Protein 1Y7O (pdb70)

Solvent-accessible surface area: 48230 Å² total

Organism: Streptococcus pneumoniae (strain ATCC BAA-255 / R6) (NCBI:txid171101)

Secondary structure (DSSP, 8-state):
--EE---EEHHHHHHHTTB--BS-B----HHHHHHHHHHHHH-TTS-EEEE-B---B-HHHHHHHHH---SSS-EEEE------HHHHTTSPTT-B--TT--------HHHHHHHHHHHHHHHHHHHT---HHHHHHHS----HHHHHHHTS-S-----/---EEEE---EEEEHHHHHHHTTB--BSSB----HHHHHHHHHHHHH-SSS-EEEE-B---B-HHHHHHHHH---SSS-EEEE------HHHHHTSPTT-B--TT---------HHHHHHHHHHHHHHHHHHHT---HHHHHHHS----HHHHHHHTS-S------/--S-B-----B-HHHHHHTTTB--BSSB----HHHHHHHHHHHHH-TTS-EEEE-B---B-HHHHHHHHH---SSS-EEEE------HHHHTTS-TT-B--TT--------HHHHHHHHHHHHHHHHHHHT---HHHHHHTS----HHHHHHHTS-S-------/---EEEE----EEEEHHHHHHTTTB--BSSB----HHHHHHHHHHHHH-TTS-EEEE-B---B-HHHHHHHHH---SSS-EEEE------HHHHHTS-TT-B--TT--------HHHHHHHHHHHHHHHHHHHT---HHHHHHTT----HHHHHHHTS-S------/---EEE--EEEHHHHHHHTTB--BS-B----HHHHHHHHHHHHH-SSS-EEEE-B---B-HHHHHHHHH---SSS-EEEE------HHHHHTSPTT-B--TT--------HHHHHHHHHHHHHHHHHHHT---HHHHHHTS----HHHHHHHTS-S------/--S-B--B-HHHHHHHTTB--BSSB----HHHHHHHHHHHHH-TTS-EEEE-B---B-HHHHHHHHH---SSS-EEEE------HHHHHTSPTT-B--TT--------HHHHHHHHHHHHHHHHHHHT---HHHHHHSS----HHHHHHHTS-S----TT-/--EEEE---EEEEHHHHHHHTTB--BSSB----HHHHHHHHHHHHH-SSS-EEEE-B---B-HHHHHHHHH---SSS-EEEE------HHHHHTSPTT-B--TT---------HHHHHHHHHHHHHHHHHHHT---HHHHHTTS----HHHHHHHTS-S------

Radius of gyration: 34.76 Å; Cα contacts (8 Å, |Δi|>4): 2353; chains: 7; bounding box: 82×93×80 Å

Nearest PDB structures (foldseek):
  1y7o-assembly1_G  TM=9.835E-01  e=5.733E-24  Streptococcus pneumoniae
  4ryf-assembly1_J  TM=9.545E-01  e=3.172E-19  Listeria monocytogenes
  6wr2-assembly1_n  TM=9.614E-01  e=9.550E-18  Escherichia coli K-12
  7dfu-assembly1_F  TM=9.616E-01  e=1.235E-17  Xanthomonas oryzae
  7dft-assembly1_F  TM=9.543E-01  e=3.237E-17  Xanthomonas oryzae

CATH classification: 3.90.226.10

Sequence (1143 aa):
IPVVIESYDIYSRLLKDRIILTGPVEDNANSVIAQLLFLDAQDSTKDIYLYVNTPGGSVSAGLAIVDTNFIKADVQTIVGAASGTVIASSGAKGKRFLPNAEYIHQPAPEHLLKTRNTLEKILAENSGQSEKVHADAERDNWSAQETLEYGFIDEIANNMIPVVIEQTERSYDIYSRLLKDRIILTGPVEDNANSVIAQLLFLDAQDSTKDIYLYVNTPGGSVSAGLAIVDTNFIKADVQTIVGAASGTVIASSGAKGKRFLPNAEYIHQPIAPEHLLKTRNTLEKILAENSGQSEKVHADAERDNWSAQETLEYGFIDEIANNSMIPVVIEQRSYDIYSRLLKDRIILTGPVEDNANSVIAQLLFLDAQDSTKDIYLYVNTPGGSVSAGLAIVDTNFIKADVQTIVGAASGTVIASSGAKGKRFLPNAEYIHQPAPEHLLKTRNTLEKILAENSGQSEKVHADAERDNWSAQETLEYGFIDEIANNSLMIPVVIEQTSERSYDIYSRLLKDRIILTGPVEDNANSVIAQLLFLDAQDSTKDIYLYVNTPGGSVSAGLAIVDTNFIKADVQTIVGAASGTVIASSGAKGKRFLPNAEYIHQPAPEHLLKTRNTLEKILAENSGQSEKVHADAERDNWSAQETLEYGFIDEIANNSMIPVVIERSYDIYSRLLKDRIILTGPVEDNANSVIAQLLFLDAQDSTKDIYLYVNTPGGSVSAGLAIVDTNFIKADVQTIVGAASGTVIASSGAKGKRFLPNAEYIHQPAPEHLLKTRNTLEKILAENSGQSEKVHADAERDNWSAQETLEYGFIDEIANNSMIPVVISYDIYSRLLKDRIILTGPVEDNANSVIAQLLFLDAQDSTKDIYLYVNTPGGSVSAGLAIVDTNFIKADVQTIVGAASGTVIASSGAKGKRFLPNAEYIHQPAPEHLLKTRNTLEKILAENSGQSEKVHADAERDNWSAQETLEYGFIDEIANNSLIPVVIEQTERSYDIYSRLLKDRIILTGPVEDNANSVIAQLLFLDAQDSTKDIYLYVNTPGGSVSAGLAIVDTNFIKADVQTIVGAASGTVIASSGAKGKRFLPNAEYIHQPIAPEHLLKTRNTLEKILAENSGQSEKVHADAERDNWSAQETLEYGFIDEIANNS

Structure (mmCIF, N/CA/C/O backbone):
data_1Y7O
#
_entry.id   1Y7O
#
_cell.length_a   105.650
_cell.length_b   105.650
_cell.length_c   236.192
_cell.angle_alpha   90.00
_cell.angle_beta   90.00
_cell.angle_gamma   120.00
#
_symmetry.space_group_name_H-M   'P 32 2 1'
#
loop_
_entity.id
_entity.type
_entity.pdbx_description
1 polymer 'ATP-dependent Clp protease proteolytic subunit'
2 non-polymer 'CALCIUM ION'
3 water water
#
loop_
_atom_site.group_PDB
_atom_site.id
_atom_site.type_symbol
_atom_site.label_atom_id
_atom_site.label_alt_id
_atom_site.label_comp_id
_atom_site.label_asym_id
_atom_site.label_entity_id
_atom_site.label_seq_id
_atom_site.pdbx_PDB_ins_code
_atom_site.Cartn_x
_atom_site.Cartn_y
_atom_site.Cartn_z
_atom_site.occupancy
_atom_site.B_iso_or_equiv
_atom_site.auth_seq_id
_atom_site.auth_comp_id
_atom_site.auth_asym_id
_atom_site.auth_atom_id
_atom_site.pdbx_PDB_model_num
ATOM 1 N N . ILE A 1 22 ? 5.113 64.398 9.560 1.00 38.63 2 ILE A N 1
ATOM 2 C CA . ILE A 1 22 ? 3.894 63.727 10.133 1.00 38.94 2 ILE A CA 1
ATOM 3 C C . ILE A 1 22 ? 3.019 64.732 10.895 1.00 38.36 2 ILE A C 1
ATOM 4 O O . ILE A 1 22 ? 3.416 65.211 11.951 1.00 38.28 2 ILE A O 1
ATOM 9 N N . PRO A 1 23 ? 1.813 64.992 10.411 1.00 37.90 3 PRO A N 1
ATOM 10 C CA . PRO A 1 23 ? 0.995 66.090 10.930 1.00 37.91 3 PRO A CA 1
ATOM 11 C C . PRO A 1 23 ? 0.453 65.851 12.330 1.00 38.33 3 PRO A C 1
ATOM 12 O O . PRO A 1 23 ? 0.339 64.728 12.776 1.00 37.83 3 PRO A O 1
ATOM 16 N N . VAL A 1 24 ? 0.069 66.927 12.994 1.00 39.38 4 VAL A N 1
ATOM 17 C CA . VAL A 1 24 ? -0.410 66.869 14.367 1.00 40.37 4 VAL A CA 1
ATOM 18 C C . VAL A 1 24 ? -1.794 67.517 14.463 1.00 41.24 4 VAL A C 1
ATOM 19 O O . VAL A 1 24 ? -2.100 68.459 13.728 1.00 41.33 4 VAL A O 1
ATOM 23 N N . VAL A 1 25 ? -2.631 66.977 15.349 1.00 42.49 5 VAL A N 1
ATOM 24 C CA . VAL A 1 25 ? -3.952 67.536 15.645 1.00 43.69 5 VAL A CA 1
ATOM 25 C C . VAL A 1 25 ? -4.038 67.845 17.133 1.00 45.07 5 VAL A C 1
ATOM 26 O O . VAL A 1 25 ? -3.323 67.241 17.917 1.00 45.30 5 VAL A O 1
ATOM 30 N N . ILE A 1 26 ? -4.905 68.782 17.520 1.00 46.86 6 ILE A N 1
ATOM 31 C CA . ILE A 1 26 ? -5.056 69.184 18.932 1.00 48.17 6 ILE A CA 1
ATOM 32 C C . ILE A 1 26 ? -6.495 68.985 19.439 1.00 48.86 6 ILE A C 1
ATOM 33 O O . ILE A 1 26 ? -7.448 69.338 18.733 1.00 49.01 6 ILE A O 1
ATOM 38 N N . GLU A 1 27 ? -6.635 68.423 20.652 1.00 49.54 7 GLU A N 1
ATOM 39 C CA . GLU A 1 27 ? -7.939 68.291 21.345 1.00 49.84 7 GLU A CA 1
ATOM 40 C C . GLU A 1 27 ? -7.855 68.755 22.817 1.00 49.82 7 GLU A C 1
ATOM 41 O O . GLU A 1 27 ? -7.321 69.823 23.134 1.00 49.65 7 GLU A O 1
ATOM 47 N N . SER A 1 35 ? -3.549 66.645 22.363 1.00 39.63 15 SER A N 1
ATOM 48 C CA . SER A 1 35 ? -2.812 66.765 21.092 1.00 39.67 15 SER A CA 1
ATOM 49 C C . SER A 1 35 ? -2.057 65.482 20.653 1.00 39.20 15 SER A C 1
ATOM 50 O O . SER A 1 35 ? -1.206 64.970 21.393 1.00 39.34 15 SER A O 1
ATOM 53 N N . TYR A 1 36 ? -2.373 64.966 19.457 1.00 38.38 16 TYR A N 1
ATOM 54 C CA . TYR A 1 36 ? -1.714 63.754 18.931 1.00 37.67 16 TYR A CA 1
ATOM 55 C C . TYR A 1 36 ? -1.245 63.884 17.485 1.00 35.80 16 TYR A C 1
ATOM 56 O O . TYR A 1 36 ? -1.839 64.613 16.688 1.00 35.75 16 TYR A O 1
ATOM 65 N N . ASP A 1 37 ? -0.212 63.114 17.153 1.00 33.62 17 ASP A N 1
ATOM 66 C CA . ASP A 1 37 ? 0.139 62.828 15.768 1.00 32.03 17 ASP A CA 1
ATOM 67 C C . ASP A 1 37 ? -0.996 62.024 15.103 1.00 30.88 17 ASP A C 1
ATOM 68 O O . ASP A 1 37 ? -1.720 61.302 15.765 1.00 30.55 17 ASP A O 1
ATOM 73 N N . ILE A 1 38 ? -1.147 62.177 13.794 1.00 29.65 18 ILE A N 1
ATOM 74 C CA . ILE A 1 38 ? -2.349 61.744 13.088 1.00 28.78 18 ILE A CA 1
ATOM 75 C C . ILE A 1 38 ? -2.583 60.244 13.253 1.00 28.28 18 ILE A C 1
ATOM 76 O O . ILE A 1 38 ? -3.714 59.798 13.304 1.00 28.02 18 ILE A O 1
ATOM 81 N N . TYR A 1 39 ? -1.509 59.472 13.364 1.00 27.59 19 TYR A N 1
ATOM 82 C CA . TYR A 1 39 ? -1.630 58.020 13.542 1.00 27.11 19 TYR A CA 1
ATOM 83 C C . TYR A 1 39 ? -2.096 57.664 14.941 1.00 26.09 19 TYR A C 1
ATOM 84 O O . TYR A 1 39 ? -2.826 56.703 15.119 1.00 25.52 19 TYR A O 1
ATOM 93 N N . SER A 1 40 ? -1.637 58.418 15.933 1.00 25.40 20 SER A N 1
ATOM 94 C CA . SER A 1 40 ? -2.087 58.219 17.303 1.00 24.82 20 SER A CA 1
ATOM 95 C C . SER A 1 40 ? -3.548 58.629 17.446 1.00 24.67 20 SER A C 1
ATOM 96 O O . SER A 1 40 ? -4.282 58.054 18.236 1.00 24.58 20 SER A O 1
ATOM 99 N N . ARG A 1 41 ? -3.976 59.599 16.651 1.00 24.83 21 ARG A N 1
ATOM 100 C CA . ARG A 1 41 ? -5.357 60.024 16.683 1.00 24.90 21 ARG A CA 1
ATOM 101 C C . ARG A 1 41 ? -6.241 58.909 16.154 1.00 24.57 21 ARG A C 1
ATOM 102 O O . ARG A 1 41 ? -7.233 58.535 16.781 1.00 24.19 21 ARG A O 1
ATOM 110 N N . LEU A 1 42 ? -5.845 58.368 15.006 1.00 24.11 22 LEU A N 1
ATOM 111 C CA . LEU A 1 42 ? -6.504 57.223 14.428 1.00 24.03 22 LEU A CA 1
ATOM 112 C C . LEU A 1 42 ? -6.537 56.047 15.401 1.00 23.95 22 LEU A C 1
ATOM 113 O O . LEU A 1 42 ? -7.519 55.310 15.407 1.00 24.42 22 LEU A O 1
ATOM 118 N N . LEU A 1 43 ? -5.503 55.882 16.228 1.00 23.62 23 LEU A N 1
ATOM 119 C CA . LEU A 1 43 ? -5.463 54.789 17.201 1.00 23.65 23 LEU A CA 1
ATOM 120 C C . LEU A 1 43 ? -6.579 54.918 18.250 1.00 24.05 23 LEU A C 1
ATOM 121 O O . LEU A 1 43 ? -7.133 53.920 18.692 1.00 23.13 23 LEU A O 1
ATOM 126 N N . LYS A 1 44 ? -6.898 56.152 18.632 1.00 24.56 24 LYS A N 1
ATOM 127 C CA . LYS A 1 44 ? -8.064 56.422 19.467 1.00 25.23 24 LYS A CA 1
ATOM 128 C C . LYS A 1 44 ? -9.415 55.899 18.925 1.00 25.40 24 LYS A C 1
ATOM 129 O O . LYS A 1 44 ? -10.308 55.601 19.706 1.00 25.38 24 LYS A O 1
ATOM 135 N N . ASP A 1 45 ? -9.572 55.806 17.602 1.00 25.90 25 ASP A N 1
ATOM 136 C CA . ASP A 1 45 ? -10.777 55.215 16.993 1.00 25.79 25 ASP A CA 1
ATOM 137 C C . ASP A 1 45 ? -10.517 53.762 16.556 1.00 25.44 25 ASP A C 1
ATOM 138 O O . ASP A 1 45 ? -11.164 53.241 15.641 1.00 25.99 25 ASP A O 1
ATOM 143 N N . ARG A 1 46 ? -9.553 53.125 17.215 1.00 24.38 26 ARG A N 1
ATOM 144 C CA . ARG A 1 46 ? -9.224 51.719 17.019 1.00 23.47 26 ARG A CA 1
ATOM 145 C C . ARG A 1 46 ? -8.743 51.357 15.608 1.00 23.02 26 ARG A C 1
ATOM 146 O O . ARG A 1 46 ? -8.886 50.226 15.151 1.00 22.83 26 ARG A O 1
ATOM 154 N N . ILE A 1 47 ? -8.118 52.326 14.955 1.00 22.84 27 ILE A N 1
ATOM 155 C CA . ILE A 1 47 ? -7.529 52.147 13.643 1.00 23.03 27 ILE A CA 1
ATOM 156 C C . ILE A 1 47 ? -6.017 51.998 13.777 1.00 23.42 27 ILE A C 1
ATOM 157 O O . ILE A 1 47 ? -5.360 52.873 14.347 1.00 23.83 27 ILE A O 1
ATOM 162 N N . ILE A 1 48 ? -5.497 50.896 13.236 1.00 23.31 28 ILE A N 1
ATOM 163 C CA . ILE A 1 48 ? -4.085 50.621 13.114 1.00 23.78 28 ILE A CA 1
ATOM 164 C C . ILE A 1 48 ? -3.681 50.577 11.637 1.00 24.52 28 ILE A C 1
ATOM 165 O O . ILE A 1 48 ? -4.383 50.013 10.811 1.00 24.30 28 ILE A O 1
ATOM 178 N N . LEU A 1 50 ? -0.973 49.185 8.963 1.00 26.80 30 LEU A N 1
ATOM 179 C CA . LEU A 1 50 ? 0.090 48.232 8.624 1.00 26.45 30 LEU A CA 1
ATOM 180 C C . LEU A 1 50 ? 0.516 48.568 7.188 1.00 26.40 30 LEU A C 1
ATOM 181 O O . LEU A 1 50 ? -0.187 48.228 6.240 1.00 26.04 30 LEU A O 1
ATOM 186 N N . THR A 1 51 ? 1.632 49.287 7.032 1.00 26.63 31 THR A N 1
ATOM 187 C CA . THR A 1 51 ? 2.188 49.571 5.696 1.00 26.84 31 THR A CA 1
ATOM 188 C C . THR A 1 51 ? 3.686 49.411 5.592 1.00 26.04 31 THR A C 1
ATOM 189 O O . THR A 1 51 ? 4.387 49.514 6.573 1.00 26.30 31 THR A O 1
ATOM 193 N N . GLY A 1 52 ? 4.161 49.175 4.372 1.00 25.83 32 GLY A N 1
ATOM 194 C CA . GLY A 1 52 ? 5.551 48.850 4.126 1.00 25.28 32 GLY A CA 1
ATOM 195 C C . GLY A 1 52 ? 5.849 47.370 4.321 1.00 25.10 32 GLY A C 1
ATOM 196 O O . GLY A 1 52 ? 4.969 46.568 4.606 1.00 24.50 32 GLY A O 1
ATOM 197 N N . PRO A 1 53 ? 7.116 47.006 4.170 1.00 25.25 33 PRO A N 1
ATOM 198 C CA . PRO A 1 53 ? 7.540 45.624 4.378 1.00 25.18 33 PRO A CA 1
ATOM 199 C C . PRO A 1 53 ? 7.251 45.138 5.801 1.00 25.06 33 PRO A C 1
ATOM 200 O O . PRO A 1 53 ? 7.453 45.880 6.784 1.00 25.20 33 PRO A O 1
ATOM 204 N N . VAL A 1 54 ? 6.771 43.900 5.878 1.00 24.47 34 VAL A N 1
ATOM 205 C CA . VAL A 1 54 ? 6.585 43.183 7.119 1.00 24.15 34 VAL A CA 1
ATOM 206 C C . VAL A 1 54 ? 7.968 42.827 7.670 1.00 24.27 34 VAL A C 1
ATOM 207 O O . VAL A 1 54 ? 8.760 42.167 7.019 1.00 24.34 34 VAL A O 1
ATOM 211 N N . GLU A 1 55 ? 8.268 43.299 8.863 1.00 24.55 35 GLU A N 1
ATOM 212 C CA . GLU A 1 55 ? 9.507 42.937 9.539 1.00 24.98 35 GLU A CA 1
ATOM 213 C C . GLU A 1 55 ? 9.317 43.097 11.046 1.00 25.40 35 GLU A C 1
ATOM 214 O O . GLU A 1 55 ? 8.309 43.655 11.482 1.00 24.93 35 GLU A O 1
ATOM 220 N N . ASP A 1 56 ? 10.269 42.608 11.840 1.00 25.84 36 ASP A N 1
ATOM 221 C CA . ASP A 1 56 ? 10.096 42.574 13.293 1.00 26.33 36 ASP A CA 1
ATOM 222 C C . ASP A 1 56 ? 9.700 43.907 13.962 1.00 26.18 36 ASP A C 1
ATOM 223 O O . ASP A 1 56 ? 8.823 43.905 14.816 1.00 26.32 36 ASP A O 1
ATOM 228 N N . ASN A 1 57 ? 10.333 45.027 13.620 1.00 25.79 37 ASN A N 1
ATOM 229 C CA . ASN A 1 57 ? 10.043 46.279 14.336 1.00 26.10 37 ASN A CA 1
ATOM 230 C C . ASN A 1 57 ? 8.652 46.836 14.067 1.00 25.67 37 ASN A C 1
ATOM 231 O O . ASN A 1 57 ? 7.946 47.194 15.007 1.00 25.57 37 ASN A O 1
ATOM 244 N N . ALA A 1 59 ? 6.119 45.102 12.923 1.00 24.18 39 ALA A N 1
ATOM 245 C CA . ALA A 1 59 ? 5.200 44.060 13.402 1.00 23.90 39 ALA A CA 1
ATOM 246 C C . ALA A 1 59 ? 4.989 44.118 14.901 1.00 23.87 39 ALA A C 1
ATOM 247 O O . ALA A 1 59 ? 3.912 43.835 15.400 1.00 23.90 39 ALA A O 1
ATOM 249 N N . ASN A 1 60 ? 6.040 44.482 15.611 1.00 24.07 40 ASN A N 1
ATOM 250 C CA . ASN A 1 60 ? 6.023 44.603 17.060 1.00 24.02 40 ASN A CA 1
ATOM 251 C C . ASN A 1 60 ? 5.156 45.791 17.491 1.00 23.10 40 ASN A C 1
ATOM 252 O O . ASN A 1 60 ? 4.470 45.729 18.511 1.00 23.30 40 ASN A O 1
ATOM 257 N N . SER A 1 61 ? 5.190 46.869 16.711 1.00 21.61 41 SER A N 1
ATOM 258 C CA . SER A 1 61 ? 4.348 48.035 16.964 1.00 20.61 41 SER A CA 1
ATOM 259 C C . SER A 1 61 ? 2.850 47.742 16.652 1.00 20.00 41 SER A C 1
ATOM 260 O O . SER A 1 61 ? 1.952 48.168 17.386 1.00 18.78 41 SER A O 1
ATOM 263 N N . VAL A 1 62 ? 2.596 47.018 15.561 1.00 19.17 42 VAL A N 1
ATOM 264 C CA . VAL A 1 62 ? 1.234 46.623 15.194 1.00 18.50 42 VAL A CA 1
ATOM 265 C C . VAL A 1 62 ? 0.649 45.667 16.236 1.00 17.53 42 VAL A C 1
ATOM 266 O O . VAL A 1 62 ? -0.526 45.766 16.565 1.00 17.19 42 VAL A O 1
ATOM 270 N N . ILE A 1 63 ? 1.483 44.762 16.744 1.00 16.55 43 ILE A N 1
ATOM 271 C CA . ILE A 1 63 ? 1.087 43.817 17.783 1.00 16.25 43 ILE A CA 1
ATOM 272 C C . ILE A 1 63 ? 0.922 44.528 19.143 1.00 16.40 43 ILE A C 1
ATOM 273 O O . ILE A 1 63 ? 0.017 44.207 19.913 1.00 16.34 43 ILE A O 1
ATOM 278 N N . ALA A 1 64 ? 1.785 45.499 19.441 1.00 16.15 44 ALA A N 1
ATOM 279 C CA . ALA A 1 64 ? 1.622 46.289 20.654 1.00 15.84 44 ALA A CA 1
ATOM 280 C C . ALA A 1 64 ? 0.239 46.928 20.628 1.00 15.86 44 ALA A C 1
ATOM 281 O O . ALA A 1 64 ? -0.460 46.972 21.639 1.00 16.38 44 ALA A O 1
ATOM 283 N N . GLN A 1 65 ? -0.149 47.378 19.445 1.00 15.68 45 GLN A N 1
ATOM 284 C CA . GLN A 1 65 ? -1.346 48.168 19.241 1.00 15.73 45 GLN A CA 1
ATOM 285 C C . GLN A 1 65 ? -2.616 47.344 19.352 1.00 16.01 45 GLN A C 1
ATOM 286 O O . GLN A 1 65 ? -3.582 47.782 19.948 1.00 15.87 45 GLN A O 1
ATOM 292 N N . LEU A 1 66 ? -2.594 46.150 18.777 1.00 16.75 46 LEU A N 1
ATOM 293 C CA . LEU A 1 66 ? -3.673 45.178 18.910 1.00 16.79 46 LEU A CA 1
ATOM 294 C C . LEU A 1 66 ? -3.859 44.767 20.377 1.00 17.38 46 LEU A C 1
ATOM 295 O O . LEU A 1 66 ? -4.968 44.835 20.912 1.00 17.77 46 LEU A O 1
ATOM 300 N N . LEU A 1 67 ? -2.779 44.331 21.026 1.00 17.78 47 LEU A N 1
ATOM 301 C CA . LEU A 1 67 ? -2.833 43.909 22.435 1.00 17.84 47 LEU A CA 1
ATOM 302 C C . LEU A 1 67 ? -3.482 44.988 23.304 1.00 17.51 47 LEU A C 1
ATOM 303 O O . LEU A 1 67 ? -4.242 44.702 24.223 1.00 17.46 47 LEU A O 1
ATOM 308 N N . PHE A 1 68 ? -3.169 46.231 22.986 1.00 17.11 48 PHE A N 1
ATOM 309 C CA . PHE A 1 68 ? -3.599 47.370 23.777 1.00 16.96 48 PHE A CA 1
ATOM 310 C C . PHE A 1 68 ? -5.089 47.635 23.555 1.00 16.77 48 PHE A C 1
ATOM 311 O O . PHE A 1 68 ? -5.875 47.676 24.498 1.00 16.86 48 PHE A O 1
ATOM 319 N N . LEU A 1 69 ? -5.473 47.790 22.298 1.00 16.77 49 LEU A N 1
ATOM 320 C CA . LEU A 1 69 ? -6.872 48.021 21.949 1.00 16.78 49 LEU A CA 1
ATOM 321 C C . LEU A 1 69 ? -7.784 46.938 22.509 1.00 17.63 49 LEU A C 1
ATOM 322 O O . LEU A 1 69 ? -8.872 47.226 22.992 1.00 17.95 49 LEU A O 1
ATOM 327 N N . ASP A 1 70 ? -7.346 45.692 22.462 1.00 18.62 50 ASP A N 1
ATOM 328 C CA . ASP A 1 70 ? -8.197 44.603 22.917 1.00 19.66 50 ASP A CA 1
ATOM 329 C C . ASP A 1 70 ? -8.312 44.601 24.437 1.00 19.88 50 ASP A C 1
ATOM 330 O O . ASP A 1 70 ? -9.380 44.356 24.974 1.00 20.78 50 ASP A O 1
ATOM 335 N N . ALA A 1 71 ? -7.223 44.889 25.139 1.00 20.08 51 ALA A N 1
ATOM 336 C CA . ALA A 1 71 ? -7.297 45.086 26.585 1.00 20.08 51 ALA A CA 1
ATOM 337 C C . ALA A 1 71 ? -8.308 46.177 26.945 1.00 20.44 51 ALA A C 1
ATOM 338 O O . ALA A 1 71 ? -9.009 46.083 27.948 1.00 21.23 51 ALA A O 1
ATOM 340 N N . GLN A 1 72 ? -8.381 47.210 26.120 1.00 21.04 52 GLN A N 1
ATOM 341 C CA . GLN A 1 72 ? -9.238 48.352 26.378 1.00 21.70 52 GLN A CA 1
ATOM 342 C C . GLN A 1 72 ? -10.718 48.012 26.279 1.00 21.85 52 GLN A C 1
ATOM 343 O O . GLN A 1 72 ? -11.530 48.592 26.992 1.00 21.29 52 GLN A O 1
ATOM 349 N N . ASP A 1 73 ? -11.048 47.095 25.365 1.00 22.13 53 ASP A N 1
ATOM 350 C CA . ASP A 1 73 ? -12.417 46.746 25.037 1.00 22.74 53 ASP A CA 1
ATOM 351 C C . ASP A 1 73 ? -12.414 45.649 23.998 1.00 23.19 53 ASP A C 1
ATOM 352 O O . ASP A 1 73 ? -12.183 45.928 22.827 1.00 24.24 53 ASP A O 1
ATOM 357 N N . SER A 1 74 ? -12.666 44.413 24.413 1.00 23.38 54 SER A N 1
ATOM 358 C CA . SER A 1 74 ? -12.818 43.297 23.486 1.00 23.54 54 SER A CA 1
ATOM 359 C C . SER A 1 74 ? -14.081 43.448 22.649 1.00 24.17 54 SER A C 1
ATOM 360 O O . SER A 1 74 ? -14.170 42.863 21.583 1.00 24.26 54 SER A O 1
ATOM 363 N N . THR A 1 75 ? -15.071 44.204 23.131 1.00 24.60 55 THR A N 1
ATOM 364 C CA . THR A 1 75 ? -16.381 44.216 22.468 1.00 25.01 55 THR A CA 1
ATOM 365 C C . THR A 1 75 ? -16.444 45.143 21.237 1.00 25.23 55 THR A C 1
ATOM 366 O O . THR A 1 75 ? -17.366 45.015 20.428 1.00 25.86 55 THR A O 1
ATOM 370 N N . LYS A 1 76 ? -15.497 46.076 21.114 1.00 24.97 56 LYS A N 1
ATOM 371 C CA . LYS A 1 76 ? -15.376 46.918 19.926 1.00 25.07 56 LYS A CA 1
ATOM 372 C C . LYS A 1 76 ? -14.358 46.321 18.931 1.00 24.55 56 LYS A C 1
ATOM 373 O O . LYS A 1 76 ? -13.305 45.780 19.330 1.00 24.91 56 LYS A O 1
ATOM 379 N N . ASP A 1 77 ? -14.650 46.451 17.640 1.00 23.06 57 ASP A N 1
ATOM 380 C CA . ASP A 1 77 ? -13.751 45.953 16.610 1.00 21.99 57 ASP A CA 1
ATOM 381 C C . ASP A 1 77 ? -12.519 46.831 16.432 1.00 21.29 57 ASP A C 1
ATOM 382 O O . ASP A 1 77 ? -12.461 47.969 16.905 1.00 20.51 57 ASP A O 1
ATOM 387 N N . ILE A 1 78 ? -11.532 46.285 15.731 1.00 21.01 58 ILE A N 1
ATOM 388 C CA . ILE A 1 78 ? -10.290 46.998 15.411 1.00 20.59 58 ILE A CA 1
ATOM 389 C C . ILE A 1 78 ? -10.206 47.087 13.901 1.00 20.77 58 ILE A C 1
ATOM 390 O O . ILE A 1 78 ? -10.564 46.139 13.209 1.00 20.76 58 ILE A O 1
ATOM 395 N N . TYR A 1 79 ? -9.731 48.218 13.390 1.00 20.69 59 TYR A N 1
ATOM 396 C CA . TYR A 1 79 ? -9.607 48.405 11.947 1.00 20.89 59 TYR A CA 1
ATOM 397 C C . TYR A 1 79 ? -8.144 48.420 11.579 1.00 20.42 59 TYR A C 1
ATOM 398 O O . TYR A 1 79 ? -7.432 49.358 11.866 1.00 20.49 59 TYR A O 1
ATOM 407 N N . LEU A 1 80 ? -7.702 47.348 10.963 1.00 20.23 60 LEU A N 1
ATOM 408 C CA . LEU A 1 80 ? -6.338 47.230 10.506 1.00 20.35 60 LEU A CA 1
ATOM 409 C C . LEU A 1 80 ? -6.298 47.574 9.026 1.00 20.45 60 LEU A C 1
ATOM 410 O O . LEU A 1 80 ? -6.757 46.779 8.215 1.00 20.85 60 LEU A O 1
ATOM 415 N N . TYR A 1 81 ? -5.762 48.742 8.667 1.00 20.25 61 TYR A N 1
ATOM 416 C CA . TYR A 1 81 ? -5.519 49.054 7.259 1.00 20.17 61 TYR A CA 1
ATOM 417 C C . TYR A 1 81 ? -4.236 48.398 6.808 1.00 19.86 61 TYR A C 1
ATOM 418 O O . TYR A 1 81 ? -3.233 48.519 7.478 1.00 19.70 61 TYR A O 1
ATOM 427 N N . VAL A 1 82 ? -4.280 47.732 5.654 1.00 19.81 62 VAL A N 1
ATOM 428 C CA . VAL A 1 82 ? -3.179 46.925 5.137 1.00 19.49 62 VAL A CA 1
ATOM 429 C C . VAL A 1 82 ? -2.759 47.384 3.755 1.00 19.66 62 VAL A C 1
ATOM 430 O O . VAL A 1 82 ? -3.540 47.290 2.818 1.00 20.05 62 VAL A O 1
ATOM 434 N N . ASN A 1 83 ? -1.527 47.867 3.636 1.00 19.72 63 ASN A N 1
ATOM 435 C CA . ASN A 1 83 ? -0.886 48.146 2.364 1.00 19.58 63 ASN A CA 1
ATOM 436 C C . ASN A 1 83 ? 0.535 47.666 2.459 1.00 19.95 63 ASN A C 1
ATOM 437 O O . ASN A 1 83 ? 1.360 48.366 3.035 1.00 20.01 63 ASN A O 1
ATOM 442 N N . THR A 1 84 ? 0.851 46.487 1.925 1.00 20.15 64 THR A N 1
ATOM 443 C CA . THR A 1 84 ? 2.191 45.938 2.136 1.00 20.46 64 THR A CA 1
ATOM 444 C C . THR A 1 84 ? 2.622 44.991 1.044 1.00 20.98 64 THR A C 1
ATOM 445 O O . THR A 1 84 ? 1.797 44.242 0.529 1.00 21.13 64 THR A O 1
ATOM 449 N N . PRO A 1 85 ? 3.915 44.987 0.701 1.00 21.22 65 PRO A N 1
ATOM 450 C CA . PRO A 1 85 ? 4.445 44.017 -0.269 1.00 21.14 65 PRO A CA 1
ATOM 451 C C . PRO A 1 85 ? 4.753 42.646 0.314 1.00 21.20 65 PRO A C 1
ATOM 452 O O . PRO A 1 85 ? 5.120 41.752 -0.422 1.00 21.12 65 PRO A O 1
ATOM 456 N N . GLY A 1 86 ? 4.582 42.483 1.619 1.00 21.30 66 GLY A N 1
ATOM 457 C CA . GLY A 1 86 ? 4.875 41.227 2.285 1.00 21.20 66 GLY A CA 1
ATOM 458 C C . GLY A 1 86 ? 6.183 41.365 3.013 1.00 20.46 66 GLY A C 1
ATOM 459 O O . GLY A 1 86 ? 6.617 42.476 3.241 1.00 20.22 66 GLY A O 1
ATOM 460 N N . GLY A 1 87 ? 6.809 40.254 3.373 1.00 20.25 67 GLY A N 1
ATOM 461 C CA . GLY A 1 87 ? 8.075 40.309 4.075 1.00 20.29 67 GLY A CA 1
ATOM 462 C C . GLY A 1 87 ? 8.351 39.113 4.959 1.00 20.50 67 GLY A C 1
ATOM 463 O O . GLY A 1 87 ? 8.136 37.971 4.572 1.00 20.72 67 GLY A O 1
ATOM 464 N N . SER A 1 88 ? 8.856 39.365 6.150 1.00 20.90 68 SER A N 1
ATOM 465 C CA . SER A 1 88 ? 9.221 38.280 7.041 1.00 21.67 68 SER A CA 1
ATOM 466 C C . SER A 1 88 ? 8.006 37.383 7.340 1.00 22.36 68 SER A C 1
ATOM 467 O O . SER A 1 88 ? 6.904 37.871 7.652 1.00 22.24 68 SER A O 1
ATOM 470 N N . VAL A 1 89 ? 8.236 36.075 7.225 1.00 22.86 69 VAL A N 1
ATOM 471 C CA . VAL A 1 89 ? 7.234 35.056 7.509 1.00 23.26 69 VAL A CA 1
ATOM 472 C C . VAL A 1 89 ? 6.936 34.985 9.017 1.00 23.51 69 VAL A C 1
ATOM 473 O O . VAL A 1 89 ? 5.769 34.967 9.431 1.00 23.89 69 VAL A O 1
ATOM 477 N N . SER A 1 90 ? 7.984 34.942 9.830 1.00 23.49 70 SER A N 1
ATOM 478 C CA . SER A 1 90 ? 7.815 34.922 11.282 1.00 23.57 70 SER A CA 1
ATOM 479 C C . SER A 1 90 ? 7.135 36.210 11.818 1.00 23.47 70 SER A C 1
ATOM 480 O O . SER A 1 90 ? 6.222 36.141 12.665 1.00 23.37 70 SER A O 1
ATOM 483 N N . ALA A 1 91 ? 7.539 37.373 11.311 1.00 22.98 71 ALA A N 1
ATOM 484 C CA . ALA A 1 91 ? 6.922 38.631 11.754 1.00 23.01 71 ALA A CA 1
ATOM 485 C C . ALA A 1 91 ? 5.426 38.706 11.429 1.00 23.11 71 ALA A C 1
ATOM 486 O O . ALA A 1 91 ? 4.627 39.153 12.242 1.00 22.84 71 ALA A O 1
ATOM 488 N N . GLY A 1 92 ? 5.057 38.273 10.230 1.00 23.30 72 GLY A N 1
ATOM 489 C CA . GLY A 1 92 ? 3.672 38.297 9.796 1.00 23.50 72 GLY A CA 1
ATOM 490 C C . GLY A 1 92 ? 2.811 37.288 10.529 1.00 23.66 72 GLY A C 1
ATOM 491 O O . GLY A 1 92 ? 1.674 37.586 10.854 1.00 24.06 72 GLY A O 1
ATOM 492 N N . LEU A 1 93 ? 3.352 36.107 10.804 1.00 23.43 73 LEU A N 1
ATOM 493 C CA . LEU A 1 93 ? 2.638 35.094 11.582 1.00 23.36 73 LEU A CA 1
ATOM 494 C C . LEU A 1 93 ? 2.475 35.480 13.054 1.00 23.39 73 LEU A C 1
ATOM 495 O O . LEU A 1 93 ? 1.610 34.931 13.739 1.00 23.25 73 LEU A O 1
ATOM 500 N N . ALA A 1 94 ? 3.327 36.379 13.557 1.00 23.24 74 ALA A N 1
ATOM 501 C CA . ALA A 1 94 ? 3.150 36.898 14.918 1.00 22.96 74 ALA A CA 1
ATOM 502 C C . ALA A 1 94 ? 1.981 37.897 14.908 1.00 22.74 74 ALA A C 1
ATOM 503 O O . ALA A 1 94 ? 1.300 38.090 15.919 1.00 22.15 74 ALA A O 1
ATOM 505 N N . ILE A 1 95 ? 1.744 38.514 13.751 1.00 22.34 75 ILE A N 1
ATOM 506 C CA . ILE A 1 95 ? 0.601 39.401 13.596 1.00 22.14 75 ILE A CA 1
ATOM 507 C C . ILE A 1 95 ? -0.698 38.591 13.447 1.00 22.37 75 ILE A C 1
ATOM 508 O O . ILE A 1 95 ? -1.691 38.886 14.102 1.00 21.81 75 ILE A O 1
ATOM 513 N N . VAL A 1 96 ? -0.682 37.576 12.583 1.00 22.44 76 VAL A N 1
ATOM 514 C CA . VAL A 1 96 ? -1.819 36.678 12.423 1.00 22.48 76 VAL A CA 1
ATOM 515 C C . VAL A 1 96 ? -2.185 36.020 13.771 1.00 23.11 76 VAL A C 1
ATOM 516 O O . VAL A 1 96 ? -3.333 36.099 14.228 1.00 23.71 76 VAL A O 1
ATOM 520 N N . ASP A 1 97 ? -1.214 35.407 14.440 1.00 23.04 77 ASP A N 1
ATOM 521 C CA . ASP A 1 97 ? -1.518 34.746 15.707 1.00 22.98 77 ASP A CA 1
ATOM 522 C C . ASP A 1 97 ? -2.108 35.679 16.761 1.00 22.13 77 ASP A C 1
ATOM 523 O O . ASP A 1 97 ? -2.976 35.267 17.542 1.00 22.56 77 ASP A O 1
ATOM 528 N N . THR A 1 98 ? -1.670 36.931 16.764 1.00 20.92 78 THR A N 1
ATOM 529 C CA . THR A 1 98 ? -2.164 37.920 17.721 1.00 20.24 78 THR A CA 1
ATOM 530 C C . THR A 1 98 ? -3.605 38.330 17.388 1.00 20.35 78 THR A C 1
ATOM 531 O O . THR A 1 98 ? -4.461 38.369 18.271 1.00 20.18 78 THR A O 1
ATOM 543 N N . ASN A 1 100 ? -5.885 36.676 15.886 1.00 19.97 80 ASN A N 1
ATOM 544 C CA . ASN A 1 100 ? -6.747 35.567 16.260 1.00 20.31 80 ASN A CA 1
ATOM 545 C C . ASN A 1 100 ? -6.868 35.421 17.767 1.00 20.62 80 ASN A C 1
ATOM 546 O O . ASN A 1 100 ? -7.957 35.192 18.285 1.00 21.29 80 ASN A O 1
ATOM 551 N N . PHE A 1 101 ? -5.757 35.571 18.477 1.00 20.91 81 PHE A N 1
ATOM 552 C CA . PHE A 1 101 ? -5.744 35.279 19.905 1.00 20.75 81 PHE A CA 1
ATOM 553 C C . PHE A 1 101 ? -6.638 36.224 20.686 1.00 20.60 81 PHE A C 1
ATOM 554 O O . PHE A 1 101 ? -7.374 35.793 21.561 1.00 20.76 81 PHE A O 1
ATOM 562 N N . ILE A 1 102 ? -6.539 37.512 20.385 1.00 20.79 82 ILE A N 1
ATOM 563 C CA . ILE A 1 102 ? -7.387 38.525 21.007 1.00 21.16 82 ILE A CA 1
ATOM 564 C C . ILE A 1 102 ? -8.877 38.281 20.695 1.00 21.73 82 ILE A C 1
ATOM 565 O O . ILE A 1 102 ? -9.230 37.887 19.584 1.00 21.32 82 ILE A O 1
ATOM 570 N N . LYS A 1 103 ? -9.739 38.494 21.690 1.00 22.67 83 LYS A N 1
ATOM 571 C CA . LYS A 1 103 ? -11.170 38.227 21.536 1.00 23.77 83 LYS A CA 1
ATOM 572 C C . LYS A 1 103 ? -11.753 39.148 20.473 1.00 23.37 83 LYS A C 1
ATOM 573 O O . LYS A 1 103 ? -12.546 38.689 19.642 1.00 23.68 83 LYS A O 1
ATOM 579 N N . ALA A 1 104 ? -11.330 40.424 20.492 1.00 22.78 84 ALA A N 1
ATOM 580 C CA . ALA A 1 104 ? -11.836 41.472 19.585 1.00 22.48 84 ALA A CA 1
ATOM 581 C C . ALA A 1 104 ? -11.706 41.080 18.109 1.00 22.01 84 ALA A C 1
ATOM 582 O O . ALA A 1 104 ? -10.712 40.488 17.712 1.00 21.87 84 ALA A O 1
ATOM 584 N N . ASP A 1 105 ? -12.717 41.394 17.312 1.00 21.83 85 ASP A N 1
ATOM 585 C CA . ASP A 1 105 ? -12.666 41.157 15.880 1.00 21.98 85 ASP A CA 1
ATOM 586 C C . ASP A 1 105 ? -11.749 42.202 15.254 1.00 21.86 85 ASP A C 1
ATOM 587 O O . ASP A 1 105 ? -11.864 43.406 15.537 1.00 21.49 85 ASP A O 1
ATOM 592 N N . VAL A 1 106 ? -10.818 41.725 14.432 1.00 21.75 86 VAL A N 1
ATOM 593 C CA . VAL A 1 106 ? -9.962 42.595 13.643 1.00 22.09 86 VAL A CA 1
ATOM 594 C C . VAL A 1 106 ? -10.444 42.595 12.201 1.00 22.01 86 VAL A C 1
ATOM 595 O O . VAL A 1 106 ? -10.390 41.576 11.523 1.00 22.13 86 VAL A O 1
ATOM 599 N N . GLN A 1 107 ? -10.926 43.743 11.744 1.00 22.33 87 GLN A N 1
ATOM 600 C CA . GLN A 1 107 ? -11.279 43.937 10.348 1.00 22.50 87 GLN A CA 1
ATOM 601 C C . GLN A 1 107 ? -10.017 44.348 9.593 1.00 22.34 87 GLN A C 1
ATOM 602 O O . GLN A 1 107 ? -9.209 45.116 10.105 1.00 22.26 87 GLN A O 1
ATOM 608 N N . THR A 1 108 ? -9.852 43.824 8.383 1.00 21.96 88 THR A N 1
ATOM 609 C CA . THR A 1 108 ? -8.732 44.186 7.528 1.00 21.62 88 THR A CA 1
ATOM 610 C C . THR A 1 108 ? -9.256 44.961 6.313 1.00 22.30 88 THR A C 1
ATOM 611 O O . THR A 1 108 ? -10.263 44.580 5.704 1.00 21.50 88 THR A O 1
ATOM 615 N N . ILE A 1 109 ? -8.588 46.070 5.996 1.00 22.66 89 ILE A N 1
ATOM 616 C CA . ILE A 1 109 ? -8.891 46.849 4.803 1.00 23.04 89 ILE A CA 1
ATOM 617 C C . ILE A 1 109 ? -7.633 46.926 3.965 1.00 23.57 89 ILE A C 1
ATOM 618 O O . ILE A 1 109 ? -6.738 47.708 4.290 1.00 22.89 89 ILE A O 1
ATOM 623 N N . VAL A 1 110 ? -7.561 46.114 2.903 1.00 24.10 90 VAL A N 1
ATOM 624 C CA . VAL A 1 110 ? -6.489 46.246 1.909 1.00 24.94 90 VAL A CA 1
ATOM 625 C C . VAL A 1 110 ? -6.616 47.567 1.110 1.00 26.02 90 VAL A C 1
ATOM 626 O O . VAL A 1 110 ? -7.701 47.945 0.672 1.00 25.66 90 VAL A O 1
ATOM 638 N N . GLY A 1 112 ? -4.125 49.937 -1.802 1.00 28.35 92 GLY A N 1
ATOM 639 C CA . GLY A 1 112 ? -2.915 49.902 -2.604 1.00 28.03 92 GLY A CA 1
ATOM 640 C C . GLY A 1 112 ? -2.619 48.482 -3.022 1.00 27.94 92 GLY A C 1
ATOM 641 O O . GLY A 1 112 ? -2.983 48.057 -4.109 1.00 27.34 92 GLY A O 1
ATOM 650 N N . ALA A 1 114 ? -1.690 44.172 -1.335 1.00 26.84 94 ALA A N 1
ATOM 651 C CA . ALA A 1 114 ? -1.304 43.177 -0.361 1.00 26.58 94 ALA A CA 1
ATOM 652 C C . ALA A 1 114 ? -0.658 42.014 -1.120 1.00 26.45 94 ALA A C 1
ATOM 653 O O . ALA A 1 114 ? -1.242 41.453 -2.026 1.00 26.33 94 ALA A O 1
ATOM 655 N N . ALA A 1 115 ? 0.563 41.666 -0.757 1.00 26.65 95 ALA A N 1
ATOM 656 C CA . ALA A 1 115 ? 1.254 40.557 -1.408 1.00 26.86 95 ALA A CA 1
ATOM 657 C C . ALA A 1 115 ? 1.954 39.705 -0.373 1.00 26.92 95 ALA A C 1
ATOM 658 O O . ALA A 1 115 ? 2.324 40.203 0.685 1.00 26.41 95 ALA A O 1
ATOM 660 N N . SER A 1 116 ? 2.167 38.434 -0.710 1.00 26.93 96 SER A N 1
ATOM 661 C CA . SER A 1 116 ? 3.028 37.580 0.084 1.00 27.13 96 SER A CA 1
ATOM 662 C C . SER A 1 116 ? 2.349 37.508 1.458 1.00 26.32 96 SER A C 1
ATOM 663 O O . SER A 1 116 ? 1.173 37.145 1.514 1.00 26.56 96 SER A O 1
ATOM 674 N N . GLY A 1 118 ? 1.234 39.822 3.401 1.00 23.56 98 GLY A N 1
ATOM 675 C CA . GLY A 1 118 ? 0.091 40.714 3.400 1.00 22.85 98 GLY A CA 1
ATOM 676 C C . GLY A 1 118 ? -1.257 40.056 3.158 1.00 22.30 98 GLY A C 1
ATOM 677 O O . GLY A 1 118 ? -2.262 40.540 3.670 1.00 21.99 98 GLY A O 1
ATOM 678 N N . THR A 1 119 ? -1.284 38.983 2.375 1.00 21.80 99 THR A N 1
ATOM 679 C CA . THR A 1 119 ? -2.524 38.237 2.103 1.00 21.99 99 THR A CA 1
ATOM 680 C C . THR A 1 119 ? -2.904 37.251 3.213 1.00 22.03 99 THR A C 1
ATOM 681 O O . THR A 1 119 ? -4.078 37.070 3.517 1.00 21.61 99 THR A O 1
ATOM 685 N N . VAL A 1 120 ? -1.911 36.589 3.794 1.00 22.29 100 VAL A N 1
ATOM 686 C CA . VAL A 1 120 ? -2.168 35.725 4.939 1.00 22.12 100 VAL A CA 1
ATOM 687 C C . VAL A 1 120 ? -2.736 36.589 6.052 1.00 22.25 100 VAL A C 1
ATOM 688 O O . VAL A 1 120 ? -3.732 36.215 6.673 1.00 22.83 100 VAL A O 1
ATOM 692 N N . ILE A 1 121 ? -2.111 37.747 6.282 1.00 21.31 101 ILE A N 1
ATOM 693 C CA . ILE A 1 121 ? -2.548 38.679 7.297 1.00 20.83 101 ILE A CA 1
ATOM 694 C C . ILE A 1 121 ? -3.942 39.243 7.021 1.00 20.35 101 ILE A C 1
ATOM 695 O O . ILE A 1 121 ? -4.842 39.099 7.843 1.00 20.44 101 ILE A O 1
ATOM 700 N N . ALA A 1 122 ? -4.122 39.904 5.886 1.00 20.00 102 ALA A N 1
ATOM 701 C CA . ALA A 1 122 ? -5.405 40.539 5.562 1.00 19.94 102 ALA A CA 1
ATOM 702 C C . ALA A 1 122 ? -6.593 39.557 5.560 1.00 19.87 102 ALA A C 1
ATOM 703 O O . ALA A 1 122 ? -7.673 39.858 6.075 1.00 19.96 102 ALA A O 1
ATOM 705 N N . SER A 1 123 ? -6.368 38.382 4.984 1.00 19.69 103 SER A N 1
ATOM 706 C CA . SER A 1 123 ? -7.398 37.383 4.824 1.00 19.65 103 SER A CA 1
ATOM 707 C C . SER A 1 123 ? -7.633 36.620 6.099 1.00 19.78 103 SER A C 1
ATOM 708 O O . SER A 1 123 ? -8.550 35.805 6.175 1.00 20.12 103 SER A O 1
ATOM 711 N N . SER A 1 124 ? -6.786 36.857 7.096 1.00 20.25 104 SER A N 1
ATOM 712 C CA . SER A 1 124 ? -6.965 36.294 8.446 1.00 20.24 104 SER A CA 1
ATOM 713 C C . SER A 1 124 ? -7.838 37.190 9.334 1.00 20.39 104 SER A C 1
ATOM 714 O O . SER A 1 124 ? -7.925 36.968 10.530 1.00 20.34 104 SER A O 1
ATOM 717 N N . GLY A 1 125 ? -8.484 38.201 8.739 1.00 21.43 105 GLY A N 1
ATOM 718 C CA . GLY A 1 125 ? -9.415 39.078 9.438 1.00 21.35 105 GLY A CA 1
ATOM 719 C C . GLY A 1 125 ? -10.689 38.364 9.828 1.00 21.51 105 GLY A C 1
ATOM 720 O O . GLY A 1 125 ? -10.989 37.281 9.333 1.00 21.02 105 GLY A O 1
ATOM 721 N N . ALA A 1 126 ? -11.437 38.978 10.733 1.00 22.44 106 ALA A N 1
ATOM 722 C CA . ALA A 1 126 ? -12.741 38.459 11.142 1.00 23.12 106 ALA A CA 1
ATOM 723 C C . ALA A 1 126 ? -13.586 38.217 9.897 1.00 23.89 106 ALA A C 1
ATOM 724 O O . ALA A 1 126 ? -13.812 39.143 9.120 1.00 24.26 106 ALA A O 1
ATOM 726 N N . LYS A 1 127 ? -14.024 36.976 9.691 1.00 24.87 107 LYS A N 1
ATOM 727 C CA . LYS A 1 127 ? -14.837 36.642 8.510 1.00 25.95 107 LYS A CA 1
ATOM 728 C C . LYS A 1 127 ? -16.105 37.470 8.497 1.00 25.29 107 LYS A C 1
ATOM 729 O O . LYS A 1 127 ? -16.779 37.567 9.493 1.00 25.67 107 LYS A O 1
ATOM 735 N N . GLY A 1 128 ? -16.406 38.074 7.357 1.00 24.91 108 GLY A N 1
ATOM 736 C CA . GLY A 1 128 ? -17.504 39.012 7.224 1.00 24.46 108 GLY A CA 1
ATOM 737 C C . GLY A 1 128 ? -17.000 40.436 7.233 1.00 24.40 108 GLY A C 1
ATOM 738 O O . GLY A 1 128 ? -17.712 41.368 6.852 1.00 23.97 108 GLY A O 1
ATOM 739 N N . LYS A 1 129 ? -15.746 40.609 7.647 1.00 24.49 109 LYS A N 1
ATOM 740 C CA . LYS A 1 129 ? -15.215 41.935 7.934 1.00 24.16 109 LYS A CA 1
ATOM 741 C C . LYS A 1 129 ? -13.851 42.169 7.267 1.00 23.98 109 LYS A C 1
ATOM 742 O O . LYS A 1 129 ? -12.968 42.784 7.841 1.00 24.81 109 LYS A O 1
ATOM 748 N N . ARG A 1 130 ? -13.695 41.698 6.046 1.00 23.74 110 ARG A N 1
ATOM 749 C CA . ARG A 1 130 ? -12.446 41.823 5.322 1.00 23.91 110 ARG A CA 1
ATOM 750 C C . ARG A 1 130 ? -12.712 42.578 4.036 1.00 24.25 110 ARG A C 1
ATOM 751 O O . ARG A 1 130 ? -13.369 42.069 3.133 1.00 24.75 110 ARG A O 1
ATOM 759 N N . PHE A 1 131 ? -12.209 43.797 3.947 1.00 24.35 111 PHE A N 1
ATOM 760 C CA . PHE A 1 131 ? -12.537 44.674 2.840 1.00 24.51 111 PHE A CA 1
ATOM 761 C C . PHE A 1 131 ? -11.347 44.897 1.920 1.00 24.29 111 PHE A C 1
ATOM 762 O O . PHE A 1 131 ? -10.215 44.507 2.230 1.00 24.20 111 PHE A O 1
ATOM 778 N N . LEU A 1 133 ? -10.182 48.052 -1.112 1.00 23.63 113 LEU A N 1
ATOM 779 C CA . LEU A 1 133 ? -10.457 49.180 -2.006 1.00 23.82 113 LEU A CA 1
ATOM 780 C C . LEU A 1 133 ? -10.470 48.723 -3.511 1.00 23.66 113 LEU A C 1
ATOM 781 O O . LEU A 1 133 ? -9.812 47.746 -3.890 1.00 22.99 113 LEU A O 1
ATOM 786 N N . PRO A 1 134 ? -11.256 49.406 -4.339 1.00 23.80 114 PRO A N 1
ATOM 787 C CA . PRO A 1 134 ? -11.582 48.928 -5.694 1.00 24.15 114 PRO A CA 1
ATOM 788 C C . PRO A 1 134 ? -10.422 48.759 -6.677 1.00 24.69 114 PRO A C 1
ATOM 789 O O . PRO A 1 134 ? -10.494 47.867 -7.527 1.00 24.83 114 PRO A O 1
ATOM 793 N N . ASN A 1 135 ? -9.404 49.615 -6.569 1.00 25.10 115 ASN A N 1
ATOM 794 C CA . ASN A 1 135 ? -8.223 49.576 -7.421 1.00 25.28 115 ASN A CA 1
ATOM 795 C C . ASN A 1 135 ? -6.980 48.955 -6.777 1.00 25.61 115 ASN A C 1
ATOM 796 O O . ASN A 1 135 ? -5.888 48.995 -7.354 1.00 25.72 115 ASN A O 1
ATOM 801 N N . ALA A 1 136 ? -7.138 48.385 -5.589 1.00 25.81 116 ALA A N 1
ATOM 802 C CA . ALA A 1 136 ? -6.059 47.649 -4.938 1.00 26.10 116 ALA A CA 1
ATOM 803 C C . ALA A 1 136 ? -5.728 46.370 -5.720 1.00 26.23 116 ALA A C 1
ATOM 804 O O . ALA A 1 136 ? -6.488 45.959 -6.577 1.00 26.28 116 ALA A O 1
ATOM 806 N N . GLU A 1 137 ? -4.602 45.742 -5.421 1.00 26.69 117 GLU A N 1
ATOM 807 C CA . GLU A 1 137 ? -4.239 44.461 -6.041 1.00 27.45 117 GLU A CA 1
ATOM 808 C C . GLU A 1 137 ? -3.807 43.484 -4.983 1.00 27.83 117 GLU A C 1
ATOM 809 O O . GLU A 1 137 ? -3.423 43.892 -3.899 1.00 27.73 117 GLU A O 1
ATOM 815 N N . TYR A 1 138 ? -3.866 42.198 -5.313 1.00 29.00 118 TYR A N 1
ATOM 816 C CA . TYR A 1 138 ? -3.693 41.108 -4.344 1.00 30.14 118 TYR A CA 1
ATOM 817 C C . TYR A 1 138 ? -2.855 40.032 -4.977 1.00 32.11 118 TYR A C 1
ATOM 818 O O . TYR A 1 138 ? -3.126 39.597 -6.094 1.00 32.53 118 TYR A O 1
ATOM 835 N N . ILE A 1 140 ? -1.121 36.241 -3.870 1.00 37.96 120 ILE A N 1
ATOM 836 C CA . ILE A 1 140 ? -0.949 35.215 -2.849 1.00 38.80 120 ILE A CA 1
ATOM 837 C C . ILE A 1 140 ? 0.300 34.358 -3.001 1.00 40.07 120 ILE A C 1
ATOM 838 O O . ILE A 1 140 ? 0.513 33.473 -2.201 1.00 40.48 120 ILE A O 1
ATOM 843 N N . HIS A 1 141 ? 1.132 34.607 -4.002 1.00 41.99 121 HIS A N 1
ATOM 844 C CA . HIS A 1 141 ? 2.405 33.885 -4.103 1.00 43.56 121 HIS A CA 1
ATOM 845 C C . HIS A 1 141 ? 3.262 34.153 -2.862 1.00 44.82 121 HIS A C 1
ATOM 846 O O . HIS A 1 141 ? 3.248 35.271 -2.342 1.00 45.41 121 HIS A O 1
ATOM 853 N N . GLN A 1 142 ? 3.998 33.136 -2.402 1.00 46.38 122 GLN A N 1
ATOM 854 C CA . GLN A 1 142 ? 4.851 33.236 -1.201 1.00 47.74 122 GLN A CA 1
ATOM 855 C C . GLN A 1 142 ? 6.371 32.977 -1.463 1.00 49.25 122 GLN A C 1
ATOM 856 O O . GLN A 1 142 ? 6.835 31.833 -1.472 1.00 49.17 122 GLN A O 1
ATOM 862 N N . PRO A 1 143 ? 7.137 34.045 -1.682 1.00 51.16 123 PRO A N 1
ATOM 863 C CA . PRO A 1 143 ? 8.604 33.969 -1.812 1.00 52.41 123 PRO A CA 1
ATOM 864 C C . PRO A 1 143 ? 9.385 33.322 -0.648 1.00 53.95 123 PRO A C 1
ATOM 865 O O . PRO A 1 143 ? 9.132 33.605 0.533 1.00 53.92 123 PRO A O 1
ATOM 877 N N . ALA A 1 159 ? 17.447 26.670 5.202 1.00 48.69 139 ALA A N 1
ATOM 878 C CA . ALA A 1 159 ? 17.139 25.246 5.354 1.00 48.94 139 ALA A CA 1
ATOM 879 C C . ALA A 1 159 ? 15.933 24.841 4.477 1.00 49.00 139 ALA A C 1
ATOM 880 O O . ALA A 1 159 ? 14.802 25.240 4.769 1.00 48.86 139 ALA A O 1
ATOM 882 N N . PRO A 1 160 ? 16.163 24.036 3.434 1.00 48.87 140 PRO A N 1
ATOM 883 C CA . PRO A 1 160 ? 15.161 23.836 2.371 1.00 48.79 140 PRO A CA 1
ATOM 884 C C . PRO A 1 160 ? 13.946 23.013 2.792 1.00 48.64 140 PRO A C 1
ATOM 885 O O . PRO A 1 160 ? 12.838 23.255 2.312 1.00 48.40 140 PRO A O 1
ATOM 889 N N . GLU A 1 161 ? 14.153 22.048 3.680 1.00 48.63 141 GLU A N 1
ATOM 890 C CA . GLU A 1 161 ? 13.064 21.162 4.089 1.00 48.54 141 GLU A CA 1
ATOM 891 C C . GLU A 1 161 ? 12.121 21.987 4.954 1.00 47.88 141 GLU A C 1
ATOM 892 O O . GLU A 1 161 ? 10.902 21.794 4.936 1.00 47.56 141 GLU A O 1
ATOM 898 N N . HIS A 1 162 ? 12.699 22.929 5.694 1.00 47.27 142 HIS A N 1
ATOM 899 C CA . HIS A 1 162 ? 11.908 23.862 6.487 1.00 46.85 142 HIS A CA 1
ATOM 900 C C . HIS A 1 162 ? 11.117 24.822 5.623 1.00 45.88 142 HIS A C 1
ATOM 901 O O . HIS A 1 162 ? 9.969 25.101 5.927 1.00 46.10 142 HIS A O 1
ATOM 908 N N . LEU A 1 163 ? 11.721 25.336 4.555 1.00 44.80 143 LEU A N 1
ATOM 909 C CA . LEU A 1 163 ? 11.029 26.285 3.683 1.00 43.87 143 LEU A CA 1
ATOM 910 C C . LEU A 1 163 ? 9.731 25.686 3.173 1.00 42.96 143 LEU A C 1
ATOM 911 O O . LEU A 1 163 ? 8.727 26.374 3.080 1.00 42.34 143 LEU A O 1
ATOM 916 N N . LEU A 1 164 ? 9.766 24.393 2.859 1.00 42.31 144 LEU A N 1
ATOM 917 C CA . LEU A 1 164 ? 8.596 23.686 2.354 1.00 41.67 144 LEU A CA 1
ATOM 918 C C . LEU A 1 164 ? 7.516 23.551 3.412 1.00 41.18 144 LEU A C 1
ATOM 919 O O . LEU A 1 164 ? 6.330 23.657 3.109 1.00 40.78 144 LEU A O 1
ATOM 924 N N . LYS A 1 165 ? 7.935 23.291 4.646 1.00 40.87 145 LYS A N 1
ATOM 925 C CA . LYS A 1 165 ? 7.006 23.178 5.767 1.00 40.60 145 LYS A CA 1
ATOM 926 C C . LYS A 1 165 ? 6.207 24.477 5.894 1.00 39.62 145 LYS A C 1
ATOM 927 O O . LYS A 1 165 ? 4.983 24.458 5.972 1.00 39.26 145 LYS A O 1
ATOM 933 N N . THR A 1 166 ? 6.902 25.603 5.873 1.00 38.99 146 THR A N 1
ATOM 934 C CA . THR A 1 166 ? 6.240 26.891 6.042 1.00 38.75 146 THR A CA 1
ATOM 935 C C . THR A 1 166 ? 5.385 27.293 4.838 1.00 38.77 146 THR A C 1
ATOM 936 O O . THR A 1 166 ? 4.386 27.970 5.026 1.00 38.49 146 THR A O 1
ATOM 940 N N . ARG A 1 167 ? 5.731 26.879 3.615 1.00 38.87 147 ARG A N 1
ATOM 941 C CA . ARG A 1 167 ? 4.840 27.180 2.493 1.00 38.93 147 ARG A CA 1
ATOM 942 C C . ARG A 1 167 ? 3.547 26.400 2.620 1.00 38.59 147 ARG A C 1
ATOM 943 O O . ARG A 1 167 ? 2.490 26.911 2.291 1.00 38.96 147 ARG A O 1
ATOM 951 N N . ASN A 1 168 ? 3.632 25.164 3.089 1.00 38.24 148 ASN A N 1
ATOM 952 C CA . ASN A 1 168 ? 2.446 24.351 3.265 1.00 38.08 148 ASN A CA 1
ATOM 953 C C . ASN A 1 168 ? 1.552 25.040 4.257 1.00 37.16 148 ASN A C 1
ATOM 954 O O . ASN A 1 168 ? 0.363 25.101 4.055 1.00 37.30 148 ASN A O 1
ATOM 959 N N . THR A 1 169 ? 2.148 25.569 5.321 1.00 36.22 149 THR A N 1
ATOM 960 C CA . THR A 1 169 ? 1.402 26.179 6.408 1.00 35.30 149 THR A CA 1
ATOM 961 C C . THR A 1 169 ? 0.661 27.378 5.885 1.00 34.74 149 THR A C 1
ATOM 962 O O . THR A 1 169 ? -0.539 27.505 6.083 1.00 34.77 149 THR A O 1
ATOM 966 N N . LEU A 1 170 ? 1.397 28.258 5.215 1.00 33.99 150 LEU A N 1
ATOM 967 C CA . LEU A 1 170 ? 0.851 29.504 4.715 1.00 33.17 150 LEU A CA 1
ATOM 968 C C . LEU A 1 170 ? -0.259 29.230 3.716 1.00 32.82 150 LEU A C 1
ATOM 969 O O . LEU A 1 170 ? -1.227 29.974 3.657 1.00 32.73 150 LEU A O 1
ATOM 974 N N . GLU A 1 171 ? -0.130 28.162 2.940 1.00 32.28 151 GLU A N 1
ATOM 975 C CA . GLU A 1 171 ? -1.146 27.824 1.958 1.00 32.40 151 GLU A CA 1
ATOM 976 C C . GLU A 1 171 ? -2.379 27.213 2.635 1.00 32.26 151 GLU A C 1
ATOM 977 O O . GLU A 1 171 ? -3.504 27.454 2.203 1.00 32.29 151 GLU A O 1
ATOM 983 N N . LYS A 1 172 ? -2.167 26.447 3.704 1.00 31.93 152 LYS A N 1
ATOM 984 C CA . LYS A 1 172 ? -3.253 25.921 4.531 1.00 31.97 152 LYS A CA 1
ATOM 985 C C . LYS A 1 172 ? -4.048 27.055 5.214 1.00 31.43 152 LYS A C 1
ATOM 986 O O . LYS A 1 172 ? -5.221 26.887 5.500 1.00 31.17 152 LYS A O 1
ATOM 992 N N . ILE A 1 173 ? -3.412 28.195 5.479 1.00 31.12 153 ILE A N 1
ATOM 993 C CA . ILE A 1 173 ? -4.092 29.337 6.100 1.00 31.00 153 ILE A CA 1
ATOM 994 C C . ILE A 1 173 ? -4.894 30.099 5.051 1.00 30.96 153 ILE A C 1
ATOM 995 O O . ILE A 1 173 ? -6.032 30.519 5.301 1.00 30.81 153 ILE A O 1
ATOM 1000 N N . LEU A 1 174 ? -4.300 30.275 3.876 1.00 30.94 154 LEU A N 1
ATOM 1001 C CA . LEU A 1 174 ? -5.016 30.869 2.756 1.00 31.13 154 LEU A CA 1
ATOM 1002 C C . LEU A 1 174 ? -6.226 30.014 2.402 1.00 30.99 154 LEU A C 1
ATOM 1003 O O . LEU A 1 174 ? -7.277 30.540 2.098 1.00 30.23 154 LEU A O 1
ATOM 1008 N N . ALA A 1 175 ? -6.051 28.695 2.485 1.00 31.52 155 ALA A N 1
ATOM 1009 C CA . ALA A 1 175 ? -7.074 27.715 2.134 1.00 32.01 155 ALA A CA 1
ATOM 1010 C C . ALA A 1 175 ? -8.271 27.821 3.067 1.00 32.37 155 ALA A C 1
ATOM 1011 O O . ALA A 1 175 ? -9.423 27.964 2.609 1.00 32.08 155 ALA A O 1
ATOM 1013 N N . GLU A 1 176 ? -7.966 27.748 4.367 1.00 32.53 156 GLU A N 1
ATOM 1014 C CA . GLU A 1 176 ? -8.931 27.940 5.451 1.00 32.83 156 GLU A CA 1
ATOM 1015 C C . GLU A 1 176 ? -9.658 29.265 5.283 1.00 32.42 156 GLU A C 1
ATOM 1016 O O . GLU A 1 176 ? -10.873 29.308 5.354 1.00 31.76 156 GLU A O 1
ATOM 1022 N N . ASN A 1 177 ? -8.901 30.341 5.063 1.00 32.65 157 ASN A N 1
ATOM 1023 C CA . ASN A 1 177 ? -9.460 31.693 5.079 1.00 32.83 157 ASN A CA 1
ATOM 1024 C C . ASN A 1 177 ? -10.384 31.953 3.885 1.00 33.24 157 ASN A C 1
ATOM 1025 O O . ASN A 1 177 ? -11.326 32.712 3.999 1.00 33.24 157 ASN A O 1
ATOM 1030 N N . SER A 1 178 ? -10.117 31.306 2.754 1.00 34.14 158 SER A N 1
ATOM 1031 C CA . SER A 1 178 ? -10.856 31.533 1.507 1.00 34.77 158 SER A CA 1
ATOM 1032 C C . SER A 1 178 ? -11.995 30.524 1.255 1.00 36.13 158 SER A C 1
ATOM 1033 O O . SER A 1 178 ? -12.841 30.751 0.397 1.00 36.33 158 SER A O 1
ATOM 1036 N N . GLY A 1 179 ? -12.010 29.413 1.985 1.00 37.67 159 GLY A N 1
ATOM 1037 C CA . GLY A 1 179 ? -12.918 28.311 1.703 1.00 38.77 159 GLY A CA 1
ATOM 1038 C C . GLY A 1 179 ? -12.493 27.373 0.572 1.00 39.78 159 GLY A C 1
ATOM 1039 O O . GLY A 1 179 ? -13.263 26.497 0.189 1.00 39.85 159 GLY A O 1
ATOM 1040 N N . GLN A 1 180 ? -11.281 27.539 0.048 1.00 40.93 160 GLN A N 1
ATOM 1041 C CA . GLN A 1 180 ? -10.800 26.739 -1.077 1.00 41.85 160 GLN A CA 1
ATOM 1042 C C . GLN A 1 180 ? -9.899 25.613 -0.589 1.00 43.00 160 GLN A C 1
ATOM 1043 O O . GLN A 1 180 ? -9.382 25.648 0.529 1.00 43.52 160 GLN A O 1
ATOM 1049 N N . SER A 1 181 ? -9.711 24.614 -1.443 1.00 44.32 161 SER A N 1
ATOM 1050 C CA . SER A 1 181 ? -8.831 23.497 -1.133 1.00 45.23 161 SER A CA 1
ATOM 1051 C C . SER A 1 181 ? -7.393 23.975 -1.215 1.00 46.28 161 SER A C 1
ATOM 1052 O O . SER A 1 181 ? -7.091 24.919 -1.942 1.00 45.89 161 SER A O 1
ATOM 1063 N N . GLU A 1 183 ? -5.082 22.296 -2.594 1.00 49.22 163 GLU A N 1
ATOM 1064 C CA . GLU A 1 183 ? -4.734 21.967 -3.988 1.00 49.50 163 GLU A CA 1
ATOM 1065 C C . GLU A 1 183 ? -4.994 23.126 -4.950 1.00 49.04 163 GLU A C 1
ATOM 1066 O O . GLU A 1 183 ? -4.177 23.399 -5.827 1.00 48.89 163 GLU A O 1
ATOM 1072 N N . LYS A 1 184 ? -6.128 23.799 -4.769 1.00 48.76 164 LYS A N 1
ATOM 1073 C CA . LYS A 1 184 ? -6.497 24.970 -5.567 1.00 48.58 164 LYS A CA 1
ATOM 1074 C C . LYS A 1 184 ? -5.614 26.180 -5.226 1.00 48.16 164 LYS A C 1
ATOM 1075 O O . LYS A 1 184 ? -5.294 26.970 -6.095 1.00 47.89 164 LYS A O 1
ATOM 1081 N N . VAL A 1 185 ? -5.222 26.319 -3.963 1.00 48.01 165 VAL A N 1
ATOM 1082 C CA . VAL A 1 185 ? -4.390 27.447 -3.537 1.00 47.81 165 VAL A CA 1
ATOM 1083 C C . VAL A 1 185 ? -2.916 27.249 -3.891 1.00 47.89 165 VAL A C 1
ATOM 1084 O O . VAL A 1 185 ? -2.205 28.218 -4.156 1.00 47.44 165 VAL A O 1
ATOM 1088 N N . HIS A 1 186 ? -2.460 26.000 -3.887 1.00 48.17 166 HIS A N 1
ATOM 1089 C CA . HIS A 1 186 ? -1.064 25.691 -4.176 1.00 48.46 166 HIS A CA 1
ATOM 1090 C C . HIS A 1 186 ? -0.787 25.993 -5.645 1.00 48.59 166 HIS A C 1
ATOM 1091 O O . HIS A 1 186 ? 0.241 26.575 -5.979 1.00 48.63 166 HIS A O 1
ATOM 1098 N N . ALA A 1 187 ? -1.723 25.609 -6.511 1.00 48.76 167 ALA A N 1
ATOM 1099 C CA . ALA A 1 187 ? -1.592 25.828 -7.946 1.00 48.81 167 ALA A CA 1
ATOM 1100 C C . ALA A 1 187 ? -1.729 27.309 -8.315 1.00 48.85 167 ALA A C 1
ATOM 1101 O O . ALA A 1 187 ? -0.983 27.810 -9.150 1.00 48.65 167 ALA A O 1
ATOM 1103 N N . ASP A 1 188 ? -2.680 28.000 -7.696 1.00 49.24 168 ASP A N 1
ATOM 1104 C CA . ASP A 1 188 ? -2.884 29.438 -7.930 1.00 49.67 168 ASP A CA 1
ATOM 1105 C C . ASP A 1 188 ? -1.712 30.310 -7.417 1.00 50.29 168 ASP A C 1
ATOM 1106 O O . ASP A 1 188 ? -1.425 31.367 -7.979 1.00 50.10 168 ASP A O 1
ATOM 1111 N N . ALA A 1 189 ? -1.044 29.869 -6.352 1.00 51.28 169 ALA A N 1
ATOM 1112 C CA . ALA A 1 189 ? 0.042 30.640 -5.742 1.00 52.31 169 ALA A CA 1
ATOM 1113 C C . ALA A 1 189 ? 1.390 30.345 -6.407 1.00 53.36 169 ALA A C 1
ATOM 1114 O O . ALA A 1 189 ? 2.330 31.128 -6.274 1.00 53.40 169 ALA A O 1
ATOM 1116 N N . GLU A 1 190 ? 1.477 29.206 -7.102 1.00 54.77 170 GLU A N 1
ATOM 1117 C CA . GLU A 1 190 ? 2.647 28.831 -7.915 1.00 55.67 170 GLU A CA 1
ATOM 1118 C C . GLU A 1 190 ? 2.780 29.812 -9.066 1.00 55.90 170 GLU A C 1
ATOM 1119 O O . GLU A 1 190 ? 3.890 30.155 -9.474 1.00 55.90 170 GLU A O 1
ATOM 1125 N N . ARG A 1 191 ? 1.634 30.258 -9.577 1.00 56.22 171 ARG A N 1
ATOM 1126 C CA . ARG A 1 191 ? 1.588 31.243 -10.649 1.00 56.74 171 ARG A CA 1
ATOM 1127 C C . ARG A 1 191 ? 1.799 32.655 -10.086 1.00 56.40 171 ARG A C 1
ATOM 1128 O O . ARG A 1 191 ? 1.669 32.877 -8.869 1.00 56.71 171 ARG A O 1
ATOM 1136 N N . ASP A 1 192 ? 2.136 33.600 -10.966 1.00 55.76 172 ASP A N 1
ATOM 1137 C CA . ASP A 1 192 ? 2.384 34.987 -10.552 1.00 55.10 172 ASP A CA 1
ATOM 1138 C C . ASP A 1 192 ? 1.220 35.883 -10.955 1.00 53.94 172 ASP A C 1
ATOM 1139 O O . ASP A 1 192 ? 1.310 36.708 -11.859 1.00 54.18 172 ASP A O 1
ATOM 1144 N N . ASN A 1 193 ? 0.143 35.712 -10.203 1.00 52.38 173 ASN A N 1
ATOM 1145 C CA . ASN A 1 193 ? -1.195 36.122 -10.577 1.00 51.27 173 ASN A CA 1
ATOM 1146 C C . ASN A 1 193 ? -1.644 37.260 -9.644 1.00 49.72 173 ASN A C 1
ATOM 1147 O O . ASN A 1 193 ? -2.081 37.016 -8.508 1.00 49.79 173 ASN A O 1
ATOM 1152 N N . TRP A 1 194 ? -1.491 38.500 -10.108 1.00 47.53 174 TRP A N 1
ATOM 1153 C CA . TRP A 1 194 ? -2.067 39.650 -9.418 1.00 45.92 174 TRP A CA 1
ATOM 1154 C C . TRP A 1 194 ? -3.575 39.600 -9.601 1.00 44.46 174 TRP A C 1
ATOM 1155 O O . TRP A 1 194 ? -4.048 39.274 -10.682 1.00 44.79 174 TRP A O 1
ATOM 1174 N N . SER A 1 196 ? -7.450 41.459 -9.132 1.00 38.42 176 SER A N 1
ATOM 1175 C CA . SER A 1 196 ? -8.221 42.669 -8.868 1.00 37.16 176 SER A CA 1
ATOM 1176 C C . SER A 1 196 ? -9.023 42.449 -7.597 1.00 35.87 176 SER A C 1
ATOM 1177 O O . SER A 1 196 ? -8.994 41.376 -7.030 1.00 35.45 176 SER A O 1
ATOM 1180 N N . ALA A 1 197 ? -9.730 43.472 -7.152 1.00 34.83 177 ALA A N 1
ATOM 1181 C CA . ALA A 1 197 ? -10.595 43.350 -5.989 1.00 34.36 177 ALA A CA 1
ATOM 1182 C C . ALA A 1 197 ? -11.717 42.339 -6.246 1.00 33.70 177 ALA A C 1
ATOM 1183 O O . ALA A 1 197 ? -12.034 41.524 -5.379 1.00 33.36 177 ALA A O 1
ATOM 1185 N N . GLN A 1 198 ? -12.303 42.399 -7.440 1.00 32.87 178 GLN A N 1
ATOM 1186 C CA . GLN A 1 198 ? -13.363 41.484 -7.845 1.00 32.38 178 GLN A CA 1
ATOM 1187 C C . GLN A 1 198 ? -12.882 40.026 -7.857 1.00 32.17 178 GLN A C 1
ATOM 1188 O O . GLN A 1 198 ? -13.567 39.142 -7.351 1.00 32.24 178 GLN A O 1
ATOM 1194 N N . GLU A 1 199 ? -11.705 39.774 -8.411 1.00 31.84 179 G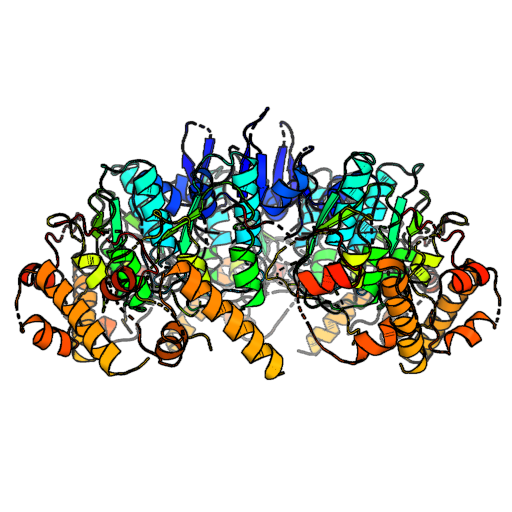LU A N 1
ATOM 1195 C CA . GLU A 1 199 ? -11.131 38.433 -8.385 1.00 32.09 179 GLU A CA 1
ATOM 1196 C C . GLU A 1 199 ? -10.876 37.917 -6.961 1.00 31.61 179 GLU A C 1
ATOM 1197 O O . GLU A 1 199 ? -11.061 36.741 -6.690 1.00 31.04 179 GLU A O 1
ATOM 1203 N N . THR A 1 200 ? -10.459 38.812 -6.063 1.00 31.45 180 THR A N 1
ATOM 1204 C CA . THR A 1 200 ? -10.183 38.475 -4.664 1.00 31.07 180 THR A CA 1
ATOM 1205 C C . THR A 1 200 ? -11.477 38.186 -3.932 1.00 30.76 180 THR A C 1
ATOM 1206 O O . THR A 1 200 ? -11.519 37.324 -3.058 1.00 30.52 180 THR A O 1
ATOM 1210 N N . LEU A 1 201 ? -12.524 38.926 -4.290 1.00 30.46 181 LEU A N 1
ATOM 1211 C CA . LEU A 1 201 ? -13.863 38.708 -3.754 1.00 30.36 181 LEU A CA 1
ATOM 1212 C C . LEU A 1 201 ? -14.341 37.323 -4.183 1.00 30.48 181 LEU A C 1
ATOM 1213 O O . LEU A 1 201 ? -14.767 36.530 -3.346 1.00 30.26 181 LEU A O 1
ATOM 1218 N N . GLU A 1 202 ? -14.206 37.023 -5.472 1.00 30.64 182 GLU A N 1
ATOM 1219 C CA . GLU A 1 202 ? -14.613 35.732 -6.019 1.00 31.20 182 GLU A CA 1
ATOM 1220 C C . GLU A 1 202 ? -13.823 34.572 -5.417 1.00 30.92 182 GLU A C 1
ATOM 1221 O O . GLU A 1 202 ? -14.390 33.522 -5.115 1.00 31.72 182 GLU A O 1
ATOM 1227 N N . TYR A 1 203 ? -12.529 34.765 -5.218 1.00 30.31 183 TYR A N 1
ATOM 1228 C CA . TYR A 1 203 ? -11.675 33.700 -4.697 1.00 29.80 183 TYR A CA 1
ATOM 1229 C C . TYR A 1 203 ? -12.019 33.314 -3.254 1.00 29.49 183 TYR A C 1
ATOM 1230 O O . TYR A 1 203 ? -11.814 32.172 -2.856 1.00 29.92 183 TYR A O 1
ATOM 1239 N N . GLY A 1 204 ? -12.506 34.273 -2.466 1.00 28.95 184 GLY A N 1
ATOM 1240 C CA . GLY A 1 204 ? -12.859 34.045 -1.071 1.00 28.22 184 GLY A CA 1
ATOM 1241 C C . GLY A 1 204 ? -12.037 34.791 -0.025 1.00 27.69 184 GLY A C 1
ATOM 1242 O O . GLY A 1 204 ? -12.320 34.693 1.162 1.00 27.69 184 GLY A O 1
ATOM 1243 N N . PHE A 1 205 ? -11.034 35.551 -0.441 1.00 27.21 185 PHE A N 1
ATOM 1244 C CA . PHE A 1 205 ? -10.138 36.213 0.510 1.00 26.73 185 PHE A CA 1
ATOM 1245 C C . PHE A 1 205 ? -10.683 37.484 1.123 1.00 26.72 185 PHE A C 1
ATOM 1246 O O . PHE A 1 205 ? -10.220 37.870 2.197 1.00 27.12 185 PHE A O 1
ATOM 1254 N N . ILE A 1 206 ? -11.627 38.150 0.462 1.00 26.92 186 ILE A N 1
ATOM 1255 C CA . ILE A 1 206 ? -12.348 39.273 1.088 1.00 27.67 186 ILE A CA 1
ATOM 1256 C C . ILE A 1 206 ? -13.835 39.055 1.044 1.00 28.10 186 ILE A C 1
ATOM 1257 O O . ILE A 1 206 ? -14.306 38.191 0.339 1.00 27.95 186 ILE A O 1
ATOM 1262 N N . ASP A 1 207 ? -14.562 39.868 1.801 1.00 29.61 187 ASP A N 1
ATOM 1263 C CA . ASP A 1 207 ? -16.033 39.811 1.895 1.00 30.67 187 ASP A CA 1
ATOM 1264 C C . ASP A 1 207 ? -16.766 40.971 1.211 1.00 31.80 187 ASP A C 1
ATOM 1265 O O . ASP A 1 207 ? -17.948 40.857 0.893 1.00 31.92 187 ASP A O 1
ATOM 1270 N N . GLU A 1 208 ? -16.072 42.083 0.998 1.00 33.35 188 GLU A N 1
ATOM 1271 C CA . GLU A 1 208 ? -16.687 43.250 0.393 1.00 34.69 188 GLU A CA 1
ATOM 1272 C C . GLU A 1 208 ? -15.664 44.176 -0.242 1.00 35.46 188 GLU A C 1
ATOM 1273 O O . GLU A 1 208 ? -14.593 44.385 0.299 1.00 35.08 188 GLU A O 1
ATOM 1279 N N . ILE A 1 209 ? -16.016 44.719 -1.401 1.00 36.84 189 ILE A N 1
ATOM 1280 C CA . ILE A 1 209 ? -15.240 45.768 -2.028 1.00 38.01 189 ILE A CA 1
ATOM 1281 C C . ILE A 1 209 ? -15.827 47.079 -1.557 1.00 39.92 189 ILE A C 1
ATOM 1282 O O . ILE A 1 209 ? -17.034 47.247 -1.594 1.00 40.47 189 ILE A O 1
ATOM 1295 N N . ALA A 1 211 ? -17.058 50.939 -1.283 1.00 47.11 191 ALA A N 1
ATOM 1296 C CA . ALA A 1 211 ? -17.871 51.720 -2.216 1.00 48.61 191 ALA A CA 1
ATOM 1297 C C . ALA A 1 211 ? -17.101 52.857 -2.898 1.00 49.67 191 ALA A C 1
ATOM 1298 O O . ALA A 1 211 ? -16.145 53.424 -2.326 1.00 49.26 191 ALA A O 1
ATOM 1300 N N . ASN A 1 212 ? -17.530 53.162 -4.127 1.00 50.94 192 ASN A N 1
ATOM 1301 C CA . ASN A 1 212 ? -17.173 54.415 -4.806 1.00 52.00 192 ASN A CA 1
ATOM 1302 C C . ASN A 1 212 ? -18.296 55.459 -4.612 1.00 52.68 192 ASN A C 1
ATOM 1303 O O . ASN A 1 212 ? -19.375 55.365 -5.225 1.00 52.75 192 ASN A O 1
ATOM 1308 N N . ASN A 1 213 ? -18.023 56.436 -3.742 1.00 53.36 193 ASN A N 1
ATOM 1309 C CA . ASN A 1 213 ? -18.991 57.475 -3.355 1.00 53.83 193 ASN A CA 1
ATOM 1310 C C . ASN A 1 213 ? -18.835 58.789 -4.141 1.00 53.70 193 ASN A C 1
ATOM 1311 O O . ASN A 1 213 ? -17.851 59.038 -4.834 1.00 53.78 193 ASN A O 1
ATOM 1316 N N . MET B 1 21 ? 8.790 54.753 14.112 1.00 44.52 1 MET B N 1
ATOM 1317 C CA . MET B 1 21 ? 7.691 55.766 13.929 1.00 44.91 1 MET B CA 1
ATOM 1318 C C . MET B 1 21 ? 6.770 55.834 15.172 1.00 43.71 1 MET B C 1
ATOM 1319 O O . MET B 1 21 ? 6.645 56.889 15.795 1.00 43.81 1 MET B O 1
ATOM 1324 N N . ILE B 1 22 ? 6.114 54.705 15.468 1.00 41.99 2 ILE B N 1
ATOM 1325 C CA . ILE B 1 22 ? 5.539 54.319 16.783 1.00 40.50 2 ILE B CA 1
ATOM 1326 C C . ILE B 1 22 ? 4.666 55.297 17.595 1.00 38.74 2 ILE B C 1
ATOM 1327 O O . ILE B 1 22 ? 5.162 56.268 18.141 1.00 38.15 2 ILE B O 1
ATOM 1332 N N . PRO B 1 23 ? 3.368 54.994 17.697 1.00 36.92 3 PRO B N 1
ATOM 1333 C CA . PRO B 1 23 ? 2.375 55.907 18.278 1.00 35.94 3 PRO B CA 1
ATOM 1334 C C . PRO B 1 23 ? 2.262 56.003 19.803 1.00 35.34 3 PRO B C 1
ATOM 1335 O O . PRO B 1 23 ? 2.850 55.234 20.556 1.00 34.36 3 PRO B O 1
ATOM 1339 N N . VAL B 1 24 ? 1.389 56.934 20.201 1.00 35.01 4 VAL B N 1
ATOM 1340 C CA . VAL B 1 24 ? 1.280 57.520 21.530 1.00 34.71 4 VAL B CA 1
ATOM 1341 C C . VAL B 1 24 ? -0.151 57.324 22.056 1.00 34.93 4 VAL B C 1
ATOM 1342 O O . VAL B 1 24 ? -1.076 57.158 21.283 1.00 34.66 4 VAL B O 1
ATOM 1346 N N . VAL B 1 25 ? -0.316 57.383 23.372 1.00 35.84 5 VAL B N 1
ATOM 1347 C CA . VAL B 1 25 ? -1.584 57.126 24.061 1.00 36.90 5 VAL B CA 1
ATOM 1348 C C . VAL B 1 25 ? -1.653 57.967 25.333 1.00 38.42 5 VAL B C 1
ATOM 1349 O O . VAL B 1 25 ? -0.623 58.229 25.957 1.00 38.73 5 VAL B O 1
ATOM 1353 N N . ILE B 1 26 ? -2.861 58.360 25.744 1.00 40.40 6 ILE B N 1
ATOM 1354 C CA . ILE B 1 26 ? -3.049 59.072 27.017 1.00 42.07 6 ILE B CA 1
ATOM 1355 C C . ILE B 1 26 ? -3.666 58.194 28.138 1.00 44.00 6 ILE B C 1
ATOM 1356 O O . ILE B 1 26 ? -4.425 57.252 27.871 1.00 44.14 6 ILE B O 1
ATOM 1361 N N . GLU B 1 27 ? -3.285 58.477 29.387 1.00 46.16 7 GLU B N 1
ATOM 1362 C CA . GLU B 1 27 ? -3.888 57.847 30.575 1.00 47.84 7 GLU B CA 1
ATOM 1363 C C . GLU B 1 27 ? -4.225 58.988 31.574 1.00 49.42 7 GLU B C 1
ATOM 1364 O O . GLU B 1 27 ? -3.748 60.111 31.400 1.00 49.67 7 GLU B O 1
ATOM 1370 N N . GLN B 1 28 ? -5.082 58.717 32.567 1.00 51.34 8 GLN B N 1
ATOM 1371 C CA . GLN B 1 28 ? -5.598 59.754 33.484 1.00 52.89 8 GLN B CA 1
ATOM 1372 C C . GLN B 1 28 ? -4.881 59.791 34.862 1.00 53.73 8 GLN B C 1
ATOM 1373 O O . GLN B 1 28 ? -4.552 58.738 35.432 1.00 53.69 8 GLN B O 1
ATOM 1379 N N . THR B 1 29 ? -4.623 61.018 35.351 1.00 54.88 9 THR B N 1
ATOM 1380 C CA . THR B 1 29 ? -4.332 61.327 36.780 1.00 55.54 9 THR B CA 1
ATOM 1381 C C . THR B 1 29 ? -4.530 62.831 37.039 1.00 55.89 9 THR B C 1
ATOM 1382 O O . THR B 1 29 ? -3.787 63.675 36.505 1.00 56.32 9 THR B O 1
ATOM 1386 N N . GLU B 1 33 ? -3.508 63.005 32.786 1.00 41.10 13 GLU B N 1
ATOM 1387 C CA . GLU B 1 33 ? -3.260 63.899 31.657 1.00 41.27 13 GLU B CA 1
ATOM 1388 C C . GLU B 1 33 ? -1.806 63.753 31.157 1.00 40.35 13 GLU B C 1
ATOM 1389 O O . GLU B 1 33 ? -0.991 64.679 31.264 1.00 40.44 13 GLU B O 1
ATOM 1395 N N . ARG B 1 34 ? -1.485 62.588 30.591 1.00 38.99 14 ARG B N 1
ATOM 1396 C CA . ARG B 1 34 ? -0.098 62.260 30.254 1.00 37.46 14 ARG B CA 1
ATOM 1397 C C . ARG B 1 34 ? 0.094 61.366 29.014 1.00 35.50 14 ARG B C 1
ATOM 1398 O O . ARG B 1 34 ? -0.569 60.337 28.844 1.00 35.39 14 ARG B O 1
ATOM 1406 N N . SER B 1 35 ? 1.052 61.756 28.180 1.00 33.23 15 SER B N 1
ATOM 1407 C CA . SER B 1 35 ? 1.430 61.005 26.978 1.00 31.65 15 SER B CA 1
ATOM 1408 C C . SER B 1 35 ? 2.352 59.813 27.324 1.00 29.47 15 SER B C 1
ATOM 1409 O O . SER B 1 35 ? 3.282 59.978 28.107 1.00 29.01 15 SER B O 1
ATOM 1412 N N . TYR B 1 36 ? 2.073 58.638 26.747 1.00 26.75 16 TYR B N 1
ATOM 1413 C CA . TYR B 1 36 ? 2.918 57.444 26.856 1.00 25.01 16 TYR B CA 1
ATOM 1414 C C . TYR B 1 36 ? 3.074 56.826 25.473 1.00 23.21 16 TYR B C 1
ATOM 1415 O O . TYR B 1 36 ? 2.096 56.635 24.772 1.00 22.77 16 TYR B O 1
ATOM 1424 N N . ASP B 1 37 ? 4.283 56.483 25.056 1.00 21.06 17 ASP B N 1
ATOM 1425 C CA . ASP B 1 37 ? 4.413 55.799 23.774 1.00 19.55 17 ASP B CA 1
ATOM 1426 C C . ASP B 1 37 ? 3.779 54.405 23.984 1.00 17.82 17 ASP B C 1
ATOM 1427 O O . ASP B 1 37 ? 3.637 53.981 25.129 1.00 17.96 17 ASP B O 1
ATOM 1432 N N . ILE B 1 38 ? 3.380 53.711 22.925 1.00 16.05 18 ILE B N 1
ATOM 1433 C CA . ILE B 1 38 ? 2.534 52.525 23.101 1.00 15.34 18 ILE B CA 1
ATOM 1434 C C . ILE B 1 38 ? 3.185 51.480 24.005 1.00 14.60 18 ILE B C 1
ATOM 1435 O O . ILE B 1 38 ? 2.506 50.850 24.810 1.00 13.84 18 ILE B O 1
ATOM 1440 N N . TYR B 1 39 ? 4.500 51.344 23.880 1.00 14.17 19 TYR B N 1
ATOM 1441 C CA . TYR B 1 39 ? 5.300 50.438 24.709 1.00 14.51 19 TYR B CA 1
ATOM 1442 C C . TYR B 1 39 ? 5.289 50.784 26.219 1.00 14.47 19 TYR B C 1
ATOM 1443 O O . TYR B 1 39 ? 5.117 49.899 27.050 1.00 13.62 19 TYR B O 1
ATOM 1452 N N . SER B 1 40 ? 5.482 52.057 26.559 1.00 14.78 20 SER B N 1
ATOM 1453 C CA . SER B 1 40 ? 5.368 52.504 27.951 1.00 15.37 20 SER B CA 1
ATOM 1454 C C . SER B 1 40 ? 3.946 52.382 28.462 1.00 16.25 20 SER B C 1
ATOM 1455 O O . SER B 1 40 ? 3.746 52.238 29.664 1.00 16.76 20 SER B O 1
ATOM 1458 N N . ARG B 1 41 ? 2.950 52.504 27.590 1.00 16.65 21 ARG B N 1
ATOM 1459 C CA . ARG B 1 41 ? 1.591 52.277 28.052 1.00 17.28 21 ARG B CA 1
ATOM 1460 C C . ARG B 1 41 ? 1.478 50.805 28.427 1.00 16.72 21 ARG B C 1
ATOM 1461 O O . ARG B 1 41 ? 0.957 50.487 29.472 1.00 17.02 21 ARG B O 1
ATOM 1469 N N . LEU B 1 42 ? 2.001 49.914 27.596 1.00 16.83 22 LEU B N 1
ATOM 1470 C CA . LEU B 1 42 ? 2.013 48.467 27.907 1.00 16.75 22 LEU B CA 1
ATOM 1471 C C . LEU B 1 42 ? 2.855 48.122 29.136 1.00 16.75 22 LEU B C 1
ATOM 1472 O O . LEU B 1 42 ? 2.528 47.192 29.840 1.00 17.14 22 LEU B O 1
ATOM 1477 N N . LEU B 1 43 ? 3.916 48.886 29.391 1.00 16.92 23 LEU B N 1
ATOM 1478 C CA . LEU B 1 43 ? 4.735 48.782 30.609 1.00 17.33 23 LEU B CA 1
ATOM 1479 C C . LEU B 1 43 ? 3.932 48.987 31.898 1.00 17.28 23 LEU B C 1
ATOM 1480 O O . LEU B 1 43 ? 4.189 48.331 32.905 1.00 17.74 23 LEU B O 1
ATOM 1485 N N . LYS B 1 44 ? 2.960 49.887 31.865 1.00 16.82 24 LYS B N 1
ATOM 1486 C CA . LYS B 1 44 ? 2.046 50.070 32.994 1.00 16.79 24 LYS B CA 1
ATOM 1487 C C . LYS B 1 44 ? 1.278 48.792 33.360 1.00 16.75 24 LYS B C 1
ATOM 1488 O O . LYS B 1 44 ? 0.904 48.610 34.526 1.00 16.84 24 LYS B O 1
ATOM 1494 N N . ASP B 1 45 ? 1.008 47.949 32.355 1.00 16.83 25 ASP B N 1
ATOM 1495 C CA . ASP B 1 45 ? 0.475 46.585 32.546 1.00 17.11 25 ASP B CA 1
ATOM 1496 C C . ASP B 1 45 ? 1.591 45.515 32.715 1.00 16.94 25 ASP B C 1
ATOM 1497 O O . ASP B 1 45 ? 1.340 44.304 32.591 1.00 15.77 25 ASP B O 1
ATOM 1502 N N . ARG B 1 46 ? 2.808 45.976 33.005 1.00 16.88 26 ARG B N 1
ATOM 1503 C CA . ARG B 1 46 ? 3.981 45.105 33.160 1.00 17.14 26 ARG B CA 1
ATOM 1504 C C . ARG B 1 46 ? 4.344 44.226 31.952 1.00 16.91 26 ARG B C 1
ATOM 1505 O O . ARG B 1 46 ? 4.895 43.139 32.107 1.00 16.20 26 ARG B O 1
ATOM 1513 N N . ILE B 1 47 ? 4.051 44.716 30.753 1.00 17.45 27 ILE B N 1
ATOM 1514 C CA . ILE B 1 47 ? 4.416 44.019 29.519 1.00 17.75 27 ILE B CA 1
ATOM 1515 C C . ILE B 1 47 ? 5.680 44.641 28.949 1.00 18.25 27 ILE B C 1
ATOM 1516 O O . ILE B 1 47 ? 5.732 45.835 28.749 1.00 18.87 27 ILE B O 1
ATOM 1521 N N . ILE B 1 48 ? 6.690 43.818 28.717 1.00 19.18 28 ILE B N 1
ATOM 1522 C CA . ILE B 1 48 ? 7.868 44.190 27.971 1.00 20.13 28 ILE B CA 1
ATOM 1523 C C . ILE B 1 48 ? 7.857 43.428 26.649 1.00 21.36 28 ILE B C 1
ATOM 1524 O O . ILE B 1 48 ? 7.408 42.296 26.562 1.00 21.46 28 ILE B O 1
ATOM 1537 N N . LEU B 1 50 ? 10.275 42.210 23.625 1.00 23.62 30 LEU B N 1
ATOM 1538 C CA . LEU B 1 50 ? 11.660 41.908 23.269 1.00 23.43 30 LEU B CA 1
ATOM 1539 C C . LEU B 1 50 ? 11.639 41.394 21.830 1.00 23.60 30 LEU B C 1
ATOM 1540 O O . LEU B 1 50 ? 11.065 40.338 21.546 1.00 23.29 30 LEU B O 1
ATOM 1545 N N . THR B 1 51 ? 12.250 42.155 20.924 1.00 23.72 31 THR B N 1
ATOM 1546 C CA . THR B 1 51 ? 12.128 41.869 19.505 1.00 23.96 31 THR B CA 1
ATOM 1547 C C . THR B 1 51 ? 13.416 42.143 18.727 1.00 23.43 31 THR B C 1
ATOM 1548 O O . THR B 1 51 ? 14.162 43.033 19.046 1.00 23.56 31 THR B O 1
ATOM 1552 N N . GLY B 1 52 ? 13.683 41.333 17.718 1.00 23.67 32 GLY B N 1
ATOM 1553 C CA . GLY B 1 52 ? 14.873 41.476 16.905 1.00 23.79 32 GLY B CA 1
ATOM 1554 C C . GLY B 1 52 ? 16.061 40.736 17.467 1.00 23.87 32 GLY B C 1
ATOM 1555 O O . GLY B 1 52 ? 15.941 40.051 18.462 1.00 23.82 32 GLY B O 1
ATOM 1556 N N . PRO B 1 53 ? 17.223 40.899 16.839 1.00 24.45 33 PRO B N 1
ATOM 1557 C CA . PRO B 1 53 ? 18.467 40.254 17.319 1.00 24.40 33 PRO B CA 1
ATOM 1558 C C . PRO B 1 53 ? 18.838 40.642 18.741 1.00 24.10 33 PRO B C 1
ATOM 1559 O O . PRO B 1 53 ? 18.813 41.828 19.058 1.00 23.20 33 PRO B O 1
ATOM 1563 N N . VAL B 1 54 ? 19.179 39.667 19.575 1.00 24.52 34 VAL B N 1
ATOM 1564 C CA . VAL B 1 54 ? 19.719 39.977 20.897 1.00 25.24 34 VAL B CA 1
ATOM 1565 C C . VAL B 1 54 ? 21.094 40.655 20.746 1.00 26.32 34 VAL B C 1
ATOM 1566 O O . VAL B 1 54 ? 22.069 40.035 20.317 1.00 26.09 34 VAL B O 1
ATOM 1570 N N . GLU B 1 55 ? 21.139 41.953 21.030 1.00 27.30 35 GLU B N 1
ATOM 1571 C CA . GLU B 1 55 ? 22.400 42.682 21.173 1.00 28.45 35 GLU B CA 1
ATOM 1572 C C . GLU B 1 55 ? 22.279 43.630 22.347 1.00 28.56 35 GLU B C 1
ATOM 1573 O O . GLU B 1 55 ? 21.200 43.780 22.911 1.00 29.14 35 GLU B O 1
ATOM 1579 N N . ASP B 1 56 ? 23.388 44.260 22.706 1.00 28.68 36 ASP B N 1
ATOM 1580 C CA . ASP B 1 56 ? 23.501 45.007 23.954 1.00 28.80 36 ASP B CA 1
ATOM 1581 C C . ASP B 1 56 ? 22.501 46.166 24.132 1.00 28.46 36 ASP B C 1
ATOM 1582 O O . ASP B 1 56 ? 22.080 46.445 25.246 1.00 28.36 36 ASP B O 1
ATOM 1587 N N . ASN B 1 57 ? 22.136 46.848 23.056 1.00 28.18 37 ASN B N 1
ATOM 1588 C CA . ASN B 1 57 ? 21.249 48.013 23.170 1.00 28.27 37 ASN B CA 1
ATOM 1589 C C . ASN B 1 57 ? 19.835 47.650 23.589 1.00 27.86 37 ASN B C 1
ATOM 1590 O O . ASN B 1 57 ? 19.275 48.240 24.520 1.00 27.77 37 ASN B O 1
ATOM 1603 N N . ALA B 1 59 ? 19.009 44.739 24.690 1.00 25.19 39 ALA B N 1
ATOM 1604 C CA . ALA B 1 59 ? 19.083 43.899 25.891 1.00 24.63 39 ALA B CA 1
ATOM 1605 C C . ALA B 1 59 ? 19.252 44.733 27.150 1.00 23.91 39 ALA B C 1
ATOM 1606 O O . ALA B 1 59 ? 18.734 44.375 28.190 1.00 23.94 39 ALA B O 1
ATOM 1608 N N . ASN B 1 60 ? 19.970 45.846 27.050 1.00 23.09 40 ASN B N 1
ATOM 1609 C CA . ASN B 1 60 ? 20.105 46.768 28.163 1.00 22.72 40 ASN B CA 1
ATOM 1610 C C . ASN B 1 60 ? 18.806 47.541 28.368 1.00 22.57 40 ASN B C 1
ATOM 1611 O O . ASN B 1 60 ? 18.496 47.959 29.489 1.00 23.47 40 ASN B O 1
ATOM 1616 N N . SER B 1 61 ? 18.034 47.713 27.298 1.00 21.63 41 SER B N 1
ATOM 1617 C CA . SER B 1 61 ? 16.721 48.346 27.385 1.00 21.15 41 SER B CA 1
ATOM 1618 C C . SER B 1 61 ? 15.676 47.426 28.045 1.00 20.62 41 SER B C 1
ATOM 1619 O O . SER B 1 61 ? 14.926 47.872 28.897 1.00 21.07 41 SER B O 1
ATOM 1622 N N . VAL B 1 62 ? 15.629 46.153 27.644 1.00 19.33 42 VAL B N 1
ATOM 1623 C CA . VAL B 1 62 ? 14.823 45.140 28.323 1.00 18.16 42 VAL B CA 1
ATOM 1624 C C . VAL B 1 62 ? 15.187 44.995 29.814 1.00 17.77 42 VAL B C 1
ATOM 1625 O O . VAL B 1 62 ? 14.308 44.937 30.676 1.00 16.87 42 VAL B O 1
ATOM 1629 N N . ILE B 1 63 ? 16.479 44.938 30.116 1.00 17.47 43 ILE B N 1
ATOM 1630 C CA . ILE B 1 63 ? 16.923 44.920 31.514 1.00 17.25 43 ILE B CA 1
ATOM 1631 C C . ILE B 1 63 ? 16.502 46.192 32.237 1.00 16.87 43 ILE B C 1
ATOM 1632 O O . ILE B 1 63 ? 16.008 46.122 33.343 1.00 16.93 43 ILE B O 1
ATOM 1637 N N . ALA B 1 64 ? 16.694 47.355 31.630 1.00 16.88 44 ALA B N 1
ATOM 1638 C CA . ALA B 1 64 ? 16.282 48.601 32.287 1.00 17.19 44 ALA B CA 1
ATOM 1639 C C . ALA B 1 64 ? 14.832 48.507 32.720 1.00 16.94 44 ALA B C 1
ATOM 1640 O O . ALA B 1 64 ? 14.471 48.904 33.823 1.00 17.20 44 ALA B O 1
ATOM 1642 N N . GLN B 1 65 ? 14.014 47.990 31.807 1.00 16.78 45 GLN B N 1
ATOM 1643 C CA . GLN B 1 65 ? 12.587 47.865 31.998 1.00 16.65 45 GLN B CA 1
ATOM 1644 C C . GLN B 1 65 ? 12.287 46.896 33.126 1.00 16.51 45 GLN B C 1
ATOM 1645 O O . GLN B 1 65 ? 11.393 47.149 33.929 1.00 16.85 45 GLN B O 1
ATOM 1651 N N . LEU B 1 66 ? 13.023 45.787 33.161 1.00 16.19 46 LEU B N 1
ATOM 1652 C CA . LEU B 1 66 ? 12.808 44.739 34.145 1.00 15.63 46 LEU B CA 1
ATOM 1653 C C . LEU B 1 66 ? 13.174 45.248 35.535 1.00 16.04 46 LEU B C 1
ATOM 1654 O O . LEU B 1 66 ? 12.509 44.901 36.510 1.00 16.94 46 LEU B O 1
ATOM 1659 N N . LEU B 1 67 ? 14.224 46.063 35.632 1.00 15.91 47 LEU B N 1
ATOM 1660 C CA . LEU B 1 67 ? 14.605 46.679 36.909 1.00 15.85 47 LEU B CA 1
ATOM 1661 C C . LEU B 1 67 ? 13.525 47.652 37.351 1.00 16.20 47 LEU B C 1
ATOM 1662 O O . LEU B 1 67 ? 13.186 47.724 38.526 1.00 16.49 47 LEU B O 1
ATOM 1667 N N . PHE B 1 68 ? 12.984 48.393 36.398 1.00 16.56 48 PHE B N 1
ATOM 1668 C CA . PHE B 1 68 ? 11.962 49.374 36.684 1.00 17.05 48 PHE B CA 1
ATOM 1669 C C . PHE B 1 68 ? 10.753 48.678 37.295 1.00 17.26 48 PHE B C 1
ATOM 1670 O O . PHE B 1 68 ? 10.303 49.041 38.372 1.00 17.13 48 PHE B O 1
ATOM 1678 N N . LEU B 1 69 ? 10.258 47.654 36.611 1.00 17.81 49 LEU B N 1
ATOM 1679 C CA . LEU B 1 69 ? 9.113 46.892 37.073 1.00 17.99 49 LEU B CA 1
ATOM 1680 C C . LEU B 1 69 ? 9.417 46.312 38.431 1.00 19.19 49 LEU B C 1
ATOM 1681 O O . LEU B 1 69 ? 8.608 46.448 39.340 1.00 19.57 49 LEU B O 1
ATOM 1686 N N . ASP B 1 70 ? 10.599 45.722 38.617 1.00 20.26 50 ASP B N 1
ATOM 1687 C CA . ASP B 1 70 ? 10.971 45.239 39.952 1.00 20.70 50 ASP B CA 1
ATOM 1688 C C . ASP B 1 70 ? 10.967 46.315 41.049 1.00 21.15 50 ASP B C 1
ATOM 1689 O O . ASP B 1 70 ? 10.583 46.041 42.174 1.00 21.02 50 ASP B O 1
ATOM 1694 N N . ALA B 1 71 ? 11.356 47.539 40.719 1.00 22.24 51 ALA B N 1
ATOM 1695 C CA . ALA B 1 71 ? 11.377 48.631 41.708 1.00 23.34 51 ALA B CA 1
ATOM 1696 C C . ALA B 1 71 ? 9.955 49.115 42.027 1.00 24.02 51 ALA B C 1
ATOM 1697 O O . ALA B 1 71 ? 9.624 49.456 43.151 1.00 23.95 51 ALA B O 1
ATOM 1699 N N . GLN B 1 72 ? 9.121 49.116 41.007 1.00 25.36 52 GLN B N 1
ATOM 1700 C CA . GLN B 1 72 ? 7.728 49.520 41.110 1.00 26.26 52 GLN B CA 1
ATOM 1701 C C . GLN B 1 72 ? 6.964 48.575 42.034 1.00 26.33 52 GLN B C 1
ATOM 1702 O O . GLN B 1 72 ? 6.336 49.021 42.994 1.00 25.95 52 GLN B O 1
ATOM 1708 N N . ASP B 1 73 ? 7.041 47.273 41.732 1.00 26.71 53 ASP B N 1
ATOM 1709 C CA . ASP B 1 73 ? 6.459 46.216 42.558 1.00 27.09 53 ASP B CA 1
ATOM 1710 C C . ASP B 1 73 ? 7.150 44.867 42.355 1.00 26.84 53 ASP B C 1
ATOM 1711 O O . ASP B 1 73 ? 6.970 44.213 41.334 1.00 27.18 53 ASP B O 1
ATOM 1716 N N . SER B 1 74 ? 7.908 44.433 43.352 1.00 26.41 54 SER B N 1
ATOM 1717 C CA . SER B 1 74 ? 8.677 43.192 43.268 1.00 26.03 54 SER B CA 1
ATOM 1718 C C . SER B 1 74 ? 7.881 41.874 43.332 1.00 25.59 54 SER B C 1
ATOM 1719 O O . SER B 1 74 ? 8.492 40.803 43.238 1.00 26.55 54 SER B O 1
ATOM 1722 N N . THR B 1 75 ? 6.558 41.920 43.517 1.00 24.58 55 THR B N 1
ATOM 1723 C CA . THR B 1 75 ? 5.758 40.685 43.594 1.00 23.54 55 THR B CA 1
ATOM 1724 C C . THR B 1 75 ? 4.840 40.423 42.415 1.00 22.76 55 THR B C 1
ATOM 1725 O O . THR B 1 75 ? 4.548 39.272 42.129 1.00 22.26 55 THR B O 1
ATOM 1729 N N . LYS B 1 76 ? 4.351 41.474 41.760 1.00 22.00 56 LYS B N 1
ATOM 1730 C CA . LYS B 1 76 ? 3.500 41.314 40.581 1.00 21.64 56 LYS B CA 1
ATOM 1731 C C . LYS B 1 76 ? 4.254 40.624 39.449 1.00 21.01 56 LYS B C 1
ATOM 1732 O O . LYS B 1 76 ? 5.425 40.899 39.237 1.00 21.96 56 LYS B O 1
ATOM 1738 N N . ASP B 1 77 ? 3.586 39.718 38.745 1.00 19.69 57 ASP B N 1
ATOM 1739 C CA . ASP B 1 77 ? 4.129 39.092 37.554 1.00 18.87 57 ASP B CA 1
ATOM 1740 C C . ASP B 1 77 ? 4.477 40.079 36.434 1.00 18.38 57 ASP B C 1
ATOM 1741 O O . ASP B 1 77 ? 3.816 41.118 36.267 1.00 18.12 57 ASP B O 1
ATOM 1746 N N . ILE B 1 78 ? 5.505 39.719 35.660 1.00 17.64 58 ILE B N 1
ATOM 1747 C CA . ILE B 1 78 ? 5.911 40.434 34.461 1.00 16.95 58 ILE B CA 1
ATOM 1748 C C . ILE B 1 78 ? 5.624 39.567 33.249 1.00 16.40 58 ILE B C 1
ATOM 1749 O O . ILE B 1 78 ? 5.761 38.369 33.304 1.00 16.71 58 ILE B O 1
ATOM 1754 N N . TYR B 1 79 ? 5.234 40.183 32.146 1.00 16.23 59 TYR B N 1
ATOM 1755 C CA . TYR B 1 79 ? 4.942 39.478 30.907 1.00 16.03 59 TYR B CA 1
ATOM 1756 C C . TYR B 1 79 ? 5.920 39.934 29.851 1.00 16.28 59 TYR B C 1
ATOM 1757 O O . TYR B 1 79 ? 5.895 41.088 29.433 1.00 15.68 59 TYR B O 1
ATOM 1766 N N . LEU B 1 80 ? 6.794 39.018 29.434 1.00 16.75 60 LEU B N 1
ATOM 1767 C CA . LEU B 1 80 ? 7.844 39.301 28.466 1.00 16.53 60 LEU B CA 1
ATOM 1768 C C . LEU B 1 80 ? 7.576 38.609 27.141 1.00 16.95 60 LEU B C 1
ATOM 1769 O O . LEU B 1 80 ? 7.734 37.406 27.043 1.00 16.51 60 LEU B O 1
ATOM 1774 N N . TYR B 1 81 ? 7.177 39.388 26.134 1.00 17.67 61 TYR B N 1
ATOM 1775 C CA . TYR B 1 81 ? 7.009 38.892 24.770 1.00 18.57 61 TYR B CA 1
ATOM 1776 C C . TYR B 1 81 ? 8.360 38.725 24.049 1.00 19.00 61 TYR B C 1
ATOM 1777 O O . TYR B 1 81 ? 9.240 39.574 24.157 1.00 18.52 61 TYR B O 1
ATOM 1786 N N . VAL B 1 82 ? 8.514 37.617 23.326 1.00 19.33 62 VAL B N 1
ATOM 1787 C CA . VAL B 1 82 ? 9.793 37.249 22.749 1.00 20.00 62 VAL B CA 1
ATOM 1788 C C . VAL B 1 82 ? 9.629 36.896 21.274 1.00 20.65 62 VAL B C 1
ATOM 1789 O O . VAL B 1 82 ? 8.910 35.961 20.930 1.00 20.92 62 VAL B O 1
ATOM 1793 N N . ASN B 1 83 ? 10.317 37.643 20.416 1.00 21.14 63 ASN B N 1
ATOM 1794 C CA . ASN B 1 83 ? 10.344 37.396 18.970 1.00 21.67 63 ASN B CA 1
ATOM 1795 C C . ASN B 1 83 ? 11.736 37.756 18.424 1.00 21.74 63 ASN B C 1
ATOM 1796 O O . ASN B 1 83 ? 11.962 38.883 18.002 1.00 21.46 63 ASN B O 1
ATOM 1801 N N . THR B 1 84 ? 12.654 36.788 18.464 1.00 22.13 64 THR B N 1
ATOM 1802 C CA . THR B 1 84 ? 14.069 37.019 18.147 1.00 22.73 64 THR B CA 1
ATOM 1803 C C . THR B 1 84 ? 14.715 35.810 17.466 1.00 22.95 64 THR B C 1
ATOM 1804 O O . THR B 1 84 ? 14.405 34.677 17.798 1.00 23.26 64 THR B O 1
ATOM 1808 N N . PRO B 1 85 ? 15.634 36.041 16.534 1.00 23.15 65 PRO B N 1
ATOM 1809 C CA . PRO B 1 85 ? 16.422 34.955 15.968 1.00 23.21 65 PRO B CA 1
ATOM 1810 C C . PRO B 1 85 ? 17.692 34.683 16.780 1.00 23.57 65 PRO B C 1
ATOM 1811 O O . PRO B 1 85 ? 18.553 33.950 16.311 1.00 24.42 65 PRO B O 1
ATOM 1815 N N . GLY B 1 86 ? 17.789 35.240 17.982 1.00 23.54 66 GLY B N 1
ATOM 1816 C CA . GLY B 1 86 ? 18.946 35.076 18.832 1.00 23.51 66 GLY B CA 1
ATOM 1817 C C . GLY B 1 86 ? 19.986 36.166 18.686 1.00 23.34 66 GLY B C 1
ATOM 1818 O O . GLY B 1 86 ? 19.732 37.210 18.104 1.00 23.95 66 GLY B O 1
ATOM 1819 N N . GLY B 1 87 ? 21.166 35.914 19.235 1.00 22.81 67 GLY B N 1
ATOM 1820 C CA . GLY B 1 87 ? 22.297 36.790 19.053 1.00 22.48 67 GLY B CA 1
ATOM 1821 C C . GLY B 1 87 ? 23.308 36.655 20.176 1.00 22.55 67 GLY B C 1
ATOM 1822 O O . GLY B 1 87 ? 23.786 35.564 20.522 1.00 22.59 67 GLY B O 1
ATOM 1823 N N . SER B 1 88 ? 23.635 37.794 20.754 1.00 22.36 68 SER B N 1
ATOM 1824 C CA . SER B 1 88 ? 24.733 37.884 21.686 1.00 22.15 68 SER B CA 1
ATOM 1825 C C . SER B 1 88 ? 24.442 37.043 22.926 1.00 21.91 68 SER B C 1
ATOM 1826 O O . SER B 1 88 ? 23.357 37.163 23.533 1.00 21.82 68 SER B O 1
ATOM 1829 N N . VAL B 1 89 ? 25.424 36.202 23.277 1.00 21.03 69 VAL B N 1
ATOM 1830 C CA . VAL B 1 89 ? 25.343 35.318 24.426 1.00 20.31 69 VAL B CA 1
ATOM 1831 C C . VAL B 1 89 ? 25.473 36.104 25.726 1.00 19.83 69 VAL B C 1
ATOM 1832 O O . VAL B 1 89 ? 24.714 35.901 26.662 1.00 20.37 69 VAL B O 1
ATOM 1836 N N . SER B 1 90 ? 26.405 37.027 25.790 1.00 19.49 70 SER B N 1
ATOM 1837 C CA . SER B 1 90 ? 26.583 37.790 27.030 1.00 19.47 70 SER B CA 1
ATOM 1838 C C . SER B 1 90 ? 25.312 38.547 27.388 1.00 18.61 70 SER B C 1
ATOM 1839 O O . SER B 1 90 ? 24.904 38.539 28.540 1.00 19.35 70 SER B O 1
ATOM 1842 N N . ALA B 1 91 ? 24.709 39.202 26.401 1.00 17.49 71 ALA B N 1
ATOM 1843 C CA . ALA B 1 91 ? 23.552 40.063 26.623 1.00 17.14 71 ALA B CA 1
ATOM 1844 C C . ALA B 1 91 ? 22.267 39.254 26.865 1.00 16.65 71 ALA B C 1
ATOM 1845 O O . ALA B 1 91 ? 21.412 39.644 27.638 1.00 15.52 71 ALA B O 1
ATOM 1847 N N . GLY B 1 92 ? 22.137 38.128 26.178 1.00 16.80 72 GLY B N 1
ATOM 1848 C CA . GLY B 1 92 ? 21.062 37.202 26.456 1.00 17.11 72 GLY B CA 1
ATOM 1849 C C . GLY B 1 92 ? 21.099 36.681 27.892 1.00 17.18 72 GLY B C 1
ATOM 1850 O O . GLY B 1 92 ? 20.063 36.598 28.542 1.00 17.01 72 GLY B O 1
ATOM 1851 N N . LEU B 1 93 ? 22.296 36.349 28.392 1.00 17.09 73 LEU B N 1
ATOM 1852 C CA . LEU B 1 93 ? 22.433 35.777 29.732 1.00 16.54 73 LEU B CA 1
ATOM 1853 C C . LEU B 1 93 ? 22.230 36.840 30.785 1.00 16.67 73 LEU B C 1
ATOM 1854 O O . LEU B 1 93 ? 21.854 36.541 31.910 1.00 16.73 73 LEU B O 1
ATOM 1859 N N . ALA B 1 94 ? 22.485 38.085 30.409 1.00 16.91 74 ALA B N 1
ATOM 1860 C CA . ALA B 1 94 ? 22.230 39.229 31.268 1.00 17.02 74 ALA B CA 1
ATOM 1861 C C . ALA B 1 94 ? 20.741 39.367 31.526 1.00 17.34 74 ALA B C 1
ATOM 1862 O O . ALA B 1 94 ? 20.338 39.677 32.657 1.00 17.78 74 ALA B O 1
ATOM 1864 N N . ILE B 1 95 ? 19.939 39.138 30.478 1.00 16.92 75 ILE B N 1
ATOM 1865 C CA . ILE B 1 95 ? 18.487 39.217 30.572 1.00 16.92 75 ILE B CA 1
ATOM 1866 C C . ILE B 1 95 ? 17.969 38.072 31.426 1.00 16.60 75 ILE B C 1
ATOM 1867 O O . ILE B 1 95 ? 17.188 38.288 32.351 1.00 16.69 75 ILE B O 1
ATOM 1872 N N . VAL B 1 96 ? 18.404 36.860 31.114 1.00 16.15 76 VAL B N 1
ATOM 1873 C CA . VAL B 1 96 ? 18.018 35.680 31.866 1.00 15.86 76 VAL B CA 1
ATOM 1874 C C . VAL B 1 96 ? 18.326 35.883 33.347 1.00 16.51 76 VAL B C 1
ATOM 1875 O O . VAL B 1 96 ? 17.480 35.661 34.205 1.00 16.75 76 VAL B O 1
ATOM 1879 N N . ASP B 1 97 ? 19.538 36.334 33.652 1.00 17.12 77 ASP B N 1
ATOM 1880 C CA . ASP B 1 97 ? 19.945 36.522 35.036 1.00 17.52 77 ASP B CA 1
ATOM 1881 C C . ASP B 1 97 ? 19.155 37.601 35.732 1.00 17.07 77 ASP B C 1
ATOM 1882 O O . ASP B 1 97 ? 18.899 37.491 36.935 1.00 17.59 77 ASP B O 1
ATOM 1887 N N . THR B 1 98 ? 18.802 38.658 35.003 1.00 16.14 78 THR B N 1
ATOM 1888 C CA . THR B 1 98 ? 17.999 39.724 35.582 1.00 15.41 78 THR B CA 1
ATOM 1889 C C . THR B 1 98 ? 16.601 39.150 35.843 1.00 16.13 78 THR B C 1
ATOM 1890 O O . THR B 1 98 ? 16.026 39.375 36.912 1.00 16.02 78 THR B O 1
ATOM 1902 N N . ASN B 1 100 ? 15.857 36.066 36.482 1.00 16.69 80 ASN B N 1
ATOM 1903 C CA . ASN B 1 100 ? 15.909 35.095 37.565 1.00 17.04 80 ASN B CA 1
ATOM 1904 C C . ASN B 1 100 ? 16.178 35.764 38.915 1.00 17.49 80 ASN B C 1
ATOM 1905 O O . ASN B 1 100 ? 15.748 35.271 39.947 1.00 18.33 80 ASN B O 1
ATOM 1910 N N . PHE B 1 101 ? 16.872 36.898 38.915 1.00 17.77 81 PHE B N 1
ATOM 1911 C CA . PHE B 1 101 ? 17.220 37.581 40.162 1.00 17.77 81 PHE B CA 1
ATOM 1912 C C . PHE B 1 101 ? 16.020 38.205 40.851 1.00 17.73 81 PHE B C 1
ATOM 1913 O O . PHE B 1 101 ? 15.855 38.069 42.062 1.00 17.31 81 PHE B O 1
ATOM 1921 N N . ILE B 1 102 ? 15.220 38.932 40.069 1.00 18.02 82 ILE B N 1
ATOM 1922 C CA . ILE B 1 102 ? 14.043 39.626 40.581 1.00 18.38 82 ILE B CA 1
ATOM 1923 C C . ILE B 1 102 ? 13.005 38.576 40.957 1.00 18.87 82 ILE B C 1
ATOM 1924 O O . ILE B 1 102 ? 12.813 37.600 40.233 1.00 19.00 82 ILE B O 1
ATOM 1929 N N . LYS B 1 103 ? 12.375 38.763 42.112 1.00 19.09 83 LYS B N 1
ATOM 1930 C CA . LYS B 1 103 ? 11.487 37.750 42.689 1.00 19.33 83 LYS B CA 1
ATOM 1931 C C . LYS B 1 103 ? 10.179 37.623 41.915 1.00 18.51 83 LYS B C 1
ATOM 1932 O O . LYS B 1 103 ? 9.560 36.556 41.906 1.00 18.83 83 LYS B O 1
ATOM 1938 N N . ALA B 1 104 ? 9.775 38.692 41.252 1.00 17.62 84 ALA B N 1
ATOM 1939 C CA . ALA B 1 104 ? 8.611 38.636 40.384 1.00 17.57 84 ALA B CA 1
ATOM 1940 C C . ALA B 1 104 ? 8.791 37.562 39.314 1.00 17.23 84 ALA B C 1
ATOM 1941 O O . ALA B 1 104 ? 9.829 37.538 38.644 1.00 17.24 84 ALA B O 1
ATOM 1943 N N . ASP B 1 105 ? 7.784 36.697 39.174 1.00 16.36 85 ASP B N 1
ATOM 1944 C CA . ASP B 1 105 ? 7.683 35.718 38.094 1.00 16.99 85 ASP B CA 1
ATOM 1945 C C . ASP B 1 105 ? 7.607 36.361 36.711 1.00 16.59 85 ASP B C 1
ATOM 1946 O O . ASP B 1 105 ? 6.653 37.074 36.397 1.00 16.12 85 ASP B O 1
ATOM 1951 N N . VAL B 1 106 ? 8.592 36.067 35.871 1.00 16.56 86 VAL B N 1
ATOM 1952 C CA . VAL B 1 106 ? 8.623 36.581 34.512 1.00 16.35 86 VAL B CA 1
ATOM 1953 C C . VAL B 1 106 ? 8.038 35.540 33.560 1.00 16.80 86 VAL B C 1
ATOM 1954 O O . VAL B 1 106 ? 8.686 34.540 33.251 1.00 16.60 86 VAL B O 1
ATOM 1958 N N . GLN B 1 107 ? 6.796 35.773 33.141 1.00 17.23 87 GLN B N 1
ATOM 1959 C CA . GLN B 1 107 ? 6.129 34.933 32.133 1.00 17.93 87 GLN B CA 1
ATOM 1960 C C . GLN B 1 107 ? 6.701 35.234 30.752 1.00 18.08 87 GLN B C 1
ATOM 1961 O O . GLN B 1 107 ? 7.129 36.365 30.493 1.00 18.26 87 GLN B O 1
ATOM 1967 N N . THR B 1 108 ? 6.703 34.241 29.872 1.00 17.87 88 THR B N 1
ATOM 1968 C CA . THR B 1 108 ? 7.194 34.445 28.522 1.00 18.32 88 THR B CA 1
ATOM 1969 C C . THR B 1 108 ? 6.133 34.074 27.486 1.00 19.14 88 THR B C 1
ATOM 1970 O O . THR B 1 108 ? 5.365 33.143 27.694 1.00 19.41 88 THR B O 1
ATOM 1974 N N . ILE B 1 109 ? 6.063 34.843 26.404 1.00 19.58 89 ILE B N 1
ATOM 1975 C CA . ILE B 1 109 ? 5.197 34.540 25.268 1.00 20.41 89 ILE B CA 1
ATOM 1976 C C . ILE B 1 109 ? 6.023 34.681 24.003 1.00 20.90 89 ILE B C 1
ATOM 1977 O O . ILE B 1 109 ? 6.325 35.786 23.572 1.00 21.42 89 ILE B O 1
ATOM 1982 N N . VAL B 1 110 ? 6.399 33.546 23.442 1.00 21.54 90 VAL B N 1
ATOM 1983 C CA . VAL B 1 110 ? 7.078 33.457 22.161 1.00 21.94 90 VAL B CA 1
ATOM 1984 C C . VAL B 1 110 ? 6.074 33.724 21.058 1.00 22.00 90 VAL B C 1
ATOM 1985 O O . VAL B 1 110 ? 5.021 33.129 21.023 1.00 21.67 90 VAL B O 1
ATOM 1997 N N . GLY B 1 112 ? 6.016 34.516 16.639 1.00 23.50 92 GLY B N 1
ATOM 1998 C CA . GLY B 1 112 ? 6.822 34.530 15.432 1.00 23.73 92 GLY B CA 1
ATOM 1999 C C . GLY B 1 112 ? 7.904 33.469 15.502 1.00 24.04 92 GLY B C 1
ATOM 2000 O O . GLY B 1 112 ? 7.753 32.365 14.979 1.00 23.47 92 GLY B O 1
ATOM 2009 N N . ALA B 1 114 ? 11.450 32.058 18.161 1.00 25.27 94 ALA B N 1
ATOM 2010 C CA . ALA B 1 114 ? 12.530 32.164 19.137 1.00 25.73 94 ALA B CA 1
ATOM 2011 C C . ALA B 1 114 ? 13.637 31.175 18.765 1.00 26.22 94 ALA B C 1
ATOM 2012 O O . ALA B 1 114 ? 13.403 29.953 18.759 1.00 26.53 94 ALA B O 1
ATOM 2014 N N . ALA B 1 115 ? 14.829 31.700 18.459 1.00 26.04 95 ALA B N 1
ATOM 2015 C CA . ALA B 1 115 ? 15.975 30.887 18.038 1.00 26.29 95 ALA B CA 1
ATOM 2016 C C . ALA B 1 115 ? 17.252 31.244 18.808 1.00 26.41 95 ALA B C 1
ATOM 2017 O O . ALA B 1 115 ? 17.571 32.428 19.000 1.00 26.72 95 ALA B O 1
ATOM 2019 N N . SER B 1 116 ? 17.985 30.212 19.228 1.00 26.35 96 SER B N 1
ATOM 2020 C CA . SER B 1 116 ? 19.269 30.378 19.921 1.00 26.39 96 SER B CA 1
ATOM 2021 C C . SER B 1 116 ? 19.057 31.016 21.289 1.00 25.31 96 SER B C 1
ATOM 2022 O O . SER B 1 116 ? 18.342 30.449 22.087 1.00 24.86 96 SER B O 1
ATOM 2033 N N . GLY B 1 118 ? 17.065 33.275 22.105 1.00 21.64 98 GLY B N 1
ATOM 2034 C CA . GLY B 1 118 ? 15.630 33.394 22.280 1.00 21.05 98 GLY B CA 1
ATOM 2035 C C . GLY B 1 118 ? 15.029 32.234 23.065 1.00 20.77 98 GLY B C 1
ATOM 2036 O O . GLY B 1 118 ? 14.185 32.422 23.945 1.00 20.48 98 GLY B O 1
ATOM 2037 N N . THR B 1 119 ? 15.474 31.022 22.774 1.00 20.45 99 THR B N 1
ATOM 2038 C CA . THR B 1 119 ? 14.950 29.861 23.483 1.00 20.51 99 THR B CA 1
ATOM 2039 C C . THR B 1 119 ? 15.474 29.780 24.893 1.00 20.43 99 THR B C 1
ATOM 2040 O O . THR B 1 119 ? 14.741 29.334 25.787 1.00 21.08 99 THR B O 1
ATOM 2044 N N . VAL B 1 120 ? 16.724 30.190 25.106 1.00 19.69 100 VAL B N 1
ATOM 2045 C CA . VAL B 1 120 ? 17.255 30.270 26.465 1.00 19.41 100 VAL B CA 1
ATOM 2046 C C . VAL B 1 120 ? 16.521 31.351 27.283 1.00 19.44 100 VAL B C 1
ATOM 2047 O O . VAL B 1 120 ? 16.286 31.195 28.481 1.00 19.58 100 VAL B O 1
ATOM 2051 N N . ILE B 1 121 ? 16.129 32.431 26.620 1.00 19.43 101 ILE B N 1
ATOM 2052 C CA . ILE B 1 121 ? 15.423 33.518 27.274 1.00 19.32 101 ILE B CA 1
ATOM 2053 C C . ILE B 1 121 ? 13.990 33.091 27.588 1.00 19.90 101 ILE B C 1
ATOM 2054 O O . ILE B 1 121 ? 13.589 33.097 28.747 1.00 20.40 101 ILE B O 1
ATOM 2059 N N . ALA B 1 122 ? 13.248 32.679 26.559 1.00 20.26 102 ALA B N 1
ATOM 2060 C CA . ALA B 1 122 ? 11.851 32.217 26.695 1.00 20.14 102 ALA B CA 1
ATOM 2061 C C . ALA B 1 122 ? 11.667 31.017 27.633 1.00 20.10 102 ALA B C 1
ATOM 2062 O O . ALA B 1 122 ? 10.775 31.035 28.495 1.00 20.15 102 ALA B O 1
ATOM 2064 N N . SER B 1 123 ? 12.494 29.980 27.459 1.00 19.69 103 SER B N 1
ATOM 2065 C CA . SER B 1 123 ? 12.426 28.793 28.323 1.00 19.57 103 SER B CA 1
ATOM 2066 C C . SER B 1 123 ? 12.804 29.027 29.790 1.00 19.25 103 SER B C 1
ATOM 2067 O O . SER B 1 123 ? 12.452 28.206 30.618 1.00 18.96 103 SER B O 1
ATOM 2070 N N . SER B 1 124 ? 13.499 30.133 30.108 1.00 19.15 104 SER B N 1
ATOM 2071 C CA . SER B 1 124 ? 13.836 30.500 31.501 1.00 18.82 104 SER B CA 1
ATOM 2072 C C . SER B 1 124 ? 12.712 31.285 32.198 1.00 19.24 104 SER B C 1
ATOM 2073 O O . SER B 1 124 ? 12.883 31.782 33.325 1.00 19.32 104 SER B O 1
ATOM 2076 N N . GLY B 1 125 ? 11.565 31.420 31.532 1.00 19.02 105 GLY B N 1
ATOM 2077 C CA . GLY B 1 125 ? 10.391 31.985 32.160 1.00 18.76 105 GLY B CA 1
ATOM 2078 C C . GLY B 1 125 ? 9.940 31.140 33.329 1.00 18.82 105 GLY B C 1
ATOM 2079 O O . GLY B 1 125 ? 10.331 29.991 33.465 1.00 18.43 105 GLY B O 1
ATOM 2080 N N . ALA B 1 126 ? 9.135 31.738 34.197 1.00 19.58 106 ALA B N 1
ATOM 2081 C CA . ALA B 1 126 ? 8.576 31.064 35.367 1.00 19.86 106 ALA B CA 1
ATOM 2082 C C . ALA B 1 126 ? 7.849 29.799 34.952 1.00 20.45 106 ALA B C 1
ATOM 2083 O O . ALA B 1 126 ? 6.976 29.848 34.090 1.00 19.76 106 ALA B O 1
ATOM 2085 N N . LYS B 1 127 ? 8.217 28.671 35.559 1.00 21.43 107 LYS B N 1
ATOM 2086 C CA . LYS B 1 127 ? 7.570 27.405 35.257 1.00 22.32 107 LYS B CA 1
ATOM 2087 C C . LYS B 1 127 ? 6.056 27.554 35.392 1.00 21.79 107 LYS B C 1
ATOM 2088 O O . LYS B 1 127 ? 5.575 28.056 36.395 1.00 21.64 107 LYS B O 1
ATOM 2094 N N . GLY B 1 128 ? 5.331 27.127 34.363 1.00 21.52 108 GLY B N 1
ATOM 2095 C CA . GLY B 1 128 ? 3.877 27.210 34.303 1.00 21.47 108 GLY B CA 1
ATOM 2096 C C . GLY B 1 128 ? 3.362 28.416 33.546 1.00 21.46 108 GLY B C 1
ATOM 2097 O O . GLY B 1 128 ? 2.180 28.537 33.240 1.00 21.98 108 GLY B O 1
ATOM 2098 N N . LYS B 1 129 ? 4.268 29.321 33.230 1.00 21.63 109 LYS B N 1
ATOM 2099 C CA . LYS B 1 129 ? 3.900 30.618 32.707 1.00 21.25 109 LYS B CA 1
ATOM 2100 C C . LYS B 1 129 ? 4.733 30.925 31.490 1.00 20.81 109 LYS B C 1
ATOM 2101 O O . LYS B 1 129 ? 5.101 32.050 31.285 1.00 21.17 109 LYS B O 1
ATOM 2107 N N . ARG B 1 130 ? 5.012 29.916 30.679 1.00 20.75 110 ARG B N 1
ATOM 2108 C CA . ARG B 1 130 ? 5.705 30.108 29.411 1.00 21.07 110 ARG B CA 1
ATOM 2109 C C . ARG B 1 130 ? 4.765 29.674 28.298 1.00 21.28 110 ARG B C 1
ATOM 2110 O O . ARG B 1 130 ? 4.300 28.523 28.270 1.00 21.14 110 ARG B O 1
ATOM 2118 N N . PHE B 1 131 ? 4.498 30.599 27.387 1.00 21.08 111 PHE B N 1
ATOM 2119 C CA . PHE B 1 131 ? 3.459 30.432 26.393 1.00 21.26 111 PHE B CA 1
ATOM 2120 C C . PHE B 1 131 ? 4.048 30.594 25.007 1.00 21.15 111 PHE B C 1
ATOM 2121 O O . PHE B 1 131 ? 5.186 31.030 24.838 1.00 20.84 111 PHE B O 1
ATOM 2137 N N . LEU B 1 133 ? 2.574 31.129 20.674 1.00 22.27 113 LEU B N 1
ATOM 2138 C CA . LEU B 1 133 ? 1.488 31.258 19.714 1.00 22.86 113 LEU B CA 1
ATOM 2139 C C . LEU B 1 133 ? 1.556 30.085 18.746 1.00 22.94 113 LEU B C 1
ATOM 2140 O O . LEU B 1 133 ? 2.638 29.566 18.486 1.00 22.81 113 LEU B O 1
ATOM 2145 N N . PRO B 1 134 ? 0.400 29.656 18.234 1.00 23.29 114 PRO B N 1
ATOM 2146 C CA . PRO B 1 134 ? 0.296 28.365 17.536 1.00 22.98 114 PRO B CA 1
ATOM 2147 C C . PRO B 1 134 ? 1.189 28.225 16.295 1.00 23.24 114 PRO B C 1
ATOM 2148 O O . PRO B 1 134 ? 1.663 27.132 16.016 1.00 23.31 114 PRO B O 1
ATOM 2152 N N . ASN B 1 135 ? 1.442 29.314 15.584 1.00 23.27 115 ASN B N 1
ATOM 2153 C CA . ASN B 1 135 ? 2.273 29.264 14.393 1.00 23.58 115 ASN B CA 1
ATOM 2154 C C . ASN B 1 135 ? 3.710 29.716 14.631 1.00 24.32 115 ASN B C 1
ATOM 2155 O O . ASN B 1 135 ? 4.514 29.772 13.692 1.00 24.34 115 ASN B O 1
ATOM 2160 N N . ALA B 1 136 ? 4.036 30.046 15.873 1.00 25.04 116 ALA B N 1
ATOM 2161 C CA . ALA B 1 136 ? 5.412 30.395 16.211 1.00 25.59 116 ALA B CA 1
ATOM 2162 C C . ALA B 1 136 ? 6.317 29.178 16.030 1.00 26.27 116 ALA B C 1
ATOM 2163 O O . ALA B 1 136 ? 5.851 28.024 16.022 1.00 25.55 116 ALA B O 1
ATOM 2165 N N . GLU B 1 137 ? 7.611 29.449 15.872 1.00 27.06 117 GLU B N 1
ATOM 2166 C CA . GLU B 1 137 ? 8.594 28.397 15.693 1.00 27.92 117 GLU B CA 1
ATOM 2167 C C . GLU B 1 137 ? 9.756 28.552 16.662 1.00 28.15 117 GLU B C 1
ATOM 2168 O O . GLU B 1 137 ? 10.180 29.656 16.957 1.00 27.89 117 GLU B O 1
ATOM 2174 N N . TYR B 1 138 ? 10.259 27.415 17.131 1.00 29.06 118 TYR B N 1
ATOM 2175 C CA . TYR B 1 138 ? 11.336 27.320 18.115 1.00 29.78 118 TYR B CA 1
ATOM 2176 C C . TYR B 1 138 ? 12.518 26.621 17.456 1.00 31.49 118 TYR B C 1
ATOM 2177 O O . TYR B 1 138 ? 12.344 25.786 16.575 1.00 30.90 118 TYR B O 1
ATOM 2194 N N . ILE B 1 140 ? 16.478 25.403 19.004 1.00 37.70 120 ILE B N 1
ATOM 2195 C CA . ILE B 1 140 ? 17.384 25.490 20.166 1.00 38.69 120 ILE B CA 1
ATOM 2196 C C . ILE B 1 140 ? 18.884 25.381 19.877 1.00 40.07 120 ILE B C 1
ATOM 2197 O O . ILE B 1 140 ? 19.696 25.289 20.814 1.00 39.77 120 ILE B O 1
ATOM 2202 N N . HIS B 1 141 ? 19.258 25.383 18.597 1.00 41.91 121 HIS B N 1
ATOM 2203 C CA . HIS B 1 141 ? 20.676 25.368 18.215 1.00 43.15 121 HIS B CA 1
ATOM 2204 C C . HIS B 1 141 ? 21.298 26.682 18.664 1.00 44.23 121 HIS B C 1
ATOM 2205 O O . HIS B 1 141 ? 20.662 27.738 18.525 1.00 44.63 121 HIS B O 1
ATOM 2212 N N . GLN B 1 142 ? 22.523 26.612 19.192 1.00 45.23 122 GLN B N 1
ATOM 2213 C CA . GLN B 1 142 ? 23.257 27.796 19.643 1.00 46.23 122 GLN B CA 1
ATOM 2214 C C . GLN B 1 142 ? 24.562 27.961 18.845 1.00 47.52 122 GLN B C 1
ATOM 2215 O O . GLN B 1 142 ? 25.532 27.244 19.089 1.00 47.72 122 GLN B O 1
ATOM 2221 N N . PRO B 1 143 ? 24.594 28.877 17.880 1.00 48.98 123 PRO B N 1
ATOM 2222 C CA . PRO B 1 143 ? 25.854 29.229 17.215 1.00 50.09 123 PRO B CA 1
ATOM 2223 C C . PRO B 1 143 ? 26.696 30.158 18.093 1.00 51.24 123 PRO B C 1
ATOM 2224 O O . PRO B 1 143 ? 26.157 30.681 19.073 1.00 51.61 123 PRO B O 1
ATOM 2236 N N . ILE B 1 158 ? 35.833 34.672 22.401 1.00 52.12 138 ILE B N 1
ATOM 2237 C CA . ILE B 1 158 ? 36.708 34.817 21.235 1.00 52.10 138 ILE B CA 1
ATOM 2238 C C . ILE B 1 158 ? 37.828 33.726 21.210 1.00 51.90 138 ILE B C 1
ATOM 2239 O O . ILE B 1 158 ? 38.391 33.451 20.147 1.00 51.88 138 ILE B O 1
ATOM 2244 N N . ALA B 1 159 ? 38.120 33.101 22.361 1.00 51.48 139 ALA B N 1
ATOM 2245 C CA . ALA B 1 159 ? 38.998 31.918 22.434 1.00 51.09 139 ALA B CA 1
ATOM 2246 C C . ALA B 1 159 ? 38.132 30.646 22.528 1.00 50.83 139 ALA B C 1
ATOM 2247 O O . ALA B 1 159 ? 36.996 30.713 22.989 1.00 50.66 139 ALA B O 1
ATOM 2249 N N . PRO B 1 160 ? 38.667 29.492 22.121 1.00 50.42 140 PRO B N 1
ATOM 2250 C CA . PRO B 1 160 ? 37.838 28.315 21.796 1.00 49.90 140 PRO B CA 1
ATOM 2251 C C . PRO B 1 160 ? 37.442 27.396 22.957 1.00 49.16 140 PRO B C 1
ATOM 2252 O O . PRO B 1 160 ? 36.371 26.785 22.902 1.00 49.13 140 PRO B O 1
ATOM 2256 N N . GLU B 1 161 ? 38.290 27.267 23.968 1.00 48.34 141 GLU B N 1
ATOM 2257 C CA . GLU B 1 161 ? 37.932 26.482 25.155 1.00 47.61 141 GLU B CA 1
ATOM 2258 C C . GLU B 1 161 ? 36.769 27.171 25.873 1.00 46.68 141 GLU B C 1
ATOM 2259 O O . GLU B 1 161 ? 35.899 26.508 26.435 1.00 46.03 141 GLU B O 1
ATOM 2265 N N . HIS B 1 162 ? 36.781 28.508 25.838 1.00 45.80 142 HIS B N 1
ATOM 2266 C CA . HIS B 1 162 ? 35.746 29.336 26.459 1.00 45.17 142 HIS B CA 1
ATOM 2267 C C . HIS B 1 162 ? 34.411 29.216 25.750 1.00 44.33 142 HIS B C 1
ATOM 2268 O O . HIS B 1 162 ? 33.367 29.214 26.403 1.00 44.26 142 HIS B O 1
ATOM 2275 N N . LEU B 1 163 ? 34.457 29.150 24.418 1.00 43.33 143 LEU B N 1
ATOM 2276 C CA . LEU B 1 163 ? 33.264 28.955 23.592 1.00 42.38 143 LEU B CA 1
ATOM 2277 C C . LEU B 1 163 ? 32.573 27.634 23.902 1.00 41.29 143 LEU B C 1
ATOM 2278 O O . LEU B 1 163 ? 31.365 27.569 23.866 1.00 41.21 143 LEU B O 1
ATOM 2283 N N . LEU B 1 164 ? 33.356 26.605 24.213 1.00 40.30 144 LEU B N 1
ATOM 2284 C CA . LEU B 1 164 ? 32.854 25.264 24.523 1.00 39.51 144 LEU B CA 1
ATOM 2285 C C . LEU B 1 164 ? 32.196 25.228 25.889 1.00 38.57 144 LEU B C 1
ATOM 2286 O O . LEU B 1 164 ? 31.203 24.529 26.094 1.00 37.92 144 LEU B O 1
ATOM 2291 N N . LYS B 1 165 ? 32.778 25.966 26.831 1.00 37.85 145 LYS B N 1
ATOM 2292 C CA . LYS B 1 165 ? 32.231 26.059 28.182 1.00 37.42 145 LYS B CA 1
ATOM 2293 C C . LYS B 1 165 ? 30.919 26.850 28.143 1.00 36.17 145 LYS B C 1
ATOM 2294 O O . LYS B 1 165 ? 29.951 26.508 28.808 1.00 35.39 145 LYS B O 1
ATOM 2300 N N . THR B 1 166 ? 30.896 27.890 27.330 1.00 34.91 146 THR B N 1
ATOM 2301 C CA . THR B 1 166 ? 29.719 28.705 27.200 1.00 34.53 146 THR B CA 1
ATOM 2302 C C . THR B 1 166 ? 28.533 27.887 26.657 1.00 34.43 146 THR B C 1
ATOM 2303 O O . THR B 1 166 ? 27.415 27.984 27.174 1.00 34.14 146 THR B O 1
ATOM 2307 N N . ARG B 1 167 ? 28.786 27.061 25.650 1.00 34.27 147 ARG B N 1
ATOM 2308 C CA . ARG B 1 167 ? 27.750 26.200 25.066 1.00 34.68 147 ARG B CA 1
ATOM 2309 C C . ARG B 1 167 ? 27.200 25.156 26.028 1.00 34.23 147 ARG B C 1
ATOM 2310 O O . ARG B 1 167 ? 26.031 24.806 25.965 1.00 34.54 147 ARG B O 1
ATOM 2318 N N . ASN B 1 168 ? 28.063 24.625 26.876 1.00 33.83 148 ASN B N 1
ATOM 2319 C CA . ASN B 1 168 ? 27.640 23.722 27.928 1.00 33.56 148 ASN B CA 1
ATOM 2320 C C . ASN B 1 168 ? 26.640 24.396 28.840 1.00 32.68 148 ASN B C 1
ATOM 2321 O O . ASN B 1 168 ? 25.585 23.844 29.141 1.00 32.08 148 ASN B O 1
ATOM 2326 N N . THR B 1 169 ? 27.000 25.601 29.281 1.00 31.76 149 THR B N 1
ATOM 2327 C CA . THR B 1 169 ? 26.149 26.404 30.136 1.00 30.90 149 THR B CA 1
ATOM 2328 C C . THR B 1 169 ? 24.771 26.578 29.495 1.00 30.16 149 THR B C 1
ATOM 2329 O O . THR B 1 169 ? 23.746 26.426 30.165 1.00 29.45 149 THR B O 1
ATOM 2333 N N . LEU B 1 170 ? 24.749 26.893 28.201 1.00 29.30 150 LEU B N 1
ATOM 2334 C CA . LEU B 1 170 ? 23.495 27.218 27.545 1.00 29.28 150 LEU B CA 1
ATOM 2335 C C . LEU B 1 170 ? 22.600 25.962 27.490 1.00 29.20 150 LEU B C 1
ATOM 2336 O O . LEU B 1 170 ? 21.386 26.041 27.728 1.00 28.37 150 LEU B O 1
ATOM 2341 N N . GLU B 1 171 ? 23.216 24.812 27.211 1.00 28.99 151 GLU B N 1
ATOM 2342 C CA . GLU B 1 171 ? 22.503 23.541 27.166 1.00 29.27 151 GLU B CA 1
ATOM 2343 C C . GLU B 1 171 ? 22.160 23.068 28.563 1.00 28.94 151 GLU B C 1
ATOM 2344 O O . GLU B 1 171 ? 21.140 22.453 28.760 1.00 28.50 151 GLU B O 1
ATOM 2350 N N . LYS B 1 172 ? 23.034 23.343 29.527 1.00 29.40 152 LYS B N 1
ATOM 2351 C CA . LYS B 1 172 ? 22.752 23.044 30.923 1.00 29.97 152 LYS B CA 1
ATOM 2352 C C . LYS B 1 172 ? 21.454 23.763 31.309 1.00 29.65 152 LYS B C 1
ATOM 2353 O O . LYS B 1 172 ? 20.585 23.150 31.924 1.00 30.21 152 LYS B O 1
ATOM 2359 N N . ILE B 1 173 ? 21.323 25.038 30.917 1.00 28.79 153 ILE B N 1
ATOM 2360 C CA . ILE B 1 173 ? 20.155 25.856 31.223 1.00 28.26 153 ILE B CA 1
ATOM 2361 C C . ILE B 1 173 ? 18.925 25.342 30.468 1.00 28.54 153 ILE B C 1
ATOM 2362 O O . ILE B 1 173 ? 17.810 25.372 30.986 1.00 28.83 153 ILE B O 1
ATOM 2367 N N . LEU B 1 174 ? 19.127 24.881 29.241 1.00 28.53 154 LEU B N 1
ATOM 2368 C CA . LEU B 1 174 ? 18.036 24.383 28.435 1.00 28.47 154 LEU B CA 1
ATOM 2369 C C . LEU B 1 174 ? 17.549 23.066 29.011 1.00 28.80 154 LEU B C 1
ATOM 2370 O O . LEU B 1 174 ? 16.344 22.795 28.991 1.00 28.84 154 LEU B O 1
ATOM 2375 N N . ALA B 1 175 ? 18.467 22.276 29.570 1.00 28.89 155 ALA B N 1
ATOM 2376 C CA . ALA B 1 175 ? 18.121 20.972 30.145 1.00 29.08 155 ALA B CA 1
ATOM 2377 C C . ALA B 1 175 ? 17.240 21.169 31.368 1.00 29.30 155 ALA B C 1
ATOM 2378 O O . ALA B 1 175 ? 16.131 20.637 31.435 1.00 29.10 155 ALA B O 1
ATOM 2380 N N . GLU B 1 176 ? 17.742 21.954 32.318 1.00 29.51 156 GLU B N 1
ATOM 2381 C CA . GLU B 1 176 ? 16.982 22.344 33.500 1.00 30.05 156 GLU B CA 1
ATOM 2382 C C . GLU B 1 176 ? 15.596 22.878 33.110 1.00 29.70 156 GLU B C 1
ATOM 2383 O O . GLU B 1 176 ? 14.602 22.458 33.674 1.00 29.74 156 GLU B O 1
ATOM 2389 N N . ASN B 1 177 ? 15.521 23.786 32.141 1.00 29.33 157 ASN B N 1
ATOM 2390 C CA . ASN B 1 177 ? 14.247 24.429 31.834 1.00 29.10 157 ASN B CA 1
ATOM 2391 C C . ASN B 1 177 ? 13.216 23.463 31.243 1.00 29.89 157 ASN B C 1
ATOM 2392 O O . ASN B 1 177 ? 12.022 23.703 31.359 1.00 29.66 157 ASN B O 1
ATOM 2397 N N . SER B 1 178 ? 13.681 22.370 30.637 1.00 30.84 158 SER B N 1
ATOM 2398 C CA . SER B 1 178 ? 12.807 21.389 29.993 1.00 31.48 158 SER B CA 1
ATOM 2399 C C . SER B 1 178 ? 12.665 20.058 30.743 1.00 32.17 158 SER B C 1
ATOM 2400 O O . SER B 1 178 ? 11.781 19.250 30.422 1.00 31.92 158 SER B O 1
ATOM 2403 N N . GLY B 1 179 ? 13.506 19.838 31.751 1.00 33.15 159 GLY B N 1
ATOM 2404 C CA . GLY B 1 179 ? 13.511 18.585 32.492 1.00 33.97 159 GLY B CA 1
ATOM 2405 C C . GLY B 1 179 ? 14.071 17.398 31.722 1.00 34.70 159 GLY B C 1
ATOM 2406 O O . GLY B 1 179 ? 13.668 16.270 31.964 1.00 35.08 159 GLY B O 1
ATOM 2407 N N . GLN B 1 180 ? 15.001 17.645 30.807 1.00 35.64 160 GLN B N 1
ATOM 2408 C CA . GLN B 1 180 ? 15.588 16.594 29.986 1.00 36.56 160 GLN B CA 1
ATOM 2409 C C . GLN B 1 180 ? 17.083 16.471 30.250 1.00 37.41 160 GLN B C 1
ATOM 2410 O O . GLN B 1 180 ? 17.715 17.381 30.773 1.00 37.26 160 GLN B O 1
ATOM 2416 N N . SER B 1 181 ? 17.645 15.330 29.880 1.00 38.83 161 SER B N 1
ATOM 2417 C CA . SER B 1 181 ? 19.058 15.091 30.071 1.00 39.98 161 SER B CA 1
ATOM 2418 C C . SER B 1 181 ? 19.843 16.075 29.220 1.00 41.19 161 SER B C 1
ATOM 2419 O O . SER B 1 181 ? 19.449 16.365 28.091 1.00 41.22 161 SER B O 1
ATOM 2430 N N . GLU B 1 183 ? 22.557 15.409 27.901 1.00 43.78 163 GLU B N 1
ATOM 2431 C CA . GLU B 1 183 ? 22.911 14.503 26.818 1.00 43.94 163 GLU B CA 1
ATOM 2432 C C . GLU B 1 183 ? 21.974 14.652 25.605 1.00 43.60 163 GLU B C 1
ATOM 2433 O O . GLU B 1 183 ? 22.408 14.837 24.462 1.00 43.18 163 GLU B O 1
ATOM 2439 N N . LYS B 1 184 ? 20.680 14.577 25.879 1.00 43.42 164 LYS B N 1
ATOM 2440 C CA . LYS B 1 184 ? 19.659 14.660 24.843 1.00 43.29 164 LYS B CA 1
ATOM 2441 C C . LYS B 1 184 ? 19.593 16.066 24.231 1.00 43.39 164 LYS B C 1
ATOM 2442 O O . LYS B 1 184 ? 19.443 16.204 23.020 1.00 43.40 164 LYS B O 1
ATOM 2448 N N . VAL B 1 185 ? 19.704 17.103 25.060 1.00 43.57 165 VAL B N 1
ATOM 2449 C CA . VAL B 1 185 ? 19.669 18.474 24.553 1.00 43.80 165 VAL B CA 1
ATOM 2450 C C . VAL B 1 185 ? 20.876 18.711 23.668 1.00 44.18 165 VAL B C 1
ATOM 2451 O O . VAL B 1 185 ? 20.786 19.454 22.720 1.00 44.12 165 VAL B O 1
ATOM 2455 N N . HIS B 1 186 ? 21.999 18.067 23.967 1.00 45.10 166 HIS B N 1
ATOM 2456 C CA . HIS B 1 186 ? 23.206 18.269 23.185 1.00 45.75 166 HIS B CA 1
ATOM 2457 C C . HIS B 1 186 ? 22.964 17.729 21.792 1.00 46.14 166 HIS B C 1
ATOM 2458 O O . HIS B 1 186 ? 23.145 18.438 20.804 1.00 46.40 166 HIS B O 1
ATOM 2465 N N . ALA B 1 187 ? 22.533 16.477 21.720 1.00 46.51 167 ALA B N 1
ATOM 2466 C CA . ALA B 1 187 ? 22.237 15.841 20.444 1.00 46.86 167 ALA B CA 1
ATOM 2467 C C . ALA B 1 187 ? 21.198 16.619 19.640 1.00 47.08 167 ALA B C 1
ATOM 2468 O O . ALA B 1 187 ? 21.411 16.912 18.468 1.00 47.02 167 ALA B O 1
ATOM 24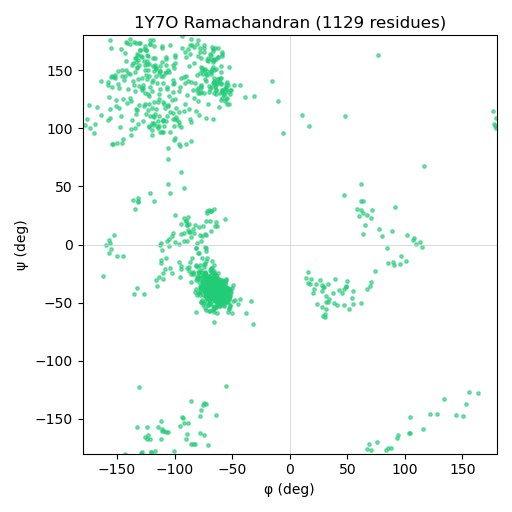70 N N . ASP B 1 188 ? 20.078 16.947 20.280 1.00 47.63 168 ASP B N 1
ATOM 2471 C CA . ASP B 1 188 ? 18.957 17.630 19.616 1.00 48.05 168 ASP B CA 1
ATOM 2472 C C . ASP B 1 188 ? 19.285 19.079 19.178 1.00 48.78 168 ASP B C 1
ATOM 2473 O O . ASP B 1 188 ? 18.729 19.572 18.199 1.00 48.51 168 ASP B O 1
ATOM 2478 N N . ALA B 1 189 ? 20.192 19.738 19.902 1.00 49.78 169 ALA B N 1
ATOM 2479 C CA . ALA B 1 189 ? 20.598 21.123 19.621 1.00 50.67 169 ALA B CA 1
ATOM 2480 C C . ALA B 1 189 ? 21.641 21.234 18.508 1.00 51.49 169 ALA B C 1
ATOM 2481 O O . ALA B 1 189 ? 21.840 22.301 17.937 1.00 51.85 169 ALA B O 1
ATOM 2483 N N . GLU B 1 190 ? 22.320 20.137 18.214 1.00 52.62 170 GLU B N 1
ATOM 2484 C CA . GLU B 1 190 ? 23.250 20.083 17.090 1.00 53.52 170 GLU B CA 1
ATOM 2485 C C . GLU B 1 190 ? 22.519 20.153 15.754 1.00 53.94 170 GLU B C 1
ATOM 2486 O O . GLU B 1 190 ? 23.044 20.697 14.778 1.00 54.06 170 GLU B O 1
ATOM 2492 N N . ARG B 1 191 ? 21.303 19.608 15.733 1.00 54.37 171 ARG B N 1
ATOM 2493 C CA . ARG B 1 191 ? 20.602 19.289 14.489 1.00 54.94 171 ARG B CA 1
ATOM 2494 C C . ARG B 1 191 ? 20.310 20.488 13.577 1.00 54.30 171 ARG B C 1
ATOM 2495 O O . ARG B 1 191 ? 20.373 20.349 12.353 1.00 54.48 171 ARG B O 1
ATOM 2503 N N . ASP B 1 192 ? 20.011 21.649 14.160 1.00 53.39 172 ASP B N 1
ATOM 2504 C CA . ASP B 1 192 ? 19.514 22.796 13.387 1.00 52.82 172 ASP B CA 1
ATOM 2505 C C . ASP B 1 192 ? 18.157 22.458 12.705 1.00 51.45 172 ASP B C 1
ATOM 2506 O O . ASP B 1 192 ? 17.987 22.611 11.488 1.00 51.16 172 ASP B O 1
ATOM 2511 N N . ASN B 1 193 ? 17.207 21.974 13.508 1.00 49.80 173 ASN B N 1
ATOM 2512 C CA . ASN B 1 193 ? 15.844 21.751 13.042 1.00 48.57 173 ASN B CA 1
ATOM 2513 C C . ASN B 1 193 ? 14.832 22.605 13.814 1.00 47.25 173 ASN B C 1
ATOM 2514 O O . ASN B 1 193 ? 15.075 22.988 14.965 1.00 46.90 173 ASN B O 1
ATOM 2519 N N . TRP B 1 194 ? 13.709 22.904 13.152 1.00 45.52 174 TRP B N 1
ATOM 2520 C CA . TRP B 1 194 ? 12.681 23.803 13.675 1.00 43.92 174 TRP B CA 1
ATOM 2521 C C . TRP B 1 194 ? 11.509 23.022 14.259 1.00 42.31 174 TRP B C 1
ATOM 2522 O O . TRP B 1 194 ? 10.889 22.207 13.581 1.00 42.12 174 TRP B O 1
ATOM 2541 N N . SER B 1 196 ? 7.686 22.987 16.086 1.00 36.69 176 SER B N 1
ATOM 2542 C CA . SER B 1 196 ? 6.404 23.680 16.137 1.00 35.83 176 SER B CA 1
ATOM 2543 C C . SER B 1 196 ? 6.018 23.960 17.588 1.00 34.86 176 SER B C 1
ATOM 2544 O O . SER B 1 196 ? 6.681 23.524 18.527 1.00 34.26 176 SER B O 1
ATOM 2547 N N . ALA B 1 197 ? 4.939 24.702 17.759 1.00 34.22 177 ALA B N 1
ATOM 2548 C CA . ALA B 1 197 ? 4.416 25.000 19.085 1.00 33.92 177 ALA B CA 1
ATOM 2549 C C . ALA B 1 197 ? 4.178 23.716 19.854 1.00 33.43 177 ALA B C 1
ATOM 2550 O O . ALA B 1 197 ? 4.508 23.634 21.026 1.00 33.81 177 ALA B O 1
ATOM 2552 N N . GLN B 1 198 ? 3.608 22.726 19.169 1.00 33.04 178 GLN B N 1
ATOM 2553 C CA . GLN B 1 198 ? 3.269 21.430 19.754 1.00 32.66 178 GLN B CA 1
ATOM 2554 C C . GLN B 1 198 ? 4.519 20.619 20.089 1.00 32.40 178 GLN B C 1
ATOM 2555 O O . GLN B 1 198 ? 4.601 19.997 21.140 1.00 32.35 178 GLN B O 1
ATOM 2561 N N . GLU B 1 199 ? 5.491 20.615 19.192 1.00 32.18 179 GLU B N 1
ATOM 2562 C CA . GLU B 1 199 ? 6.752 19.948 19.477 1.00 32.06 179 GLU B CA 1
ATOM 2563 C C . GLU B 1 199 ? 7.489 20.646 20.619 1.00 31.53 179 GLU B C 1
ATOM 2564 O O . GLU B 1 199 ? 8.220 19.988 21.355 1.00 31.54 179 GLU B O 1
ATOM 2570 N N . THR B 1 200 ? 7.272 21.956 20.795 1.00 31.00 180 THR B N 1
ATOM 2571 C CA . THR B 1 200 ? 7.934 22.709 21.877 1.00 30.40 180 THR B CA 1
ATOM 2572 C C . THR B 1 200 ? 7.284 22.377 23.215 1.00 29.90 180 THR B C 1
ATOM 2573 O O . THR B 1 200 ? 7.946 22.369 24.252 1.00 29.60 180 THR B O 1
ATOM 2577 N N . LEU B 1 201 ? 5.989 22.094 23.178 1.00 29.52 181 LEU B N 1
ATOM 2578 C CA . LEU B 1 201 ? 5.268 21.615 24.359 1.00 29.65 181 LEU B CA 1
ATOM 2579 C C . LEU B 1 201 ? 5.749 20.222 24.774 1.00 29.45 181 LEU B C 1
ATOM 2580 O O . LEU B 1 201 ? 5.980 19.960 25.947 1.00 28.90 181 LEU B O 1
ATOM 2585 N N . GLU B 1 202 ? 5.910 19.347 23.784 1.00 29.88 182 GLU B N 1
ATOM 2586 C CA . GLU B 1 202 ? 6.279 17.947 24.010 1.00 30.44 182 GLU B CA 1
ATOM 2587 C C . GLU B 1 202 ? 7.686 17.871 24.611 1.00 29.85 182 GLU B C 1
ATOM 2588 O O . GLU B 1 202 ? 7.986 16.986 25.379 1.00 29.91 182 GLU B O 1
ATOM 2594 N N . TYR B 1 203 ? 8.530 18.834 24.282 1.00 29.56 183 TYR B N 1
ATOM 2595 C CA . TYR B 1 203 ? 9.904 18.842 24.744 1.00 29.22 183 TYR B CA 1
ATOM 2596 C C . TYR B 1 203 ? 9.993 19.376 26.171 1.00 28.77 183 TYR B C 1
ATOM 2597 O O . TYR B 1 203 ? 10.890 18.993 26.915 1.00 29.53 183 TYR B O 1
ATOM 2606 N N . GLY B 1 204 ? 9.077 20.253 26.558 1.00 28.24 184 GLY B N 1
ATOM 2607 C CA . GLY B 1 204 ? 9.076 20.838 27.901 1.00 27.68 184 GLY B CA 1
ATOM 2608 C C . GLY B 1 204 ? 9.619 22.267 27.991 1.00 27.16 184 GLY B C 1
ATOM 2609 O O . GLY B 1 204 ? 9.793 22.820 29.082 1.00 27.00 184 GLY B O 1
ATOM 2610 N N . PHE B 1 205 ? 9.881 22.886 26.846 1.00 26.45 185 PHE B N 1
ATOM 2611 C CA . PHE B 1 205 ? 10.349 24.262 26.825 1.00 25.85 185 PHE B CA 1
ATOM 2612 C C . PHE B 1 205 ? 9.256 25.321 27.074 1.00 25.40 185 PHE B C 1
ATOM 2613 O O . PHE B 1 205 ? 9.573 26.443 27.457 1.00 24.85 185 PHE B O 1
ATOM 2621 N N . ILE B 1 206 ? 7.997 24.976 26.804 1.00 24.98 186 ILE B N 1
ATOM 2622 C CA . ILE B 1 206 ? 6.845 25.835 27.114 1.00 24.84 186 ILE B CA 1
ATOM 2623 C C . ILE B 1 206 ? 5.804 25.016 27.849 1.00 24.80 186 ILE B C 1
ATOM 2624 O O . ILE B 1 206 ? 5.885 23.798 27.841 1.00 25.15 186 ILE B O 1
ATOM 2629 N N . ASP B 1 207 ? 4.810 25.686 28.436 1.00 25.17 187 ASP B N 1
ATOM 2630 C CA . ASP B 1 207 ? 3.724 25.045 29.200 1.00 25.40 187 ASP B CA 1
ATOM 2631 C C . ASP B 1 207 ? 2.339 25.082 28.551 1.00 26.30 187 ASP B C 1
ATOM 2632 O O . ASP B 1 207 ? 1.477 24.256 28.860 1.00 26.52 187 ASP B O 1
ATOM 2637 N N . GLU B 1 208 ? 2.101 26.047 27.679 1.00 27.06 188 GLU B N 1
ATOM 2638 C CA . GLU B 1 208 ? 0.793 26.175 27.079 1.00 27.69 188 GLU B CA 1
ATOM 2639 C C . GLU B 1 208 ? 0.855 26.865 25.729 1.00 27.56 188 GLU B C 1
ATOM 2640 O O . GLU B 1 208 ? 1.553 27.856 25.566 1.00 28.11 188 GLU B O 1
ATOM 2646 N N . ILE B 1 209 ? 0.132 26.315 24.763 1.00 27.28 189 ILE B N 1
ATOM 2647 C CA . ILE B 1 209 ? -0.060 26.956 23.471 1.00 27.29 189 ILE B CA 1
ATOM 2648 C C . ILE B 1 209 ? -1.305 27.868 23.550 1.00 28.19 189 ILE B C 1
ATOM 2649 O O . ILE B 1 209 ? -2.353 27.456 24.042 1.00 28.00 189 ILE B O 1
ATOM 2662 N N . ALA B 1 211 ? -4.510 30.218 22.277 1.00 31.98 191 ALA B N 1
ATOM 2663 C CA . ALA B 1 211 ? -5.633 29.847 21.428 1.00 32.48 191 ALA B CA 1
ATOM 2664 C C . ALA B 1 211 ? -5.772 30.722 20.180 1.00 32.80 191 ALA B C 1
ATOM 2665 O O . ALA B 1 211 ? -5.390 31.888 20.201 1.00 32.91 191 ALA B O 1
ATOM 2667 N N . ASN B 1 212 ? -6.302 30.129 19.101 1.00 33.42 192 ASN B N 1
ATOM 2668 C CA . ASN B 1 212 ? -6.961 30.868 18.015 1.00 33.74 192 ASN B CA 1
ATOM 2669 C C . ASN B 1 212 ? -8.432 31.071 18.418 1.00 34.49 192 ASN B C 1
ATOM 2670 O O . ASN B 1 212 ? -9.215 30.131 18.361 1.00 34.50 192 ASN B O 1
ATOM 2675 N N . ASN B 1 213 ? -8.796 32.296 18.813 1.00 35.37 193 ASN B N 1
ATOM 2676 C CA . ASN B 1 213 ? -10.180 32.651 19.182 1.00 36.26 193 ASN B CA 1
ATOM 2677 C C . ASN B 1 213 ? -11.057 33.207 18.052 1.00 37.00 193 ASN B C 1
ATOM 2678 O O . ASN B 1 213 ? -11.752 34.208 18.214 1.00 36.97 193 ASN B O 1
ATOM 2683 N N . SER B 1 214 ? -11.044 32.505 16.926 1.00 38.24 194 SER B N 1
ATOM 2684 C CA . SER B 1 214 ? -11.868 32.826 15.762 1.00 39.00 194 SER B CA 1
ATOM 2685 C C . SER B 1 214 ? -12.601 31.579 15.307 1.00 39.20 194 SER B C 1
ATOM 2686 O O . SER B 1 214 ? -12.135 30.455 15.541 1.00 39.18 194 SER B O 1
ATOM 2689 N N . MET C 1 21 ? 14.691 58.141 21.496 1.00 39.23 1 MET C N 1
ATOM 2690 C CA . MET C 1 21 ? 14.575 57.752 22.950 1.00 39.68 1 MET C CA 1
ATOM 2691 C C . MET C 1 21 ? 13.461 56.701 23.238 1.00 39.20 1 MET C C 1
ATOM 2692 O O . MET C 1 21 ? 12.413 56.697 22.580 1.00 39.18 1 MET C O 1
ATOM 2697 N N . ILE C 1 22 ? 13.687 55.857 24.254 1.00 38.66 2 ILE C N 1
ATOM 2698 C CA . ILE C 1 22 ? 12.991 54.564 24.429 1.00 38.24 2 ILE C CA 1
ATOM 2699 C C . ILE C 1 22 ? 12.721 54.138 25.895 1.00 37.70 2 ILE C C 1
ATOM 2700 O O . ILE C 1 22 ? 13.432 54.550 26.791 1.00 37.03 2 ILE C O 1
ATOM 2705 N N . PRO C 1 23 ? 11.660 53.380 26.178 1.00 37.71 3 PRO C N 1
ATOM 2706 C CA . PRO C 1 23 ? 10.277 53.769 25.920 1.00 37.80 3 PRO C CA 1
ATOM 2707 C C . PRO C 1 23 ? 9.953 55.027 26.743 1.00 37.97 3 PRO C C 1
ATOM 2708 O O . PRO C 1 23 ? 10.369 55.179 27.888 1.00 37.64 3 PRO C O 1
ATOM 2712 N N . VAL C 1 24 ? 9.182 55.924 26.161 1.00 38.87 4 VAL C N 1
ATOM 2713 C CA . VAL C 1 24 ? 9.082 57.275 26.682 1.00 39.75 4 VAL C CA 1
ATOM 2714 C C . VAL C 1 24 ? 7.696 57.760 27.143 1.00 40.68 4 VAL C C 1
ATOM 2715 O O . VAL C 1 24 ? 6.638 57.255 26.770 1.00 40.91 4 VAL C O 1
ATOM 2719 N N . VAL C 1 25 ? 7.758 58.796 27.952 1.00 41.76 5 VAL C N 1
ATOM 2720 C CA . VAL C 1 25 ? 6.622 59.375 28.616 1.00 42.47 5 VAL C CA 1
ATOM 2721 C C . VAL C 1 25 ? 6.852 60.901 28.518 1.00 43.76 5 VAL C C 1
ATOM 2722 O O . VAL C 1 25 ? 7.910 61.393 28.905 1.00 44.14 5 VAL C O 1
ATOM 2726 N N . ILE C 1 26 ? 5.911 61.674 27.997 1.00 45.08 6 ILE C N 1
ATOM 2727 C CA . ILE C 1 26 ? 6.130 63.123 27.971 1.00 46.14 6 ILE C CA 1
ATOM 2728 C C . ILE C 1 26 ? 5.482 63.739 29.231 1.00 47.25 6 ILE C C 1
ATOM 2729 O O . ILE C 1 26 ? 4.927 62.998 30.043 1.00 47.58 6 ILE C O 1
ATOM 2734 N N . GLU C 1 27 ? 5.577 65.062 29.424 1.00 48.54 7 GLU C N 1
ATOM 2735 C CA . GLU C 1 27 ? 5.250 65.703 30.727 1.00 49.30 7 GLU C CA 1
ATOM 2736 C C . GLU C 1 27 ? 3.868 66.379 30.815 1.00 49.56 7 GLU C C 1
ATOM 2737 O O . GLU C 1 27 ? 3.338 66.863 29.813 1.00 49.84 7 GLU C O 1
ATOM 2743 N N . GLN C 1 28 ? 3.325 66.419 32.035 1.00 49.66 8 GLN C N 1
ATOM 2744 C CA . GLN C 1 28 ? 2.134 67.197 32.381 1.00 49.66 8 GLN C CA 1
ATOM 2745 C C . GLN C 1 28 ? 2.454 68.691 32.492 1.00 49.66 8 GLN C C 1
ATOM 2746 O O . GLN C 1 28 ? 2.549 69.400 31.482 1.00 49.72 8 GLN C O 1
ATOM 2752 N N . ARG C 1 34 ? 14.887 65.876 25.498 1.00 39.82 14 ARG C N 1
ATOM 2753 C CA . ARG C 1 34 ? 13.493 65.627 25.158 1.00 40.21 14 ARG C CA 1
ATOM 2754 C C . ARG C 1 34 ? 12.800 64.816 26.280 1.00 39.53 14 ARG C C 1
ATOM 2755 O O . ARG C 1 34 ? 12.807 65.234 27.443 1.00 39.41 14 ARG C O 1
ATOM 2763 N N . SER C 1 35 ? 12.252 63.644 25.943 1.00 38.45 15 SER C N 1
ATOM 2764 C CA . SER C 1 35 ? 11.248 62.970 26.776 1.00 37.40 15 SER C CA 1
ATOM 2765 C C . SER C 1 35 ? 11.815 62.084 27.912 1.00 35.64 15 SER C C 1
ATOM 2766 O O . SER C 1 35 ? 13.018 61.841 27.986 1.00 35.80 15 SER C O 1
ATOM 2769 N N . TYR C 1 36 ? 10.911 61.619 28.777 1.00 33.55 16 TYR C N 1
ATOM 2770 C CA . TYR C 1 36 ? 11.216 60.893 30.023 1.00 31.78 16 TYR C CA 1
ATOM 2771 C C . TYR C 1 36 ? 11.287 59.389 29.778 1.00 30.41 16 TYR C C 1
ATOM 2772 O O . TYR C 1 36 ? 10.296 58.666 29.947 1.00 30.11 16 TYR C O 1
ATOM 2781 N N . ASP C 1 37 ? 12.479 58.945 29.385 1.00 28.74 17 ASP C N 1
ATOM 2782 C CA . ASP C 1 37 ? 12.737 57.564 28.983 1.00 27.58 17 ASP C CA 1
ATOM 2783 C C . ASP C 1 37 ? 13.060 56.679 30.181 1.00 26.61 17 ASP C C 1
ATOM 2784 O O . ASP C 1 37 ? 13.135 57.164 31.312 1.00 26.49 17 ASP C O 1
ATOM 2789 N N . ILE C 1 38 ? 13.246 55.383 29.919 1.00 25.33 18 ILE C N 1
ATOM 2790 C CA . ILE C 1 38 ? 13.343 54.382 30.968 1.00 24.21 18 ILE C CA 1
ATOM 2791 C C . ILE C 1 38 ? 14.550 54.575 31.845 1.00 23.56 18 ILE C C 1
ATOM 2792 O O . ILE C 1 38 ? 14.496 54.234 33.015 1.00 22.84 18 ILE C O 1
ATOM 2797 N N . TYR C 1 39 ? 15.618 55.151 31.299 1.00 23.11 19 TYR C N 1
ATOM 2798 C CA . TYR C 1 39 ? 16.827 55.401 32.088 1.00 22.92 19 TYR C CA 1
ATOM 2799 C C . TYR C 1 39 ? 16.657 56.580 33.022 1.00 22.62 19 TYR C C 1
ATOM 2800 O O . TYR C 1 39 ? 17.268 56.608 34.086 1.00 23.26 19 TYR C O 1
ATOM 2809 N N . SER C 1 40 ? 15.846 57.554 32.623 1.00 22.00 20 SER C N 1
ATOM 2810 C CA . SER C 1 40 ? 15.551 58.709 33.461 1.00 21.51 20 SER C CA 1
ATOM 2811 C C . SER C 1 40 ? 14.646 58.337 34.621 1.00 21.84 20 SER C C 1
ATOM 2812 O O . SER C 1 40 ? 14.653 58.986 35.680 1.00 21.67 20 SER C O 1
ATOM 2815 N N . ARG C 1 41 ? 13.844 57.301 34.404 1.00 21.91 21 ARG C N 1
ATOM 2816 C CA . ARG C 1 41 ? 12.881 56.862 35.396 1.00 22.27 21 ARG C CA 1
ATOM 2817 C C . ARG C 1 41 ? 13.596 56.108 36.492 1.00 21.38 21 ARG C C 1
ATOM 2818 O O . ARG C 1 41 ? 13.263 56.232 37.664 1.00 21.59 21 ARG C O 1
ATOM 2826 N N . LEU C 1 42 ? 14.588 55.338 36.089 1.00 20.52 22 LEU C N 1
ATOM 2827 C CA . LEU C 1 42 ? 15.416 54.592 37.006 1.00 20.24 22 LEU C CA 1
ATOM 2828 C C . LEU C 1 42 ? 16.312 55.518 37.800 1.00 20.28 22 LEU C C 1
ATOM 2829 O O . LEU C 1 42 ? 16.511 55.334 39.001 1.00 19.78 22 LEU C O 1
ATOM 2834 N N . LEU C 1 43 ? 16.845 56.520 37.114 1.00 20.98 23 LEU C N 1
ATOM 2835 C CA . LEU C 1 43 ? 17.670 57.550 37.725 1.00 21.69 23 LEU C CA 1
ATOM 2836 C C . LEU C 1 43 ? 16.976 58.254 38.891 1.00 22.80 23 LEU C C 1
ATOM 2837 O O . LEU C 1 43 ? 17.641 58.702 39.821 1.00 23.39 23 LEU C O 1
ATOM 2842 N N . LYS C 1 44 ? 15.649 58.359 38.834 1.00 24.28 24 LYS C N 1
ATOM 2843 C CA . LYS C 1 44 ? 14.845 58.845 39.962 1.00 25.28 24 LYS C CA 1
ATOM 2844 C C . LYS C 1 44 ? 15.027 57.991 41.218 1.00 25.06 24 LYS C C 1
ATOM 2845 O O . LYS C 1 44 ? 14.981 58.522 42.308 1.00 25.38 24 LYS C O 1
ATOM 2851 N N . ASP C 1 45 ? 15.210 56.682 41.051 1.00 25.02 25 ASP C N 1
ATOM 2852 C CA . ASP C 1 45 ? 15.588 55.758 42.135 1.00 25.28 25 ASP C CA 1
ATOM 2853 C C . ASP C 1 45 ? 17.118 55.598 42.355 1.00 24.94 25 ASP C C 1
ATOM 2854 O O . ASP C 1 45 ? 17.589 54.584 42.910 1.00 24.66 25 ASP C O 1
ATOM 2859 N N . ARG C 1 46 ? 17.886 56.599 41.939 1.00 24.35 26 ARG C N 1
ATOM 2860 C CA . ARG C 1 46 ? 19.351 56.558 42.032 1.00 23.58 26 ARG C CA 1
ATOM 2861 C C . ARG C 1 46 ? 20.071 55.400 41.255 1.00 23.04 26 ARG C C 1
ATOM 2862 O O . ARG C 1 46 ? 21.207 55.055 41.583 1.00 22.58 26 ARG C O 1
ATOM 2870 N N . ILE C 1 47 ? 19.439 54.864 40.203 1.00 22.22 27 ILE C N 1
ATOM 2871 C CA . ILE C 1 47 ? 20.049 53.827 39.360 1.00 21.88 27 ILE C CA 1
ATOM 2872 C C . ILE C 1 47 ? 20.673 54.377 38.058 1.00 21.84 27 ILE C C 1
ATOM 2873 O O . ILE C 1 47 ? 19.976 54.915 37.207 1.00 21.94 27 ILE C O 1
ATOM 2878 N N . ILE C 1 48 ? 21.987 54.214 37.910 1.00 22.00 28 ILE C N 1
ATOM 2879 C CA . ILE C 1 48 ? 22.748 54.658 36.726 1.00 21.70 28 ILE C CA 1
ATOM 2880 C C . ILE C 1 48 ? 23.110 53.432 35.906 1.00 21.69 28 ILE C C 1
ATOM 2881 O O . ILE C 1 48 ? 23.527 52.440 36.463 1.00 21.36 28 ILE C O 1
ATOM 2894 N N . LEU C 1 50 ? 25.565 52.004 33.022 1.00 20.96 30 LEU C N 1
ATOM 2895 C CA . LEU C 1 50 ? 26.807 52.269 32.293 1.00 20.57 30 LEU C CA 1
ATOM 2896 C C . LEU C 1 50 ? 26.971 51.112 31.351 1.00 20.37 30 LEU C C 1
ATOM 2897 O O . LEU C 1 50 ? 27.208 50.005 31.770 1.00 20.68 30 LEU C O 1
ATOM 2902 N N . THR C 1 51 ? 26.780 51.358 30.067 1.00 21.02 31 THR C N 1
ATOM 2903 C CA . THR C 1 51 ? 26.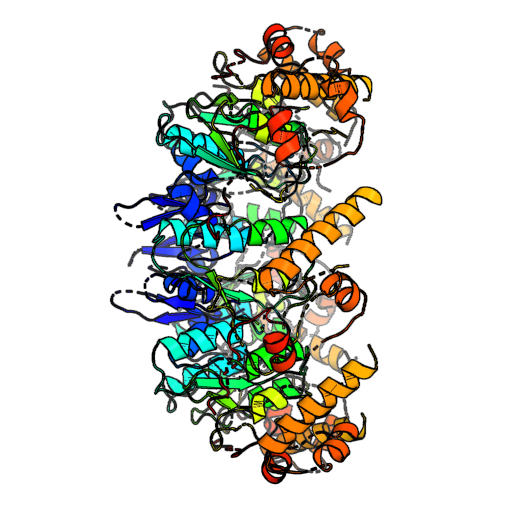760 50.283 29.076 1.00 21.29 31 THR C CA 1
ATOM 2904 C C . THR C 1 51 ? 27.405 50.693 27.781 1.00 20.89 31 THR C C 1
ATOM 2905 O O . THR C 1 51 ? 27.601 51.877 27.510 1.00 20.80 31 THR C O 1
ATOM 2909 N N . GLY C 1 52 ? 27.706 49.694 26.966 1.00 20.95 32 GLY C N 1
ATOM 2910 C CA . GLY C 1 52 ? 28.505 49.910 25.777 1.00 20.92 32 GLY C CA 1
ATOM 2911 C C . GLY C 1 52 ? 29.944 50.288 26.122 1.00 20.88 32 GLY C C 1
ATOM 2912 O O . GLY C 1 52 ? 30.340 50.338 27.280 1.00 19.39 32 GLY C O 1
ATOM 2913 N N . PRO C 1 53 ? 30.729 50.581 25.096 1.00 21.72 33 PRO C N 1
ATOM 2914 C CA . PRO C 1 53 ? 32.151 50.844 25.297 1.00 22.12 33 PRO C CA 1
ATOM 2915 C C . PRO C 1 53 ? 32.323 52.121 26.101 1.00 22.59 33 PRO C C 1
ATOM 2916 O O . PRO C 1 53 ? 31.470 53.009 26.014 1.00 22.68 33 PRO C O 1
ATOM 2920 N N . VAL C 1 54 ? 33.403 52.203 26.868 1.00 22.72 34 VAL C N 1
ATOM 2921 C CA . VAL C 1 54 ? 33.695 53.395 27.631 1.00 23.30 34 VAL C CA 1
ATOM 2922 C C . VAL C 1 54 ? 34.362 54.411 26.728 1.00 23.70 34 VAL C C 1
ATOM 2923 O O . VAL C 1 54 ? 35.443 54.158 26.219 1.00 24.65 34 VAL C O 1
ATOM 2927 N N . GLU C 1 55 ? 33.681 55.531 26.503 1.00 23.84 35 GLU C N 1
ATOM 2928 C CA . GLU C 1 55 ? 34.216 56.663 25.739 1.00 24.03 35 GLU C CA 1
ATOM 2929 C C . GLU C 1 55 ? 33.768 57.967 26.406 1.00 24.18 35 GLU C C 1
ATOM 2930 O O . GLU C 1 55 ? 32.991 57.961 27.346 1.00 23.36 35 GLU C O 1
ATOM 2936 N N . ASP C 1 56 ? 34.281 59.088 25.924 1.00 25.29 36 ASP C N 1
ATOM 2937 C CA . ASP C 1 56 ? 34.136 60.351 26.652 1.00 26.03 36 ASP C CA 1
ATOM 2938 C C . ASP C 1 56 ? 32.675 60.823 26.828 1.00 25.57 36 ASP C C 1
ATOM 2939 O O . ASP C 1 56 ? 32.312 61.286 27.906 1.00 25.55 36 ASP C O 1
ATOM 2944 N N . ASN C 1 57 ? 31.844 60.696 25.798 1.00 25.43 37 ASN C N 1
ATOM 2945 C CA . ASN C 1 57 ? 30.444 61.150 25.884 1.00 25.22 37 ASN C CA 1
ATOM 2946 C C . ASN C 1 57 ? 29.608 60.400 26.903 1.00 24.99 37 ASN C C 1
ATOM 2947 O O . ASN C 1 57 ? 29.004 61.039 27.765 1.00 25.85 37 ASN C O 1
ATOM 2960 N N . ALA C 1 59 ? 30.750 58.690 29.335 1.00 23.04 39 ALA C N 1
ATOM 2961 C CA . ALA C 1 59 ? 31.383 58.847 30.644 1.00 23.41 39 ALA C CA 1
ATOM 2962 C C . ALA C 1 59 ? 31.010 60.178 31.272 1.00 23.82 39 ALA C C 1
ATOM 2963 O O . ALA C 1 59 ? 30.921 60.300 32.493 1.00 24.14 39 ALA C O 1
ATOM 2965 N N . ASN C 1 60 ? 30.780 61.178 30.434 1.00 24.16 40 ASN C N 1
ATOM 2966 C CA . ASN C 1 60 ? 30.421 62.498 30.920 1.00 24.44 40 ASN C CA 1
ATOM 2967 C C . ASN C 1 60 ? 28.961 62.518 31.367 1.00 23.71 40 ASN C C 1
ATOM 2968 O O . ASN C 1 60 ? 28.626 63.132 32.363 1.00 23.36 40 ASN C O 1
ATOM 2973 N N . SER C 1 61 ? 28.116 61.786 30.656 1.00 23.20 41 SER C N 1
ATOM 2974 C CA . SER C 1 61 ? 26.749 61.544 31.086 1.00 22.63 41 SER C CA 1
ATOM 2975 C C . SER C 1 61 ? 26.748 60.858 32.452 1.00 22.55 41 SER C C 1
ATOM 2976 O O . SER C 1 61 ? 26.020 61.268 33.360 1.00 22.91 41 SER C O 1
ATOM 2979 N N . VAL C 1 62 ? 27.589 59.833 32.610 1.00 22.17 42 VAL C N 1
ATOM 2980 C CA . VAL C 1 62 ? 27.637 59.049 33.849 1.00 21.26 42 VAL C CA 1
ATOM 2981 C C . VAL C 1 62 ? 28.149 59.943 35.000 1.00 20.92 42 VAL C C 1
ATOM 2982 O O . VAL C 1 62 ? 27.561 59.944 36.086 1.00 21.03 42 VAL C O 1
ATOM 2986 N N . ILE C 1 63 ? 29.223 60.710 34.759 1.00 19.78 43 ILE C N 1
ATOM 2987 C CA . ILE C 1 63 ? 29.781 61.599 35.788 1.00 18.97 43 ILE C CA 1
ATOM 2988 C C . ILE C 1 63 ? 28.769 62.685 36.188 1.00 18.63 43 ILE C C 1
ATOM 2989 O O . ILE C 1 63 ? 28.604 62.975 37.360 1.00 18.05 43 ILE C O 1
ATOM 2994 N N . ALA C 1 64 ? 28.073 63.265 35.217 1.00 18.58 44 ALA C N 1
ATOM 2995 C CA . ALA C 1 64 ? 27.045 64.248 35.531 1.00 18.68 44 ALA C CA 1
ATOM 2996 C C . ALA C 1 64 ? 25.913 63.622 36.358 1.00 19.10 44 ALA C C 1
ATOM 2997 O O . ALA C 1 64 ? 25.314 64.294 37.180 1.00 19.24 44 ALA C O 1
ATOM 2999 N N . GLN C 1 65 ? 25.623 62.342 36.143 1.00 19.28 45 GLN C N 1
ATOM 3000 C CA . GLN C 1 65 ? 24.549 61.684 36.874 1.00 19.41 45 GLN C CA 1
ATOM 3001 C C . GLN C 1 65 ? 24.998 61.485 38.308 1.00 20.15 45 GLN C C 1
ATOM 3002 O O . GLN C 1 65 ? 24.228 61.703 39.249 1.00 19.85 45 GLN C O 1
ATOM 3008 N N . LEU C 1 66 ? 26.268 61.094 38.462 1.00 20.83 46 LEU C N 1
ATOM 3009 C CA . LEU C 1 66 ? 26.868 60.805 39.778 1.00 20.67 46 LEU C CA 1
ATOM 3010 C C . LEU C 1 66 ? 26.961 62.045 40.661 1.00 20.66 46 LEU C C 1
ATOM 3011 O O . LEU C 1 66 ? 26.595 61.996 41.824 1.00 20.72 46 LEU C O 1
ATOM 3016 N N . LEU C 1 67 ? 27.438 63.147 40.092 1.00 20.68 47 LEU C N 1
ATOM 3017 C CA . LEU C 1 67 ? 27.472 64.439 40.779 1.00 21.12 47 LEU C CA 1
ATOM 3018 C C . LEU C 1 67 ? 26.063 64.968 41.115 1.00 21.48 47 LEU C C 1
ATOM 3019 O O . LEU C 1 67 ? 25.874 65.644 42.129 1.00 21.79 47 LEU C O 1
ATOM 3024 N N . PHE C 1 68 ? 25.080 64.667 40.268 1.00 21.46 48 PHE C N 1
ATOM 3025 C CA . PHE C 1 68 ? 23.710 65.120 40.500 1.00 21.40 48 PHE C CA 1
ATOM 3026 C C . PHE C 1 68 ? 23.133 64.456 41.737 1.00 21.51 48 PHE C C 1
ATOM 3027 O O . PHE C 1 68 ? 22.685 65.135 42.669 1.00 21.48 48 PHE C O 1
ATOM 3035 N N . LEU C 1 69 ? 23.159 63.126 41.718 1.00 21.33 49 LEU C N 1
ATOM 3036 C CA . LEU C 1 69 ? 22.606 62.302 42.765 1.00 21.69 49 LEU C CA 1
ATOM 3037 C C . LEU C 1 69 ? 23.269 62.592 44.086 1.00 22.58 49 LEU C C 1
ATOM 3038 O O . LEU C 1 69 ? 22.582 62.616 45.107 1.00 22.72 49 LEU C O 1
ATOM 3043 N N . ASP C 1 70 ? 24.583 62.820 44.074 1.00 23.25 50 ASP C N 1
ATOM 3044 C CA . ASP C 1 70 ? 25.319 63.090 45.313 1.00 24.28 50 ASP C CA 1
ATOM 3045 C C . ASP C 1 70 ? 24.884 64.423 45.910 1.00 24.99 50 ASP C C 1
ATOM 3046 O O . ASP C 1 70 ? 24.704 64.530 47.120 1.00 25.36 50 ASP C O 1
ATOM 3051 N N . ALA C 1 71 ? 24.696 65.415 45.047 1.00 25.96 51 ALA C N 1
ATOM 3052 C CA . ALA C 1 71 ? 24.259 66.754 45.444 1.00 26.72 51 ALA C CA 1
ATOM 3053 C C . ALA C 1 71 ? 22.873 66.746 46.096 1.00 27.39 51 ALA C C 1
ATOM 3054 O O . ALA C 1 71 ? 22.582 67.556 46.968 1.00 27.39 51 ALA C O 1
ATOM 3056 N N . GLN C 1 72 ? 22.035 65.810 45.669 1.00 28.36 52 GLN C N 1
ATOM 3057 C CA . GLN C 1 72 ? 20.667 65.713 46.144 1.00 29.10 52 GLN C CA 1
ATOM 3058 C C . GLN C 1 72 ? 20.620 65.055 47.499 1.00 29.31 52 GLN C C 1
ATOM 3059 O O . GLN C 1 72 ? 19.869 65.456 48.370 1.00 30.14 52 GLN C O 1
ATOM 3065 N N . ASP C 1 73 ? 21.418 64.017 47.664 1.00 29.49 53 ASP C N 1
ATOM 3066 C CA . ASP C 1 73 ? 21.567 63.352 48.943 1.00 29.46 53 ASP C CA 1
ATOM 3067 C C . ASP C 1 73 ? 22.837 62.493 48.881 1.00 29.74 53 ASP C C 1
ATOM 3068 O O . ASP C 1 73 ? 22.902 61.513 48.142 1.00 29.90 53 ASP C O 1
ATOM 3073 N N . SER C 1 74 ? 23.854 62.878 49.640 1.00 30.19 54 SER C N 1
ATOM 3074 C CA . SER C 1 74 ? 25.099 62.120 49.687 1.00 30.41 54 SER C CA 1
ATOM 3075 C C . SER C 1 74 ? 25.129 61.068 50.793 1.00 29.97 54 SER C C 1
ATOM 3076 O O . SER C 1 74 ? 26.163 60.493 51.038 1.00 30.53 54 SER C O 1
ATOM 3079 N N . THR C 1 75 ? 24.006 60.801 51.449 1.00 29.63 55 THR C N 1
ATOM 3080 C CA . THR C 1 75 ? 23.947 59.746 52.457 1.00 29.60 55 THR C CA 1
ATOM 3081 C C . THR C 1 75 ? 23.187 58.540 51.942 1.00 29.47 55 THR C C 1
ATOM 3082 O O . THR C 1 75 ? 22.929 57.590 52.690 1.00 29.67 55 THR C O 1
ATOM 3086 N N . LYS C 1 76 ? 22.775 58.606 50.685 1.00 29.14 56 LYS C N 1
ATOM 3087 C CA . LYS C 1 76 ? 21.953 57.571 50.077 1.00 28.91 56 LYS C CA 1
ATOM 3088 C C . LYS C 1 76 ? 22.766 56.875 48.982 1.00 27.94 56 LYS C C 1
ATOM 3089 O O . LYS C 1 76 ? 23.358 57.530 48.127 1.00 28.13 56 LYS C O 1
ATOM 3095 N N . ASP C 1 77 ? 22.801 55.550 49.010 1.00 26.81 57 ASP C N 1
ATOM 3096 C CA . ASP C 1 77 ? 23.604 54.806 48.042 1.00 26.10 57 ASP C CA 1
ATOM 3097 C C . ASP C 1 77 ? 23.181 55.114 46.612 1.00 25.26 57 ASP C C 1
ATOM 3098 O O . ASP C 1 77 ? 22.091 55.643 46.368 1.00 25.24 57 ASP C O 1
ATOM 3103 N N . ILE C 1 78 ? 24.080 54.781 45.688 1.00 24.32 58 ILE C N 1
ATOM 3104 C CA . ILE C 1 78 ? 23.852 54.857 44.251 1.00 23.15 58 ILE C CA 1
ATOM 3105 C C . ILE C 1 78 ? 24.079 53.461 43.701 1.00 22.34 58 ILE C C 1
ATOM 3106 O O . ILE C 1 78 ? 24.937 52.715 44.193 1.00 22.09 58 ILE C O 1
ATOM 3111 N N . TYR C 1 79 ? 23.303 53.102 42.693 1.00 21.20 59 TYR C N 1
ATOM 3112 C CA . TYR C 1 79 ? 23.391 51.791 42.103 1.00 20.69 59 TYR C CA 1
ATOM 3113 C C . TYR C 1 79 ? 23.811 51.918 40.640 1.00 20.31 59 TYR C C 1
ATOM 3114 O O . TYR C 1 79 ? 23.009 52.277 39.784 1.00 19.69 59 TYR C O 1
ATOM 3123 N N . LEU C 1 80 ? 25.086 51.596 40.382 1.00 19.80 60 LEU C N 1
ATOM 3124 C CA . LEU C 1 80 ? 25.707 51.657 39.061 1.00 19.06 60 LEU C CA 1
ATOM 3125 C C . LEU C 1 80 ? 25.772 50.281 38.421 1.00 18.93 60 LEU C C 1
ATOM 3126 O O . LEU C 1 80 ? 26.561 49.442 38.824 1.00 19.45 60 LEU C O 1
ATOM 3131 N N . TYR C 1 81 ? 24.944 50.064 37.406 1.00 18.62 61 TYR C N 1
ATOM 3132 C CA . TYR C 1 81 ? 24.945 48.830 36.623 1.00 18.14 61 TYR C CA 1
ATOM 3133 C C . TYR C 1 81 ? 25.999 48.876 35.502 1.00 17.56 61 TYR C C 1
ATOM 3134 O O . TYR C 1 81 ? 26.124 49.855 34.801 1.00 17.50 61 TYR C O 1
ATOM 3143 N N . VAL C 1 82 ? 26.774 47.814 35.364 1.00 17.34 62 VAL C N 1
ATOM 3144 C CA . VAL C 1 82 ? 27.952 47.818 34.506 1.00 17.37 62 VAL C CA 1
ATOM 3145 C C . VAL C 1 82 ? 27.879 46.648 33.533 1.00 17.53 62 VAL C C 1
ATOM 3146 O O . VAL C 1 82 ? 27.823 45.486 33.950 1.00 17.61 62 VAL C O 1
ATOM 3150 N N . ASN C 1 83 ? 27.856 46.969 32.248 1.00 17.49 63 ASN C N 1
ATOM 3151 C CA . ASN C 1 83 ? 27.914 45.973 31.197 1.00 18.65 63 ASN C CA 1
ATOM 3152 C C . ASN C 1 83 ? 28.653 46.590 30.002 1.00 19.32 63 ASN C C 1
ATOM 3153 O O . ASN C 1 83 ? 28.076 47.367 29.239 1.00 19.64 63 ASN C O 1
ATOM 3158 N N . THR C 1 84 ? 29.925 46.241 29.857 1.00 19.82 64 THR C N 1
ATOM 3159 C CA . THR C 1 84 ? 30.810 46.952 28.954 1.00 20.66 64 THR C CA 1
ATOM 3160 C C . THR C 1 84 ? 32.040 46.135 28.508 1.00 21.13 64 THR C C 1
ATOM 3161 O O . THR C 1 84 ? 32.678 45.467 29.319 1.00 21.58 64 THR C O 1
ATOM 3165 N N . PRO C 1 85 ? 32.387 46.199 27.227 1.00 21.35 65 PRO C N 1
ATOM 3166 C CA . PRO C 1 85 ? 33.642 45.603 26.766 1.00 21.57 65 PRO C CA 1
ATOM 3167 C C . PRO C 1 85 ? 34.869 46.335 27.301 1.00 21.66 65 PRO C C 1
ATOM 3168 O O . PRO C 1 85 ? 35.932 45.763 27.280 1.00 22.41 65 PRO C O 1
ATOM 3172 N N . GLY C 1 86 ? 34.731 47.574 27.739 1.00 21.54 66 GLY C N 1
ATOM 3173 C CA . GLY C 1 86 ? 35.880 48.377 28.101 1.00 21.67 66 GLY C CA 1
ATOM 3174 C C . GLY C 1 86 ? 35.975 49.568 27.167 1.00 21.72 66 GLY C C 1
ATOM 3175 O O . GLY C 1 86 ? 34.974 49.933 26.549 1.00 21.85 66 GLY C O 1
ATOM 3176 N N . GLY C 1 87 ? 37.170 50.149 27.057 1.00 21.33 67 GLY C N 1
ATOM 3177 C CA . GLY C 1 87 ? 37.401 51.352 26.275 1.00 21.27 67 GLY C CA 1
ATOM 3178 C C . GLY C 1 87 ? 38.441 52.310 26.859 1.00 21.22 67 GLY C C 1
ATOM 3179 O O . GLY C 1 87 ? 39.416 51.890 27.491 1.00 21.05 67 GLY C O 1
ATOM 3180 N N . SER C 1 88 ? 38.214 53.604 26.634 1.00 21.07 68 SER C N 1
ATOM 3181 C CA . SER C 1 88 ? 39.124 54.704 27.002 1.00 21.17 68 SER C CA 1
ATOM 3182 C C . SER C 1 88 ? 39.524 54.711 28.486 1.00 21.13 68 SER C C 1
ATOM 3183 O O . SER C 1 88 ? 38.671 54.818 29.383 1.00 21.11 68 SER C O 1
ATOM 3186 N N . VAL C 1 89 ? 40.825 54.623 28.733 1.00 20.94 69 VAL C N 1
ATOM 3187 C CA . VAL C 1 89 ? 41.355 54.619 30.084 1.00 21.09 69 VAL C CA 1
ATOM 3188 C C . VAL C 1 89 ? 41.055 55.946 30.760 1.00 21.12 69 VAL C C 1
ATOM 3189 O O . VAL C 1 89 ? 40.540 55.989 31.873 1.00 21.92 69 VAL C O 1
ATOM 3193 N N . SER C 1 90 ? 41.348 57.017 30.056 1.00 20.96 70 SER C N 1
ATOM 3194 C CA . SER C 1 90 ? 41.122 58.372 30.534 1.00 20.92 70 SER C CA 1
ATOM 3195 C C . SER C 1 90 ? 39.708 58.617 31.028 1.00 20.57 70 SER C C 1
ATOM 3196 O O . SER C 1 90 ? 39.506 59.139 32.132 1.00 20.66 70 SER C O 1
ATOM 3199 N N . ALA C 1 91 ? 38.728 58.280 30.185 1.00 20.52 71 ALA C N 1
ATOM 3200 C CA . ALA C 1 91 ? 37.296 58.403 30.545 1.00 20.05 71 ALA C CA 1
ATOM 3201 C C . ALA C 1 91 ? 36.892 57.440 31.679 1.00 19.55 71 ALA C C 1
ATOM 3202 O O . ALA C 1 91 ? 36.167 57.820 32.568 1.00 18.98 71 ALA C O 1
ATOM 3204 N N . GLY C 1 92 ? 37.375 56.205 31.638 1.00 19.56 72 GLY C N 1
ATOM 3205 C CA . GLY C 1 92 ? 37.068 55.232 32.663 1.00 20.01 72 GLY C CA 1
ATOM 3206 C C . GLY C 1 92 ? 37.575 55.674 34.023 1.00 20.42 72 GLY C C 1
ATOM 3207 O O . GLY C 1 92 ? 36.880 55.517 35.016 1.00 20.54 72 GLY C O 1
ATOM 3208 N N . LEU C 1 93 ? 38.770 56.266 34.052 1.00 20.96 73 LEU C N 1
ATOM 3209 C CA . LEU C 1 93 ? 39.368 56.793 35.285 1.00 20.95 73 LEU C CA 1
ATOM 3210 C C . LEU C 1 93 ? 38.658 58.046 35.797 1.00 21.14 73 LEU C C 1
ATOM 3211 O O . LEU C 1 93 ? 38.651 58.314 36.990 1.00 21.57 73 LEU C O 1
ATOM 3216 N N . ALA C 1 94 ? 38.066 58.826 34.907 1.00 21.63 74 ALA C N 1
ATOM 3217 C CA . ALA C 1 94 ? 37.240 59.969 35.337 1.00 21.70 74 ALA C CA 1
ATOM 3218 C C . ALA C 1 94 ? 35.977 59.485 36.049 1.00 21.49 74 ALA C C 1
ATOM 3219 O O . ALA C 1 94 ? 35.584 60.064 37.071 1.00 21.68 74 ALA C O 1
ATOM 3221 N N . ILE C 1 95 ? 35.359 58.421 35.522 1.00 20.82 75 ILE C N 1
ATOM 3222 C CA . ILE C 1 95 ? 34.217 57.788 36.194 1.00 19.90 75 ILE C CA 1
ATOM 3223 C C . ILE C 1 95 ? 34.643 57.267 37.550 1.00 19.71 75 ILE C C 1
ATOM 3224 O O . ILE C 1 95 ? 33.974 57.528 38.532 1.00 19.70 75 ILE C O 1
ATOM 3229 N N . VAL C 1 96 ? 35.770 56.572 37.614 1.00 19.90 76 VAL C N 1
ATOM 3230 C CA . VAL C 1 96 ? 36.264 56.027 38.888 1.00 20.35 76 VAL C CA 1
ATOM 3231 C C . VAL C 1 96 ? 36.579 57.112 39.941 1.00 20.63 76 VAL C C 1
ATOM 3232 O O . VAL C 1 96 ? 36.155 56.992 41.098 1.00 20.34 76 VAL C O 1
ATOM 3236 N N . ASP C 1 97 ? 37.314 58.157 39.556 1.00 20.66 77 ASP C N 1
ATOM 3237 C CA . ASP C 1 97 ? 37.663 59.202 40.515 1.00 20.84 77 ASP C CA 1
ATOM 3238 C C . ASP C 1 97 ? 36.416 59.909 41.004 1.00 20.90 77 ASP C C 1
ATOM 3239 O O . ASP C 1 97 ? 36.361 60.298 42.156 1.00 21.24 77 ASP C O 1
ATOM 3244 N N . THR C 1 98 ? 35.431 60.103 40.128 1.00 20.97 78 THR C N 1
ATOM 3245 C CA . THR C 1 98 ? 34.173 60.761 40.512 1.00 20.64 78 THR C CA 1
ATOM 3246 C C . THR C 1 98 ? 33.401 59.896 41.523 1.00 20.66 78 THR C C 1
ATOM 3247 O O . THR C 1 98 ? 32.894 60.418 42.511 1.00 20.55 78 THR C O 1
ATOM 3259 N N . ASN C 1 100 ? 34.720 57.941 43.645 1.00 22.10 80 ASN C N 1
ATOM 3260 C CA . ASN C 1 100 ? 35.511 58.064 44.872 1.00 22.57 80 ASN C CA 1
ATOM 3261 C C . ASN C 1 100 ? 35.443 59.447 45.553 1.00 23.45 80 ASN C C 1
ATOM 3262 O O . ASN C 1 100 ? 35.552 59.540 46.771 1.00 23.94 80 ASN C O 1
ATOM 3267 N N . PHE C 1 101 ? 35.249 60.503 44.769 1.00 24.00 81 PHE C N 1
ATOM 3268 C CA . PHE C 1 101 ? 35.157 61.865 45.288 1.00 24.52 81 PHE C CA 1
ATOM 3269 C C . PHE C 1 101 ? 33.871 62.016 46.084 1.00 24.89 81 PHE C C 1
ATOM 3270 O O . PHE C 1 101 ? 33.902 62.474 47.219 1.00 25.17 81 PHE C O 1
ATOM 3278 N N . ILE C 1 102 ? 32.747 61.624 45.484 1.00 25.19 82 ILE C N 1
ATOM 3279 C CA . ILE C 1 102 ? 31.447 61.781 46.116 1.00 25.28 82 ILE C CA 1
ATOM 3280 C C . ILE C 1 102 ? 31.336 60.903 47.357 1.00 25.52 82 ILE C C 1
ATOM 3281 O O . ILE C 1 102 ? 31.828 59.775 47.400 1.00 26.05 82 ILE C O 1
ATOM 3286 N N . LYS C 1 103 ? 30.702 61.452 48.384 1.00 25.81 83 LYS C N 1
ATOM 3287 C CA . LYS C 1 103 ? 30.563 60.792 49.682 1.00 25.40 83 LYS C CA 1
ATOM 3288 C C . LYS C 1 103 ? 29.551 59.656 49.614 1.00 24.29 83 LYS C C 1
ATOM 3289 O O . LYS C 1 103 ? 29.628 58.701 50.382 1.00 24.16 83 LYS C O 1
ATOM 3295 N N . ALA C 1 104 ? 28.593 59.768 48.707 1.00 23.23 84 ALA C N 1
ATOM 3296 C CA . ALA C 1 104 ? 27.598 58.726 48.548 1.00 22.79 84 ALA C CA 1
ATOM 3297 C C . ALA C 1 104 ? 28.307 57.470 48.074 1.00 22.38 84 ALA C C 1
ATOM 3298 O O . ALA C 1 104 ? 29.181 57.551 47.224 1.00 22.23 84 ALA C O 1
ATOM 3300 N N . ASP C 1 105 ? 27.960 56.322 48.654 1.00 21.61 85 ASP C N 1
ATOM 3301 C CA . ASP C 1 105 ? 28.528 55.053 48.239 1.00 21.04 85 ASP C CA 1
ATOM 3302 C C . ASP C 1 105 ? 27.940 54.683 46.895 1.00 20.23 85 ASP C C 1
ATOM 3303 O O . ASP C 1 105 ? 26.755 54.881 46.672 1.00 19.57 85 ASP C O 1
ATOM 3308 N N . VAL C 1 106 ? 28.776 54.135 46.015 1.00 19.43 86 VAL C N 1
ATOM 3309 C CA . VAL C 1 106 ? 28.337 53.684 44.712 1.00 18.41 86 VAL C CA 1
ATOM 3310 C C . VAL C 1 106 ? 28.465 52.186 44.671 1.00 18.03 86 VAL C C 1
ATOM 3311 O O . VAL C 1 106 ? 29.567 51.667 44.550 1.00 18.09 86 VAL C O 1
ATOM 3315 N N . GLN C 1 107 ? 27.333 51.499 44.825 1.00 17.84 87 GLN C N 1
ATOM 3316 C CA . GLN C 1 107 ? 27.244 50.050 44.591 1.00 17.56 87 GLN C CA 1
ATOM 3317 C C . GLN C 1 107 ? 27.410 49.811 43.089 1.00 17.40 87 GLN C C 1
ATOM 3318 O O . GLN C 1 107 ? 27.058 50.669 42.298 1.00 17.11 87 GLN C O 1
ATOM 3324 N N . THR C 1 108 ? 27.971 48.667 42.711 1.00 17.13 88 THR C N 1
ATOM 3325 C CA . THR C 1 108 ? 28.154 48.314 41.309 1.00 17.05 88 THR C CA 1
ATOM 3326 C C . THR C 1 108 ? 27.649 46.912 41.102 1.00 17.35 88 THR C C 1
ATOM 3327 O O . THR C 1 108 ? 27.829 46.050 41.952 1.00 18.37 88 THR C O 1
ATOM 3331 N N . ILE C 1 109 ? 27.023 46.678 39.963 1.00 17.35 89 ILE C N 1
ATOM 3332 C CA . ILE C 1 109 ? 26.456 45.383 39.659 1.00 17.28 89 ILE C CA 1
ATOM 3333 C C . ILE C 1 109 ? 26.873 45.020 38.241 1.00 17.07 89 ILE C C 1
ATOM 3334 O O . ILE C 1 109 ? 26.484 45.698 37.275 1.00 17.58 89 ILE C O 1
ATOM 3339 N N . VAL C 1 110 ? 27.637 43.948 38.106 1.00 16.75 90 VAL C N 1
ATOM 3340 C CA . VAL C 1 110 ? 28.085 43.492 36.795 1.00 16.56 90 VAL C CA 1
ATOM 3341 C C . VAL C 1 110 ? 27.031 42.584 36.206 1.00 16.71 90 VAL C C 1
ATOM 3342 O O . VAL C 1 110 ? 26.542 41.707 36.858 1.00 15.65 90 VAL C O 1
ATOM 3354 N N . GLY C 1 112 ? 26.160 40.581 32.379 1.00 19.40 92 GLY C N 1
ATOM 3355 C CA . GLY C 1 112 ? 26.612 40.277 31.036 1.00 19.79 92 GLY C CA 1
ATOM 3356 C C . GLY C 1 112 ? 28.121 40.164 30.975 1.00 20.25 92 GLY C C 1
ATOM 3357 O O . GLY C 1 112 ? 28.661 39.072 31.005 1.00 20.83 92 GLY C O 1
ATOM 3366 N N . ALA C 1 114 ? 31.974 42.374 32.204 1.00 20.63 94 ALA C N 1
ATOM 3367 C CA . ALA C 1 114 ? 32.807 43.525 32.466 1.00 20.19 94 ALA C CA 1
ATOM 3368 C C . ALA C 1 114 ? 34.230 43.168 32.048 1.00 20.10 94 ALA C C 1
ATOM 3369 O O . ALA C 1 114 ? 34.777 42.150 32.459 1.00 19.49 94 ALA C O 1
ATOM 3371 N N . ALA C 1 115 ? 34.799 43.994 31.181 1.00 20.49 95 ALA C N 1
ATOM 3372 C CA . ALA C 1 115 ? 36.136 43.759 30.623 1.00 20.75 95 ALA C CA 1
ATOM 3373 C C . ALA C 1 115 ? 36.934 45.057 30.628 1.00 20.65 95 ALA C C 1
ATOM 3374 O O . ALA C 1 115 ? 36.392 46.121 30.384 1.00 20.63 95 ALA C O 1
ATOM 3376 N N . SER C 1 116 ? 38.219 44.943 30.944 1.00 20.70 96 SER C N 1
ATOM 3377 C CA . SER C 1 116 ? 39.143 46.069 30.975 1.00 20.57 96 SER C CA 1
ATOM 3378 C C . SER C 1 116 ? 38.690 47.224 31.864 1.00 20.08 96 SER C C 1
ATOM 3379 O O . SER C 1 116 ? 38.504 47.018 33.053 1.00 20.26 96 SER C O 1
ATOM 3390 N N . GLY C 1 118 ? 35.886 48.426 32.289 1.00 18.12 98 GLY C N 1
ATOM 3391 C CA . GLY C 1 118 ? 34.797 47.774 32.995 1.00 18.23 98 GLY C CA 1
ATOM 3392 C C . GLY C 1 118 ? 35.137 47.248 34.386 1.00 17.81 98 GLY C C 1
ATOM 3393 O O . GLY C 1 118 ? 34.458 47.611 35.339 1.00 16.98 98 GLY C O 1
ATOM 3394 N N . THR C 1 119 ? 36.172 46.399 34.492 1.00 17.69 99 THR C N 1
ATOM 3395 C CA . THR C 1 119 ? 36.566 45.786 35.776 1.00 17.62 99 THR C CA 1
ATOM 3396 C C . THR C 1 119 ? 37.170 46.795 36.736 1.00 16.82 99 THR C C 1
ATOM 3397 O O . THR C 1 119 ? 36.938 46.734 37.951 1.00 16.23 99 THR C O 1
ATOM 3401 N N . VAL C 1 120 ? 37.937 47.721 36.187 1.00 15.99 100 VAL C N 1
ATOM 3402 C CA . VAL C 1 120 ? 38.526 48.785 36.985 1.00 15.89 100 VAL C CA 1
ATOM 3403 C C . VAL C 1 120 ? 37.447 49.648 37.613 1.00 15.41 100 VAL C C 1
ATOM 3404 O O . VAL C 1 120 ? 37.561 50.027 38.777 1.00 15.85 100 VAL C O 1
ATOM 3408 N N . ILE C 1 121 ? 36.398 49.921 36.846 1.00 15.18 101 ILE C N 1
ATOM 3409 C CA . ILE C 1 121 ? 35.244 50.715 37.297 1.00 15.00 101 ILE C CA 1
ATOM 3410 C C . ILE C 1 121 ? 34.386 49.956 38.314 1.00 14.83 101 ILE C C 1
ATOM 3411 O O . ILE C 1 121 ? 34.103 50.500 39.383 1.00 15.36 101 ILE C O 1
ATOM 3416 N N . ALA C 1 122 ? 33.973 48.718 37.974 1.00 14.36 102 ALA C N 1
ATOM 3417 C CA . ALA C 1 122 ? 33.101 47.888 38.832 1.00 13.80 102 ALA C CA 1
ATOM 3418 C C . ALA C 1 122 ? 33.727 47.533 40.177 1.00 13.67 102 ALA C C 1
ATOM 3419 O O . ALA C 1 122 ? 33.085 47.622 41.211 1.00 13.70 102 ALA C O 1
ATOM 3421 N N . SER C 1 123 ? 34.995 47.145 40.153 1.00 13.91 103 SER C N 1
ATOM 3422 C CA . SER C 1 123 ? 35.700 46.712 41.350 1.00 13.51 103 SER C CA 1
ATOM 3423 C C . SER C 1 123 ? 35.991 47.876 42.276 1.00 13.39 103 SER C C 1
ATOM 3424 O O . SER C 1 123 ? 36.394 47.661 43.407 1.00 12.53 103 SER C O 1
ATOM 3427 N N . SER C 1 124 ? 35.804 49.107 41.790 1.00 13.76 104 SER C N 1
ATOM 3428 C CA . SER C 1 124 ? 35.925 50.300 42.632 1.00 14.26 104 SER C CA 1
ATOM 3429 C C . SER C 1 124 ? 34.632 50.702 43.380 1.00 14.22 104 SER C C 1
ATOM 3430 O O . SER C 1 124 ? 34.557 51.758 44.001 1.00 14.21 104 SER C O 1
ATOM 3433 N N . GLY C 1 125 ? 33.633 49.833 43.371 1.00 15.16 105 GLY C N 1
ATOM 3434 C CA . GLY C 1 125 ? 32.385 50.075 44.073 1.00 15.62 105 GLY C CA 1
ATOM 3435 C C . GLY C 1 125 ? 32.618 50.066 45.562 1.00 16.18 105 GLY C C 1
ATOM 3436 O O . GLY C 1 125 ? 33.551 49.433 46.037 1.00 16.67 105 GLY C O 1
ATOM 3437 N N . ALA C 1 126 ? 31.814 50.812 46.298 1.00 16.45 106 ALA C N 1
ATOM 3438 C CA . ALA C 1 126 ? 31.847 50.729 47.737 1.00 17.10 106 ALA C CA 1
ATOM 3439 C C . ALA C 1 126 ? 32.032 49.275 48.191 1.00 18.23 106 ALA C C 1
ATOM 3440 O O . ALA C 1 126 ? 31.288 48.377 47.791 1.00 18.26 106 ALA C O 1
ATOM 3442 N N . LYS C 1 127 ? 33.031 49.048 49.028 1.00 19.42 107 LYS C N 1
ATOM 3443 C CA . LYS C 1 127 ? 33.331 47.707 49.490 1.00 20.73 107 LYS C CA 1
ATOM 3444 C C . LYS C 1 127 ? 32.153 47.176 50.337 1.00 20.46 107 LYS C C 1
ATOM 3445 O O . LYS C 1 127 ? 31.600 47.896 51.177 1.00 20.09 107 LYS C O 1
ATOM 3451 N N . GLY C 1 128 ? 31.784 45.918 50.089 1.00 19.93 108 GLY C N 1
ATOM 3452 C CA . GLY C 1 128 ? 30.570 45.332 50.629 1.00 19.71 108 GLY C CA 1
ATOM 3453 C C . GLY C 1 128 ? 29.380 45.375 49.688 1.00 19.43 108 GLY C C 1
ATOM 3454 O O . GLY C 1 128 ? 28.416 44.639 49.878 1.00 20.15 108 GLY C O 1
ATOM 3455 N N . LYS C 1 129 ? 29.460 46.212 48.661 1.00 18.85 109 LYS C N 1
ATOM 3456 C CA . LYS C 1 129 ? 28.323 46.532 47.806 1.00 18.35 109 LYS C CA 1
ATOM 3457 C C . LYS C 1 129 ? 28.678 46.420 46.331 1.00 17.86 109 LYS C C 1
ATOM 3458 O O . LYS C 1 129 ? 28.194 47.195 45.501 1.00 16.41 109 LYS C O 1
ATOM 3464 N N . ARG C 1 130 ? 29.514 45.425 46.016 1.00 17.42 110 ARG C N 1
ATOM 3465 C CA . ARG C 1 130 ? 29.844 45.096 44.629 1.00 17.12 110 ARG C CA 1
ATOM 3466 C C . ARG C 1 130 ? 29.305 43.688 44.292 1.00 16.81 110 ARG C C 1
ATOM 3467 O O . ARG C 1 130 ? 29.632 42.686 44.925 1.00 16.29 110 ARG C O 1
ATOM 3475 N N . PHE C 1 131 ? 28.470 43.638 43.273 1.00 16.61 111 PHE C N 1
ATOM 3476 C CA . PHE C 1 131 ? 27.738 42.448 42.934 1.00 16.00 111 PHE C CA 1
ATOM 3477 C C . PHE C 1 131 ? 27.978 42.077 41.502 1.00 16.06 111 PHE C C 1
ATOM 3478 O O . PHE C 1 131 ? 28.412 42.902 40.703 1.00 15.80 111 PHE C O 1
ATOM 3494 N N . LEU C 1 133 ? 26.047 39.252 38.430 1.00 16.48 113 LEU C N 1
ATOM 3495 C CA . LEU C 1 133 ? 25.037 38.273 38.070 1.00 17.17 113 LEU C CA 1
ATOM 3496 C C . LEU C 1 133 ? 25.761 36.956 37.830 1.00 17.57 113 LEU C C 1
ATOM 3497 O O . LEU C 1 133 ? 26.897 36.972 37.391 1.00 18.91 113 LEU C O 1
ATOM 3502 N N . PRO C 1 134 ? 25.131 35.822 38.093 1.00 17.84 114 PRO C N 1
ATOM 3503 C CA . PRO C 1 134 ? 25.849 34.527 38.104 1.00 17.99 114 PRO C CA 1
ATOM 3504 C C . PRO C 1 134 ? 26.429 34.022 36.740 1.00 18.28 114 PRO C C 1
ATOM 3505 O O . PRO C 1 134 ? 27.381 33.269 36.753 1.00 17.93 114 PRO C O 1
ATOM 3509 N N . ASN C 1 135 ? 25.870 34.411 35.604 1.00 18.86 115 ASN C N 1
ATOM 3510 C CA . ASN C 1 135 ? 26.415 34.006 34.307 1.00 19.38 115 ASN C CA 1
ATOM 3511 C C . ASN C 1 135 ? 27.161 35.120 33.617 1.00 19.65 115 ASN C C 1
ATOM 3512 O O . ASN C 1 135 ? 27.599 34.958 32.492 1.00 19.91 115 ASN C O 1
ATOM 3517 N N . ALA C 1 136 ? 27.315 36.252 34.294 1.00 20.05 116 ALA C N 1
ATOM 3518 C CA . ALA C 1 136 ? 28.170 37.331 33.804 1.00 20.06 116 ALA C CA 1
ATOM 3519 C C . ALA C 1 136 ? 29.616 36.868 33.740 1.00 20.11 116 ALA C C 1
ATOM 3520 O O . ALA C 1 136 ? 29.987 35.894 34.379 1.00 19.52 116 ALA C O 1
ATOM 3522 N N . GLU C 1 137 ? 30.425 37.558 32.958 1.00 20.94 117 GLU C N 1
ATOM 3523 C CA . GLU C 1 137 ? 31.853 37.260 32.911 1.00 22.16 117 GLU C CA 1
ATOM 3524 C C . GLU C 1 137 ? 32.758 38.481 33.068 1.00 21.69 117 GLU C C 1
ATOM 3525 O O . GLU C 1 137 ? 32.364 39.604 32.786 1.00 21.70 117 GLU C O 1
ATOM 3531 N N . TYR C 1 138 ? 33.966 38.227 33.552 1.00 21.84 118 TYR C N 1
ATOM 3532 C CA . TYR C 1 138 ? 34.900 39.262 33.996 1.00 22.27 118 TYR C CA 1
ATOM 3533 C C . TYR C 1 138 ? 36.237 39.016 33.329 1.00 23.33 118 TYR C C 1
ATOM 3534 O O . TYR C 1 138 ? 36.682 37.882 33.258 1.00 22.96 118 TYR C O 1
ATOM 3551 N N . ILE C 1 140 ? 40.146 40.874 33.367 1.00 27.01 120 ILE C N 1
ATOM 3552 C CA . ILE C 1 140 ? 40.945 41.982 33.891 1.00 27.68 120 ILE C CA 1
ATOM 3553 C C . ILE C 1 140 ? 42.092 42.453 32.958 1.00 28.54 120 ILE C C 1
ATOM 3554 O O . ILE C 1 140 ? 42.692 43.517 33.194 1.00 28.39 120 ILE C O 1
ATOM 3559 N N . HIS C 1 141 ? 42.366 41.694 31.896 1.00 29.34 121 HIS C N 1
ATOM 3560 C CA . HIS C 1 141 ? 43.300 42.126 30.869 1.00 30.58 121 HIS C CA 1
ATOM 3561 C C . HIS C 1 141 ? 42.948 43.528 30.396 1.00 31.10 121 HIS C C 1
ATOM 3562 O O . HIS C 1 141 ? 41.789 43.837 30.155 1.00 30.98 121 HIS C O 1
ATOM 3569 N N . GLN C 1 142 ? 43.964 44.379 30.318 1.00 32.36 122 GLN C N 1
ATOM 3570 C CA . GLN C 1 142 ? 43.838 45.739 29.803 1.00 33.46 122 GLN C CA 1
ATOM 3571 C C . GLN C 1 142 ? 44.676 45.851 28.510 1.00 34.61 122 GLN C C 1
ATOM 3572 O O . GLN C 1 142 ? 45.910 45.953 28.595 1.00 34.69 122 GLN C O 1
ATOM 3578 N N . PRO C 1 143 ? 44.045 45.804 27.325 1.00 36.07 123 PRO C N 1
ATOM 3579 C CA . PRO C 1 143 ? 44.776 46.055 26.074 1.00 37.02 123 PRO C CA 1
ATOM 3580 C C . PRO C 1 143 ? 45.056 47.554 25.983 1.00 38.18 123 PRO C C 1
ATOM 3581 O O . PRO C 1 143 ? 44.283 48.369 26.524 1.00 37.87 123 PRO C O 1
ATOM 3593 N N . ALA C 1 159 ? 52.798 56.787 22.796 1.00 34.40 139 ALA C N 1
ATOM 3594 C CA . ALA C 1 159 ? 54.141 56.630 23.368 1.00 34.82 139 ALA C CA 1
ATOM 3595 C C . ALA C 1 159 ? 54.186 55.496 24.420 1.00 35.17 139 ALA C C 1
ATOM 3596 O O . ALA C 1 159 ? 53.469 55.560 25.409 1.00 35.01 139 ALA C O 1
ATOM 3598 N N . PRO C 1 160 ? 55.054 54.495 24.244 1.00 35.55 140 PRO C N 1
ATOM 3599 C CA . PRO C 1 160 ? 55.033 53.287 25.087 1.00 35.47 140 PRO C CA 1
ATOM 3600 C C . PRO C 1 160 ? 55.364 53.464 26.573 1.00 35.19 140 PRO C C 1
ATOM 3601 O O . PRO C 1 160 ? 54.923 52.654 27.383 1.00 35.05 140 PRO C O 1
ATOM 3605 N N . GLU C 1 161 ? 56.120 54.490 26.934 1.00 34.88 141 GLU C N 1
ATOM 3606 C CA . GLU C 1 161 ? 56.470 54.690 28.341 1.00 34.86 141 GLU C CA 1
ATOM 3607 C C . GLU C 1 161 ? 55.177 55.084 29.064 1.00 33.96 141 GLU C C 1
ATOM 3608 O O . GLU C 1 161 ? 54.943 54.699 30.202 1.00 34.14 141 GLU C O 1
ATOM 3614 N N . HIS C 1 162 ? 54.336 55.851 28.384 1.00 32.65 142 HIS C N 1
ATOM 3615 C CA . HIS C 1 162 ? 53.082 56.280 28.958 1.00 31.78 142 HIS C CA 1
ATOM 3616 C C . HIS C 1 162 ? 52.022 55.172 28.967 1.00 30.35 142 HIS C C 1
ATOM 3617 O O . HIS C 1 162 ? 51.201 55.136 29.861 1.00 30.63 142 HIS C O 1
ATOM 3624 N N . LEU C 1 163 ? 52.031 54.274 27.995 1.00 28.80 143 LEU C N 1
ATOM 3625 C CA . LEU C 1 163 ? 51.070 53.167 27.980 1.00 27.88 143 LEU C CA 1
ATOM 3626 C C . LEU C 1 163 ? 51.337 52.218 29.125 1.00 26.74 143 LEU C C 1
ATOM 3627 O O . LEU C 1 163 ? 50.413 51.749 29.782 1.00 27.04 143 LEU C O 1
ATOM 3632 N N . LEU C 1 164 ? 52.610 51.937 29.347 1.00 25.79 144 LEU C N 1
ATOM 3633 C CA . LEU C 1 164 ? 53.066 51.181 30.504 1.00 24.99 144 LEU C CA 1
ATOM 3634 C C . LEU C 1 164 ? 52.691 51.873 31.813 1.00 24.39 144 LEU C C 1
ATOM 3635 O O . LEU C 1 164 ? 52.266 51.211 32.746 1.00 23.48 144 LEU C O 1
ATOM 3640 N N . LYS C 1 165 ? 52.839 53.196 31.873 1.00 24.05 145 LYS C N 1
ATOM 3641 C CA . LYS C 1 165 ? 52.511 53.931 33.092 1.00 24.74 145 LYS C CA 1
ATOM 3642 C C . LYS C 1 165 ? 51.032 53.839 33.452 1.00 24.58 145 LYS C C 1
ATOM 3643 O O . LYS C 1 165 ? 50.710 53.618 34.613 1.00 23.99 145 LYS C O 1
ATOM 3649 N N . THR C 1 166 ? 50.134 54.002 32.479 1.00 24.50 146 THR C N 1
ATOM 3650 C CA . THR C 1 166 ? 48.729 53.956 32.808 1.00 24.87 146 THR C CA 1
ATOM 3651 C C . THR C 1 166 ? 48.382 52.526 33.133 1.00 24.13 146 THR C C 1
ATOM 3652 O O . THR C 1 166 ? 47.519 52.278 33.956 1.00 23.65 146 THR C O 1
ATOM 3656 N N . ARG C 1 167 ? 49.071 51.574 32.522 1.00 23.63 147 ARG C N 1
ATOM 3657 C CA . ARG C 1 167 ? 48.741 50.185 32.787 1.00 23.88 147 ARG C CA 1
ATOM 3658 C C . ARG C 1 167 ? 49.104 49.824 34.211 1.00 23.53 147 ARG C C 1
ATOM 3659 O O . ARG C 1 167 ? 48.400 49.053 34.853 1.00 23.74 147 ARG C O 1
ATOM 3667 N N . ASN C 1 168 ? 50.195 50.398 34.704 1.00 22.86 148 ASN C N 1
ATOM 3668 C CA . ASN C 1 168 ? 50.605 50.198 36.080 1.00 22.54 148 ASN C CA 1
ATOM 3669 C C . ASN C 1 168 ? 49.552 50.745 37.071 1.00 22.12 148 ASN C C 1
ATOM 3670 O O . ASN C 1 168 ? 49.280 50.119 38.104 1.00 22.57 148 ASN C O 1
ATOM 3675 N N . THR C 1 169 ? 48.945 51.881 36.719 1.00 21.09 149 THR C N 1
ATOM 3676 C CA . THR C 1 169 ? 47.899 52.528 37.504 1.00 20.35 149 THR C CA 1
ATOM 3677 C C . THR C 1 169 ? 46.677 51.646 37.623 1.00 19.59 149 THR C C 1
ATOM 3678 O O . THR C 1 169 ? 46.107 51.546 38.679 1.00 19.71 149 THR C O 1
ATOM 3682 N N . LEU C 1 170 ? 46.288 51.018 36.520 1.00 19.03 150 LEU C N 1
ATOM 3683 C CA . LEU C 1 170 ? 45.096 50.186 36.462 1.00 18.13 150 LEU C CA 1
ATOM 3684 C C . LEU C 1 170 ? 45.332 48.946 37.267 1.00 17.35 150 LEU C C 1
ATOM 3685 O O . LEU C 1 170 ? 44.480 48.537 38.027 1.00 16.53 150 LEU C O 1
ATOM 3690 N N . GLU C 1 171 ? 46.513 48.366 37.110 1.00 17.45 151 GLU C N 1
ATOM 3691 C CA . GLU C 1 171 ? 46.857 47.123 37.802 1.00 17.32 151 GLU C CA 1
ATOM 3692 C C . GLU C 1 171 ? 46.996 47.433 39.276 1.00 16.69 151 GLU C C 1
ATOM 3693 O O . GLU C 1 171 ? 46.600 46.672 40.086 1.00 16.53 151 GLU C O 1
ATOM 3699 N N . LYS C 1 172 ? 47.473 48.612 39.619 1.00 17.16 152 LYS C N 1
ATOM 3700 C CA . LYS C 1 172 ? 47.578 48.989 41.009 1.00 17.24 152 LYS C CA 1
ATOM 3701 C C . LYS C 1 172 ? 46.209 49.074 41.608 1.00 17.29 152 LYS C C 1
ATOM 3702 O O . LYS C 1 172 ? 45.981 48.543 42.679 1.00 18.04 152 LYS C O 1
ATOM 3708 N N . ILE C 1 173 ? 45.298 49.760 40.922 1.00 17.24 153 ILE C N 1
ATOM 3709 C CA . ILE C 1 173 ? 43.919 49.886 41.386 1.00 16.87 153 ILE C CA 1
ATOM 3710 C C . ILE C 1 173 ? 43.256 48.517 41.503 1.00 16.79 153 ILE C C 1
ATOM 3711 O O . ILE C 1 173 ? 42.505 48.279 42.438 1.00 16.62 153 ILE C O 1
ATOM 3716 N N . LEU C 1 174 ? 43.538 47.616 40.576 1.00 16.84 154 LEU C N 1
ATOM 3717 C CA . LEU C 1 174 ? 42.885 46.319 40.603 1.00 17.30 154 LEU C CA 1
ATOM 3718 C C . LEU C 1 174 ? 43.298 45.610 41.889 1.00 17.75 154 LEU C C 1
ATOM 3719 O O . LEU C 1 174 ? 42.463 45.027 42.590 1.00 17.74 154 LEU C O 1
ATOM 3724 N N . ALA C 1 175 ? 44.584 45.707 42.214 1.00 17.91 155 ALA C N 1
ATOM 3725 C CA . ALA C 1 175 ? 45.136 45.095 43.420 1.00 17.98 155 ALA C CA 1
ATOM 3726 C C . ALA C 1 175 ? 44.574 45.718 44.702 1.00 18.16 155 ALA C C 1
ATOM 3727 O O . ALA C 1 175 ? 44.253 44.996 45.650 1.00 18.51 155 ALA C O 1
ATOM 3729 N N . GLU C 1 176 ? 44.479 47.050 44.742 1.00 18.06 156 GLU C N 1
ATOM 3730 C CA . GLU C 1 176 ? 43.857 47.749 45.880 1.00 18.55 156 GLU C CA 1
ATOM 3731 C C . GLU C 1 176 ? 42.418 47.261 46.139 1.00 17.66 156 GLU C C 1
ATOM 3732 O O . GLU C 1 176 ? 42.024 47.064 47.270 1.00 17.69 156 GLU C O 1
ATOM 3738 N N . ASN C 1 177 ? 41.659 47.071 45.068 1.00 17.69 157 ASN C N 1
ATOM 3739 C CA . ASN C 1 177 ? 40.250 46.646 45.110 1.00 16.97 157 ASN C CA 1
ATOM 3740 C C . ASN C 1 177 ? 40.037 45.170 45.471 1.00 17.06 157 ASN C C 1
ATOM 3741 O O . ASN C 1 177 ? 38.966 44.796 45.947 1.00 16.64 157 ASN C O 1
ATOM 3746 N N . SER C 1 178 ? 41.035 44.323 45.219 1.00 17.40 158 SER C N 1
ATOM 3747 C CA . SER C 1 178 ? 40.846 42.873 45.326 1.00 17.67 158 SER C CA 1
ATOM 3748 C C . SER C 1 178 ? 41.427 42.282 46.601 1.00 17.77 158 SER C C 1
ATOM 3749 O O . SER C 1 178 ? 40.996 41.211 47.049 1.00 17.59 158 SER C O 1
ATOM 3752 N N . GLY C 1 179 ? 42.416 42.958 47.167 1.00 18.03 159 GLY C N 1
ATOM 3753 C CA . GLY C 1 179 ? 43.244 42.356 48.194 1.00 18.65 159 GLY C CA 1
ATOM 3754 C C . GLY C 1 179 ? 44.316 41.389 47.706 1.00 18.78 159 GLY C C 1
ATOM 3755 O O . GLY C 1 179 ? 44.871 40.679 48.512 1.00 19.18 159 GLY C O 1
ATOM 3756 N N . GLN C 1 180 ? 44.612 41.366 46.416 1.00 19.30 160 GLN C N 1
ATOM 3757 C CA . GLN C 1 180 ? 45.647 40.510 45.876 1.00 20.50 160 GLN C CA 1
ATOM 3758 C C . GLN C 1 180 ? 46.852 41.369 45.496 1.00 21.33 160 GLN C C 1
ATOM 3759 O O . GLN C 1 180 ? 46.731 42.584 45.301 1.00 21.11 160 GLN C O 1
ATOM 3765 N N . SER C 1 181 ? 48.015 40.733 45.379 1.00 22.09 161 SER C N 1
ATOM 3766 C CA . SER C 1 181 ? 49.255 41.462 45.140 1.00 22.83 161 SER C CA 1
ATOM 3767 C C . SER C 1 181 ? 49.352 41.952 43.699 1.00 23.33 161 SER C C 1
ATOM 3768 O O . SER C 1 181 ? 48.819 41.338 42.800 1.00 23.01 161 SER C O 1
ATOM 3779 N N . GLU C 1 183 ? 51.871 41.821 41.813 1.00 26.60 163 GLU C N 1
ATOM 3780 C CA . GLU C 1 183 ? 52.591 40.813 41.056 1.00 27.25 163 GLU C CA 1
ATOM 3781 C C . GLU C 1 183 ? 51.600 39.830 40.431 1.00 27.12 163 GLU C C 1
ATOM 3782 O O . GLU C 1 183 ? 51.645 39.576 39.222 1.00 26.94 163 GLU C O 1
ATOM 3788 N N . LYS C 1 184 ? 50.684 39.314 41.249 1.00 27.05 164 LYS C N 1
ATOM 3789 C CA . LYS C 1 184 ? 49.696 38.327 40.789 1.00 27.13 164 LYS C CA 1
ATOM 3790 C C . LYS C 1 184 ? 48.608 38.969 39.917 1.00 26.72 164 LYS C C 1
ATOM 3791 O O . LYS C 1 184 ? 48.177 38.379 38.954 1.00 26.78 164 LYS C O 1
ATOM 3797 N N . VAL C 1 185 ? 48.181 40.183 40.221 1.00 26.83 165 VAL C N 1
ATOM 3798 C CA . VAL C 1 185 ? 47.278 40.878 39.319 1.00 27.28 165 VAL C CA 1
ATOM 3799 C C . VAL C 1 185 ? 47.938 41.028 37.938 1.00 28.35 165 VAL C C 1
ATOM 3800 O O . VAL C 1 185 ? 47.313 40.783 36.911 1.00 27.90 165 VAL C O 1
ATOM 3804 N N . HIS C 1 186 ? 49.212 41.402 37.933 1.00 29.51 166 HIS C N 1
ATOM 3805 C CA . HIS C 1 186 ? 49.946 41.583 36.705 1.00 30.62 166 HIS C CA 1
ATOM 3806 C C . HIS C 1 186 ? 50.055 40.261 35.967 1.00 31.33 166 HIS C C 1
ATOM 3807 O O . HIS C 1 186 ? 49.943 40.225 34.753 1.00 31.96 166 HIS C O 1
ATOM 3814 N N . ALA C 1 187 ? 50.252 39.170 36.691 1.00 32.10 167 ALA C N 1
ATOM 3815 C CA . ALA C 1 187 ? 50.374 37.863 36.061 1.00 32.81 167 ALA C CA 1
ATOM 3816 C C . ALA C 1 187 ? 49.078 37.434 35.349 1.00 33.82 167 ALA C C 1
ATOM 3817 O O . ALA C 1 187 ? 49.121 36.946 34.210 1.00 33.88 167 ALA C O 1
ATOM 3819 N N . ASP C 1 188 ? 47.939 37.630 36.019 1.00 34.77 168 ASP C N 1
ATOM 3820 C CA . ASP C 1 188 ? 46.634 37.167 35.523 1.00 35.49 168 ASP C CA 1
ATOM 3821 C C . ASP C 1 188 ? 46.040 38.049 34.427 1.00 36.38 168 ASP C C 1
ATOM 3822 O O . ASP C 1 188 ? 45.295 37.558 33.603 1.00 36.29 168 ASP C O 1
ATOM 3827 N N . ALA C 1 189 ? 46.364 39.340 34.436 1.00 37.96 169 ALA C N 1
ATOM 3828 C CA . ALA C 1 189 ? 45.917 40.296 33.412 1.00 39.42 169 ALA C CA 1
ATOM 3829 C C . ALA C 1 189 ? 46.643 40.101 32.089 1.00 41.03 169 ALA C C 1
ATOM 3830 O O . ALA C 1 189 ? 46.143 40.471 31.037 1.00 40.88 169 ALA C O 1
ATOM 3832 N N . GLU C 1 190 ? 47.844 39.532 32.166 1.00 43.49 170 GLU C N 1
ATOM 3833 C CA . GLU C 1 190 ? 48.667 39.250 30.997 1.00 45.26 170 GLU C CA 1
ATOM 3834 C C . GLU C 1 190 ? 48.141 38.027 30.256 1.00 46.04 170 GLU C C 1
ATOM 3835 O O . GLU C 1 190 ? 48.782 37.533 29.337 1.00 46.61 170 GLU C O 1
ATOM 3841 N N . ARG C 1 191 ? 46.986 37.529 30.678 1.00 46.70 171 ARG C N 1
ATOM 3842 C CA . ARG C 1 191 ? 46.324 36.436 29.995 1.00 47.51 171 ARG C CA 1
ATOM 3843 C C . ARG C 1 191 ? 44.877 36.823 29.652 1.00 46.90 171 ARG C C 1
ATOM 3844 O O . ARG C 1 191 ? 44.287 37.728 30.260 1.00 46.54 171 ARG C O 1
ATOM 3852 N N . ASP C 1 192 ? 44.323 36.140 28.656 1.00 46.23 172 ASP C N 1
ATOM 3853 C CA . ASP C 1 192 ? 43.024 36.512 28.099 1.00 45.74 172 ASP C CA 1
ATOM 3854 C C . ASP C 1 192 ? 41.929 35.562 28.573 1.00 44.59 172 ASP C C 1
ATOM 3855 O O . ASP C 1 192 ? 41.080 35.119 27.787 1.00 44.55 172 ASP C O 1
ATOM 3860 N N . ASN C 1 193 ? 41.937 35.255 29.864 1.00 42.96 173 ASN C N 1
ATOM 3861 C CA . ASN C 1 193 ? 40.932 34.354 30.388 1.00 41.97 173 ASN C CA 1
ATOM 3862 C C . ASN C 1 193 ? 39.775 35.145 30.992 1.00 39.83 173 ASN C C 1
ATOM 3863 O O . ASN C 1 193 ? 39.964 36.123 31.711 1.00 39.37 173 ASN C O 1
ATOM 3868 N N . TRP C 1 194 ? 38.573 34.740 30.609 1.00 37.73 174 TRP C N 1
ATOM 3869 C CA . TRP C 1 194 ? 37.351 35.209 31.237 1.00 35.92 174 TRP C CA 1
ATOM 3870 C C . TRP C 1 194 ? 37.147 34.484 32.569 1.00 34.41 174 TRP C C 1
ATOM 3871 O O . TRP C 1 194 ? 37.559 33.342 32.753 1.00 34.43 174 TRP C O 1
ATOM 3890 N N . SER C 1 196 ? 34.406 33.428 35.672 1.00 27.90 176 SER C N 1
ATOM 3891 C CA . SER C 1 196 ? 33.030 33.252 36.105 1.00 26.56 176 SER C CA 1
ATOM 3892 C C . SER C 1 196 ? 32.789 34.112 37.342 1.00 25.89 176 SER C C 1
ATOM 3893 O O . SER C 1 196 ? 33.749 34.542 37.988 1.00 25.49 176 SER C O 1
ATOM 3896 N N . ALA C 1 197 ? 31.525 34.355 37.683 1.00 24.97 177 ALA C N 1
ATOM 3897 C CA . ALA C 1 197 ? 31.206 35.117 38.884 1.00 24.62 177 ALA C CA 1
ATOM 3898 C C . ALA C 1 197 ? 31.844 34.477 40.118 1.00 24.30 177 ALA C C 1
ATOM 3899 O O . ALA C 1 197 ? 32.262 35.175 41.034 1.00 23.96 177 ALA C O 1
ATOM 3901 N N . GLN C 1 198 ? 31.948 33.152 40.127 1.00 24.27 178 GLN C N 1
ATOM 3902 C CA . GLN C 1 198 ? 32.595 32.455 41.235 1.00 24.05 178 GLN C CA 1
ATOM 3903 C C . GLN C 1 198 ? 34.105 32.735 41.310 1.00 23.18 178 GLN C C 1
ATOM 3904 O O . GLN C 1 198 ? 34.636 32.999 42.403 1.00 22.60 178 GLN C O 1
ATOM 3910 N N . GLU C 1 199 ? 34.790 32.686 40.167 1.00 22.41 179 GLU C N 1
ATOM 3911 C CA . GLU C 1 199 ? 36.232 32.966 40.138 1.00 22.10 179 GLU C CA 1
ATOM 3912 C C . GLU C 1 199 ? 36.475 34.416 40.587 1.00 21.24 179 GLU C C 1
ATOM 3913 O O . GLU C 1 199 ? 37.443 34.692 41.278 1.00 20.73 179 GLU C O 1
ATOM 3919 N N . THR C 1 200 ? 35.541 35.307 40.250 1.00 20.59 180 THR C N 1
ATOM 3920 C CA . THR C 1 200 ? 35.640 36.739 40.533 1.00 19.88 180 THR C CA 1
ATOM 3921 C C . THR C 1 200 ? 35.449 37.075 42.005 1.00 19.85 180 THR C C 1
ATOM 3922 O O . THR C 1 200 ? 36.118 37.979 42.534 1.00 19.67 180 THR C O 1
ATOM 3926 N N . LEU C 1 201 ? 34.524 36.372 42.659 1.00 19.66 181 LEU C N 1
ATOM 3927 C CA . LEU C 1 201 ? 34.278 36.548 44.089 1.00 19.60 181 LEU C CA 1
ATOM 3928 C C . LEU C 1 201 ? 35.485 36.032 44.894 1.00 20.27 181 LEU C C 1
ATOM 3929 O O . LEU C 1 201 ? 35.920 36.684 45.846 1.00 20.65 181 LEU C O 1
ATOM 3934 N N . GLU C 1 202 ? 36.017 34.879 44.488 1.00 20.65 182 GLU C N 1
ATOM 3935 C CA . GLU C 1 202 ? 37.190 34.268 45.104 1.00 21.34 182 GLU C CA 1
ATOM 3936 C C . GLU C 1 202 ? 38.441 35.131 44.936 1.00 20.94 182 GLU C C 1
ATOM 3937 O O . GLU C 1 202 ? 39.276 35.223 45.837 1.00 21.10 182 GLU C O 1
ATOM 3943 N N . TYR C 1 203 ? 38.559 35.750 43.769 1.00 20.31 183 TYR C N 1
ATOM 3944 C CA . TYR C 1 203 ? 39.613 36.711 43.480 1.00 19.84 183 TYR C CA 1
ATOM 3945 C C . TYR C 1 203 ? 39.522 37.999 44.307 1.00 19.25 183 TYR C C 1
ATOM 3946 O O . TYR C 1 203 ? 40.560 38.572 44.636 1.00 19.87 183 TYR C O 1
ATOM 3955 N N . GLY C 1 204 ? 38.307 38.464 44.619 1.00 18.20 184 GLY C N 1
ATOM 3956 C CA . GLY C 1 204 ? 38.108 39.648 45.459 1.00 17.57 184 GLY C CA 1
ATOM 3957 C C . GLY C 1 204 ? 37.569 40.917 44.780 1.00 17.22 184 GLY C C 1
ATOM 3958 O O . GLY C 1 204 ? 37.374 41.961 45.434 1.00 16.65 184 GLY C O 1
ATOM 3959 N N . PHE C 1 205 ? 37.311 40.836 43.477 1.00 16.50 185 PHE C N 1
ATOM 3960 C CA . PHE C 1 205 ? 36.755 41.961 42.757 1.00 16.30 185 PHE C CA 1
ATOM 3961 C C . PHE C 1 205 ? 35.298 42.229 43.101 1.00 16.84 185 PHE C C 1
ATOM 3962 O O . PHE C 1 205 ? 34.900 43.403 43.091 1.00 17.37 185 PHE C O 1
ATOM 3970 N N . ILE C 1 206 ? 34.528 41.186 43.454 1.00 17.03 186 ILE C N 1
ATOM 3971 C CA . ILE C 1 206 ? 33.143 41.359 43.945 1.00 17.30 186 ILE C CA 1
ATOM 3972 C C . ILE C 1 206 ? 32.920 40.865 45.393 1.00 18.18 186 ILE C C 1
ATOM 3973 O O . ILE C 1 206 ? 33.778 40.235 45.976 1.00 17.85 186 ILE C O 1
ATOM 3978 N N . ASP C 1 207 ? 31.749 41.161 45.952 1.00 19.19 187 ASP C N 1
ATOM 3979 C CA . ASP C 1 207 ? 31.414 40.805 47.332 1.00 19.95 187 ASP C CA 1
ATOM 3980 C C . ASP C 1 207 ? 30.299 39.764 47.521 1.00 20.89 187 ASP C C 1
ATOM 3981 O O . ASP C 1 207 ? 30.276 39.073 48.544 1.00 20.83 187 ASP C O 1
ATOM 3986 N N . GLU C 1 208 ? 29.374 39.689 46.563 1.00 21.98 188 GLU C N 1
ATOM 3987 C CA . GLU C 1 208 ? 28.284 38.702 46.544 1.00 22.82 188 GLU C CA 1
ATOM 3988 C C . GLU C 1 208 ? 27.820 38.476 45.109 1.00 22.39 188 GLU C C 1
ATOM 3989 O O . GLU C 1 208 ? 27.809 39.386 44.314 1.00 22.23 188 GLU C O 1
ATOM 3995 N N . ILE C 1 209 ? 27.449 37.243 44.792 1.00 22.80 189 ILE C N 1
ATOM 3996 C CA . ILE C 1 209 ? 26.845 36.892 43.510 1.00 22.53 189 ILE C CA 1
ATOM 3997 C C . ILE C 1 209 ? 25.361 36.969 43.761 1.00 23.27 189 ILE C C 1
ATOM 3998 O O . ILE C 1 209 ? 24.866 36.533 44.796 1.00 23.30 189 ILE C O 1
ATOM 4011 N N . ALA C 1 211 ? 21.493 35.965 43.285 1.00 24.13 191 ALA C N 1
ATOM 4012 C CA . ALA C 1 211 ? 20.907 34.648 43.261 1.00 24.13 191 ALA C CA 1
ATOM 4013 C C . ALA C 1 211 ? 20.090 34.436 42.022 1.00 24.15 191 ALA C C 1
ATOM 4014 O O . ALA C 1 211 ? 19.605 35.369 41.416 1.00 24.32 191 ALA C O 1
ATOM 4016 N N . ASN C 1 212 ? 19.964 33.179 41.654 1.00 24.85 192 ASN C N 1
ATOM 4017 C CA . ASN C 1 212 ? 18.890 32.733 40.805 1.00 25.68 192 ASN C CA 1
ATOM 4018 C C . ASN C 1 212 ? 17.733 32.427 41.745 1.00 26.42 192 ASN C C 1
ATOM 4019 O O . ASN C 1 212 ? 17.788 31.448 42.472 1.00 25.32 192 ASN C O 1
ATOM 4024 N N . ASN C 1 213 ? 16.714 33.291 41.721 1.00 27.81 193 ASN C N 1
ATOM 4025 C CA . ASN C 1 213 ? 15.576 33.235 42.637 1.00 29.05 193 ASN C CA 1
ATOM 4026 C C . ASN C 1 213 ? 14.352 32.472 42.097 1.00 30.36 193 ASN C C 1
ATOM 4027 O O . ASN C 1 213 ? 13.293 32.490 42.709 1.00 30.68 193 ASN C O 1
ATOM 4032 N N . SER C 1 214 ? 14.494 31.799 40.960 1.00 32.42 194 SER C N 1
ATOM 4033 C CA . SER C 1 214 ? 13.487 30.835 40.480 1.00 34.11 194 SER C CA 1
ATOM 4034 C C . SER C 1 214 ? 13.775 29.420 40.987 1.00 36.01 194 SER C C 1
ATOM 4035 O O . SER C 1 214 ? 13.315 28.448 40.384 1.00 36.81 194 SER C O 1
ATOM 4038 N N . LEU C 1 215 ? 14.556 29.295 42.063 1.00 37.84 195 LEU C N 1
ATOM 4039 C CA . LEU C 1 215 ? 14.967 27.987 42.592 1.00 39.12 195 LEU C CA 1
ATOM 4040 C C . LEU C 1 215 ? 14.277 27.730 43.950 1.00 40.03 195 LEU C C 1
ATOM 4041 O O . LEU C 1 215 ? 14.628 28.276 45.019 1.00 40.54 195 LEU C O 1
ATOM 4046 N N . MET D 1 21 ? 21.056 59.396 24.380 1.00 45.62 1 MET D N 1
ATOM 4047 C CA . MET D 1 21 ? 20.947 58.793 25.741 1.00 45.79 1 MET D CA 1
ATOM 4048 C C . MET D 1 21 ? 21.315 59.808 26.830 1.00 44.85 1 MET D C 1
ATOM 4049 O O . MET D 1 21 ? 22.061 59.490 27.761 1.00 45.35 1 MET D O 1
ATOM 4054 N N . ILE D 1 22 ? 20.764 61.014 26.734 1.00 43.53 2 ILE D N 1
ATOM 4055 C CA . ILE D 1 22 ? 20.988 62.029 27.765 1.00 42.46 2 ILE D CA 1
ATOM 4056 C C . ILE D 1 22 ? 19.809 61.960 28.708 1.00 40.63 2 ILE D C 1
ATOM 4057 O O . ILE D 1 22 ? 18.701 62.271 28.308 1.00 40.56 2 ILE D O 1
ATOM 4062 N N . PRO D 1 23 ? 20.021 61.572 29.956 1.00 38.75 3 PRO D N 1
ATOM 4063 C CA . PRO D 1 23 ? 18.890 61.351 30.852 1.00 37.76 3 PRO D CA 1
ATOM 4064 C C . PRO D 1 23 ? 18.280 62.682 31.238 1.00 37.17 3 PRO D C 1
ATOM 4065 O O . PRO D 1 23 ? 19.000 63.677 31.281 1.00 35.88 3 PRO D O 1
ATOM 4069 N N . VAL D 1 24 ? 16.972 62.702 31.484 1.00 36.87 4 VAL D N 1
ATOM 4070 C CA . VAL D 1 24 ? 16.317 63.910 31.959 1.00 37.00 4 VAL D CA 1
ATOM 4071 C C . VAL D 1 24 ? 15.933 63.790 33.422 1.00 37.55 4 VAL D C 1
ATOM 4072 O O . VAL D 1 24 ? 15.866 62.690 33.972 1.00 37.02 4 VAL D O 1
ATOM 4076 N N . VAL D 1 25 ? 15.701 64.945 34.037 1.00 38.65 5 VAL D N 1
ATOM 4077 C CA . VAL D 1 25 ? 15.346 65.054 35.443 1.00 39.78 5 VAL D CA 1
ATOM 4078 C C . VAL D 1 25 ? 14.041 65.862 35.527 1.00 41.37 5 VAL D C 1
ATOM 4079 O O . VAL D 1 25 ? 13.990 67.006 35.064 1.00 41.09 5 VAL D O 1
ATOM 4083 N N . ILE D 1 26 ? 13.000 65.253 36.105 1.00 43.18 6 ILE D N 1
ATOM 4084 C CA . ILE D 1 26 ? 11.721 65.926 36.352 1.00 44.76 6 ILE D CA 1
ATOM 4085 C C . ILE D 1 26 ? 11.699 66.586 37.733 1.00 46.33 6 ILE D C 1
ATOM 4086 O O . ILE D 1 26 ? 11.831 65.893 38.749 1.00 46.65 6 ILE D O 1
ATOM 4091 N N . GLU D 1 27 ? 11.504 67.902 37.778 1.00 48.22 7 GLU D N 1
ATOM 4092 C CA . GLU D 1 27 ? 11.180 68.590 39.033 1.00 49.95 7 GLU D CA 1
ATOM 4093 C C . GLU D 1 27 ? 9.715 69.077 39.001 1.00 51.25 7 GLU D C 1
ATOM 4094 O O . GLU D 1 27 ? 9.209 69.445 37.944 1.00 51.26 7 GLU D O 1
ATOM 4100 N N . GLN D 1 28 ? 9.045 69.054 40.157 1.00 52.91 8 GLN D N 1
ATOM 4101 C CA . GLN D 1 28 ? 7.618 69.402 40.272 1.00 54.38 8 GLN D CA 1
ATOM 4102 C C . GLN D 1 28 ? 7.390 70.751 40.990 1.00 55.32 8 GLN D C 1
ATOM 4103 O O . GLN D 1 28 ? 7.766 70.899 42.154 1.00 55.45 8 GLN D O 1
ATOM 4109 N N . THR D 1 29 ? 6.742 71.708 40.308 1.00 56.52 9 THR D N 1
ATOM 4110 C CA . THR D 1 29 ? 6.732 73.125 40.737 1.00 57.31 9 THR D CA 1
ATOM 4111 C C . THR D 1 29 ? 5.337 73.802 40.785 1.00 57.79 9 THR D C 1
ATOM 4112 O O . THR D 1 29 ? 4.446 73.318 41.492 1.00 57.92 9 THR D O 1
ATOM 4116 N N . SER D 1 30 ? 5.173 74.911 40.039 1.00 58.12 10 SER D N 1
ATOM 4117 C CA . SER D 1 30 ? 3.987 75.784 40.063 1.00 58.18 10 SER D CA 1
ATOM 4118 C C . SER D 1 30 ? 3.957 76.626 41.338 1.00 58.14 10 SER D C 1
ATOM 4119 O O . SER D 1 30 ? 3.177 76.365 42.254 1.00 58.08 10 SER D O 1
ATOM 4122 N N . GLU D 1 33 ? 5.425 71.337 36.714 1.00 44.70 13 GLU D N 1
ATOM 4123 C CA . GLU D 1 33 ? 6.285 70.251 36.233 1.00 44.74 13 GLU D CA 1
ATOM 4124 C C . GLU D 1 33 ? 7.194 70.656 35.068 1.00 44.41 13 GLU D C 1
ATOM 4125 O O . GLU D 1 33 ? 6.713 70.843 33.943 1.00 44.31 13 GLU D O 1
ATOM 4131 N N . ARG D 1 34 ? 8.500 70.748 35.343 1.00 44.05 14 ARG D N 1
ATOM 4132 C CA . ARG D 1 34 ? 9.523 71.065 34.330 1.00 43.98 14 ARG D CA 1
ATOM 4133 C C . ARG D 1 34 ? 10.416 69.839 34.042 1.00 43.15 14 ARG D C 1
ATOM 4134 O O . ARG D 1 34 ? 10.378 68.839 34.760 1.00 42.89 14 ARG D O 1
ATOM 4142 N N . SER D 1 35 ? 11.218 69.933 32.986 1.00 42.35 15 SER D N 1
ATOM 4143 C CA . SER D 1 35 ? 12.007 68.800 32.499 1.00 41.72 15 SER D CA 1
ATOM 4144 C C . SER D 1 35 ? 13.350 69.240 31.912 1.00 40.60 15 SER D C 1
ATOM 4145 O O . SER D 1 35 ? 13.402 69.859 30.848 1.00 40.80 15 SER D O 1
ATOM 4148 N N . TYR D 1 36 ? 14.424 68.898 32.614 1.00 39.03 16 TYR D N 1
ATOM 4149 C CA . TYR D 1 36 ? 15.777 69.251 32.216 1.00 37.99 16 TYR D CA 1
ATOM 4150 C C . TYR D 1 36 ? 16.514 68.000 31.772 1.00 36.54 16 TYR D C 1
ATOM 4151 O O . TYR D 1 36 ? 16.403 66.967 32.411 1.00 36.57 16 TYR D O 1
ATOM 4160 N N . ASP D 1 37 ? 17.295 68.080 30.707 1.00 34.82 17 ASP D N 1
ATOM 4161 C CA . ASP D 1 37 ? 18.334 67.083 30.509 1.00 33.54 17 ASP D CA 1
ATOM 4162 C C . ASP D 1 37 ? 19.364 67.297 31.642 1.00 32.45 17 ASP D C 1
ATOM 4163 O O . ASP D 1 37 ? 19.427 68.377 32.238 1.00 31.76 17 ASP D O 1
ATOM 4168 N N . ILE D 1 38 ? 20.163 66.277 31.937 1.00 31.00 18 ILE D N 1
ATOM 4169 C CA . ILE D 1 38 ? 21.056 66.331 33.096 1.00 30.16 18 ILE D CA 1
ATOM 4170 C C . ILE D 1 38 ? 22.007 67.526 33.071 1.00 29.71 18 ILE D C 1
ATOM 4171 O O . ILE D 1 38 ? 22.217 68.153 34.096 1.00 29.75 18 ILE D O 1
ATOM 4176 N N . TYR D 1 39 ? 22.582 67.830 31.913 1.00 29.00 19 TYR D N 1
ATOM 4177 C CA . TYR D 1 39 ? 23.512 68.941 31.807 1.00 28.75 19 TYR D CA 1
ATOM 4178 C C . TYR D 1 39 ? 22.831 70.271 32.142 1.00 27.62 19 TYR D C 1
ATOM 4179 O O . TYR D 1 39 ? 23.395 71.046 32.867 1.00 27.62 19 TYR D O 1
ATOM 4188 N N . SER D 1 40 ? 21.619 70.509 31.643 1.00 26.77 20 SER D N 1
ATOM 4189 C CA . SER D 1 40 ? 20.859 71.731 31.937 1.00 26.02 20 SER D CA 1
ATOM 4190 C C . SER D 1 40 ? 20.441 71.776 33.395 1.00 25.68 20 SER D C 1
ATOM 4191 O O . SER D 1 40 ? 20.308 72.834 33.986 1.00 25.71 20 SER D O 1
ATOM 4194 N N . ARG D 1 41 ? 20.220 70.616 33.982 1.00 25.65 21 ARG D N 1
ATOM 4195 C CA . ARG D 1 41 ? 19.943 70.551 35.405 1.00 25.69 21 ARG D CA 1
ATOM 4196 C C . ARG D 1 41 ? 21.129 71.048 36.209 1.00 24.86 21 ARG D C 1
ATOM 4197 O O . ARG D 1 41 ? 20.948 71.790 37.173 1.00 24.42 21 ARG D O 1
ATOM 4205 N N . LEU D 1 42 ? 22.329 70.620 35.814 1.00 24.40 22 LEU D N 1
ATOM 4206 C CA . LEU D 1 42 ? 23.580 71.057 36.441 1.00 24.46 22 LEU D CA 1
ATOM 4207 C C . LEU D 1 42 ? 23.841 72.538 36.200 1.00 24.52 22 LEU D C 1
ATOM 4208 O O . LEU D 1 42 ? 24.399 73.196 37.039 1.00 23.86 22 LEU D O 1
ATOM 4213 N N . LEU D 1 43 ? 23.424 73.046 35.045 1.00 25.11 23 LEU D N 1
ATOM 4214 C CA . LEU D 1 43 ? 23.548 74.451 34.731 1.00 25.69 23 LEU D CA 1
ATOM 4215 C C . LEU D 1 43 ? 22.744 75.362 35.707 1.00 26.38 23 LEU D C 1
ATOM 4216 O O . LEU D 1 43 ? 23.104 76.521 35.873 1.00 25.95 23 LEU D O 1
ATOM 4221 N N . LYS D 1 44 ? 21.690 74.840 36.346 1.00 27.33 24 LYS D N 1
ATOM 4222 C CA . LYS D 1 44 ? 21.009 75.545 37.453 1.00 28.49 24 LYS D CA 1
ATOM 4223 C C . LYS D 1 44 ? 21.912 75.786 38.680 1.00 28.65 24 LYS D C 1
ATOM 4224 O O . LYS D 1 44 ? 21.726 76.760 39.409 1.00 28.57 24 LYS D O 1
ATOM 4230 N N . ASP D 1 45 ? 22.844 74.870 38.925 1.00 28.85 25 ASP D N 1
ATOM 4231 C CA . ASP D 1 45 ? 23.829 75.015 39.997 1.00 28.96 25 ASP D CA 1
ATOM 4232 C C . ASP D 1 45 ? 25.141 75.637 39.503 1.00 28.51 25 ASP D C 1
ATOM 4233 O O . ASP D 1 45 ? 26.155 75.545 40.172 1.00 28.94 25 ASP D O 1
ATOM 4238 N N . ARG D 1 46 ? 25.111 76.281 38.343 1.00 28.36 26 ARG D N 1
ATOM 4239 C CA . ARG D 1 46 ? 26.273 76.972 37.773 1.00 28.36 26 ARG D CA 1
ATOM 4240 C C . ARG D 1 46 ? 27.420 76.015 37.449 1.00 28.41 26 ARG D C 1
ATOM 4241 O O . ARG D 1 46 ? 28.592 76.351 37.607 1.00 28.57 26 ARG D O 1
ATOM 4249 N N . ILE D 1 47 ? 27.068 74.830 36.972 1.00 27.90 27 ILE D N 1
ATOM 4250 C CA . ILE D 1 47 ? 28.049 73.887 36.497 1.00 27.80 27 ILE D CA 1
ATOM 4251 C C . ILE D 1 47 ? 27.988 73.883 34.967 1.00 27.63 27 ILE D C 1
ATOM 4252 O O . ILE D 1 47 ? 26.900 73.752 34.400 1.00 27.71 27 ILE D O 1
ATOM 4257 N N . ILE D 1 48 ? 29.144 74.075 34.329 1.00 27.16 28 ILE D N 1
ATOM 4258 C CA . ILE D 1 48 ? 29.330 73.890 32.887 1.00 27.42 28 ILE D CA 1
ATOM 4259 C C . ILE D 1 48 ? 30.240 72.680 32.575 1.00 27.54 28 ILE D C 1
ATOM 4260 O O . ILE D 1 48 ? 31.229 72.436 33.263 1.00 27.17 28 ILE D O 1
ATOM 4273 N N . LEU D 1 50 ? 32.754 71.270 29.947 1.00 27.77 30 LEU D N 1
ATOM 4274 C CA . LEU D 1 50 ? 33.629 71.416 28.783 1.00 27.23 30 LEU D CA 1
ATOM 4275 C C . LEU D 1 50 ? 34.173 70.026 28.462 1.00 26.82 30 LEU D C 1
ATOM 4276 O O . LEU D 1 50 ? 34.999 69.484 29.191 1.00 26.64 30 LEU D O 1
ATOM 4281 N N . THR D 1 51 ? 33.689 69.452 27.371 1.00 26.81 31 THR D N 1
ATOM 4282 C CA . THR D 1 51 ? 33.959 68.048 27.045 1.00 27.16 31 THR D CA 1
ATOM 4283 C C . THR D 1 51 ? 34.206 67.832 25.566 1.00 26.88 31 THR D C 1
ATOM 4284 O O . THR D 1 51 ? 33.642 68.517 24.710 1.00 26.56 31 THR D O 1
ATOM 4288 N N . GLY D 1 52 ? 35.057 66.856 25.280 1.00 26.72 32 GLY D N 1
ATOM 4289 C CA . GLY D 1 52 ? 35.458 66.567 23.921 1.00 26.60 32 GLY D CA 1
ATOM 4290 C C . GLY D 1 52 ? 36.450 67.574 23.381 1.00 26.30 32 GLY D C 1
ATOM 4291 O O . GLY D 1 52 ? 36.972 68.407 24.122 1.00 25.89 32 GLY D O 1
ATOM 4292 N N . PRO D 1 53 ? 36.705 67.487 22.081 1.00 26.19 33 PRO D N 1
ATOM 4293 C CA . PRO D 1 53 ? 37.644 68.388 21.398 1.00 26.33 33 PRO D CA 1
ATOM 4294 C C . PRO D 1 53 ? 37.198 69.834 21.467 1.00 26.20 33 PRO D C 1
ATOM 4295 O O . PRO D 1 53 ? 35.995 70.067 21.343 1.00 25.88 33 PRO D O 1
ATOM 4299 N N . VAL D 1 54 ? 38.116 70.784 21.616 1.00 26.41 34 VAL D N 1
ATOM 4300 C CA . VAL D 1 54 ? 37.692 72.183 21.584 1.00 27.18 34 VAL D CA 1
ATOM 4301 C C . VAL D 1 54 ? 37.573 72.671 20.134 1.00 28.02 34 VAL D C 1
ATOM 4302 O O . VAL D 1 54 ? 38.488 72.539 19.333 1.00 28.29 34 VAL D O 1
ATOM 4306 N N . GLU D 1 55 ? 36.414 73.213 19.801 1.00 29.03 35 GLU D N 1
ATOM 4307 C CA . GLU D 1 55 ? 36.181 73.780 18.473 1.00 29.99 35 GLU D CA 1
ATOM 4308 C C . GLU D 1 55 ? 35.046 74.828 18.542 1.00 30.35 35 GLU D C 1
ATOM 4309 O O . GLU D 1 55 ? 34.438 75.030 19.604 1.00 30.25 35 GLU D O 1
ATOM 4315 N N . ASP D 1 56 ? 34.771 75.490 17.424 1.00 30.66 36 ASP D N 1
ATOM 4316 C CA . ASP D 1 56 ? 33.935 76.699 17.422 1.00 31.16 36 ASP D CA 1
ATOM 4317 C C . ASP D 1 56 ? 32.511 76.520 17.995 1.00 31.00 36 ASP D C 1
ATOM 4318 O O . ASP D 1 56 ? 31.982 77.456 18.586 1.00 30.58 36 ASP D O 1
ATOM 4323 N N . ASN D 1 57 ? 31.920 75.334 17.840 1.00 31.12 37 ASN D N 1
ATOM 4324 C CA . ASN D 1 57 ? 30.537 75.062 18.285 1.00 31.50 37 ASN D CA 1
ATOM 4325 C C . ASN D 1 57 ? 30.367 74.811 19.786 1.00 31.24 37 ASN D C 1
ATOM 4326 O O . ASN D 1 57 ? 29.586 75.510 20.443 1.00 30.96 37 ASN D O 1
ATOM 4339 N N . ALA D 1 59 ? 32.498 75.464 21.959 1.00 30.12 39 ALA D N 1
ATOM 4340 C CA . ALA D 1 59 ? 33.079 76.633 22.617 1.00 29.80 39 ALA D CA 1
ATOM 4341 C C . ALA D 1 59 ? 32.021 77.697 22.736 1.00 29.38 39 ALA D C 1
ATOM 4342 O O . ALA D 1 59 ? 31.799 78.252 23.811 1.00 28.96 39 ALA D O 1
ATOM 4344 N N . ASN D 1 60 ? 31.356 77.960 21.619 1.00 29.27 40 ASN D N 1
ATOM 4345 C CA . ASN D 1 60 ? 30.290 78.950 21.584 1.00 29.21 40 ASN D CA 1
ATOM 4346 C C . ASN D 1 60 ? 29.284 78.646 22.690 1.00 28.88 40 ASN D C 1
ATOM 4347 O O . ASN D 1 60 ? 28.873 79.548 23.425 1.00 28.61 40 ASN D O 1
ATOM 4352 N N . SER D 1 61 ? 28.928 77.362 22.818 1.00 28.40 41 SER D N 1
ATOM 4353 C CA . SER D 1 61 ? 27.981 76.894 23.834 1.00 27.92 41 SER D CA 1
ATOM 4354 C C . SER D 1 61 ? 28.473 77.158 25.252 1.00 27.31 41 SER D C 1
ATOM 4355 O O . SER D 1 61 ? 27.700 77.547 26.125 1.00 26.87 41 SER D O 1
ATOM 4358 N N . VAL D 1 62 ? 29.765 76.927 25.470 1.00 26.77 42 VAL D N 1
ATOM 4359 C CA . VAL D 1 62 ? 30.391 77.177 26.771 1.00 26.19 42 VAL D CA 1
ATOM 4360 C C . VAL D 1 62 ? 30.355 78.656 27.103 1.00 25.26 42 VAL D C 1
ATOM 4361 O O . VAL D 1 62 ? 29.953 79.026 28.201 1.00 24.73 42 VAL D O 1
ATOM 4365 N N . ILE D 1 63 ? 30.765 79.482 26.142 1.00 24.42 43 ILE D N 1
ATOM 4366 C CA . ILE D 1 63 ? 30.827 80.932 26.313 1.00 24.07 43 ILE D CA 1
ATOM 4367 C C . ILE D 1 63 ? 29.454 81.514 26.581 1.00 23.55 43 ILE D C 1
ATOM 4368 O O . ILE D 1 63 ? 29.312 82.446 27.370 1.00 23.36 43 ILE D O 1
ATOM 4373 N N . ALA D 1 64 ? 28.445 80.963 25.922 1.00 23.19 44 ALA D N 1
ATOM 4374 C CA . ALA D 1 64 ? 27.065 81.398 26.132 1.00 23.04 44 ALA D CA 1
ATOM 4375 C C . ALA D 1 64 ? 26.602 81.083 27.561 1.00 22.92 44 ALA D C 1
ATOM 4376 O O . ALA D 1 64 ? 25.916 81.882 28.195 1.00 22.66 44 ALA D O 1
ATOM 4378 N N . GLN D 1 65 ? 26.972 79.900 28.046 1.00 22.74 45 GLN D N 1
ATOM 4379 C CA . GLN D 1 65 ? 26.685 79.496 29.413 1.00 22.61 45 GLN D CA 1
ATOM 4380 C C . GLN D 1 65 ? 27.407 80.387 30.395 1.00 22.76 45 GLN D C 1
ATOM 4381 O O . GLN D 1 65 ? 26.832 80.756 31.406 1.00 23.02 45 GLN D O 1
ATOM 4387 N N . LEU D 1 66 ? 28.663 80.719 30.102 1.00 22.97 46 LEU D N 1
ATOM 4388 C CA . LEU D 1 66 ? 29.456 81.616 30.946 1.00 23.30 46 LEU D CA 1
ATOM 4389 C C . LEU D 1 66 ? 28.798 82.997 31.030 1.00 23.80 46 LEU D C 1
ATOM 4390 O O . LEU D 1 66 ? 28.686 83.575 32.097 1.00 23.38 46 LEU D O 1
ATOM 4395 N N . LEU D 1 67 ? 28.349 83.509 29.896 1.00 25.22 47 LEU D N 1
ATOM 4396 C CA . LEU D 1 67 ? 27.762 84.853 29.845 1.00 26.59 47 LEU D CA 1
ATOM 4397 C C . LEU D 1 67 ? 26.430 84.867 30.585 1.00 27.20 47 LEU D C 1
ATOM 4398 O O . LEU D 1 67 ? 26.107 85.843 31.253 1.00 27.03 47 LEU D O 1
ATOM 4403 N N . PHE D 1 68 ? 25.677 83.779 30.468 1.00 28.31 48 PHE D N 1
ATOM 4404 C CA . PHE D 1 68 ? 24.367 83.674 31.106 1.00 29.58 48 PHE D CA 1
ATOM 4405 C C . PHE D 1 68 ? 24.549 83.683 32.625 1.00 30.39 48 PHE D C 1
ATOM 4406 O O . PHE D 1 68 ? 24.128 84.628 33.294 1.00 30.75 48 PHE D O 1
ATOM 4414 N N . LEU D 1 69 ? 25.179 82.637 33.156 1.00 30.81 49 LEU D N 1
ATOM 4415 C CA . LEU D 1 69 ? 25.431 82.536 34.588 1.00 31.41 49 LEU D CA 1
ATOM 4416 C C . LEU D 1 69 ? 25.909 83.872 35.179 1.00 32.47 49 LEU D C 1
ATOM 4417 O O . LEU D 1 69 ? 25.393 84.324 36.209 1.00 32.82 49 LEU D O 1
ATOM 4422 N N . ASP D 1 70 ? 26.866 84.517 34.523 1.00 33.16 50 ASP D N 1
ATOM 4423 C CA . ASP D 1 70 ? 27.412 85.765 35.047 1.00 33.91 50 ASP D CA 1
ATOM 4424 C C . ASP D 1 70 ? 26.378 86.884 35.114 1.00 34.29 50 ASP D C 1
ATOM 4425 O O . ASP D 1 70 ? 26.337 87.631 36.086 1.00 34.48 50 ASP D O 1
ATOM 4430 N N . ALA D 1 71 ? 25.571 86.995 34.066 1.00 34.87 51 ALA D N 1
ATOM 4431 C CA . ALA D 1 71 ? 24.456 87.930 34.017 1.00 35.28 51 ALA D CA 1
ATOM 4432 C C . ALA D 1 71 ? 23.493 87.712 35.191 1.00 35.84 51 ALA D C 1
ATOM 4433 O O . ALA D 1 71 ? 23.058 88.674 35.797 1.00 36.28 51 ALA D O 1
ATOM 4435 N N . GLN D 1 72 ? 23.183 86.455 35.516 1.00 36.56 52 GLN D N 1
ATOM 4436 C CA . GLN D 1 72 ? 22.339 86.105 36.669 1.00 37.15 52 GLN D CA 1
ATOM 4437 C C . GLN D 1 72 ? 22.889 86.619 38.005 1.00 37.54 52 GLN D C 1
ATOM 4438 O O . GLN D 1 72 ? 22.147 87.148 38.826 1.00 37.64 52 GLN D O 1
ATOM 4444 N N . ASP D 1 73 ? 24.185 86.448 38.237 1.00 37.98 53 ASP D N 1
ATOM 4445 C CA . ASP D 1 73 ? 24.767 86.796 39.528 1.00 37.90 53 ASP D CA 1
ATOM 4446 C C . ASP D 1 73 ? 26.282 86.769 39.446 1.00 37.19 53 ASP D C 1
ATOM 4447 O O . ASP D 1 73 ? 26.890 85.707 39.467 1.00 37.34 53 ASP D O 1
ATOM 4452 N N . SER D 1 74 ? 26.885 87.948 39.379 1.00 36.55 54 SER D N 1
ATOM 4453 C CA . SER D 1 74 ? 28.336 88.071 39.290 1.00 36.09 54 SER D CA 1
ATOM 4454 C C . SER D 1 74 ? 29.077 87.628 40.552 1.00 35.45 54 SER D C 1
ATOM 4455 O O . SER D 1 74 ? 30.279 87.442 40.507 1.00 35.09 54 SER D O 1
ATOM 4458 N N . THR D 1 75 ? 28.373 87.463 41.670 1.00 35.03 55 THR D N 1
ATOM 4459 C CA . THR D 1 75 ? 29.030 87.160 42.943 1.00 34.99 55 THR D CA 1
ATOM 4460 C C . THR D 1 75 ? 29.100 85.665 43.255 1.00 34.59 55 THR D C 1
ATOM 4461 O O . THR D 1 75 ? 29.924 85.245 44.075 1.00 35.05 55 THR D O 1
ATOM 4465 N N . LYS D 1 76 ? 28.234 84.866 42.637 1.00 33.70 56 LYS D N 1
ATOM 4466 C CA . LYS D 1 76 ? 28.293 83.415 42.810 1.00 32.82 56 LYS D CA 1
ATOM 4467 C C . LYS D 1 76 ? 29.248 82.836 41.769 1.00 31.75 56 LYS D C 1
ATOM 4468 O O . LYS D 1 76 ? 29.273 83.282 40.623 1.00 32.39 56 LYS D O 1
ATOM 4474 N N . ASP D 1 77 ? 30.034 81.844 42.175 1.00 30.32 57 ASP D N 1
ATOM 4475 C CA . ASP D 1 77 ? 31.073 81.263 41.327 1.00 28.76 57 ASP D CA 1
ATOM 4476 C C . ASP D 1 77 ? 30.494 80.370 40.248 1.00 27.37 57 ASP D C 1
ATOM 4477 O O . ASP D 1 77 ? 29.313 80.074 40.247 1.00 27.38 57 ASP D O 1
ATOM 4482 N N . ILE D 1 78 ? 31.358 79.942 39.338 1.00 25.92 58 ILE D N 1
ATOM 4483 C CA . ILE D 1 78 ? 31.005 79.097 38.204 1.00 24.61 58 ILE D CA 1
ATOM 4484 C C . ILE D 1 78 ? 31.946 77.897 38.234 1.00 23.91 58 ILE D C 1
ATOM 4485 O O . ILE D 1 78 ? 33.134 78.069 38.433 1.00 23.69 58 ILE D O 1
ATOM 4490 N N . TYR D 1 79 ? 31.416 76.692 38.040 1.00 23.24 59 TYR D N 1
ATOM 4491 C CA . TYR D 1 79 ? 32.215 75.465 38.065 1.00 23.23 59 TYR D CA 1
ATOM 4492 C C . TYR D 1 79 ? 32.349 74.852 36.674 1.00 22.79 59 TYR D C 1
ATOM 4493 O O . TYR D 1 79 ? 31.435 74.212 36.191 1.00 23.19 59 TYR D O 1
ATOM 4502 N N . LEU D 1 80 ? 33.501 75.056 36.047 1.00 22.34 60 LEU D N 1
ATOM 4503 C CA . LEU D 1 80 ? 33.843 74.483 34.742 1.00 21.70 60 LEU D CA 1
ATOM 4504 C C . LEU D 1 80 ? 34.620 73.193 34.892 1.00 22.21 60 LEU D C 1
ATOM 4505 O O . LEU D 1 80 ? 35.819 73.203 35.142 1.00 22.17 60 LEU D O 1
ATOM 4510 N N . TYR D 1 81 ? 33.937 72.074 34.726 1.00 22.66 61 TYR D N 1
ATOM 4511 C CA . TYR D 1 81 ? 34.602 70.793 34.660 1.00 22.78 61 TYR D CA 1
ATOM 4512 C C . TYR D 1 81 ? 35.233 70.632 33.273 1.00 22.68 61 TYR D C 1
ATOM 4513 O O . TYR D 1 81 ? 34.609 70.927 32.273 1.00 22.45 61 TYR D O 1
ATOM 4522 N N . VAL D 1 82 ? 36.478 70.175 33.224 1.00 23.05 62 VAL D N 1
ATOM 4523 C CA . VAL D 1 82 ? 37.238 70.100 31.983 1.00 23.24 62 VAL D CA 1
ATOM 4524 C C . VAL D 1 82 ? 37.725 68.682 31.702 1.00 23.52 62 VAL D C 1
ATOM 4525 O O . VAL D 1 82 ? 38.324 68.049 32.559 1.00 23.11 62 VAL D O 1
ATOM 4529 N N . ASN D 1 83 ? 37.458 68.201 30.492 1.00 23.92 63 ASN D N 1
ATOM 4530 C CA . ASN D 1 83 ? 37.897 66.884 30.035 1.00 24.14 63 ASN D CA 1
ATOM 4531 C C . ASN D 1 83 ? 37.999 66.901 28.529 1.00 24.07 63 ASN D C 1
ATOM 4532 O O . ASN D 1 83 ? 37.056 66.546 27.858 1.00 24.09 63 ASN D O 1
ATOM 4537 N N . THR D 1 84 ? 39.146 67.333 28.017 1.00 24.71 64 THR D N 1
ATOM 4538 C CA . THR D 1 84 ? 39.362 67.545 26.578 1.00 25.09 64 THR D CA 1
ATOM 4539 C C . THR D 1 84 ? 40.785 67.140 26.118 1.00 25.39 64 THR D C 1
ATOM 4540 O O . THR D 1 84 ? 41.749 67.268 26.889 1.00 25.02 64 THR D O 1
ATOM 4544 N N . PRO D 1 85 ? 40.918 66.703 24.858 1.00 25.57 65 PRO D N 1
ATOM 4545 C CA . PRO D 1 85 ? 42.231 66.492 24.250 1.00 25.58 65 PRO D CA 1
ATOM 4546 C C . PRO D 1 85 ? 42.827 67.800 23.744 1.00 25.78 65 PRO D C 1
ATOM 4547 O O . PRO D 1 85 ? 43.961 67.811 23.275 1.00 26.69 65 PRO D O 1
ATOM 4551 N N . GLY D 1 86 ? 42.083 68.895 23.869 1.00 26.00 66 GLY D N 1
ATOM 4552 C CA . GLY D 1 86 ? 42.477 70.180 23.330 1.00 25.79 66 GLY D CA 1
ATOM 4553 C C . GLY D 1 86 ? 41.860 70.337 21.970 1.00 25.70 66 GLY D C 1
ATOM 4554 O O . GLY D 1 86 ? 40.923 69.609 21.639 1.00 25.80 66 GLY D O 1
ATOM 4555 N N . GLY D 1 87 ? 42.364 71.298 21.195 1.00 25.56 67 GLY D N 1
ATOM 4556 C CA . GLY D 1 87 ? 41.891 71.526 19.838 1.00 25.20 67 GLY D CA 1
ATOM 4557 C C . GLY D 1 87 ? 42.287 72.885 19.286 1.00 25.33 67 GLY D C 1
ATOM 4558 O O . GLY D 1 87 ? 43.462 73.269 19.296 1.00 25.20 67 GLY D O 1
ATOM 4559 N N . SER D 1 88 ? 41.286 73.608 18.791 1.00 25.25 68 SER D N 1
ATOM 4560 C CA . SER D 1 88 ? 41.472 74.880 18.121 1.00 25.02 68 SER D CA 1
ATOM 4561 C C . SER D 1 88 ? 42.037 75.936 19.076 1.00 25.21 68 SER D C 1
ATOM 4562 O O . SER D 1 88 ? 41.533 76.106 20.176 1.00 25.78 68 SER D O 1
ATOM 4565 N N . VAL D 1 89 ? 43.055 76.669 18.653 1.00 24.96 69 VAL D N 1
ATOM 4566 C CA . VAL D 1 89 ? 43.621 77.700 19.504 1.00 24.81 69 VAL D CA 1
ATOM 4567 C C . VAL D 1 89 ? 42.690 78.910 19.618 1.00 24.98 69 VAL D C 1
ATOM 4568 O O . VAL D 1 89 ? 42.486 79.432 20.709 1.00 25.34 69 VAL D O 1
ATOM 4572 N N . SER D 1 90 ? 42.099 79.352 18.517 1.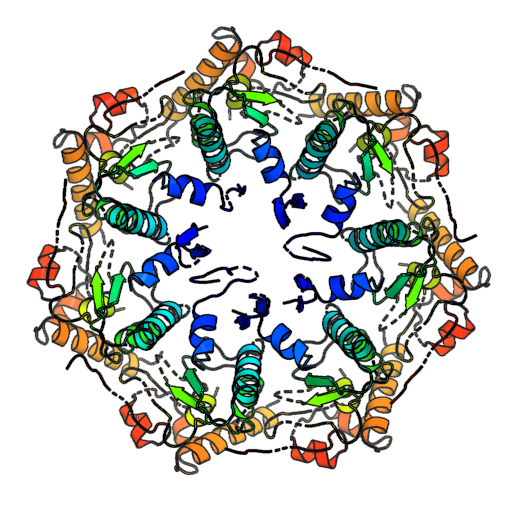00 24.86 70 SER D N 1
ATOM 4573 C CA . SER D 1 90 ? 41.234 80.542 18.577 1.00 24.83 70 SER D CA 1
ATOM 4574 C C . SER D 1 90 ? 39.930 80.311 19.381 1.00 24.42 70 SER D C 1
ATOM 4575 O O . SER D 1 90 ? 39.489 81.199 20.132 1.00 24.23 70 SER D O 1
ATOM 4578 N N . ALA D 1 91 ? 39.339 79.124 19.253 1.00 24.19 71 ALA D N 1
ATOM 4579 C CA . ALA D 1 91 ? 38.147 78.758 20.041 1.00 23.89 71 ALA D CA 1
ATOM 4580 C C . ALA D 1 91 ? 38.470 78.670 21.528 1.00 24.06 71 ALA D C 1
ATOM 4581 O O . ALA D 1 91 ? 37.669 79.079 22.356 1.00 23.64 71 ALA D O 1
ATOM 4583 N N . GLY D 1 92 ? 39.651 78.137 21.851 1.00 24.27 72 GLY D N 1
ATOM 4584 C CA . GLY D 1 92 ? 40.102 78.018 23.224 1.00 24.27 72 GLY D CA 1
ATOM 4585 C C . GLY D 1 92 ? 40.387 79.373 23.853 1.00 24.47 72 GLY D C 1
ATOM 4586 O O . GLY D 1 92 ? 39.978 79.652 24.979 1.00 23.81 72 GLY D O 1
ATOM 4587 N N . LEU D 1 93 ? 41.083 80.226 23.109 1.00 24.58 73 LEU D N 1
ATOM 4588 C CA . LEU D 1 93 ? 41.392 81.563 23.591 1.00 24.53 73 LEU D CA 1
ATOM 4589 C C . LEU D 1 93 ? 40.134 82.424 23.763 1.00 24.30 73 LEU D C 1
ATOM 4590 O O . LEU D 1 93 ? 40.162 83.361 24.540 1.00 24.27 73 LEU D O 1
ATOM 4595 N N . ALA D 1 94 ? 39.043 82.096 23.066 1.00 24.01 74 ALA D N 1
ATOM 4596 C CA . ALA D 1 94 ? 37.773 82.803 23.244 1.00 23.67 74 ALA D CA 1
ATOM 4597 C C . ALA D 1 94 ? 37.124 82.405 24.571 1.00 23.58 74 ALA D C 1
ATOM 4598 O O . ALA D 1 94 ? 36.486 83.236 25.238 1.00 23.28 74 ALA D O 1
ATOM 4600 N N . ILE D 1 95 ? 37.284 81.131 24.941 1.00 23.43 75 ILE D N 1
ATOM 4601 C CA . ILE D 1 95 ? 36.798 80.622 26.227 1.00 23.14 75 ILE D CA 1
ATOM 4602 C C . ILE D 1 95 ? 37.597 81.322 27.322 1.00 23.06 75 ILE D C 1
ATOM 4603 O O . ILE D 1 95 ? 37.023 82.008 28.168 1.00 22.51 75 ILE D O 1
ATOM 4608 N N . VAL D 1 96 ? 38.916 81.171 27.263 1.00 23.08 76 VAL D N 1
ATOM 4609 C CA . VAL D 1 96 ? 39.814 81.797 28.216 1.00 23.65 76 VAL D CA 1
ATOM 4610 C C . VAL D 1 96 ? 39.478 83.278 28.426 1.00 24.14 76 VAL D C 1
ATOM 4611 O O . VAL D 1 96 ? 39.377 83.735 29.561 1.00 24.76 76 VAL D O 1
ATOM 4615 N N . ASP D 1 97 ? 39.296 84.017 27.335 1.00 24.40 77 ASP D N 1
ATOM 4616 C CA . ASP D 1 97 ? 39.010 85.447 27.409 1.00 24.46 77 ASP D CA 1
ATOM 4617 C C . ASP D 1 97 ? 37.645 85.770 27.955 1.00 24.09 77 ASP D C 1
ATOM 4618 O O . ASP D 1 97 ? 37.465 86.828 28.518 1.00 24.24 77 ASP D O 1
ATOM 4623 N N . THR D 1 98 ? 36.672 84.890 27.764 1.00 24.32 78 THR D N 1
ATOM 4624 C CA . THR D 1 98 ? 35.371 85.067 28.418 1.00 24.49 78 THR D CA 1
ATOM 4625 C C . THR D 1 98 ? 35.483 84.828 29.926 1.00 24.70 78 THR D C 1
ATOM 4626 O O . THR D 1 98 ? 34.892 85.560 30.713 1.00 24.48 78 THR D O 1
ATOM 4638 N N . ASN D 1 100 ? 37.998 85.300 31.837 1.00 25.68 80 ASN D N 1
ATOM 4639 C CA . ASN D 1 100 ? 38.668 86.461 32.399 1.00 26.14 80 ASN D CA 1
ATOM 4640 C C . ASN D 1 100 ? 37.842 87.734 32.359 1.00 27.17 80 ASN D C 1
ATOM 4641 O O . ASN D 1 100 ? 37.964 88.566 33.262 1.00 27.46 80 ASN D O 1
ATOM 4646 N N . PHE D 1 101 ? 37.026 87.900 31.314 1.00 27.86 81 PHE D N 1
ATOM 4647 C CA . PHE D 1 101 ? 36.223 89.100 31.177 1.00 28.69 81 PHE D CA 1
ATOM 4648 C C . PHE D 1 101 ? 35.117 89.147 32.227 1.00 29.31 81 PHE D C 1
ATOM 4649 O O . PHE D 1 101 ? 34.878 90.194 32.818 1.00 30.02 81 PHE D O 1
ATOM 4657 N N . ILE D 1 102 ? 34.416 88.036 32.435 1.00 29.64 82 ILE D N 1
ATOM 4658 C CA . ILE D 1 102 ? 33.301 88.024 33.371 1.00 29.55 82 ILE D CA 1
ATOM 4659 C C . ILE D 1 102 ? 33.875 88.175 34.767 1.00 29.59 82 ILE D C 1
ATOM 4660 O O . ILE D 1 102 ? 34.868 87.544 35.124 1.00 29.30 82 ILE D O 1
ATOM 4665 N N . LYS D 1 103 ? 33.266 89.053 35.543 1.00 30.05 83 LYS D N 1
ATOM 4666 C CA . LYS D 1 103 ? 33.790 89.369 36.866 1.00 30.36 83 LYS D CA 1
ATOM 4667 C C . LYS D 1 103 ? 33.613 88.154 37.791 1.00 30.10 83 LYS D C 1
ATOM 4668 O O . LYS D 1 103 ? 34.420 87.943 38.711 1.00 30.18 83 LYS D O 1
ATOM 4674 N N . ALA D 1 104 ? 32.579 87.346 37.524 1.00 29.53 84 ALA D N 1
ATOM 4675 C CA . ALA D 1 104 ? 32.395 86.063 38.217 1.00 28.94 84 ALA D CA 1
ATOM 4676 C C . ALA D 1 104 ? 33.638 85.187 38.117 1.00 28.21 84 ALA D C 1
ATOM 4677 O O . ALA D 1 104 ? 34.280 85.105 37.062 1.00 27.80 84 ALA D O 1
ATOM 4679 N N . ASP D 1 105 ? 33.966 84.565 39.246 1.00 27.59 85 ASP D N 1
ATOM 4680 C CA . ASP D 1 105 ? 35.112 83.689 39.370 1.00 27.44 85 ASP D CA 1
ATOM 4681 C C . ASP D 1 105 ? 34.768 82.317 38.792 1.00 26.66 85 ASP D C 1
ATOM 4682 O O . ASP D 1 105 ? 33.803 81.696 39.210 1.00 26.34 85 ASP D O 1
ATOM 4687 N N . VAL D 1 106 ? 35.548 81.857 37.825 1.00 25.88 86 VAL D N 1
ATOM 4688 C CA . VAL D 1 106 ? 35.349 80.534 37.240 1.00 25.51 86 VAL D CA 1
ATOM 4689 C C . VAL D 1 106 ? 36.337 79.511 37.795 1.00 25.09 86 VAL D C 1
ATOM 4690 O O . VAL D 1 106 ? 37.535 79.605 37.557 1.00 25.23 86 VAL D O 1
ATOM 4694 N N . GLN D 1 107 ? 35.821 78.538 38.541 1.00 25.10 87 GLN D N 1
ATOM 4695 C CA . GLN D 1 107 ? 36.614 77.409 39.045 1.00 24.66 87 GLN D CA 1
ATOM 4696 C C . GLN D 1 107 ? 36.764 76.391 37.925 1.00 24.54 87 GLN D C 1
ATOM 4697 O O . GLN D 1 107 ? 35.861 76.221 37.107 1.00 24.58 87 GLN D O 1
ATOM 4703 N N . THR D 1 108 ? 37.902 75.723 37.874 1.00 24.00 88 THR D N 1
ATOM 4704 C CA . THR D 1 108 ? 38.088 74.683 36.889 1.00 23.81 88 THR D CA 1
ATOM 4705 C C . THR D 1 108 ? 38.347 73.363 37.575 1.00 24.05 88 THR D C 1
ATOM 4706 O O . THR D 1 108 ? 39.059 73.314 38.567 1.00 24.00 88 THR D O 1
ATOM 4710 N N . ILE D 1 109 ? 37.756 72.297 37.044 1.00 24.12 89 ILE D N 1
ATOM 4711 C CA . ILE D 1 109 ? 37.996 70.961 37.547 1.00 24.43 89 ILE D CA 1
ATOM 4712 C C . ILE D 1 109 ? 38.389 70.050 36.405 1.00 24.67 89 ILE D C 1
ATOM 4713 O O . ILE D 1 109 ? 37.562 69.647 35.601 1.00 24.83 89 ILE D O 1
ATOM 4718 N N . VAL D 1 110 ? 39.662 69.706 36.349 1.00 25.06 90 VAL D N 1
ATOM 4719 C CA . VAL D 1 110 ? 40.125 68.736 35.371 1.00 25.30 90 VAL D CA 1
ATOM 4720 C C . VAL D 1 110 ? 39.777 67.331 35.812 1.00 25.60 90 VAL D C 1
ATOM 4721 O O . VAL D 1 110 ? 40.144 66.940 36.892 1.00 25.91 90 VAL D O 1
ATOM 4733 N N . GLY D 1 112 ? 39.773 63.247 34.048 1.00 26.32 92 GLY D N 1
ATOM 4734 C CA . GLY D 1 112 ? 40.269 62.453 32.938 1.00 26.42 92 GLY D CA 1
ATOM 4735 C C . GLY D 1 112 ? 41.537 63.001 32.290 1.00 26.57 92 GLY D C 1
ATOM 4736 O O . GLY D 1 112 ? 42.630 62.509 32.518 1.00 26.79 92 GLY D O 1
ATOM 4745 N N . ALA D 1 114 ? 43.382 66.873 30.485 1.00 25.01 94 ALA D N 1
ATOM 4746 C CA . ALA D 1 114 ? 43.423 68.179 29.833 1.00 25.08 94 ALA D CA 1
ATOM 4747 C C . ALA D 1 114 ? 44.744 68.252 29.097 1.00 24.86 94 ALA D C 1
ATOM 4748 O O . ALA D 1 114 ? 45.812 68.155 29.706 1.00 24.21 94 ALA D O 1
ATOM 4750 N N . ALA D 1 115 ? 44.654 68.407 27.788 1.00 24.73 95 ALA D N 1
ATOM 4751 C CA . ALA D 1 115 ? 45.816 68.406 26.939 1.00 25.18 95 ALA D CA 1
ATOM 4752 C C . ALA D 1 115 ? 45.760 69.636 26.080 1.00 25.52 95 ALA D C 1
ATOM 4753 O O . ALA D 1 115 ? 44.728 69.942 25.509 1.00 25.27 95 ALA D O 1
ATOM 4755 N N . SER D 1 116 ? 46.878 70.344 26.003 1.00 26.20 96 SER D N 1
ATOM 4756 C CA . SER D 1 116 ? 47.068 71.373 25.000 1.00 26.79 96 SER D CA 1
ATOM 4757 C C . SER D 1 116 ? 46.159 72.566 25.286 1.00 26.58 96 SER D C 1
ATOM 4758 O O . SER D 1 116 ? 46.381 73.266 26.250 1.00 27.58 96 SER D O 1
ATOM 4769 N N . GLY D 1 118 ? 43.237 72.517 26.455 1.00 24.81 98 GLY D N 1
ATOM 4770 C CA . GLY D 1 118 ? 42.569 72.214 27.708 1.00 24.30 98 GLY D CA 1
ATOM 4771 C C . GLY D 1 118 ? 43.329 72.712 28.931 1.00 24.09 98 GLY D C 1
ATOM 4772 O O . GLY D 1 118 ? 42.716 73.025 29.944 1.00 24.11 98 GLY D O 1
ATOM 4773 N N . THR D 1 119 ? 44.656 72.789 28.839 1.00 23.83 99 THR D N 1
ATOM 4774 C CA . THR D 1 119 ? 45.497 73.274 29.949 1.00 23.49 99 THR D CA 1
ATOM 4775 C C . THR D 1 119 ? 45.531 74.802 30.048 1.00 23.42 99 THR D C 1
ATOM 4776 O O . THR D 1 119 ? 45.453 75.359 31.140 1.00 23.72 99 THR D O 1
ATOM 4780 N N . VAL D 1 120 ? 45.656 75.483 28.917 1.00 23.18 100 VAL D N 1
ATOM 4781 C CA . VAL D 1 120 ? 45.535 76.947 28.891 1.00 22.83 100 VAL D CA 1
ATOM 4782 C C . VAL D 1 120 ? 44.197 77.382 29.492 1.00 22.80 100 VAL D C 1
ATOM 4783 O O . VAL D 1 120 ? 44.134 78.388 30.207 1.00 22.57 100 VAL D O 1
ATOM 4787 N N . ILE D 1 121 ? 43.142 76.605 29.220 1.00 22.78 101 ILE D N 1
ATOM 4788 C CA . ILE D 1 121 ? 41.799 76.878 29.744 1.00 23.02 101 ILE D CA 1
ATOM 4789 C C . ILE D 1 121 ? 41.721 76.636 31.250 1.00 22.80 101 ILE D C 1
ATOM 4790 O O . ILE D 1 121 ? 41.375 77.527 32.029 1.00 22.76 101 ILE D O 1
ATOM 4795 N N . ALA D 1 122 ? 42.057 75.417 31.641 1.00 22.59 102 ALA D N 1
ATOM 4796 C CA . ALA D 1 122 ? 41.954 74.998 33.017 1.00 22.51 102 ALA D CA 1
ATOM 4797 C C . ALA D 1 122 ? 42.803 75.858 33.936 1.00 22.58 102 ALA D C 1
ATOM 4798 O O . ALA D 1 122 ? 42.335 76.258 34.994 1.00 22.79 102 ALA D O 1
ATOM 4800 N N . SER D 1 123 ? 44.049 76.117 33.550 1.00 22.68 103 SER D N 1
ATOM 4801 C CA . SER D 1 123 ? 44.973 76.904 34.382 1.00 22.78 103 SER D CA 1
ATOM 4802 C C . SER D 1 123 ? 44.555 78.381 34.565 1.00 22.64 103 SER D C 1
ATOM 4803 O O . SER D 1 123 ? 44.921 78.994 35.554 1.00 22.44 103 SER D O 1
ATOM 4806 N N . SER D 1 124 ? 43.768 78.922 33.628 1.00 22.82 104 SER D N 1
ATOM 4807 C CA . SER D 1 124 ? 43.173 80.268 33.751 1.00 22.65 104 SER D CA 1
ATOM 4808 C C . SER D 1 124 ? 41.951 80.368 34.688 1.00 23.06 104 SER D C 1
ATOM 4809 O O . SER D 1 124 ? 41.325 81.437 34.795 1.00 22.77 104 SER D O 1
ATOM 4812 N N . GLY D 1 125 ? 41.579 79.275 35.342 1.00 23.41 105 GLY D N 1
ATOM 4813 C CA . GLY D 1 125 ? 40.570 79.346 36.389 1.00 23.86 105 GLY D CA 1
ATOM 4814 C C . GLY D 1 125 ? 40.997 80.273 37.509 1.00 24.17 105 GLY D C 1
ATOM 4815 O O . GLY D 1 125 ? 42.193 80.476 37.722 1.00 24.10 105 GLY D O 1
ATOM 4816 N N . ALA D 1 126 ? 40.033 80.848 38.229 1.00 24.89 106 ALA D N 1
ATOM 4817 C CA . ALA D 1 126 ? 40.349 81.679 39.405 1.00 25.41 106 ALA D CA 1
ATOM 4818 C C . ALA D 1 126 ? 41.439 81.000 40.245 1.00 26.38 106 ALA D C 1
ATOM 4819 O O . ALA D 1 126 ? 41.414 79.792 40.430 1.00 26.51 106 ALA D O 1
ATOM 4821 N N . LYS D 1 127 ? 42.398 81.792 40.719 1.00 27.74 107 LYS D N 1
ATOM 4822 C CA . LYS D 1 127 ? 43.520 81.308 41.521 1.00 28.45 107 LYS D CA 1
ATOM 4823 C C . LYS D 1 127 ? 43.029 80.832 42.877 1.00 28.03 107 LYS D C 1
ATOM 4824 O O . LYS D 1 127 ? 42.208 81.499 43.515 1.00 28.21 107 LYS D O 1
ATOM 4830 N N . GLY D 1 128 ? 43.535 79.678 43.306 1.00 27.63 108 GLY D N 1
ATOM 4831 C CA . GLY D 1 128 ? 43.044 78.986 44.487 1.00 27.28 108 GLY D CA 1
ATOM 4832 C C . GLY D 1 128 ? 41.841 78.081 44.243 1.00 27.10 108 GLY D C 1
ATOM 4833 O O . GLY D 1 128 ? 41.524 77.250 45.076 1.00 27.45 108 GLY D O 1
ATOM 4834 N N . LYS D 1 129 ? 41.158 78.237 43.114 1.00 26.91 109 LYS D N 1
ATOM 4835 C CA . LYS D 1 129 ? 39.985 77.430 42.798 1.00 26.41 109 LYS D CA 1
ATOM 4836 C C . LYS D 1 129 ? 40.141 76.653 41.492 1.00 26.29 109 LYS D C 1
ATOM 4837 O O . LYS D 1 129 ? 39.210 76.576 40.708 1.00 25.79 109 LYS D O 1
ATOM 4843 N N . ARG D 1 130 ? 41.310 76.040 41.307 1.00 26.53 110 ARG D N 1
ATOM 4844 C CA . ARG D 1 130 ? 41.577 75.129 40.198 1.00 26.80 110 ARG D CA 1
ATOM 4845 C C . ARG D 1 130 ? 41.928 73.741 40.723 1.00 26.63 110 ARG D C 1
ATOM 4846 O O . ARG D 1 130 ? 42.998 73.533 41.269 1.00 26.49 110 ARG D O 1
ATOM 4854 N N . PHE D 1 131 ? 41.037 72.782 40.503 1.00 26.78 111 PHE D N 1
ATOM 4855 C CA . PHE D 1 131 ? 41.169 71.431 41.036 1.00 26.21 111 PHE D CA 1
ATOM 4856 C C . PHE D 1 131 ? 41.495 70.423 39.935 1.00 25.97 111 PHE D C 1
ATOM 4857 O O . PHE D 1 131 ? 41.453 70.756 38.746 1.00 25.63 111 PHE D O 1
ATOM 4873 N N . LEU D 1 133 ? 41.131 65.786 39.542 1.00 25.46 113 LEU D N 1
ATOM 4874 C CA . LEU D 1 133 ? 40.909 64.433 40.086 1.00 25.42 113 LEU D CA 1
ATOM 4875 C C . LEU D 1 133 ? 42.248 63.641 40.107 1.00 25.24 113 LEU D C 1
ATOM 4876 O O . LEU D 1 133 ? 43.104 63.863 39.248 1.00 24.59 113 LEU D O 1
ATOM 4881 N N . PRO D 1 134 ? 42.447 62.743 41.078 1.00 24.98 114 PRO D N 1
ATOM 4882 C CA . PRO D 1 134 ? 43.761 62.098 41.296 1.00 25.19 114 PRO D CA 1
ATOM 4883 C C . PRO D 1 134 ? 44.363 61.321 40.110 1.00 25.39 114 PRO D C 1
ATOM 4884 O O . PRO D 1 134 ? 45.567 61.422 39.857 1.00 25.61 114 PRO D O 1
ATOM 4888 N N . ASN D 1 135 ? 43.551 60.558 39.401 1.00 25.28 115 ASN D N 1
ATOM 4889 C CA . ASN D 1 135 ? 44.052 59.807 38.259 1.00 25.75 115 ASN D CA 1
ATOM 4890 C C . ASN D 1 135 ? 43.972 60.496 36.902 1.00 26.02 115 ASN D C 1
ATOM 4891 O O . ASN D 1 135 ? 44.357 59.926 35.900 1.00 25.63 115 ASN D O 1
ATOM 4896 N N . ALA D 1 136 ? 43.518 61.742 36.885 1.00 27.19 116 ALA D N 1
ATOM 4897 C CA . ALA D 1 136 ? 43.524 62.574 35.678 1.00 27.40 116 ALA D CA 1
ATOM 4898 C C . ALA D 1 136 ? 44.949 62.891 35.239 1.00 27.90 116 ALA D C 1
ATOM 4899 O O . ALA D 1 136 ? 45.901 62.661 35.977 1.00 27.69 116 ALA D O 1
ATOM 4901 N N . GLU D 1 137 ? 45.079 63.433 34.033 1.00 29.02 117 GLU D N 1
ATOM 4902 C CA . GLU D 1 137 ? 46.380 63.715 33.432 1.00 29.75 117 GLU D CA 1
ATOM 4903 C C . GLU D 1 137 ? 46.362 65.016 32.647 1.00 30.31 117 GLU D C 1
ATOM 4904 O O . GLU D 1 137 ? 45.301 65.475 32.231 1.00 29.48 117 GLU D O 1
ATOM 4910 N N . TYR D 1 138 ? 47.557 65.579 32.456 1.00 31.31 118 TYR D N 1
ATOM 4911 C CA . TYR D 1 138 ? 47.757 66.967 32.021 1.00 32.39 118 TYR D CA 1
ATOM 4912 C C . TYR D 1 138 ? 48.941 67.031 31.066 1.00 34.32 118 TYR D C 1
ATOM 4913 O O . TYR D 1 138 ? 50.004 66.535 31.377 1.00 34.82 118 TYR D O 1
ATOM 4930 N N . ILE D 1 140 ? 50.890 69.944 28.560 1.00 40.43 120 ILE D N 1
ATOM 4931 C CA . ILE D 1 140 ? 50.875 71.355 28.170 1.00 41.51 120 ILE D CA 1
ATOM 4932 C C . ILE D 1 140 ? 51.513 71.630 26.815 1.00 42.74 120 ILE D C 1
ATOM 4933 O O . ILE D 1 140 ? 51.627 72.783 26.402 1.00 43.17 120 ILE D O 1
ATOM 4938 N N . HIS D 1 141 ? 51.927 70.583 26.118 1.00 44.35 121 HIS D N 1
ATOM 4939 C CA . HIS D 1 141 ? 52.383 70.751 24.751 1.00 45.70 121 HIS D CA 1
ATOM 4940 C C . HIS D 1 141 ? 51.283 71.412 23.907 1.00 46.83 121 HIS D C 1
ATOM 4941 O O . HIS D 1 141 ? 50.109 71.025 23.983 1.00 46.58 121 HIS D O 1
ATOM 4948 N N . GLN D 1 142 ? 51.676 72.407 23.110 1.00 48.16 122 GLN D N 1
ATOM 4949 C CA . GLN D 1 142 ? 50.762 73.101 22.207 1.00 49.26 122 GLN D CA 1
ATOM 4950 C C . GLN D 1 142 ? 51.100 72.772 20.746 1.00 50.86 122 GLN D C 1
ATOM 4951 O O . GLN D 1 142 ? 51.987 73.407 20.156 1.00 51.43 122 GLN D O 1
ATOM 4957 N N . PRO D 1 143 ? 50.401 71.798 20.151 1.00 52.54 123 PRO D N 1
ATOM 4958 C CA . PRO D 1 143 ? 50.687 71.402 18.766 1.00 53.80 123 PRO D CA 1
ATOM 4959 C C . PRO D 1 143 ? 50.343 72.522 17.790 1.00 55.15 123 PRO D C 1
ATOM 4960 O O . PRO D 1 143 ? 49.360 73.239 17.987 1.00 55.31 123 PRO D O 1
ATOM 4972 N N . ALA D 1 159 ? 50.350 79.047 8.889 1.00 52.32 139 ALA D N 1
ATOM 4973 C CA . ALA D 1 159 ? 51.457 79.719 8.209 1.00 52.44 139 ALA D CA 1
ATOM 4974 C C . ALA D 1 159 ? 52.596 80.117 9.180 1.00 52.35 139 ALA D C 1
ATOM 4975 O O . ALA D 1 159 ? 52.338 80.806 10.167 1.00 52.33 139 ALA D O 1
ATOM 4977 N N . PRO D 1 160 ? 53.842 79.723 8.857 1.00 52.13 140 PRO D N 1
ATOM 4978 C CA . PRO D 1 160 ? 55.008 79.718 9.774 1.00 51.47 140 PRO D CA 1
ATOM 4979 C C . PRO D 1 160 ? 55.166 80.763 10.893 1.00 50.74 140 PRO D C 1
ATOM 4980 O O . PRO D 1 160 ? 55.095 80.389 12.055 1.00 50.32 140 PRO D O 1
ATOM 4984 N N . GLU D 1 161 ? 55.403 82.026 10.553 1.00 50.35 141 GLU D N 1
ATOM 4985 C CA . GLU D 1 161 ? 55.786 83.052 11.537 1.00 49.95 141 GLU D CA 1
ATOM 4986 C C . GLU D 1 161 ? 54.655 83.384 12.500 1.00 49.28 141 GLU D C 1
ATOM 4987 O O . GLU D 1 161 ? 54.901 83.899 13.587 1.00 49.03 141 GLU D O 1
ATOM 4993 N N . HIS D 1 162 ? 53.415 83.124 12.081 1.00 48.80 142 HIS D N 1
ATOM 4994 C CA . HIS D 1 162 ? 52.258 83.277 12.955 1.00 48.33 142 HIS D CA 1
ATOM 4995 C C . HIS D 1 162 ? 52.206 82.187 14.026 1.00 47.90 142 HIS D C 1
ATOM 4996 O O . HIS D 1 162 ? 51.963 82.477 15.194 1.00 48.07 142 HIS D O 1
ATOM 5003 N N . LEU D 1 163 ? 52.413 80.937 13.619 1.00 47.26 143 LEU D N 1
ATOM 5004 C CA . LEU D 1 163 ? 52.444 79.797 14.541 1.00 46.57 143 LEU D CA 1
ATOM 5005 C C . LEU D 1 163 ? 53.435 80.014 15.693 1.00 45.86 143 LEU D C 1
ATOM 5006 O O . LEU D 1 163 ? 53.181 79.620 16.829 1.00 45.21 143 LEU D O 1
ATOM 5011 N N . LEU D 1 164 ? 54.562 80.644 15.384 1.00 45.35 144 LEU D N 1
ATOM 5012 C CA . LEU D 1 164 ? 55.537 81.016 16.392 1.00 45.01 144 LEU D CA 1
ATOM 5013 C C . LEU D 1 164 ? 54.933 82.045 17.337 1.00 44.76 144 LEU D C 1
ATOM 5014 O O . LEU D 1 164 ? 55.080 81.936 18.552 1.00 44.90 144 LEU D O 1
ATOM 5019 N N . LYS D 1 165 ? 54.257 83.044 16.782 1.00 44.42 145 LYS D N 1
ATOM 5020 C CA . LYS D 1 165 ? 53.633 84.084 17.602 1.00 44.38 145 LYS D CA 1
ATOM 5021 C C . LYS D 1 165 ? 52.596 83.534 18.588 1.00 43.62 145 LYS D C 1
ATOM 5022 O O . LYS D 1 165 ? 52.609 83.925 19.759 1.00 43.73 145 LYS D O 1
ATOM 5028 N N . THR D 1 166 ? 51.703 82.647 18.140 1.00 42.64 146 THR D N 1
ATOM 5029 C CA . THR D 1 166 ? 50.674 82.123 19.048 1.00 42.12 146 THR D CA 1
ATOM 5030 C C . THR D 1 166 ? 51.290 81.192 20.079 1.00 41.25 146 THR D C 1
ATOM 5031 O O . THR D 1 166 ? 50.882 81.199 21.232 1.00 40.99 146 THR D O 1
ATOM 5035 N N . ARG D 1 167 ? 52.291 80.419 19.685 1.00 40.36 147 ARG D N 1
ATOM 5036 C CA . ARG D 1 167 ? 52.931 79.527 20.633 1.00 39.88 147 ARG D CA 1
ATOM 5037 C C . ARG D 1 167 ? 53.582 80.307 21.772 1.00 38.91 147 ARG D C 1
ATOM 5038 O O . ARG D 1 167 ? 53.569 79.860 22.915 1.00 38.73 147 ARG D O 1
ATOM 5046 N N . ASN D 1 168 ? 54.130 81.477 21.476 1.00 37.93 148 ASN D N 1
ATOM 5047 C CA . ASN D 1 168 ? 54.701 82.301 22.528 1.00 37.64 148 ASN D CA 1
ATOM 5048 C C . ASN D 1 168 ? 53.592 82.779 23.441 1.00 36.92 148 ASN D C 1
ATOM 5049 O O . ASN D 1 168 ? 53.732 82.736 24.655 1.00 37.03 148 ASN D O 1
ATOM 5054 N N . THR D 1 169 ? 52.487 83.216 22.845 1.00 35.92 149 THR D N 1
ATOM 5055 C CA . THR D 1 169 ? 51.302 83.644 23.579 1.00 35.24 149 THR D CA 1
ATOM 5056 C C . THR D 1 169 ? 50.783 82.579 24.533 1.00 34.81 149 THR D C 1
ATOM 5057 O O . THR D 1 169 ? 50.487 82.868 25.686 1.00 34.98 149 THR D O 1
ATOM 5061 N N . LEU D 1 170 ? 50.635 81.356 24.035 1.00 34.17 150 LEU D N 1
ATOM 5062 C CA . LEU D 1 170 ? 50.116 80.249 24.834 1.00 33.36 150 LEU D CA 1
ATOM 5063 C C . LEU D 1 170 ? 51.067 79.951 26.017 1.00 33.19 150 LEU D C 1
ATOM 5064 O O . LEU D 1 170 ? 50.618 79.759 27.143 1.00 33.02 150 LEU D O 1
ATOM 5069 N N . GLU D 1 171 ? 52.373 79.967 25.757 1.00 32.72 151 GLU D N 1
ATOM 5070 C CA . GLU D 1 171 ? 53.378 79.705 26.780 1.00 32.62 151 GLU D CA 1
ATOM 5071 C C . GLU D 1 171 ? 53.440 80.824 27.808 1.00 31.96 151 GLU D C 1
ATOM 5072 O O . GLU D 1 171 ? 53.699 80.588 28.978 1.00 31.47 151 GLU D O 1
ATOM 5078 N N . LYS D 1 172 ? 53.189 82.040 27.353 1.00 31.87 152 LYS D N 1
ATOM 5079 C CA . LYS D 1 172 ? 53.112 83.211 28.207 1.00 31.97 152 LYS D CA 1
ATOM 5080 C C . LYS D 1 172 ? 51.923 83.093 29.147 1.00 31.31 152 LYS D C 1
ATOM 5081 O O . LYS D 1 172 ? 52.042 83.357 30.333 1.00 31.60 152 LYS D O 1
ATOM 5087 N N . ILE D 1 173 ? 50.769 82.689 28.636 1.00 30.80 153 ILE D N 1
ATOM 5088 C CA . ILE D 1 173 ? 49.625 82.471 29.517 1.00 30.41 153 ILE D CA 1
ATOM 5089 C C . ILE D 1 173 ? 49.964 81.330 30.493 1.00 30.33 153 ILE D C 1
ATOM 5090 O O . ILE D 1 173 ? 49.826 81.501 31.706 1.00 30.57 153 ILE D O 1
ATOM 5095 N N . LEU D 1 174 ? 50.430 80.190 29.988 1.00 29.79 154 LEU D N 1
ATOM 5096 C CA . LEU D 1 174 ? 50.796 79.095 30.881 1.00 30.23 154 LEU D CA 1
ATOM 5097 C C . LEU D 1 174 ? 51.776 79.546 31.991 1.00 30.60 154 LEU D C 1
ATOM 5098 O O . LEU D 1 174 ? 51.625 79.152 33.149 1.00 30.35 154 LEU D O 1
ATOM 5103 N N . ALA D 1 175 ? 52.724 80.415 31.654 1.00 31.28 155 ALA D N 1
ATOM 5104 C CA . ALA D 1 175 ? 53.712 80.914 32.622 1.00 31.83 155 ALA D CA 1
ATOM 5105 C C . ALA D 1 175 ? 53.077 81.773 33.708 1.00 32.36 155 ALA D C 1
ATOM 5106 O O . ALA D 1 175 ? 53.287 81.545 34.891 1.00 31.83 155 ALA D O 1
ATOM 5108 N N . GLU D 1 176 ? 52.319 82.779 33.292 1.00 33.49 156 GLU D N 1
ATOM 5109 C CA . GLU D 1 176 ? 51.589 83.637 34.220 1.00 34.74 156 GLU D CA 1
ATOM 5110 C C . GLU D 1 176 ? 50.641 82.805 35.112 1.00 34.80 156 GLU D C 1
ATOM 5111 O O . GLU D 1 176 ? 50.479 83.102 36.303 1.00 35.08 156 GLU D O 1
ATOM 5117 N N . ASN D 1 177 ? 50.042 81.759 34.541 1.00 34.69 157 ASN D N 1
ATOM 5118 C CA . ASN D 1 177 ? 49.078 80.920 35.258 1.00 34.75 157 ASN D CA 1
ATOM 5119 C C . ASN D 1 177 ? 49.705 80.035 36.328 1.00 34.51 157 ASN D C 1
ATOM 5120 O O . ASN D 1 177 ? 49.051 79.690 37.299 1.00 34.47 157 ASN D O 1
ATOM 5125 N N . SER D 1 178 ? 50.974 79.692 36.142 1.00 34.54 158 SER D N 1
ATOM 5126 C CA . SER D 1 178 ? 51.709 78.808 37.036 1.00 34.66 158 SER D CA 1
ATOM 5127 C C . SER D 1 178 ? 52.833 79.496 37.820 1.00 35.09 158 SER D C 1
ATOM 5128 O O . SER D 1 178 ? 53.543 78.845 38.580 1.00 34.64 158 SER D O 1
ATOM 5131 N N . GLY D 1 179 ? 53.000 80.802 37.631 1.00 35.82 159 GLY D N 1
ATOM 5132 C CA . GLY D 1 179 ? 54.056 81.549 38.296 1.00 36.52 159 GLY D CA 1
ATOM 5133 C C . GLY D 1 179 ? 55.464 81.154 37.890 1.00 37.29 159 GLY D C 1
ATOM 5134 O O . GLY D 1 179 ? 56.423 81.488 38.569 1.00 37.33 159 GLY D O 1
ATOM 5135 N N . GLN D 1 180 ? 55.585 80.450 36.773 1.00 38.63 160 GLN D N 1
ATOM 5136 C CA . GLN D 1 180 ? 56.868 79.991 36.269 1.00 39.68 160 GLN D CA 1
ATOM 5137 C C . GLN D 1 180 ? 57.430 80.982 35.276 1.00 40.55 160 GLN D C 1
ATOM 5138 O O . GLN D 1 180 ? 56.746 81.904 34.848 1.00 40.72 160 GLN D O 1
ATOM 5144 N N . SER D 1 181 ? 58.692 80.783 34.920 1.00 41.85 161 SER D N 1
ATOM 5145 C CA . SER D 1 181 ? 59.312 81.511 33.825 1.00 42.79 161 SER D CA 1
ATOM 5146 C C . SER D 1 181 ? 58.864 80.906 32.491 1.00 43.73 161 SER D C 1
ATOM 5147 O O . SER D 1 181 ? 58.598 79.704 32.380 1.00 43.32 161 SER D O 1
ATOM 5158 N N . GLU D 1 183 ? 60.638 80.757 29.809 1.00 45.53 163 GLU D N 1
ATOM 5159 C CA . GLU D 1 183 ? 61.762 79.935 29.398 1.00 45.64 163 GLU D CA 1
ATOM 5160 C C . GLU D 1 183 ? 61.501 78.503 29.855 1.00 45.43 163 GLU D C 1
ATOM 5161 O O . GLU D 1 183 ? 61.531 77.570 29.066 1.00 44.89 163 GLU D O 1
ATOM 5167 N N . LYS D 1 184 ? 61.198 78.351 31.134 1.00 45.36 164 LYS D N 1
ATOM 5168 C CA . LYS D 1 184 ? 60.905 77.045 31.690 1.00 45.56 164 LYS D CA 1
ATOM 5169 C C . LYS D 1 184 ? 59.766 76.343 30.953 1.00 45.83 164 LYS D C 1
ATOM 5170 O O . LYS D 1 184 ? 59.897 75.176 30.574 1.00 46.14 164 LYS D O 1
ATOM 5176 N N . VAL D 1 185 ? 58.649 77.042 30.758 1.00 46.07 165 VAL D N 1
ATOM 5177 C CA . VAL D 1 185 ? 57.460 76.429 30.161 1.00 46.15 165 VAL D CA 1
ATOM 5178 C C . VAL D 1 185 ? 57.765 76.021 28.722 1.00 46.38 165 VAL D C 1
ATOM 5179 O O . VAL D 1 185 ? 57.304 74.987 28.270 1.00 46.32 165 VAL D O 1
ATOM 5183 N N . HIS D 1 186 ? 58.565 76.827 28.021 1.00 46.87 166 HIS D N 1
ATOM 5184 C CA . HIS D 1 186 ? 58.954 76.559 26.629 1.00 46.98 166 HIS D CA 1
ATOM 5185 C C . HIS D 1 186 ? 59.724 75.233 26.562 1.00 46.71 166 HIS D C 1
ATOM 5186 O O . HIS D 1 186 ? 59.437 74.393 25.713 1.00 46.63 166 HIS D O 1
ATOM 5193 N N . ALA D 1 187 ? 60.654 75.029 27.490 1.00 46.72 167 ALA D N 1
ATOM 5194 C CA . ALA D 1 187 ? 61.414 73.783 27.574 1.00 47.01 167 ALA D CA 1
ATOM 5195 C C . ALA D 1 187 ? 60.505 72.565 27.791 1.00 47.71 167 ALA D C 1
ATOM 5196 O O . ALA D 1 187 ? 60.586 71.580 27.049 1.00 47.61 167 ALA D O 1
ATOM 5198 N N . ASP D 1 188 ? 59.627 72.649 28.791 1.00 48.37 168 ASP D N 1
ATOM 5199 C CA . ASP D 1 188 ? 58.829 71.499 29.230 1.00 48.85 168 ASP D CA 1
ATOM 5200 C C . ASP D 1 188 ? 57.692 71.149 28.263 1.00 49.80 168 ASP D C 1
ATOM 5201 O O . ASP D 1 188 ? 57.408 69.981 28.030 1.00 49.46 168 ASP D O 1
ATOM 5206 N N . ALA D 1 189 ? 57.051 72.173 27.709 1.00 51.25 169 ALA D N 1
ATOM 5207 C CA . ALA D 1 189 ? 55.954 72.013 26.756 1.00 52.39 169 ALA D CA 1
ATOM 5208 C C . ALA D 1 189 ? 56.362 71.221 25.517 1.00 53.51 169 ALA D C 1
ATOM 5209 O O . ALA D 1 189 ? 55.612 70.368 25.041 1.00 53.78 169 ALA D O 1
ATOM 5211 N N . GLU D 1 190 ? 57.558 71.502 25.004 1.00 55.08 170 GLU D N 1
ATOM 5212 C CA . GLU D 1 190 ? 58.054 70.850 23.779 1.00 56.05 170 GLU D CA 1
ATOM 5213 C C . GLU D 1 190 ? 58.452 69.377 23.972 1.00 56.31 170 GLU D C 1
ATOM 5214 O O . GLU D 1 190 ? 58.607 68.655 22.982 1.00 56.67 170 GLU D O 1
ATOM 5220 N N . ARG D 1 191 ? 58.595 68.935 25.225 1.00 56.43 171 ARG D N 1
ATOM 5221 C CA . ARG D 1 191 ? 59.085 67.582 25.517 1.00 56.51 171 ARG D CA 1
ATOM 5222 C C . ARG D 1 191 ? 57.982 66.504 25.604 1.00 55.66 171 ARG D C 1
ATOM 5223 O O . ARG D 1 191 ? 58.291 65.344 25.909 1.00 55.88 171 ARG D O 1
ATOM 5231 N N . ASP D 1 192 ? 56.721 66.874 25.345 1.00 54.33 172 ASP D N 1
ATOM 5232 C CA . ASP D 1 192 ? 55.626 65.891 25.165 1.00 53.48 172 ASP D CA 1
ATOM 5233 C C . ASP D 1 192 ? 55.522 64.763 26.204 1.00 51.90 172 ASP D C 1
ATOM 5234 O O . ASP D 1 192 ? 55.291 63.596 25.859 1.00 51.64 172 ASP D O 1
ATOM 5239 N N . ASN D 1 193 ? 55.688 65.126 27.467 1.00 49.88 173 ASN D N 1
ATOM 5240 C CA . ASN D 1 193 ? 55.435 64.207 28.549 1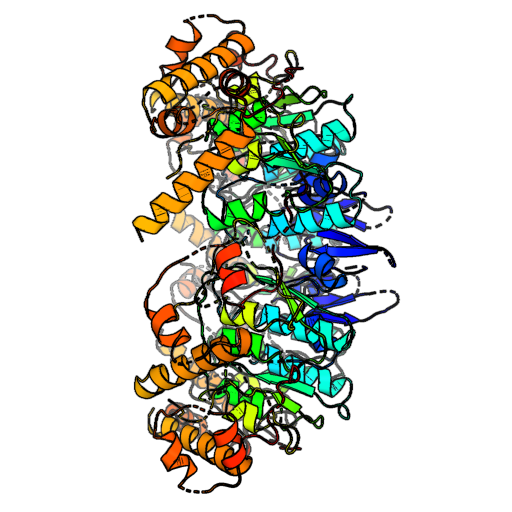.00 48.51 173 ASN D CA 1
ATOM 5241 C C . ASN D 1 193 ? 54.074 64.552 29.134 1.00 46.63 173 ASN D C 1
ATOM 5242 O O . ASN D 1 193 ? 53.596 65.671 28.980 1.00 46.72 173 ASN D O 1
ATOM 5247 N N . TRP D 1 194 ? 53.429 63.569 29.748 1.00 44.43 174 TRP D N 1
ATOM 5248 C CA . TRP D 1 194 ? 52.216 63.809 30.515 1.00 42.88 174 TRP D CA 1
ATOM 5249 C C . TRP D 1 194 ? 52.603 64.067 31.972 1.00 41.57 174 TRP D C 1
ATOM 5250 O O . TRP D 1 194 ? 53.632 63.576 32.438 1.00 42.17 174 TRP D O 1
ATOM 5269 N N . SER D 1 196 ? 51.203 63.825 36.027 1.00 35.12 176 SER D N 1
ATOM 5270 C CA . SER D 1 196 ? 50.224 63.369 36.990 1.00 33.75 176 SER D CA 1
ATOM 5271 C C . SER D 1 196 ? 49.609 64.546 37.732 1.00 32.73 176 SER D C 1
ATOM 5272 O O . SER D 1 196 ? 50.051 65.669 37.601 1.00 31.64 176 SER D O 1
ATOM 5275 N N . ALA D 1 197 ? 48.591 64.258 38.536 1.00 32.24 177 ALA D N 1
ATOM 5276 C CA . ALA D 1 197 ? 47.884 65.269 39.310 1.00 31.61 177 ALA D CA 1
ATOM 5277 C C . ALA D 1 197 ? 48.849 65.911 40.275 1.00 31.41 177 ALA D C 1
ATOM 5278 O O . ALA D 1 197 ? 48.868 67.120 40.415 1.00 31.41 177 ALA D O 1
ATOM 5280 N N . GLN D 1 198 ? 49.649 65.086 40.945 1.00 31.25 178 GLN D N 1
ATOM 5281 C CA . GLN D 1 198 ? 50.650 65.582 41.870 1.00 31.08 178 GLN D CA 1
ATOM 5282 C C . GLN D 1 198 ? 51.607 66.531 41.161 1.00 30.10 178 GLN D C 1
ATOM 5283 O O . GLN D 1 198 ? 51.810 67.626 41.652 1.00 30.74 178 GLN D O 1
ATOM 5289 N N . GLU D 1 199 ? 52.156 66.135 40.014 1.00 28.72 179 GLU D N 1
ATOM 5290 C CA . GLU D 1 199 ? 53.159 66.937 39.306 1.00 28.22 179 GLU D CA 1
ATOM 5291 C C . GLU D 1 199 ? 52.621 68.288 38.878 1.00 27.81 179 GLU D C 1
ATOM 5292 O O . GLU D 1 199 ? 53.361 69.267 38.801 1.00 27.79 179 GLU D O 1
ATOM 5298 N N . THR D 1 200 ? 51.321 68.331 38.620 1.00 27.54 180 THR D N 1
ATOM 5299 C CA . THR D 1 200 ? 50.629 69.505 38.110 1.00 26.99 180 THR D CA 1
ATOM 5300 C C . THR D 1 200 ? 50.362 70.494 39.244 1.00 27.13 180 THR D C 1
ATOM 5301 O O . THR D 1 200 ? 50.303 71.701 39.017 1.00 26.69 180 THR D O 1
ATOM 5305 N N . LEU D 1 201 ? 50.229 69.981 40.463 1.00 27.41 181 LEU D N 1
ATOM 5306 C CA . LEU D 1 201 ? 50.245 70.818 41.667 1.00 27.92 181 LEU D CA 1
ATOM 5307 C C . LEU D 1 201 ? 51.650 71.404 41.908 1.00 28.47 181 LEU D C 1
ATOM 5308 O O . LEU D 1 201 ? 51.797 72.589 42.215 1.00 27.96 181 LEU D O 1
ATOM 5313 N N . GLU D 1 202 ? 52.677 70.569 41.755 1.00 29.49 182 GLU D N 1
ATOM 5314 C CA . GLU D 1 202 ? 54.052 71.021 41.938 1.00 30.59 182 GLU D CA 1
ATOM 5315 C C . GLU D 1 202 ? 54.381 72.092 40.897 1.00 30.46 182 GLU D C 1
ATOM 5316 O O . GLU D 1 202 ? 55.087 73.041 41.217 1.00 30.90 182 GLU D O 1
ATOM 5322 N N . TYR D 1 203 ? 53.820 71.984 39.693 1.00 29.93 183 TYR D N 1
ATOM 5323 C CA . TYR D 1 203 ? 54.140 72.921 38.625 1.00 29.66 183 TYR D CA 1
ATOM 5324 C C . TYR D 1 203 ? 53.479 74.292 38.794 1.00 29.49 183 TYR D C 1
ATOM 5325 O O . TYR D 1 203 ? 54.035 75.305 38.357 1.00 30.15 183 TYR D O 1
ATOM 5334 N N . GLY D 1 204 ? 52.302 74.336 39.408 1.00 28.97 184 GLY D N 1
ATOM 5335 C CA . GLY D 1 204 ? 51.561 75.585 39.545 1.00 28.46 184 GLY D CA 1
ATOM 5336 C C . GLY D 1 204 ? 50.315 75.729 38.669 1.00 28.09 184 GLY D C 1
ATOM 5337 O O . GLY D 1 204 ? 49.696 76.789 38.650 1.00 28.39 184 GLY D O 1
ATOM 5338 N N . PHE D 1 205 ? 49.925 74.687 37.944 1.00 27.50 185 PHE D N 1
ATOM 5339 C CA . PHE D 1 205 ? 48.736 74.772 37.077 1.00 26.85 185 PHE D CA 1
ATOM 5340 C C . PHE D 1 205 ? 47.432 74.505 37.808 1.00 26.54 185 PHE D C 1
ATOM 5341 O O . PHE D 1 205 ? 46.387 74.953 37.356 1.00 26.16 185 PHE D O 1
ATOM 5349 N N . ILE D 1 206 ? 47.492 73.782 38.926 1.00 26.67 186 ILE D N 1
ATOM 5350 C CA . ILE D 1 206 ? 46.329 73.624 39.815 1.00 26.90 186 ILE D CA 1
ATOM 5351 C C . ILE D 1 206 ? 46.634 74.001 41.276 1.00 27.42 186 ILE D C 1
ATOM 5352 O O . ILE D 1 206 ? 47.789 74.198 41.658 1.00 27.55 186 ILE D O 1
ATOM 5357 N N . ASP D 1 207 ? 45.588 74.109 42.082 1.00 28.00 187 ASP D N 1
ATOM 5358 C CA . ASP D 1 207 ? 45.721 74.522 43.468 1.00 28.87 187 ASP D CA 1
ATOM 5359 C C . ASP D 1 207 ? 45.408 73.423 44.466 1.00 30.20 187 ASP D C 1
ATOM 5360 O O . ASP D 1 207 ? 45.741 73.551 45.647 1.00 30.35 187 ASP D O 1
ATOM 5365 N N . GLU D 1 208 ? 44.754 72.357 44.011 1.00 31.48 188 GLU D N 1
ATOM 5366 C CA . GLU D 1 208 ? 44.320 71.290 44.903 1.00 32.48 188 GLU D CA 1
ATOM 5367 C C . GLU D 1 208 ? 43.960 70.035 44.106 1.00 32.94 188 GLU D C 1
ATOM 5368 O O . GLU D 1 208 ? 43.368 70.103 43.027 1.00 32.90 188 GLU D O 1
ATOM 5374 N N . ILE D 1 209 ? 44.318 68.886 44.648 1.00 33.70 189 ILE D N 1
ATOM 5375 C CA . ILE D 1 209 ? 43.820 67.624 44.138 1.00 34.61 189 ILE D CA 1
ATOM 5376 C C . ILE D 1 209 ? 42.617 67.257 44.996 1.00 35.75 189 ILE D C 1
ATOM 5377 O O . ILE D 1 209 ? 42.712 67.279 46.213 1.00 35.75 189 ILE D O 1
ATOM 5390 N N . ALA D 1 211 ? 39.826 64.752 46.739 1.00 39.33 191 ALA D N 1
ATOM 5391 C CA . ALA D 1 211 ? 40.175 63.585 47.520 1.00 39.77 191 ALA D CA 1
ATOM 5392 C C . ALA D 1 211 ? 39.542 62.301 47.026 1.00 40.29 191 ALA D C 1
ATOM 5393 O O . ALA D 1 211 ? 38.625 62.325 46.191 1.00 40.20 191 ALA D O 1
ATOM 5395 N N . ASN D 1 212 ? 40.061 61.187 47.561 1.00 40.79 192 ASN D N 1
ATOM 5396 C CA . ASN D 1 212 ? 39.390 59.886 47.557 1.00 41.11 192 ASN D CA 1
ATOM 5397 C C . ASN D 1 212 ? 38.649 59.694 48.897 1.00 42.00 192 ASN D C 1
ATOM 5398 O O . ASN D 1 212 ? 39.204 59.111 49.834 1.00 42.07 192 ASN D O 1
ATOM 5403 N N . ASN D 1 213 ? 37.405 60.189 48.977 1.00 43.12 193 ASN D N 1
ATOM 5404 C CA . ASN D 1 213 ? 36.567 60.130 50.201 1.00 44.17 193 ASN D CA 1
ATOM 5405 C C . ASN D 1 213 ? 35.836 58.785 50.381 1.00 45.16 193 ASN D C 1
ATOM 5406 O O . ASN D 1 213 ? 34.895 58.668 51.178 1.00 45.36 193 ASN D O 1
ATOM 5411 N N . SER D 1 214 ? 36.287 57.766 49.653 1.00 46.18 194 SER D N 1
ATOM 5412 C CA . SER D 1 214 ? 35.585 56.490 49.583 1.00 47.00 194 SER D CA 1
ATOM 5413 C C . SER D 1 214 ? 36.550 55.358 49.182 1.00 47.48 194 SER D C 1
ATOM 5414 O O . SER D 1 214 ? 36.760 55.128 47.984 1.00 47.82 194 SER D O 1
ATOM 5417 N N . MET E 1 21 ? 22.182 68.502 22.034 1.00 52.10 1 MET E N 1
ATOM 5418 C CA . MET E 1 21 ? 23.024 68.859 23.213 1.00 52.26 1 MET E CA 1
ATOM 5419 C C . MET E 1 21 ? 23.337 70.378 23.276 1.00 51.34 1 MET E C 1
ATOM 5420 O O . MET E 1 21 ? 24.493 70.801 23.241 1.00 51.44 1 MET E O 1
ATOM 5425 N N . ILE E 1 22 ? 22.285 71.185 23.372 1.00 50.29 2 ILE E N 1
ATOM 5426 C CA . ILE E 1 22 ? 22.404 72.624 23.639 1.00 49.36 2 ILE E CA 1
ATOM 5427 C C . ILE E 1 22 ? 21.599 72.904 24.918 1.00 48.06 2 ILE E C 1
ATOM 5428 O O . ILE E 1 22 ? 20.413 72.601 24.980 1.00 47.92 2 ILE E O 1
ATOM 5433 N N . PRO E 1 23 ? 22.226 73.427 25.965 1.00 46.86 3 PRO E N 1
ATOM 5434 C CA . PRO E 1 23 ? 21.537 73.518 27.257 1.00 46.36 3 PRO E CA 1
ATOM 5435 C C . PRO E 1 23 ? 20.320 74.447 27.292 1.00 46.01 3 PRO E C 1
ATOM 5436 O O . PRO E 1 23 ? 20.060 75.241 26.401 1.00 45.08 3 PRO E O 1
ATOM 5440 N N . VAL E 1 24 ? 19.594 74.330 28.388 1.00 46.23 4 VAL E N 1
ATOM 5441 C CA . VAL E 1 24 ? 18.254 74.866 28.507 1.00 46.48 4 VAL E CA 1
ATOM 5442 C C . VAL E 1 24 ? 18.080 75.580 29.862 1.00 46.93 4 VAL E C 1
ATOM 5443 O O . VAL E 1 24 ? 18.546 75.103 30.906 1.00 46.94 4 VAL E O 1
ATOM 5447 N N . VAL E 1 25 ? 17.432 76.742 29.820 1.00 47.49 5 VAL E N 1
ATOM 5448 C CA . VAL E 1 25 ? 17.025 77.485 31.010 1.00 47.93 5 VAL E CA 1
ATOM 5449 C C . VAL E 1 25 ? 15.502 77.626 31.013 1.00 48.69 5 VAL E C 1
ATOM 5450 O O . VAL E 1 25 ? 14.915 77.989 29.992 1.00 48.93 5 VAL E O 1
ATOM 5454 N N . ILE E 1 26 ? 14.863 77.334 32.144 1.00 49.53 6 ILE E N 1
ATOM 5455 C CA . ILE E 1 26 ? 13.433 77.630 32.324 1.00 50.30 6 ILE E CA 1
ATOM 5456 C C . ILE E 1 26 ? 13.295 79.053 32.911 1.00 50.92 6 ILE E C 1
ATOM 5457 O O . ILE E 1 26 ? 14.155 79.485 33.691 1.00 51.22 6 ILE E O 1
ATOM 5462 N N . GLU E 1 27 ? 12.242 79.783 32.521 1.00 51.54 7 GLU E N 1
ATOM 5463 C CA . GLU E 1 27 ? 12.017 81.167 32.999 1.00 51.92 7 GLU E CA 1
ATOM 5464 C C . GLU E 1 27 ? 10.543 81.397 33.393 1.00 51.91 7 GLU E C 1
ATOM 5465 O O . GLU E 1 27 ? 9.617 80.866 32.769 1.00 51.71 7 GLU E O 1
ATOM 5471 N N . ARG E 1 34 ? 8.158 78.240 28.200 1.00 55.54 14 ARG E N 1
ATOM 5472 C CA . ARG E 1 34 ? 8.979 78.532 29.374 1.00 55.52 14 ARG E CA 1
ATOM 5473 C C . ARG E 1 34 ? 10.425 78.000 29.231 1.00 54.79 14 ARG E C 1
ATOM 5474 O O . ARG E 1 34 ? 11.289 78.351 30.040 1.00 54.63 14 ARG E O 1
ATOM 5482 N N . SER E 1 35 ? 10.681 77.184 28.197 1.00 53.94 15 SER E N 1
ATOM 5483 C CA . SER E 1 35 ? 11.966 76.471 28.016 1.00 53.19 15 SER E CA 1
ATOM 5484 C C . SER E 1 35 ? 12.867 77.064 26.904 1.00 52.21 15 SER E C 1
ATOM 5485 O O . SER E 1 35 ? 12.878 76.581 25.766 1.00 52.26 15 SER E O 1
ATOM 5488 N N . TYR E 1 36 ? 13.622 78.104 27.249 1.00 50.89 16 TYR E N 1
ATOM 5489 C CA . TYR E 1 36 ? 14.605 78.707 26.337 1.00 49.93 16 TYR E CA 1
ATOM 5490 C C . TYR E 1 36 ? 15.819 77.788 26.178 1.00 48.35 16 TYR E C 1
ATOM 5491 O O . TYR E 1 36 ? 16.167 77.079 27.113 1.00 48.34 16 TYR E O 1
ATOM 5500 N N . ASP E 1 37 ? 16.437 77.771 24.998 1.00 46.55 17 ASP E N 1
ATOM 5501 C CA . ASP E 1 37 ? 17.775 77.179 24.854 1.00 45.14 17 ASP E CA 1
ATOM 5502 C C . ASP E 1 37 ? 18.773 78.309 25.114 1.00 43.91 17 ASP E C 1
ATOM 5503 O O . ASP E 1 37 ? 18.380 79.484 25.082 1.00 43.86 17 ASP E O 1
ATOM 5508 N N . ILE E 1 38 ? 20.030 77.985 25.426 1.00 42.15 18 ILE E N 1
ATOM 5509 C CA . ILE E 1 38 ? 20.942 79.001 25.969 1.00 40.71 18 ILE E CA 1
ATOM 5510 C C . ILE E 1 38 ? 21.078 80.206 25.045 1.00 39.60 18 ILE E C 1
ATOM 5511 O O . ILE E 1 38 ? 21.270 81.306 25.528 1.00 39.43 18 ILE E O 1
ATOM 5516 N N . TYR E 1 39 ? 20.961 79.997 23.733 1.00 38.70 19 TYR E N 1
ATOM 5517 C CA . TYR E 1 39 ? 21.036 81.083 22.749 1.00 38.32 19 TYR E CA 1
ATOM 5518 C C . TYR E 1 39 ? 19.743 81.924 22.695 1.00 37.95 19 TYR E C 1
ATOM 5519 O O . TYR E 1 39 ? 19.791 83.138 22.528 1.00 37.85 19 TYR E O 1
ATOM 5528 N N . SER E 1 40 ? 18.593 81.278 22.832 1.00 37.55 20 SER E N 1
ATOM 5529 C CA . SER E 1 40 ? 17.319 81.989 22.954 1.00 37.30 20 SER E CA 1
ATOM 5530 C C . SER E 1 40 ? 17.227 82.781 24.227 1.00 37.10 20 SER E C 1
ATOM 5531 O O . SER E 1 40 ? 16.577 83.811 24.269 1.00 37.68 20 SER E O 1
ATOM 5534 N N . ARG E 1 41 ? 17.844 82.282 25.289 1.00 37.08 21 ARG E N 1
ATOM 5535 C CA . ARG E 1 41 ? 17.806 82.985 26.552 1.00 36.53 21 ARG E CA 1
ATOM 5536 C C . ARG E 1 41 ? 18.608 84.249 26.425 1.00 35.67 21 ARG E C 1
ATOM 5537 O O . ARG E 1 41 ? 18.165 85.295 26.852 1.00 36.24 21 ARG E O 1
ATOM 5545 N N . LEU E 1 42 ? 19.786 84.153 25.829 1.00 34.80 22 LEU E N 1
ATOM 5546 C CA . LEU E 1 42 ? 20.623 85.330 25.587 1.00 34.15 22 LEU E CA 1
ATOM 5547 C C . LEU E 1 42 ? 19.958 86.323 24.623 1.00 33.39 22 LEU E C 1
ATOM 5548 O O . LEU E 1 42 ? 20.191 87.512 24.710 1.00 33.19 22 LEU E O 1
ATOM 5553 N N . LEU E 1 43 ? 19.118 85.827 23.725 1.00 32.97 23 LEU E N 1
ATOM 5554 C CA . LEU E 1 43 ? 18.365 86.676 22.804 1.00 32.61 23 LEU E CA 1
ATOM 5555 C C . LEU E 1 43 ? 17.333 87.559 23.517 1.00 32.65 23 LEU E C 1
ATOM 5556 O O . LEU E 1 43 ? 17.049 88.652 23.043 1.00 32.18 23 LEU E O 1
ATOM 5561 N N . LYS E 1 44 ? 16.771 87.087 24.633 1.00 32.99 24 LYS E N 1
ATOM 5562 C CA . LYS E 1 44 ? 15.894 87.916 25.479 1.00 33.73 24 LYS E CA 1
ATOM 5563 C C . LYS E 1 44 ? 16.614 89.189 25.900 1.00 33.66 24 LYS E C 1
ATOM 5564 O O . LYS E 1 44 ? 15.998 90.239 25.997 1.00 33.72 24 LYS E O 1
ATOM 5570 N N . ASP E 1 45 ? 17.916 89.068 26.161 1.00 33.86 25 ASP E N 1
ATOM 5571 C CA . ASP E 1 45 ? 18.796 90.189 26.502 1.00 34.04 25 ASP E CA 1
ATOM 5572 C C . ASP E 1 45 ? 19.433 90.852 25.262 1.00 33.49 25 ASP E C 1
ATOM 5573 O O . ASP E 1 45 ? 20.424 91.592 25.369 1.00 33.69 25 ASP E O 1
ATOM 5578 N N . ARG E 1 46 ? 18.870 90.574 24.094 1.00 32.87 26 ARG E N 1
ATOM 5579 C CA . ARG E 1 46 ? 19.304 91.152 22.824 1.00 32.23 26 ARG E CA 1
ATOM 5580 C C . ARG E 1 46 ? 20.741 90.817 22.435 1.00 31.53 26 ARG E C 1
ATOM 5581 O O . ARG E 1 46 ? 21.425 91.651 21.844 1.00 31.00 26 ARG E O 1
ATOM 5589 N N . ILE E 1 47 ? 21.166 89.583 22.733 1.00 31.28 27 ILE E N 1
ATOM 5590 C CA . ILE E 1 47 ? 22.482 89.062 22.315 1.00 30.86 27 ILE E CA 1
ATOM 5591 C C . ILE E 1 47 ? 22.330 88.051 21.188 1.00 31.01 27 ILE E C 1
ATOM 5592 O O . ILE E 1 47 ? 21.487 87.175 21.256 1.00 31.60 27 ILE E O 1
ATOM 5597 N N . ILE E 1 48 ? 23.153 88.192 20.149 1.00 31.07 28 ILE E N 1
ATOM 5598 C CA . ILE E 1 48 ? 23.207 87.255 19.040 1.00 30.53 28 ILE E CA 1
ATOM 5599 C C . ILE E 1 48 ? 24.618 86.735 18.894 1.00 30.77 28 ILE E C 1
ATOM 5600 O O . ILE E 1 48 ? 25.581 87.500 18.950 1.00 30.29 28 ILE E O 1
ATOM 5613 N N . LEU E 1 50 ? 27.536 84.764 16.527 1.00 32.27 30 LEU E N 1
ATOM 5614 C CA . LEU E 1 50 ? 27.898 84.592 15.125 1.00 32.35 30 LEU E CA 1
ATOM 5615 C C . LEU E 1 50 ? 29.145 83.740 15.069 1.00 32.47 30 LEU E C 1
ATOM 5616 O O . LEU E 1 50 ? 30.244 84.222 15.322 1.00 32.57 30 LEU E O 1
ATOM 5621 N N . THR E 1 51 ? 28.981 82.460 14.756 1.00 32.81 31 THR E N 1
ATOM 5622 C CA . THR E 1 51 ? 30.085 81.521 14.874 1.00 33.06 31 THR E CA 1
ATOM 5623 C C . THR E 1 51 ? 30.253 80.633 13.670 1.00 33.06 31 THR E C 1
ATOM 5624 O O . THR E 1 51 ? 29.355 80.478 12.863 1.00 33.27 31 THR E O 1
ATOM 5628 N N . GLY E 1 52 ? 31.438 80.064 13.537 1.00 33.55 32 GLY E N 1
ATOM 5629 C CA . GLY E 1 52 ? 31.725 79.189 12.421 1.00 33.73 32 GLY E CA 1
ATOM 5630 C C . GLY E 1 52 ? 31.773 79.958 11.114 1.00 33.78 32 GLY E C 1
ATOM 5631 O O . GLY E 1 52 ? 31.753 81.189 11.101 1.00 33.50 32 GLY E O 1
ATOM 5632 N N . PRO E 1 53 ? 31.852 79.230 10.010 1.00 34.10 33 PRO E N 1
ATOM 5633 C CA . PRO E 1 53 ? 31.927 79.849 8.677 1.00 34.01 33 PRO E CA 1
ATOM 5634 C C . PRO E 1 53 ? 30.655 80.592 8.306 1.00 33.42 33 PRO E C 1
ATOM 5635 O O . PRO E 1 53 ? 29.589 80.115 8.659 1.00 32.90 33 PRO E O 1
ATOM 5639 N N . VAL E 1 54 ? 30.775 81.726 7.618 1.00 33.34 34 VAL E N 1
ATOM 5640 C CA . VAL E 1 54 ? 29.602 82.485 7.216 1.00 33.53 34 VAL E CA 1
ATOM 5641 C C . VAL E 1 54 ? 29.143 81.923 5.878 1.00 34.07 34 VAL E C 1
ATOM 5642 O O . VAL E 1 54 ? 29.867 81.935 4.894 1.00 34.31 34 VAL E O 1
ATOM 5646 N N . GLU E 1 55 ? 27.941 81.370 5.893 1.00 34.65 35 GLU E N 1
ATOM 5647 C CA . GLU E 1 55 ? 27.323 80.768 4.727 1.00 35.51 35 GLU E CA 1
ATOM 5648 C C . GLU E 1 55 ? 25.824 81.028 4.852 1.00 35.82 35 GLU E C 1
ATOM 5649 O O . GLU E 1 55 ? 25.376 81.455 5.892 1.00 35.66 35 GLU E O 1
ATOM 5655 N N . ASP E 1 56 ? 25.056 80.779 3.801 1.00 36.77 36 ASP E N 1
ATOM 5656 C CA . ASP E 1 56 ? 23.644 81.198 3.746 1.00 37.56 36 ASP E CA 1
ATOM 5657 C C . ASP E 1 56 ? 22.827 80.909 5.026 1.00 37.80 36 ASP E C 1
ATOM 5658 O O . ASP E 1 56 ? 22.198 81.807 5.572 1.00 37.96 36 ASP E O 1
ATOM 5663 N N . ASN E 1 57 ? 22.860 79.676 5.516 1.00 38.37 37 ASN E N 1
ATOM 5664 C CA . ASN E 1 57 ? 21.970 79.240 6.612 1.00 38.68 37 ASN E CA 1
ATOM 5665 C C . ASN E 1 57 ? 22.164 79.905 7.960 1.00 38.54 37 ASN E C 1
ATOM 5666 O O . ASN E 1 57 ? 21.192 80.370 8.564 1.00 38.43 37 ASN E O 1
ATOM 5679 N N . ALA E 1 59 ? 23.815 82.633 8.321 1.00 37.59 39 ALA E N 1
ATOM 5680 C CA . ALA E 1 59 ? 23.733 84.054 8.054 1.00 37.20 39 ALA E CA 1
ATOM 5681 C C . ALA E 1 59 ? 22.274 84.480 8.047 1.00 36.58 39 ALA E C 1
ATOM 5682 O O . ALA E 1 59 ? 21.931 85.525 8.573 1.00 36.75 39 ALA E O 1
ATOM 5684 N N . ASN E 1 60 ? 21.415 83.652 7.472 1.00 35.76 40 ASN E N 1
ATOM 5685 C CA . ASN E 1 60 ? 19.984 83.925 7.461 1.00 35.36 40 ASN E CA 1
ATOM 5686 C C . ASN E 1 60 ? 19.368 83.828 8.859 1.00 34.46 40 ASN E C 1
ATOM 5687 O O . ASN E 1 60 ? 18.295 84.363 9.104 1.00 34.56 40 ASN E O 1
ATOM 5692 N N . SER E 1 61 ? 20.052 83.144 9.767 1.00 33.69 41 SER E N 1
ATOM 5693 C CA . SER E 1 61 ? 19.598 82.989 11.150 1.00 33.09 41 SER E CA 1
ATOM 5694 C C . SER E 1 61 ? 19.864 84.270 11.943 1.00 32.02 41 SER E C 1
ATOM 5695 O O . SER E 1 61 ? 18.977 84.781 12.624 1.00 31.57 41 SER E O 1
ATOM 5698 N N . VAL E 1 62 ? 21.103 84.762 11.827 1.00 30.83 42 VAL E N 1
ATOM 5699 C CA . VAL E 1 62 ? 21.564 86.007 12.442 1.00 29.81 42 VAL E CA 1
ATOM 5700 C C . VAL E 1 62 ? 20.688 87.178 11.997 1.00 28.97 42 VAL E C 1
ATOM 5701 O O . VAL E 1 62 ? 20.336 88.034 12.800 1.00 28.31 42 VAL E O 1
ATOM 5705 N N . ILE E 1 63 ? 20.338 87.186 10.713 1.00 28.11 43 ILE E N 1
ATOM 5706 C CA . ILE E 1 63 ? 19.472 88.200 10.130 1.00 27.62 43 ILE E CA 1
ATOM 5707 C C . ILE E 1 63 ? 18.074 88.138 10.735 1.00 27.27 43 ILE E C 1
ATOM 5708 O O . ILE E 1 63 ? 17.522 89.149 11.149 1.00 26.53 43 ILE E O 1
ATOM 5713 N N . ALA E 1 64 ? 17.507 86.947 10.788 1.00 27.28 44 ALA E N 1
ATOM 5714 C CA . ALA E 1 64 ? 16.182 86.769 11.373 1.00 27.85 44 ALA E CA 1
ATOM 5715 C C . ALA E 1 64 ? 16.129 87.271 12.827 1.00 28.42 44 ALA E C 1
ATOM 5716 O O . ALA E 1 64 ? 15.115 87.826 13.273 1.00 28.55 44 ALA E O 1
ATOM 5718 N N . GLN E 1 65 ? 17.227 87.063 13.553 1.00 28.51 45 GLN E N 1
ATOM 5719 C CA . GLN E 1 65 ? 17.369 87.556 14.916 1.00 28.58 45 GLN E CA 1
ATOM 5720 C C . GLN E 1 65 ? 17.473 89.081 14.957 1.00 28.40 45 GLN E C 1
ATOM 5721 O O . GLN E 1 65 ? 16.937 89.698 15.852 1.00 28.32 45 GLN E O 1
ATOM 5727 N N . LEU E 1 66 ? 18.190 89.673 14.008 1.00 28.64 46 LEU E N 1
ATOM 5728 C CA . LEU E 1 66 ? 18.352 91.126 13.945 1.00 28.80 46 LEU E CA 1
ATOM 5729 C C . LEU E 1 66 ? 17.029 91.824 13.608 1.00 29.57 46 LEU E C 1
ATOM 5730 O O . LEU E 1 66 ? 16.659 92.858 14.212 1.00 29.32 46 LEU E O 1
ATOM 5735 N N . LEU E 1 67 ? 16.315 91.252 12.639 1.00 30.28 47 LEU E N 1
ATOM 5736 C CA . LEU E 1 67 ? 15.012 91.773 12.237 1.00 30.86 47 LEU E CA 1
ATOM 5737 C C . LEU E 1 67 ? 14.019 91.620 13.366 1.00 31.08 47 LEU E C 1
ATOM 5738 O O . LEU E 1 67 ? 13.199 92.491 13.584 1.00 31.81 47 LEU E O 1
ATOM 5743 N N . PHE E 1 68 ? 14.122 90.521 14.104 1.00 31.74 48 PHE E N 1
ATOM 5744 C CA . PHE E 1 68 ? 13.199 90.234 15.201 1.00 31.75 48 PHE E CA 1
ATOM 5745 C C . PHE E 1 68 ? 13.448 91.210 16.328 1.00 31.99 48 PHE E C 1
ATOM 5746 O O . PHE E 1 68 ? 12.501 91.796 16.864 1.00 32.21 48 PHE E O 1
ATOM 5754 N N . LEU E 1 69 ? 14.728 91.376 16.668 1.00 32.33 49 LEU E N 1
ATOM 5755 C CA . LEU E 1 69 ? 15.167 92.282 17.736 1.00 32.40 49 LEU E CA 1
ATOM 5756 C C . LEU E 1 69 ? 14.869 93.743 17.412 1.00 32.89 49 LEU E C 1
ATOM 5757 O O . LEU E 1 69 ? 14.487 94.512 18.293 1.00 32.57 49 LEU E O 1
ATOM 5762 N N . ASP E 1 70 ? 15.005 94.130 16.152 1.00 33.73 50 ASP E N 1
ATOM 5763 C CA . ASP E 1 70 ? 14.715 95.515 15.794 1.00 34.44 50 ASP E CA 1
ATOM 5764 C C . ASP E 1 70 ? 13.226 95.842 15.955 1.00 34.90 50 ASP E C 1
ATOM 5765 O O . ASP E 1 70 ? 12.871 96.924 16.426 1.00 34.42 50 ASP E O 1
ATOM 5770 N N . ALA E 1 71 ? 12.370 94.893 15.576 1.00 35.39 51 ALA E N 1
ATOM 5771 C CA . ALA E 1 71 ? 10.928 95.056 15.734 1.00 36.08 51 ALA E CA 1
ATOM 5772 C C . ALA E 1 71 ? 10.528 95.158 17.194 1.00 36.60 51 ALA E C 1
ATOM 5773 O O . ALA E 1 71 ? 9.560 95.831 17.513 1.00 36.79 51 ALA E O 1
ATOM 5775 N N . GLN E 1 72 ? 11.262 94.476 18.069 1.00 37.35 52 GLN E N 1
ATOM 5776 C CA . GLN E 1 72 ? 10.948 94.446 19.496 1.00 38.04 52 GLN E CA 1
ATOM 5777 C C . GLN E 1 72 ? 11.157 95.819 20.100 1.00 38.44 52 GLN E C 1
ATOM 5778 O O . GLN E 1 72 ? 10.343 96.273 20.889 1.00 38.70 52 GLN E O 1
ATOM 5784 N N . ASP E 1 73 ? 12.261 96.465 19.724 1.00 38.92 53 ASP E N 1
ATOM 5785 C CA . ASP E 1 73 ? 12.629 97.788 20.216 1.00 38.79 53 ASP E CA 1
ATOM 5786 C C . ASP E 1 73 ? 13.753 98.331 19.338 1.00 38.88 53 ASP E C 1
ATOM 5787 O O . ASP E 1 73 ? 14.825 97.748 19.274 1.00 39.20 53 ASP E O 1
ATOM 5792 N N . SER E 1 74 ? 13.509 99.441 18.658 1.00 39.08 54 SER E N 1
ATOM 5793 C CA . SER E 1 74 ? 14.493 100.021 17.743 1.00 39.38 54 SER E CA 1
ATOM 5794 C C . SER E 1 74 ? 15.448 100.954 18.478 1.00 39.57 54 SER E C 1
ATOM 5795 O O . SER E 1 74 ? 16.491 101.335 17.945 1.00 39.43 54 SER E O 1
ATOM 5798 N N . THR E 1 75 ? 15.072 101.340 19.697 1.00 39.72 55 THR E N 1
ATOM 5799 C CA . THR E 1 75 ? 15.849 102.302 20.477 1.00 39.64 55 THR E CA 1
ATOM 5800 C C . THR E 1 75 ? 16.944 101.636 21.298 1.00 39.39 55 THR E C 1
ATOM 5801 O O . THR E 1 75 ? 17.913 102.297 21.672 1.00 39.45 55 THR E O 1
ATOM 5805 N N . LYS E 1 76 ? 16.779 100.340 21.588 1.00 39.15 56 LYS E N 1
ATOM 5806 C CA . LYS E 1 76 ? 17.732 99.586 22.416 1.00 38.54 56 LYS E CA 1
ATOM 5807 C C . LYS E 1 76 ? 18.818 98.925 21.562 1.00 37.43 56 LYS E C 1
ATOM 5808 O O . LYS E 1 76 ? 18.533 98.377 20.491 1.00 37.41 56 LYS E O 1
ATOM 5814 N N . ASP E 1 77 ? 20.057 98.973 22.044 1.00 36.11 57 ASP E N 1
ATOM 5815 C CA . ASP E 1 77 ? 21.194 98.372 21.339 1.00 35.16 57 ASP E CA 1
ATOM 5816 C C . ASP E 1 77 ? 21.172 96.836 21.279 1.00 33.87 57 ASP E C 1
ATOM 5817 O O . ASP E 1 77 ? 20.686 96.172 22.191 1.00 34.00 57 ASP E O 1
ATOM 5822 N N . ILE E 1 78 ? 21.720 96.293 20.195 1.00 32.79 58 ILE E N 1
ATOM 5823 C CA . ILE E 1 78 ? 21.899 94.847 19.996 1.00 31.87 58 ILE E CA 1
ATOM 5824 C C . ILE E 1 78 ? 23.390 94.490 20.156 1.00 30.93 58 ILE E C 1
ATOM 5825 O O . ILE E 1 78 ? 24.238 95.177 19.628 1.00 30.51 58 ILE E O 1
ATOM 5830 N N . TYR E 1 79 ? 23.692 93.416 20.877 1.00 30.44 59 TYR E N 1
ATOM 5831 C CA . TYR E 1 79 ? 25.076 92.967 21.102 1.00 30.49 59 TYR E CA 1
ATOM 5832 C C . TYR E 1 79 ? 25.393 91.710 20.292 1.00 29.98 59 TYR E C 1
ATOM 5833 O O . TYR E 1 79 ? 24.899 90.617 20.590 1.00 29.75 59 TYR E O 1
ATOM 5842 N N . LEU E 1 80 ? 26.247 91.880 19.287 1.00 29.34 60 LEU E N 1
ATOM 5843 C CA . LEU E 1 80 ? 26.575 90.824 18.332 1.00 29.16 60 LEU E CA 1
ATOM 5844 C C . LEU E 1 80 ? 27.988 90.263 18.542 1.00 28.85 60 LEU E C 1
ATOM 5845 O O . LEU E 1 80 ? 28.973 90.916 18.196 1.00 29.18 60 LEU E O 1
ATOM 5850 N N . TYR E 1 81 ? 28.091 89.055 19.087 1.00 28.38 61 TYR E N 1
ATOM 5851 C CA . TYR E 1 81 ? 29.388 88.400 19.258 1.00 28.03 61 TYR E CA 1
ATOM 5852 C C . TYR E 1 81 ? 29.802 87.740 17.951 1.00 27.77 61 TYR E C 1
ATOM 5853 O O . TYR E 1 81 ? 28.975 87.145 17.264 1.00 28.22 61 TYR E O 1
ATOM 5862 N N . VAL E 1 82 ? 31.078 87.846 17.611 1.00 27.32 62 VAL E N 1
ATOM 5863 C CA . VAL E 1 82 ? 31.552 87.502 16.281 1.00 27.44 62 VAL E CA 1
ATOM 5864 C C . VAL E 1 82 ? 32.788 86.635 16.393 1.00 27.50 62 VAL E C 1
ATOM 5865 O O . VAL E 1 82 ? 33.815 87.087 16.871 1.00 27.59 62 VAL E O 1
ATOM 5869 N N . ASN E 1 83 ? 32.683 85.389 15.933 1.00 27.95 63 ASN E N 1
ATOM 5870 C CA . ASN E 1 83 ? 33.790 84.426 15.980 1.00 27.87 63 ASN E CA 1
ATOM 5871 C C . ASN E 1 83 ? 33.772 83.526 14.757 1.00 27.73 63 ASN E C 1
ATOM 5872 O O . ASN E 1 83 ? 33.143 82.468 14.774 1.00 27.86 63 ASN E O 1
ATOM 5877 N N . THR E 1 84 ? 34.470 83.940 13.703 1.00 27.63 64 THR E N 1
ATOM 5878 C CA . THR E 1 84 ? 34.337 83.288 12.403 1.00 27.67 64 THR E CA 1
ATOM 5879 C C . THR E 1 84 ? 35.582 83.363 11.528 1.00 27.76 64 THR E C 1
ATOM 5880 O O . THR E 1 84 ? 36.291 84.347 11.572 1.00 27.92 64 THR E O 1
ATOM 5884 N N . PRO E 1 85 ? 35.858 82.326 10.732 1.00 27.93 65 PRO E N 1
ATOM 5885 C CA . PRO E 1 85 ? 36.942 82.392 9.738 1.00 28.08 65 PRO E CA 1
ATOM 5886 C C . PRO E 1 85 ? 36.604 83.211 8.479 1.00 28.18 65 PRO E C 1
ATOM 5887 O O . PRO E 1 85 ? 37.511 83.527 7.699 1.00 27.96 65 PRO E O 1
ATOM 5891 N N . GLY E 1 86 ? 35.332 83.561 8.307 1.00 28.30 66 GLY E N 1
ATOM 5892 C CA . GLY E 1 86 ? 34.861 84.265 7.126 1.00 28.41 66 GLY E CA 1
ATOM 5893 C C . GLY E 1 86 ? 34.112 83.293 6.236 1.00 28.34 66 GLY E C 1
ATOM 5894 O O . GLY E 1 86 ? 33.494 82.355 6.736 1.00 28.98 66 GLY E O 1
ATOM 5895 N N . GLY E 1 87 ? 34.170 83.503 4.927 1.00 28.12 67 GLY E N 1
ATOM 5896 C CA . GLY E 1 87 ? 33.405 82.697 3.980 1.00 27.97 67 GLY E CA 1
ATOM 5897 C C . GLY E 1 87 ? 32.679 83.518 2.919 1.00 27.64 67 GLY E C 1
ATOM 5898 O O . GLY E 1 87 ? 33.261 84.414 2.331 1.00 27.39 67 GLY E O 1
ATOM 5899 N N . SER E 1 88 ? 31.403 83.216 2.693 1.00 27.43 68 SER E N 1
ATOM 5900 C CA . SER E 1 88 ? 30.653 83.769 1.564 1.00 27.63 68 SER E CA 1
ATOM 5901 C C . SER E 1 88 ? 30.441 85.263 1.651 1.00 28.35 68 SER E C 1
ATOM 5902 O O . SER E 1 88 ? 29.943 85.762 2.672 1.00 28.50 68 SER E O 1
ATOM 5905 N N . VAL E 1 89 ? 30.754 85.957 0.552 1.00 28.84 69 VAL E N 1
ATOM 5906 C CA . VAL E 1 89 ? 30.567 87.407 0.467 1.00 28.97 69 VAL E CA 1
ATOM 5907 C C . VAL E 1 89 ? 29.096 87.766 0.445 1.00 28.76 69 VAL E C 1
ATOM 5908 O O . VAL E 1 89 ? 28.693 88.653 1.143 1.00 29.23 69 VAL E O 1
ATOM 5912 N N . SER E 1 90 ? 28.303 87.072 -0.360 1.00 28.94 70 SER E N 1
ATOM 5913 C CA . SER E 1 90 ? 26.868 87.341 -0.460 1.00 28.89 70 SER E CA 1
ATOM 5914 C C . SER E 1 90 ? 26.144 87.343 0.894 1.00 28.65 70 SER E C 1
ATOM 5915 O O . SER E 1 90 ? 25.446 88.303 1.219 1.00 29.56 70 SER E O 1
ATOM 5918 N N . ALA E 1 91 ? 26.294 86.258 1.650 1.00 28.00 71 ALA E N 1
ATOM 5919 C CA . ALA E 1 91 ? 25.675 86.089 2.971 1.00 27.69 71 ALA E CA 1
ATOM 5920 C C . ALA E 1 91 ? 26.193 87.069 4.018 1.00 27.27 71 ALA E C 1
ATOM 5921 O O . ALA E 1 91 ? 25.433 87.564 4.843 1.00 26.67 71 ALA E O 1
ATOM 5923 N N . GLY E 1 92 ? 27.495 87.319 3.993 1.00 27.27 72 GLY E N 1
ATOM 5924 C CA . GLY E 1 92 ? 28.118 88.214 4.946 1.00 27.36 72 GLY E CA 1
ATOM 5925 C C . GLY E 1 92 ? 27.731 89.656 4.705 1.00 27.36 72 GLY E C 1
ATOM 5926 O O . GLY E 1 92 ? 27.566 90.423 5.646 1.00 26.59 72 GLY E O 1
ATOM 5927 N N . LEU E 1 93 ? 27.580 90.009 3.431 1.00 27.66 73 LEU E N 1
ATOM 5928 C CA . LEU E 1 93 ? 27.146 91.340 3.020 1.00 28.05 73 LEU E CA 1
ATOM 5929 C C . LEU E 1 93 ? 25.645 91.525 3.281 1.00 28.16 73 LEU E C 1
ATOM 5930 O O . LEU E 1 93 ? 25.146 92.640 3.301 1.00 27.78 73 LEU E O 1
ATOM 5935 N N . ALA E 1 94 ? 24.936 90.421 3.483 1.00 28.44 74 ALA E N 1
ATOM 5936 C CA . ALA E 1 94 ? 23.537 90.472 3.885 1.00 28.80 74 ALA E CA 1
ATOM 5937 C C . ALA E 1 94 ? 23.415 90.780 5.363 1.00 29.01 74 ALA E C 1
ATOM 5938 O O . ALA E 1 94 ? 22.385 91.314 5.800 1.00 29.04 74 ALA E O 1
ATOM 5940 N N . ILE E 1 95 ? 24.443 90.420 6.137 1.00 28.87 75 ILE E N 1
ATOM 5941 C CA . ILE E 1 95 ? 24.449 90.700 7.569 1.00 28.90 75 ILE E CA 1
ATOM 5942 C C . ILE E 1 95 ? 24.776 92.182 7.761 1.00 28.72 75 ILE E C 1
ATOM 5943 O O . ILE E 1 95 ? 24.081 92.896 8.473 1.00 28.91 75 ILE E O 1
ATOM 5948 N N . VAL E 1 96 ? 25.829 92.635 7.100 1.00 28.35 76 VAL E N 1
ATOM 5949 C CA . VAL E 1 96 ? 26.225 94.021 7.134 1.00 28.12 76 VAL E CA 1
ATOM 5950 C C . VAL E 1 96 ? 25.042 94.928 6.762 1.00 28.24 76 VAL E C 1
ATOM 5951 O O . VAL E 1 96 ? 24.783 95.912 7.445 1.00 28.50 76 VAL E O 1
ATOM 5955 N N . ASP E 1 97 ? 24.329 94.606 5.690 1.00 28.01 77 ASP E N 1
ATOM 5956 C CA . ASP E 1 97 ? 23.242 95.468 5.222 1.00 28.21 77 ASP E CA 1
ATOM 5957 C C . ASP E 1 97 ? 22.081 95.488 6.214 1.00 28.46 77 ASP E C 1
ATOM 5958 O O . ASP E 1 97 ? 21.448 96.520 6.427 1.00 28.41 77 ASP E O 1
ATOM 5963 N N . THR E 1 98 ? 21.815 94.338 6.823 1.00 28.63 78 THR E N 1
ATOM 5964 C CA . THR E 1 98 ? 20.738 94.209 7.786 1.00 28.29 78 THR E CA 1
ATOM 5965 C C . THR E 1 98 ? 21.098 95.006 9.027 1.00 28.52 78 THR E C 1
ATOM 5966 O O . THR E 1 98 ? 20.255 95.753 9.539 1.00 28.91 78 THR E O 1
ATOM 5978 N N . ASN E 1 100 ? 22.922 97.563 9.014 1.00 28.22 80 ASN E N 1
ATOM 5979 C CA . ASN E 1 100 ? 22.895 98.968 8.633 1.00 28.70 80 ASN E CA 1
ATOM 5980 C C . ASN E 1 100 ? 21.479 99.439 8.406 1.00 29.29 80 ASN E C 1
ATOM 5981 O O . ASN E 1 100 ? 21.143 100.563 8.753 1.00 29.12 80 ASN E O 1
ATOM 5986 N N . PHE E 1 101 ? 20.632 98.545 7.910 1.00 30.15 81 PHE E N 1
ATOM 5987 C CA . PHE E 1 101 ? 19.259 98.889 7.617 1.00 30.59 81 PHE E CA 1
ATOM 5988 C C . PHE E 1 101 ? 18.464 99.188 8.891 1.00 31.07 81 PHE E C 1
ATOM 5989 O O . PHE E 1 101 ? 17.696 100.145 8.908 1.00 31.80 81 PHE E O 1
ATOM 5997 N N . ILE E 1 102 ? 18.626 98.393 9.946 1.00 31.58 82 ILE E N 1
ATOM 5998 C CA . ILE E 1 102 ? 17.845 98.610 11.179 1.00 31.86 82 ILE E CA 1
ATOM 5999 C C . ILE E 1 102 ? 18.366 99.808 11.973 1.00 32.56 82 ILE E C 1
ATOM 6000 O O . ILE E 1 102 ? 19.559 100.109 11.935 1.00 32.76 82 ILE E O 1
ATOM 6005 N N . LYS E 1 103 ? 17.457 100.511 12.653 1.00 33.62 83 LYS E N 1
ATOM 6006 C CA . LYS E 1 103 ? 17.786 101.757 13.387 1.00 34.50 83 LYS E CA 1
ATOM 6007 C C . LYS E 1 103 ? 18.599 101.492 14.657 1.00 34.14 83 LYS E C 1
ATOM 6008 O O . LYS E 1 103 ? 19.484 102.274 15.033 1.00 33.77 83 LYS E O 1
ATOM 6014 N N . ALA E 1 104 ? 18.241 100.398 15.327 1.00 34.25 84 ALA E N 1
ATOM 6015 C CA . ALA E 1 104 ? 18.887 99.972 16.560 1.00 34.05 84 ALA E CA 1
ATOM 6016 C C . ALA E 1 104 ? 20.349 99.799 16.294 1.00 33.76 84 ALA E C 1
ATOM 6017 O O . ALA E 1 104 ? 20.703 99.134 15.340 1.00 33.45 84 ALA E O 1
ATOM 6019 N N . ASP E 1 105 ? 21.191 100.417 17.121 1.00 33.73 85 ASP E N 1
ATOM 6020 C CA . ASP E 1 105 ? 22.647 100.293 16.991 1.00 33.48 85 ASP E CA 1
ATOM 6021 C C . ASP E 1 105 ? 23.100 98.849 17.274 1.00 32.80 85 ASP E C 1
ATOM 6022 O O . ASP E 1 105 ? 22.574 98.193 18.171 1.00 32.33 85 ASP E O 1
ATOM 6027 N N . VAL E 1 106 ? 24.063 98.362 16.497 1.00 31.99 86 VAL E N 1
ATOM 6028 C CA . VAL E 1 106 ? 24.557 97.003 16.645 1.00 31.64 86 VAL E CA 1
ATOM 6029 C C . VAL E 1 106 ? 26.017 97.021 17.098 1.00 31.45 86 VAL E C 1
ATOM 6030 O O . VAL E 1 106 ? 26.922 97.225 16.282 1.00 31.21 86 VAL E O 1
ATOM 6034 N N . GLN E 1 107 ? 26.239 96.816 18.398 1.00 31.21 87 GLN E N 1
ATOM 6035 C CA . GLN E 1 107 ? 27.587 96.644 18.934 1.00 30.85 87 GLN E CA 1
ATOM 6036 C C . GLN E 1 107 ? 28.090 95.283 18.506 1.00 30.52 87 GLN E C 1
ATOM 6037 O O . GLN E 1 107 ? 27.318 94.343 18.419 1.00 30.54 87 GLN E O 1
ATOM 6043 N N . THR E 1 108 ? 29.387 95.175 18.250 1.00 30.11 88 THR E N 1
ATOM 6044 C CA . THR E 1 108 ? 29.971 93.918 17.817 1.00 29.63 88 THR E CA 1
ATOM 6045 C C . THR E 1 108 ? 31.119 93.558 18.727 1.00 30.48 88 THR E C 1
ATOM 6046 O O . THR E 1 108 ? 31.989 94.379 18.975 1.00 30.84 88 THR E O 1
ATOM 6050 N N . ILE E 1 109 ? 31.138 92.327 19.220 1.00 31.07 89 ILE E N 1
ATOM 6051 C CA . ILE E 1 109 ? 32.209 91.883 20.107 1.00 31.34 89 ILE E CA 1
ATOM 6052 C C . ILE E 1 109 ? 32.969 90.773 19.432 1.00 31.51 89 ILE E C 1
ATOM 6053 O O . ILE E 1 109 ? 32.417 89.727 19.170 1.00 31.26 89 ILE E O 1
ATOM 6058 N N . VAL E 1 110 ? 34.242 91.003 19.157 1.00 32.10 90 VAL E N 1
ATOM 6059 C CA . VAL E 1 110 ? 35.059 90.006 18.477 1.00 32.45 90 VAL E CA 1
ATOM 6060 C C . VAL E 1 110 ? 35.705 89.145 19.543 1.00 32.94 90 VAL E C 1
ATOM 6061 O O . VAL E 1 110 ? 36.356 89.651 20.444 1.00 33.04 90 VAL E O 1
ATOM 6073 N N . GLY E 1 112 ? 37.870 85.260 19.926 1.00 33.80 92 GLY E N 1
ATOM 6074 C CA . GLY E 1 112 ? 38.559 84.219 19.192 1.00 33.91 92 GLY E CA 1
ATOM 6075 C C . GLY E 1 112 ? 39.200 84.778 17.945 1.00 33.98 92 GLY E C 1
ATOM 6076 O O . GLY E 1 112 ? 40.361 85.138 17.948 1.00 33.75 92 GLY E O 1
ATOM 6085 N N . ALA E 1 114 ? 38.267 86.917 13.888 1.00 35.04 94 ALA E N 1
ATOM 6086 C CA . ALA E 1 114 ? 37.446 87.388 12.801 1.00 34.72 94 ALA E CA 1
ATOM 6087 C C . ALA E 1 114 ? 38.406 87.540 11.629 1.00 34.77 94 ALA E C 1
ATOM 6088 O O . ALA E 1 114 ? 39.356 88.326 11.696 1.00 34.36 94 ALA E O 1
ATOM 6090 N N . ALA E 1 115 ? 38.187 86.754 10.581 1.00 34.72 95 ALA E N 1
ATOM 6091 C CA . ALA E 1 115 ? 38.942 86.897 9.342 1.00 34.93 95 ALA E CA 1
ATOM 6092 C C . ALA E 1 115 ? 38.009 87.136 8.156 1.00 34.96 95 ALA E C 1
ATOM 6093 O O . ALA E 1 115 ? 36.807 86.859 8.219 1.00 35.05 95 ALA E O 1
ATOM 6095 N N . SER E 1 116 ? 38.592 87.637 7.073 1.00 34.84 96 SER E N 1
ATOM 6096 C CA . SER E 1 116 ? 37.870 87.919 5.834 1.00 34.72 96 SER E CA 1
ATOM 6097 C C . SER E 1 116 ? 36.499 88.586 6.087 1.00 33.93 96 SER E C 1
ATOM 6098 O O . SER E 1 116 ? 36.457 89.676 6.659 1.00 34.18 96 SER E O 1
ATOM 6109 N N . GLY E 1 118 ? 34.330 88.179 8.202 1.00 30.80 98 GLY E N 1
ATOM 6110 C CA . GLY E 1 118 ? 34.161 88.394 9.619 1.00 30.17 98 GLY E CA 1
ATOM 6111 C C . GLY E 1 118 ? 34.568 89.756 10.100 1.00 29.40 98 GLY E C 1
ATOM 6112 O O . GLY E 1 118 ? 33.930 90.281 10.992 1.00 29.85 98 GLY E O 1
ATOM 6113 N N . THR E 1 119 ? 35.629 90.317 9.533 1.00 28.85 99 THR E N 1
ATOM 6114 C CA . THR E 1 119 ? 36.034 91.690 9.847 1.00 28.52 99 THR E CA 1
ATOM 6115 C C . THR E 1 119 ? 35.161 92.767 9.188 1.00 28.11 99 THR E C 1
ATOM 6116 O O . THR E 1 119 ? 34.972 93.818 9.763 1.00 28.20 99 THR E O 1
ATOM 6120 N N . VAL E 1 120 ? 34.680 92.524 7.975 1.00 27.70 100 VAL E N 1
ATOM 6121 C CA . VAL E 1 120 ? 33.709 93.412 7.319 1.00 27.77 100 VAL E CA 1
ATOM 6122 C C . VAL E 1 120 ? 32.443 93.583 8.176 1.00 28.25 100 VAL E C 1
ATOM 6123 O O . VAL E 1 120 ? 31.879 94.680 8.280 1.00 28.35 100 VAL E O 1
ATOM 6127 N N . ILE E 1 121 ? 32.027 92.488 8.805 1.00 28.59 101 ILE E N 1
ATOM 6128 C CA . ILE E 1 121 ? 30.845 92.445 9.661 1.00 28.31 101 ILE E CA 1
ATOM 6129 C C . ILE E 1 121 ? 31.103 93.115 11.014 1.00 28.42 101 ILE E C 1
ATOM 6130 O O . ILE E 1 121 ? 30.310 93.953 11.460 1.00 28.67 101 ILE E O 1
ATOM 6135 N N . ALA E 1 122 ? 32.187 92.699 11.676 1.00 28.11 102 ALA E N 1
ATOM 6136 C CA . ALA E 1 122 ? 32.557 93.199 12.998 1.00 27.65 102 ALA E CA 1
ATOM 6137 C C . ALA E 1 122 ? 32.901 94.672 12.932 1.00 27.57 102 ALA E C 1
ATOM 6138 O O . ALA E 1 122 ? 32.576 95.422 13.830 1.00 27.49 102 ALA E O 1
ATOM 6140 N N . SER E 1 123 ? 33.578 95.061 11.855 1.00 27.88 103 SER E N 1
ATOM 6141 C CA . SER E 1 123 ? 33.974 96.448 11.595 1.00 27.93 103 SER E CA 1
ATOM 6142 C C . SER E 1 123 ? 32.791 97.352 11.439 1.00 27.88 103 SER E C 1
ATOM 6143 O O . SER E 1 123 ? 32.879 98.530 11.747 1.00 27.97 103 SER E O 1
ATOM 6146 N N . SER E 1 124 ? 31.710 96.808 10.882 1.00 28.02 104 SER E N 1
ATOM 6147 C CA . SER E 1 124 ? 30.529 97.594 10.543 1.00 27.86 104 SER E CA 1
ATOM 6148 C C . SER E 1 124 ? 29.602 97.799 11.738 1.00 28.62 104 SER E C 1
ATOM 6149 O O . SER E 1 124 ? 28.490 98.283 11.576 1.00 29.08 104 SER E O 1
ATOM 6152 N N . GLY E 1 125 ? 30.048 97.434 12.940 1.00 29.55 105 GLY E N 1
ATOM 6153 C CA . GLY E 1 125 ? 29.334 97.793 14.156 1.00 30.21 105 GLY E CA 1
ATOM 6154 C C . GLY E 1 125 ? 29.205 99.308 14.295 1.00 30.88 105 GLY E C 1
ATOM 6155 O O . GLY E 1 125 ? 29.870 100.069 13.592 1.00 31.00 105 GLY E O 1
ATOM 6156 N N . ALA E 1 126 ? 28.337 99.752 15.195 1.00 31.58 106 ALA E N 1
ATOM 6157 C CA . ALA E 1 126 ? 28.115 101.173 15.395 1.00 32.15 106 ALA E CA 1
ATOM 6158 C C . ALA E 1 126 ? 29.385 101.761 15.963 1.00 32.87 106 ALA E C 1
ATOM 6159 O O . ALA E 1 126 ? 30.015 101.123 16.820 1.00 33.11 106 ALA E O 1
ATOM 6161 N N . LYS E 1 127 ? 29.756 102.952 15.480 1.00 33.42 107 LYS E N 1
ATOM 6162 C CA . LYS E 1 127 ? 30.967 103.660 15.934 1.00 34.11 107 LYS E CA 1
ATOM 6163 C C . LYS E 1 127 ? 30.981 103.878 17.453 1.00 34.08 107 LYS E C 1
ATOM 6164 O O . LYS E 1 127 ? 29.995 104.344 18.041 1.00 33.63 107 LYS E O 1
ATOM 6170 N N . GLY E 1 128 ? 32.119 103.554 18.066 1.00 34.18 108 GLY E N 1
ATOM 6171 C CA . GLY E 1 128 ? 32.278 103.604 19.512 1.00 34.12 108 GLY E CA 1
ATOM 6172 C C . GLY E 1 128 ? 31.926 102.312 20.213 1.00 34.19 108 GLY E C 1
ATOM 6173 O O . GLY E 1 128 ? 32.339 102.097 21.349 1.00 34.42 108 GLY E O 1
ATOM 6174 N N . LYS E 1 129 ? 31.186 101.443 19.527 1.00 34.26 109 LYS E N 1
ATOM 6175 C CA . LYS E 1 129 ? 30.612 100.246 20.137 1.00 34.32 109 LYS E CA 1
ATOM 6176 C C . LYS E 1 129 ? 31.143 98.952 19.490 1.00 34.12 109 LYS E C 1
ATOM 6177 O O . LYS E 1 129 ? 30.433 97.967 19.360 1.00 34.10 109 LYS E O 1
ATOM 6183 N N . ARG E 1 130 ? 32.422 98.962 19.132 1.00 33.87 110 ARG E N 1
ATOM 6184 C CA . ARG E 1 130 ? 33.070 97.831 18.485 1.00 33.62 110 ARG E CA 1
ATOM 6185 C C . ARG E 1 130 ? 34.205 97.362 19.378 1.00 33.29 110 ARG E C 1
ATOM 6186 O O . ARG E 1 130 ? 35.241 98.003 19.461 1.00 32.87 110 ARG E O 1
ATOM 6194 N N . PHE E 1 131 ? 33.989 96.243 20.055 1.00 33.25 111 PHE E N 1
ATOM 6195 C CA . PHE E 1 131 ? 34.947 95.717 21.016 1.00 32.93 111 PHE E CA 1
ATOM 6196 C C . PHE E 1 131 ? 35.662 94.466 20.498 1.00 32.64 111 PHE E C 1
ATOM 6197 O O . PHE E 1 131 ? 35.305 93.913 19.457 1.00 32.98 111 PHE E O 1
ATOM 6213 N N . LEU E 1 133 ? 38.072 91.017 22.423 1.00 31.04 113 LEU E N 1
ATOM 6214 C CA . LEU E 1 133 ? 38.721 90.400 23.585 1.00 30.86 113 LEU E CA 1
ATOM 6215 C C . LEU E 1 133 ? 40.244 90.338 23.381 1.00 30.41 113 LEU E C 1
ATOM 6216 O O . LEU E 1 133 ? 40.716 90.180 22.266 1.00 29.80 113 LEU E O 1
ATOM 6221 N N . PRO E 1 134 ? 41.004 90.451 24.466 1.00 30.29 114 PRO E N 1
ATOM 6222 C CA . PRO E 1 134 ? 42.464 90.616 24.402 1.00 30.25 114 PRO E CA 1
ATOM 6223 C C . PRO E 1 134 ? 43.222 89.646 23.507 1.00 30.29 114 PRO E C 1
ATOM 6224 O O . PRO E 1 134 ? 44.218 90.051 22.909 1.00 29.79 114 PRO E O 1
ATOM 6228 N N . ASN E 1 135 ? 42.773 88.402 23.418 1.00 30.53 115 ASN E N 1
ATOM 6229 C CA . ASN E 1 135 ? 43.549 87.373 22.730 1.00 31.22 115 ASN E CA 1
ATOM 6230 C C . ASN E 1 135 ? 43.017 86.998 21.360 1.00 31.77 115 ASN E C 1
ATOM 6231 O O . ASN E 1 135 ? 43.621 86.173 20.672 1.00 31.99 115 ASN E O 1
ATOM 6236 N N . ALA E 1 136 ? 41.911 87.618 20.961 1.00 32.74 116 ALA E N 1
ATOM 6237 C CA . ALA E 1 136 ? 41.350 87.469 19.619 1.00 33.59 116 ALA E CA 1
ATOM 6238 C C . ALA E 1 136 ? 42.315 87.978 18.544 1.00 34.82 116 ALA E C 1
ATOM 6239 O O . ALA E 1 136 ? 43.240 88.723 18.854 1.00 35.39 116 ALA E O 1
ATOM 6241 N N . GLU E 1 137 ? 42.110 87.573 17.287 1.00 36.15 117 GLU E N 1
ATOM 6242 C CA . GLU E 1 137 ? 42.953 88.028 16.170 1.00 37.22 117 GLU E CA 1
ATOM 6243 C C . GLU E 1 137 ? 42.121 88.492 14.947 1.00 37.89 117 GLU E C 1
ATOM 6244 O O . GLU E 1 137 ? 41.006 88.030 14.715 1.00 37.97 117 GLU E O 1
ATOM 6250 N N . TYR E 1 138 ? 42.693 89.410 14.177 1.00 38.82 118 TYR E N 1
ATOM 6251 C CA . TYR E 1 138 ? 42.026 90.050 13.046 1.00 39.63 118 TYR E CA 1
ATOM 6252 C C . TYR E 1 138 ? 42.797 89.788 11.739 1.00 41.31 118 TYR E C 1
ATOM 6253 O O . TYR E 1 138 ? 44.031 89.740 11.702 1.00 40.75 118 TYR E O 1
ATOM 6270 N N . ILE E 1 140 ? 42.132 91.048 7.694 1.00 47.61 120 ILE E N 1
ATOM 6271 C CA . ILE E 1 140 ? 41.265 91.806 6.797 1.00 48.47 120 ILE E CA 1
ATOM 6272 C C . ILE E 1 140 ? 41.350 91.333 5.345 1.00 49.72 120 ILE E C 1
ATOM 6273 O O . ILE E 1 140 ? 40.622 91.830 4.478 1.00 49.65 120 ILE E O 1
ATOM 6278 N N . HIS E 1 141 ? 42.244 90.381 5.086 1.00 51.32 121 HIS E N 1
ATOM 6279 C CA . HIS E 1 141 ? 42.357 89.753 3.770 1.00 52.82 121 HIS E CA 1
ATOM 6280 C C . HIS E 1 141 ? 41.030 89.160 3.311 1.00 53.77 121 HIS E C 1
ATOM 6281 O O . HIS E 1 141 ? 40.345 88.501 4.083 1.00 54.13 121 HIS E O 1
ATOM 6288 N N . GLN E 1 142 ? 40.686 89.386 2.049 1.00 55.00 122 GLN E N 1
ATOM 6289 C CA . GLN E 1 142 ? 39.447 88.876 1.481 1.00 56.03 122 GLN E CA 1
ATOM 6290 C C . GLN E 1 142 ? 39.759 87.947 0.301 1.00 57.19 122 GLN E C 1
ATOM 6291 O O . GLN E 1 142 ? 40.022 88.425 -0.804 1.00 57.28 122 GLN E O 1
ATOM 6297 N N . PRO E 1 143 ? 39.762 86.629 0.525 1.00 58.61 123 PRO E N 1
ATOM 6298 C CA . PRO E 1 143 ? 39.944 85.673 -0.573 1.00 59.55 123 PRO E CA 1
ATOM 6299 C C . PRO E 1 143 ? 38.679 85.478 -1.422 1.00 60.62 123 PRO E C 1
ATOM 6300 O O . PRO E 1 143 ? 37.560 85.712 -0.949 1.00 60.61 123 PRO E O 1
ATOM 6312 N N . ALA E 1 159 ? 33.690 84.426 -12.587 1.00 46.40 139 ALA E N 1
ATOM 6313 C CA . ALA E 1 159 ? 33.725 85.605 -13.451 1.00 46.47 139 ALA E CA 1
ATOM 6314 C C . ALA E 1 159 ? 34.757 86.614 -12.922 1.00 46.68 139 ALA E C 1
ATOM 6315 O O . ALA E 1 159 ? 34.486 87.306 -11.952 1.00 46.61 139 ALA E O 1
ATOM 6317 N N . PRO E 1 160 ? 35.944 86.673 -13.534 1.00 47.04 140 PRO E N 1
ATOM 6318 C CA . PRO E 1 160 ? 37.045 87.520 -13.046 1.00 47.12 140 PRO E CA 1
ATOM 6319 C C . PRO E 1 160 ? 36.731 89.000 -12.788 1.00 47.28 140 PRO E C 1
ATOM 6320 O O . PRO E 1 160 ? 37.037 89.443 -11.687 1.00 47.40 140 PRO E O 1
ATOM 6324 N N . GLU E 1 161 ? 36.169 89.739 -13.749 1.00 47.32 141 GLU E N 1
ATOM 6325 C CA . GLU E 1 161 ? 35.838 91.161 -13.531 1.00 47.40 141 GLU E CA 1
ATOM 6326 C C . GLU E 1 161 ? 34.955 91.353 -12.302 1.00 47.34 141 GLU E C 1
ATOM 6327 O O . GLU E 1 161 ? 35.114 92.324 -11.556 1.00 47.22 141 GLU E O 1
ATOM 6333 N N . HIS E 1 162 ? 34.008 90.432 -12.117 1.00 47.25 142 HIS E N 1
ATOM 6334 C CA . HIS E 1 162 ? 33.067 90.501 -11.013 1.00 47.14 142 HIS E CA 1
ATOM 6335 C C . HIS E 1 162 ? 33.777 90.344 -9.676 1.00 47.24 142 HIS E C 1
ATOM 6336 O O . HIS E 1 162 ? 33.476 91.087 -8.747 1.00 47.70 142 HIS E O 1
ATOM 6343 N N . LEU E 1 163 ? 34.700 89.380 -9.576 1.00 46.92 143 LEU E N 1
ATOM 6344 C CA . LEU E 1 163 ? 35.487 89.174 -8.356 1.00 46.56 143 LEU E CA 1
ATOM 6345 C C . LEU E 1 163 ? 36.239 90.442 -7.979 1.00 46.69 143 LEU E C 1
ATOM 6346 O O . LEU E 1 163 ? 36.362 90.762 -6.812 1.00 46.93 143 LEU E O 1
ATOM 6351 N N . LEU E 1 164 ? 36.731 91.165 -8.974 1.00 46.81 144 LEU E N 1
ATOM 6352 C CA . LEU E 1 164 ? 37.501 92.375 -8.732 1.00 47.03 144 LEU E CA 1
ATOM 6353 C C . LEU E 1 164 ? 36.621 93.547 -8.286 1.00 47.11 144 LEU E C 1
ATOM 6354 O O . LEU E 1 164 ? 37.107 94.461 -7.615 1.00 47.52 144 LEU E O 1
ATOM 6359 N N . LYS E 1 165 ? 35.348 93.537 -8.687 1.00 46.73 145 LYS E N 1
ATOM 6360 C CA . LYS E 1 165 ? 34.395 94.563 -8.273 1.00 46.37 145 LYS E CA 1
ATOM 6361 C C . LYS E 1 165 ? 33.965 94.303 -6.834 1.00 45.83 145 LYS E C 1
ATOM 6362 O O . LYS E 1 165 ? 33.751 95.247 -6.062 1.00 45.68 145 LYS E O 1
ATOM 6368 N N . THR E 1 166 ? 33.845 93.025 -6.480 1.00 45.00 146 THR E N 1
ATOM 6369 C CA . THR E 1 166 ? 33.453 92.638 -5.133 1.00 44.77 146 THR E CA 1
ATOM 6370 C C . THR E 1 166 ? 34.556 92.973 -4.121 1.00 44.63 146 THR E C 1
ATOM 6371 O O . THR E 1 166 ? 34.264 93.472 -3.051 1.00 44.66 146 THR E O 1
ATOM 6375 N N . ARG E 1 167 ? 35.815 92.720 -4.469 1.00 44.59 147 ARG E N 1
ATOM 6376 C CA . ARG E 1 167 ? 36.951 93.036 -3.589 1.00 44.57 147 ARG E CA 1
ATOM 6377 C C . ARG E 1 167 ? 37.135 94.541 -3.392 1.00 43.96 147 ARG E C 1
ATOM 6378 O O . ARG E 1 167 ? 37.525 94.962 -2.313 1.00 44.02 147 ARG E O 1
ATOM 6386 N N . ASN E 1 168 ? 36.867 95.343 -4.420 1.00 43.28 148 ASN E N 1
ATOM 6387 C CA . ASN E 1 168 ? 36.913 96.804 -4.275 1.00 43.07 148 ASN E CA 1
ATOM 6388 C C . ASN E 1 168 ? 35.787 97.249 -3.333 1.00 42.00 148 ASN E C 1
ATOM 6389 O O . ASN E 1 168 ? 36.000 98.125 -2.493 1.00 42.10 148 ASN E O 1
ATOM 6394 N N . THR E 1 169 ? 34.625 96.606 -3.426 1.00 40.65 149 THR E N 1
ATOM 6395 C CA . THR E 1 169 ? 33.503 96.940 -2.562 1.00 39.81 149 THR E CA 1
ATOM 6396 C C . THR E 1 169 ? 33.826 96.692 -1.079 1.00 39.74 149 THR E C 1
ATOM 6397 O O . THR E 1 169 ? 33.446 97.486 -0.227 1.00 39.92 149 THR E O 1
ATOM 6401 N N . LEU E 1 170 ? 34.543 95.611 -0.778 1.00 39.58 150 LEU E N 1
ATOM 6402 C CA . LEU E 1 170 ? 34.818 95.206 0.599 1.00 39.30 150 LEU E CA 1
ATOM 6403 C C . LEU E 1 170 ? 35.914 96.068 1.187 1.00 39.52 150 LEU E C 1
ATOM 6404 O O . LEU E 1 170 ? 35.823 96.521 2.329 1.00 39.71 150 LEU E O 1
ATOM 6409 N N . GLU E 1 171 ? 36.954 96.293 0.397 1.00 39.63 151 GLU E N 1
ATOM 6410 C CA . GLU E 1 171 ? 38.049 97.161 0.791 1.00 39.67 151 GLU E CA 1
ATOM 6411 C C . GLU E 1 171 ? 37.566 98.593 0.973 1.00 39.75 151 GLU E C 1
ATOM 6412 O O . GLU E 1 171 ? 38.138 99.337 1.756 1.00 39.97 151 GLU E O 1
ATOM 6418 N N . LYS E 1 172 ? 36.501 98.975 0.271 1.00 39.84 152 LYS E N 1
ATOM 6419 C CA . LYS E 1 172 ? 35.940 100.319 0.421 1.00 39.99 152 LYS E CA 1
ATOM 6420 C C . LYS E 1 172 ? 35.203 100.431 1.740 1.00 39.22 152 LYS E C 1
ATOM 6421 O O . LYS E 1 172 ? 35.268 101.463 2.394 1.00 39.31 152 LYS E O 1
ATOM 6427 N N . ILE E 1 173 ? 34.499 99.364 2.121 1.00 38.48 153 ILE E N 1
ATOM 6428 C CA . ILE E 1 173 ? 33.781 99.316 3.392 1.00 37.46 153 ILE E CA 1
ATOM 6429 C C . ILE E 1 173 ? 34.756 99.315 4.563 1.00 37.46 153 ILE E C 1
ATOM 6430 O O . ILE E 1 173 ? 34.493 99.925 5.585 1.00 37.15 153 ILE E O 1
ATOM 6435 N N . LEU E 1 174 ? 35.876 98.621 4.403 1.00 37.61 154 LEU E N 1
ATOM 6436 C CA . LEU E 1 174 ? 36.844 98.485 5.470 1.00 37.79 154 LEU E CA 1
ATOM 6437 C C . LEU E 1 174 ? 37.535 99.818 5.684 1.00 38.22 154 LEU E C 1
ATOM 6438 O O . LEU E 1 174 ? 37.789 100.201 6.822 1.00 38.43 154 LEU E O 1
ATOM 6443 N N . ALA E 1 175 ? 37.830 100.524 4.594 1.00 38.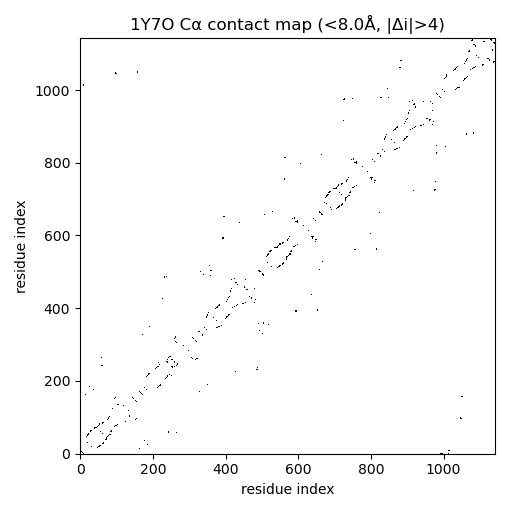62 155 ALA E N 1
ATOM 6444 C CA . ALA E 1 175 ? 38.390 101.881 4.671 1.00 38.96 155 ALA E CA 1
ATOM 6445 C C . ALA E 1 175 ? 37.450 102.842 5.405 1.00 39.44 155 ALA E C 1
ATOM 6446 O O . ALA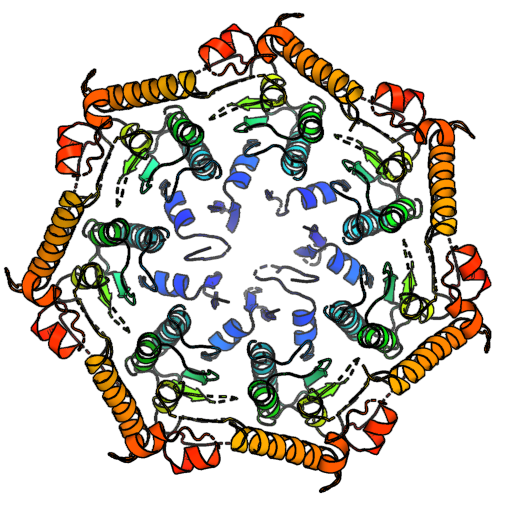 E 1 175 ? 37.881 103.557 6.298 1.00 39.85 155 ALA E O 1
ATOM 6448 N N . GLU E 1 176 ? 36.167 102.831 5.058 1.00 39.89 156 GLU E N 1
ATOM 6449 C CA . GLU E 1 176 ? 35.192 103.684 5.738 1.00 40.36 156 GLU E CA 1
ATOM 6450 C C . GLU E 1 176 ? 35.029 103.348 7.202 1.00 40.63 156 GLU E C 1
ATOM 6451 O O . GLU E 1 176 ? 34.756 104.233 7.995 1.00 40.84 156 GLU E O 1
ATOM 6457 N N . ASN E 1 177 ? 35.187 102.077 7.561 1.00 41.06 157 ASN E N 1
ATOM 6458 C CA . ASN E 1 177 ? 35.014 101.639 8.947 1.00 41.20 157 ASN E CA 1
ATOM 6459 C C . ASN E 1 177 ? 36.245 101.950 9.803 1.00 41.73 157 ASN E C 1
ATOM 6460 O O . ASN E 1 177 ? 36.153 101.985 11.022 1.00 41.44 157 ASN E O 1
ATOM 6465 N N . SER E 1 178 ? 37.393 102.173 9.163 1.00 42.50 158 SER E N 1
ATOM 6466 C CA . SER E 1 178 ? 38.661 102.345 9.877 1.00 42.99 158 SER E CA 1
ATOM 6467 C C . SER E 1 178 ? 39.231 103.761 9.815 1.00 43.69 158 SER E C 1
ATOM 6468 O O . SER E 1 178 ? 40.246 104.047 10.465 1.00 43.69 158 SER E O 1
ATOM 6471 N N . GLY E 1 179 ? 38.584 104.639 9.049 1.00 44.33 159 GLY E N 1
ATOM 6472 C CA . GLY E 1 179 ? 39.093 105.985 8.825 1.00 45.12 159 GLY E CA 1
ATOM 6473 C C . GLY E 1 179 ? 40.421 106.015 8.090 1.00 45.58 159 GLY E C 1
ATOM 6474 O O . GLY E 1 179 ? 41.204 106.943 8.242 1.00 45.40 159 GLY E O 1
ATOM 6475 N N . GLN E 1 180 ? 40.662 104.984 7.291 1.00 46.62 160 GLN E N 1
ATOM 6476 C CA . GLN E 1 180 ? 41.894 104.838 6.541 1.00 47.42 160 GLN E CA 1
ATOM 6477 C C . GLN E 1 180 ? 41.618 105.013 5.066 1.00 48.37 160 GLN E C 1
ATOM 6478 O O . GLN E 1 180 ? 40.464 105.078 4.644 1.00 48.23 160 GLN E O 1
ATOM 6484 N N . SER E 1 181 ? 42.688 105.089 4.287 1.00 49.86 161 SER E N 1
ATOM 6485 C CA . SER E 1 181 ? 42.587 105.279 2.841 1.00 51.11 161 SER E CA 1
ATOM 6486 C C . SER E 1 181 ? 42.410 103.945 2.131 1.00 52.46 161 SER E C 1
ATOM 6487 O O . SER E 1 181 ? 42.858 102.911 2.612 1.00 52.66 161 SER E O 1
ATOM 6498 N N . GLU E 1 183 ? 43.947 102.960 -0.494 1.00 55.83 163 GLU E N 1
ATOM 6499 C CA . GLU E 1 183 ? 45.257 102.454 -0.918 1.00 56.01 163 GLU E CA 1
ATOM 6500 C C . GLU E 1 183 ? 45.959 101.706 0.218 1.00 55.46 163 GLU E C 1
ATOM 6501 O O . GLU E 1 183 ? 46.655 100.719 -0.015 1.00 55.29 163 GLU E O 1
ATOM 6507 N N . LYS E 1 184 ? 45.781 102.195 1.446 1.00 54.98 164 LYS E N 1
ATOM 6508 C CA . LYS E 1 184 ? 46.399 101.588 2.619 1.00 54.33 164 LYS E CA 1
ATOM 6509 C C . LYS E 1 184 ? 45.796 100.218 2.876 1.00 54.22 164 LYS E C 1
ATOM 6510 O O . LYS E 1 184 ? 46.522 99.263 3.139 1.00 54.22 164 LYS E O 1
ATOM 6516 N N . VAL E 1 185 ? 44.470 100.142 2.800 1.00 53.96 165 VAL E N 1
ATOM 6517 C CA . VAL E 1 185 ? 43.738 98.916 3.070 1.00 53.90 165 VAL E CA 1
ATOM 6518 C C . VAL E 1 185 ? 44.086 97.886 2.011 1.00 53.92 165 VAL E C 1
ATOM 6519 O O . VAL E 1 185 ? 44.383 96.744 2.339 1.00 53.72 165 VAL E O 1
ATOM 6523 N N . HIS E 1 186 ? 44.067 98.309 0.748 1.00 54.14 166 HIS E N 1
ATOM 6524 C CA . HIS E 1 186 ? 44.364 97.433 -0.383 1.00 54.33 166 HIS E CA 1
ATOM 6525 C C . HIS E 1 186 ? 45.739 96.777 -0.240 1.00 54.85 166 HIS E C 1
ATOM 6526 O O . HIS E 1 186 ? 45.885 95.591 -0.513 1.00 55.03 166 HIS E O 1
ATOM 6533 N N . ALA E 1 187 ? 46.734 97.544 0.210 1.00 55.46 167 ALA E N 1
ATOM 6534 C CA . ALA E 1 187 ? 48.093 97.033 0.418 1.00 55.77 167 ALA E CA 1
ATOM 6535 C C . ALA E 1 187 ? 48.210 96.107 1.644 1.00 56.23 167 ALA E C 1
ATOM 6536 O O . ALA E 1 187 ? 48.876 95.074 1.584 1.00 56.20 167 ALA E O 1
ATOM 6538 N N . ASP E 1 188 ? 47.565 96.477 2.747 1.00 56.82 168 ASP E N 1
ATOM 6539 C CA . ASP E 1 188 ? 47.631 95.698 3.990 1.00 57.49 168 ASP E CA 1
ATOM 6540 C C . ASP E 1 188 ? 46.903 94.355 3.871 1.00 57.98 168 ASP E C 1
ATOM 6541 O O . ASP E 1 188 ? 47.244 93.392 4.555 1.00 57.76 168 ASP E O 1
ATOM 6546 N N . ALA E 1 189 ? 45.902 94.305 2.999 1.00 58.79 169 ALA E N 1
ATOM 6547 C CA . ALA E 1 189 ? 45.049 93.134 2.863 1.00 59.55 169 ALA E CA 1
ATOM 6548 C C . ALA E 1 189 ? 45.637 92.056 1.937 1.00 60.45 169 ALA E C 1
ATOM 6549 O O . ALA E 1 189 ? 45.298 90.881 2.090 1.00 60.58 169 ALA E O 1
ATOM 6551 N N . GLU E 1 190 ? 46.501 92.436 0.984 1.00 61.58 170 GLU E N 1
ATOM 6552 C CA . GLU E 1 190 ? 47.137 91.445 0.084 1.00 62.44 170 GLU E CA 1
ATOM 6553 C C . GLU E 1 190 ? 48.321 90.745 0.748 1.00 62.74 170 GLU E C 1
ATOM 6554 O O . GLU E 1 190 ? 48.987 89.907 0.134 1.00 62.88 170 GLU E O 1
ATOM 6560 N N . ARG E 1 191 ? 48.573 91.101 2.006 1.00 63.06 171 ARG E N 1
ATOM 6561 C CA . ARG E 1 191 ? 49.378 90.281 2.901 1.00 63.17 171 ARG E CA 1
ATOM 6562 C C . ARG E 1 191 ? 48.411 89.289 3.572 1.00 62.72 171 ARG E C 1
ATOM 6563 O O . ARG E 1 191 ? 47.207 89.546 3.666 1.00 62.55 171 ARG E O 1
ATOM 6571 N N . ASP E 1 192 ? 48.928 88.139 3.992 1.00 62.19 172 ASP E N 1
ATOM 6572 C CA . ASP E 1 192 ? 48.191 87.268 4.911 1.00 61.59 172 ASP E CA 1
ATOM 6573 C C . ASP E 1 192 ? 48.775 87.533 6.309 1.00 60.51 172 ASP E C 1
ATOM 6574 O O . ASP E 1 192 ? 49.762 86.911 6.721 1.00 60.42 172 ASP E O 1
ATOM 6579 N N . ASN E 1 193 ? 48.152 88.483 7.006 1.00 58.98 173 ASN E N 1
ATOM 6580 C CA . ASN E 1 193 ? 48.739 89.142 8.168 1.00 58.03 173 ASN E CA 1
ATOM 6581 C C . ASN E 1 193 ? 47.765 89.222 9.339 1.00 56.40 173 ASN E C 1
ATOM 6582 O O . ASN E 1 193 ? 46.766 89.938 9.291 1.00 56.54 173 ASN E O 1
ATOM 6587 N N . TRP E 1 194 ? 48.071 88.490 10.398 1.00 54.51 174 TRP E N 1
ATOM 6588 C CA . TRP E 1 194 ? 47.229 88.486 11.577 1.00 52.96 174 TRP E CA 1
ATOM 6589 C C . TRP E 1 194 ? 47.556 89.654 12.472 1.00 51.90 174 TRP E C 1
ATOM 6590 O O . TRP E 1 194 ? 48.715 90.039 12.624 1.00 51.73 174 TRP E O 1
ATOM 6609 N N . SER E 1 196 ? 46.937 91.549 16.262 1.00 46.15 176 SER E N 1
ATOM 6610 C CA . SER E 1 196 ? 46.541 91.511 17.666 1.00 44.60 176 SER E CA 1
ATOM 6611 C C . SER E 1 196 ? 45.376 92.493 17.860 1.00 43.18 176 SER E C 1
ATOM 6612 O O . SER E 1 196 ? 44.933 93.129 16.900 1.00 42.71 176 SER E O 1
ATOM 6615 N N . ALA E 1 197 ? 44.887 92.620 19.087 1.00 41.41 177 ALA E N 1
ATOM 6616 C CA . ALA E 1 197 ? 43.801 93.540 19.369 1.00 40.32 177 ALA E CA 1
ATOM 6617 C C . ALA E 1 197 ? 44.368 94.959 19.384 1.00 39.57 177 ALA E C 1
ATOM 6618 O O . ALA E 1 197 ? 43.789 95.877 18.799 1.00 38.78 177 ALA E O 1
ATOM 6620 N N . GLN E 1 198 ? 45.525 95.125 20.018 1.00 39.11 178 GLN E N 1
ATOM 6621 C CA . GLN E 1 198 ? 46.234 96.409 20.000 1.00 38.79 178 GLN E CA 1
ATOM 6622 C C . GLN E 1 198 ? 46.378 96.948 18.557 1.00 38.47 178 GLN E C 1
ATOM 6623 O O . GLN E 1 198 ? 45.891 98.045 18.230 1.00 37.98 178 GLN E O 1
ATOM 6629 N N . GLU E 1 199 ? 47.020 96.161 17.698 1.00 37.70 179 GLU E N 1
ATOM 6630 C CA . GLU E 1 199 ? 47.150 96.516 16.292 1.00 37.52 179 GLU E CA 1
ATOM 6631 C C . GLU E 1 199 ? 45.791 96.881 15.661 1.00 37.18 179 GLU E C 1
ATOM 6632 O O . GLU E 1 199 ? 45.692 97.840 14.910 1.00 37.07 179 GLU E O 1
ATOM 6638 N N . THR E 1 200 ? 44.741 96.136 15.987 1.00 37.14 180 THR E N 1
ATOM 6639 C CA . THR E 1 200 ? 43.425 96.361 15.385 1.00 36.83 180 THR E CA 1
ATOM 6640 C C . THR E 1 200 ? 42.778 97.646 15.897 1.00 36.87 180 THR E C 1
ATOM 6641 O O . THR E 1 200 ? 41.988 98.261 15.194 1.00 36.95 180 THR E O 1
ATOM 6645 N N . LEU E 1 201 ? 43.106 98.048 17.122 1.00 36.81 181 LEU E N 1
ATOM 6646 C CA . LEU E 1 201 ? 42.619 99.318 17.671 1.00 36.30 181 LEU E CA 1
ATOM 6647 C C . LEU E 1 201 ? 43.315 100.502 16.994 1.00 36.20 181 LEU E C 1
ATOM 6648 O O . LEU E 1 201 ? 42.673 101.505 16.700 1.00 35.88 181 LEU E O 1
ATOM 6653 N N . GLU E 1 202 ? 44.621 100.359 16.757 1.00 36.41 182 GLU E N 1
ATOM 6654 C CA . GLU E 1 202 ? 45.447 101.364 16.071 1.00 36.54 182 GLU E CA 1
ATOM 6655 C C . GLU E 1 202 ? 44.909 101.611 14.672 1.00 36.24 182 GLU E C 1
ATOM 6656 O O . GLU E 1 202 ? 44.727 102.742 14.257 1.00 36.47 182 GLU E O 1
ATOM 6662 N N . TYR E 1 203 ? 44.657 100.531 13.953 1.00 36.25 183 TYR E N 1
ATOM 6663 C CA . TYR E 1 203 ? 44.041 100.597 12.641 1.00 36.31 183 TYR E CA 1
ATOM 6664 C C . TYR E 1 203 ? 42.677 101.302 12.686 1.00 36.38 183 TYR E C 1
ATOM 6665 O O . TYR E 1 203 ? 42.313 102.030 11.760 1.00 36.88 183 TYR E O 1
ATOM 6674 N N . GLY E 1 204 ? 41.931 101.074 13.764 1.00 36.26 184 GLY E N 1
ATOM 6675 C CA . GLY E 1 204 ? 40.619 101.662 13.959 1.00 35.90 184 GLY E CA 1
ATOM 6676 C C . GLY E 1 204 ? 39.485 100.804 13.430 1.00 35.63 184 GLY E C 1
ATOM 6677 O O . GLY E 1 204 ? 38.482 101.335 12.976 1.00 35.71 184 GLY E O 1
ATOM 6678 N N . PHE E 1 205 ? 39.644 99.480 13.487 1.00 35.38 185 PHE E N 1
ATOM 6679 C CA . PHE E 1 205 ? 38.560 98.545 13.180 1.00 35.04 185 PHE E CA 1
ATOM 6680 C C . PHE E 1 205 ? 37.669 98.314 14.405 1.00 35.09 185 PHE E C 1
ATOM 6681 O O . PHE E 1 205 ? 36.503 97.964 14.273 1.00 34.59 185 PHE E O 1
ATOM 6689 N N . ILE E 1 206 ? 38.241 98.521 15.586 1.00 35.66 186 ILE E N 1
ATOM 6690 C CA . ILE E 1 206 ? 37.506 98.545 16.851 1.00 36.06 186 ILE E CA 1
ATOM 6691 C C . ILE E 1 206 ? 37.690 99.885 17.580 1.00 36.44 186 ILE E C 1
ATOM 6692 O O . ILE E 1 206 ? 38.442 100.750 17.139 1.00 36.42 186 ILE E O 1
ATOM 6697 N N . ASP E 1 207 ? 36.990 100.025 18.700 1.00 37.11 187 ASP E N 1
ATOM 6698 C CA . ASP E 1 207 ? 37.042 101.201 19.562 1.00 37.55 187 ASP E CA 1
ATOM 6699 C C . ASP E 1 207 ? 37.622 100.902 20.951 1.00 37.92 187 ASP E C 1
ATOM 6700 O O . ASP E 1 207 ? 38.299 101.752 21.523 1.00 37.81 187 ASP E O 1
ATOM 6705 N N . GLU E 1 208 ? 37.340 99.714 21.492 1.00 38.45 188 GLU E N 1
ATOM 6706 C CA . GLU E 1 208 ? 37.824 99.314 22.818 1.00 39.05 188 GLU E CA 1
ATOM 6707 C C . GLU E 1 208 ? 38.250 97.849 22.846 1.00 39.15 188 GLU E C 1
ATOM 6708 O O . GLU E 1 208 ? 37.532 96.983 22.342 1.00 39.30 188 GLU E O 1
ATOM 6714 N N . ILE E 1 209 ? 39.411 97.573 23.431 1.00 39.04 189 ILE E N 1
ATOM 6715 C CA . ILE E 1 209 ? 39.757 96.217 23.844 1.00 39.18 189 ILE E CA 1
ATOM 6716 C C . ILE E 1 209 ? 39.181 95.972 25.237 1.00 39.77 189 ILE E C 1
ATOM 6717 O O . ILE E 1 209 ? 39.528 96.699 26.156 1.00 39.33 189 ILE E O 1
ATOM 6730 N N . ALA E 1 211 ? 38.365 94.070 29.019 1.00 43.48 191 ALA E N 1
ATOM 6731 C CA . ALA E 1 211 ? 39.270 93.756 30.133 1.00 44.54 191 ALA E CA 1
ATOM 6732 C C . ALA E 1 211 ? 39.636 92.278 30.336 1.00 45.36 191 ALA E C 1
ATOM 6733 O O . ALA E 1 211 ? 38.901 91.375 29.943 1.00 45.66 191 ALA E O 1
ATOM 6735 N N . ASN E 1 212 ? 40.804 92.069 30.947 1.00 46.37 192 ASN E N 1
ATOM 6736 C CA . ASN E 1 212 ? 41.165 90.817 31.617 1.00 47.21 192 ASN E CA 1
ATOM 6737 C C . ASN E 1 212 ? 40.976 91.003 33.140 1.00 48.05 192 ASN E C 1
ATOM 6738 O O . ASN E 1 212 ? 41.907 91.402 33.845 1.00 48.16 192 ASN E O 1
ATOM 6743 N N . ASN E 1 213 ? 39.775 90.705 33.636 1.00 48.87 193 ASN E N 1
ATOM 6744 C CA . ASN E 1 213 ? 39.389 91.052 35.013 1.00 49.68 193 ASN E CA 1
ATOM 6745 C C . ASN E 1 213 ? 39.817 90.079 36.138 1.00 50.35 193 ASN E C 1
ATOM 6746 O O . ASN E 1 213 ? 39.350 90.207 37.273 1.00 50.50 193 ASN E O 1
ATOM 6751 N N . SER E 1 214 ? 40.721 89.141 35.848 1.00 50.99 194 SER E N 1
ATOM 6752 C CA . SER E 1 214 ? 41.078 88.096 36.822 1.00 51.40 194 SER E CA 1
ATOM 6753 C C . SER E 1 214 ? 42.319 88.485 37.620 1.00 51.58 194 SER E C 1
ATOM 6754 O O . SER E 1 214 ? 43.086 89.349 37.192 1.00 51.75 194 SER E O 1
ATOM 6757 N N . MET F 1 21 ? 16.439 72.788 15.122 1.00 67.61 1 MET F N 1
ATOM 6758 C CA . MET F 1 21 ? 15.840 74.148 14.991 1.00 67.77 1 MET F CA 1
ATOM 6759 C C . MET F 1 21 ? 16.734 75.198 15.655 1.00 67.50 1 MET F C 1
ATOM 6760 O O . MET F 1 21 ? 17.360 74.917 16.673 1.00 67.85 1 MET F O 1
ATOM 6765 N N . ILE F 1 22 ? 16.773 76.408 15.102 1.00 67.17 2 ILE F N 1
ATOM 6766 C CA . ILE F 1 22 ? 17.676 77.472 15.591 1.00 66.90 2 ILE F CA 1
ATOM 6767 C C . ILE F 1 22 ? 16.850 78.504 16.421 1.00 66.50 2 ILE F C 1
ATOM 6768 O O . ILE F 1 22 ? 15.633 78.425 16.400 1.00 66.86 2 ILE F O 1
ATOM 6773 N N . PRO F 1 23 ? 17.464 79.475 17.107 1.00 66.04 3 PRO F N 1
ATOM 6774 C CA . PRO F 1 23 ? 16.905 80.065 18.333 1.00 65.66 3 PRO F CA 1
ATOM 6775 C C . PRO F 1 23 ? 15.492 79.657 18.786 1.00 65.33 3 PRO F C 1
ATOM 6776 O O . PRO F 1 23 ? 14.446 80.194 18.398 1.00 64.65 3 PRO F O 1
ATOM 6780 N N . VAL F 1 24 ? 15.527 78.686 19.693 1.00 65.36 4 VAL F N 1
ATOM 6781 C CA . VAL F 1 24 ? 14.384 77.863 20.058 1.00 65.49 4 VAL F CA 1
ATOM 6782 C C . VAL F 1 24 ? 13.835 78.124 21.474 1.00 65.65 4 VAL F C 1
ATOM 6783 O O . VAL F 1 24 ? 14.539 77.985 22.477 1.00 65.34 4 VAL F O 1
ATOM 6787 N N . VAL F 1 25 ? 12.554 78.474 21.521 1.00 65.99 5 VAL F N 1
ATOM 6788 C CA . VAL F 1 25 ? 11.771 78.540 22.753 1.00 66.25 5 VAL F CA 1
ATOM 6789 C C . VAL F 1 25 ? 10.725 77.386 22.704 1.00 66.60 5 VAL F C 1
ATOM 6790 O O . VAL F 1 25 ? 10.403 76.902 21.618 1.00 66.72 5 VAL F O 1
ATOM 6794 N N . ILE F 1 26 ? 10.207 76.923 23.849 1.00 66.80 6 ILE F N 1
ATOM 6795 C CA . ILE F 1 26 ? 9.084 75.964 23.830 1.00 66.84 6 ILE F CA 1
ATOM 6796 C C . ILE F 1 26 ? 7.986 76.352 24.832 1.00 66.73 6 ILE F C 1
ATOM 6797 O O . ILE F 1 26 ? 6.809 76.478 24.467 1.00 66.37 6 ILE F O 1
ATOM 6802 N N . SER F 1 35 ? 11.012 73.954 19.524 1.00 43.79 15 SER F N 1
ATOM 6803 C CA . SER F 1 35 ? 10.190 73.868 18.324 1.00 43.93 15 SER F CA 1
ATOM 6804 C C . SER F 1 35 ? 9.870 75.252 17.747 1.00 44.12 15 SER F C 1
ATOM 6805 O O . SER F 1 35 ? 9.735 75.377 16.518 1.00 44.03 15 SER F O 1
ATOM 6808 N N . TYR F 1 36 ? 9.736 76.269 18.624 1.00 44.08 16 TYR F N 1
ATOM 6809 C CA . TYR F 1 36 ? 9.302 77.636 18.229 1.00 43.92 16 TYR F CA 1
ATOM 6810 C C . TYR F 1 36 ? 10.457 78.524 17.757 1.00 43.50 16 TYR F C 1
ATOM 6811 O O . TYR F 1 36 ? 11.076 79.275 18.534 1.00 43.54 16 TYR F O 1
ATOM 6820 N N . ASP F 1 37 ? 10.685 78.431 16.450 1.00 42.80 17 ASP F N 1
ATOM 6821 C CA . ASP F 1 37 ? 11.824 79.003 15.747 1.00 42.26 17 ASP F CA 1
ATOM 6822 C C . ASP F 1 37 ? 11.924 80.515 15.901 1.00 41.47 17 ASP F C 1
ATOM 6823 O O . ASP F 1 37 ? 10.961 81.169 16.287 1.00 41.71 17 ASP F O 1
ATOM 6828 N N . ILE F 1 38 ? 13.088 81.068 15.573 1.00 40.53 18 ILE F N 1
ATOM 6829 C CA . ILE F 1 38 ? 13.172 82.484 15.252 1.00 39.90 18 ILE F CA 1
ATOM 6830 C C . ILE F 1 38 ? 12.277 82.812 14.047 1.00 39.45 18 ILE F C 1
ATOM 6831 O O . ILE F 1 38 ? 11.567 83.802 14.071 1.00 39.57 18 ILE F O 1
ATOM 6836 N N . TYR F 1 39 ? 12.284 81.962 13.019 1.00 39.14 19 TYR F N 1
ATOM 6837 C CA . TYR F 1 39 ? 11.480 82.171 11.797 1.00 38.72 19 TYR F CA 1
ATOM 6838 C C . TYR F 1 39 ? 9.978 82.173 12.047 1.00 38.70 19 TYR F C 1
ATOM 6839 O O . TYR F 1 39 ? 9.217 82.837 11.337 1.00 38.78 19 TYR F O 1
ATOM 6848 N N . SER F 1 40 ? 9.566 81.419 13.057 1.00 38.87 20 SER F N 1
ATOM 6849 C CA . SER F 1 40 ? 8.163 81.284 13.427 1.00 38.91 20 SER F CA 1
ATOM 6850 C C . SER F 1 40 ? 7.674 82.504 14.230 1.00 39.24 20 SER F C 1
ATOM 6851 O O . SER F 1 40 ? 6.468 82.789 14.252 1.00 39.48 20 SER F O 1
ATOM 6854 N N . ARG F 1 41 ? 8.605 83.213 14.885 1.00 39.18 21 ARG F N 1
ATOM 6855 C CA . ARG F 1 41 ? 8.314 84.519 15.506 1.00 39.11 21 ARG F CA 1
ATOM 6856 C C . ARG F 1 41 ? 8.074 85.590 14.462 1.00 38.12 21 ARG F C 1
ATOM 6857 O O . ARG F 1 41 ? 7.133 86.378 14.571 1.00 38.09 21 ARG F O 1
ATOM 6865 N N . LEU F 1 42 ? 8.950 85.622 13.459 1.00 37.18 22 LEU F N 1
ATOM 6866 C CA . LEU F 1 42 ? 8.813 86.539 12.331 1.00 36.18 22 LEU F CA 1
ATOM 6867 C C . LEU F 1 42 ? 7.497 86.294 11.574 1.00 35.33 22 LEU F C 1
ATOM 6868 O O . LEU F 1 42 ? 6.905 87.235 11.065 1.00 35.28 22 LEU F O 1
ATOM 6873 N N . LEU F 1 43 ? 7.022 85.045 11.562 1.00 34.35 23 LEU F N 1
ATOM 6874 C CA . LEU F 1 43 ? 5.789 84.675 10.870 1.00 33.49 23 LEU F CA 1
ATOM 6875 C C . LEU F 1 43 ? 4.530 85.224 11.549 1.00 33.10 23 LEU F C 1
ATOM 6876 O O . LEU F 1 43 ? 3.558 85.534 10.877 1.00 32.98 23 LEU F O 1
ATOM 6881 N N . LYS F 1 44 ? 4.538 85.328 12.873 1.00 32.88 24 LYS F N 1
ATOM 6882 C CA . LYS F 1 44 ? 3.464 86.020 13.595 1.00 32.67 24 LYS F CA 1
ATOM 6883 C C . LYS F 1 44 ? 3.300 87.439 13.053 1.00 32.21 24 LYS F C 1
ATOM 6884 O O . LYS F 1 44 ? 2.184 87.925 12.926 1.00 32.03 24 LYS F O 1
ATOM 6890 N N . ASP F 1 45 ? 4.417 88.079 12.707 1.00 31.82 25 ASP F N 1
ATOM 6891 C CA . ASP F 1 45 ? 4.402 89.403 12.081 1.00 31.69 25 ASP F CA 1
ATOM 6892 C C . ASP F 1 45 ? 4.394 89.364 10.532 1.00 30.87 25 ASP F C 1
ATOM 6893 O O . ASP F 1 45 ? 4.770 90.330 9.865 1.00 30.64 25 ASP F O 1
ATOM 6898 N N . ARG F 1 46 ? 3.944 88.239 9.986 1.00 29.99 26 ARG F N 1
ATOM 6899 C CA . ARG F 1 46 ? 3.670 88.041 8.546 1.00 29.24 26 ARG F CA 1
ATOM 6900 C C . ARG F 1 46 ? 4.881 88.056 7.603 1.00 28.21 26 ARG F C 1
ATOM 6901 O O . ARG F 1 46 ? 4.737 88.326 6.422 1.00 28.58 26 ARG F O 1
ATOM 6909 N N . ILE F 1 47 ? 6.048 87.722 8.138 1.00 27.12 27 ILE F N 1
ATOM 6910 C CA . ILE F 1 47 ? 7.311 87.634 7.399 1.00 26.38 27 ILE F CA 1
ATOM 6911 C C . ILE F 1 47 ? 7.672 86.179 7.083 1.00 26.16 27 ILE F C 1
ATOM 6912 O O . ILE F 1 47 ? 7.478 85.281 7.906 1.00 26.07 27 ILE F O 1
ATOM 6917 N N . ILE F 1 48 ? 8.217 85.960 5.894 1.00 25.87 28 ILE F N 1
ATOM 6918 C CA . ILE F 1 48 ? 8.551 84.623 5.409 1.00 25.42 28 ILE F CA 1
ATOM 6919 C C . ILE F 1 48 ? 9.947 84.721 4.867 1.00 26.45 28 ILE F C 1
ATOM 6920 O O . ILE F 1 48 ? 10.235 85.598 4.058 1.00 26.32 28 ILE F O 1
ATOM 6933 N N . LEU F 1 50 ? 12.664 83.202 2.440 1.00 29.13 30 LEU F N 1
ATOM 6934 C CA . LEU F 1 50 ? 12.942 82.326 1.307 1.00 29.42 30 LEU F CA 1
ATOM 6935 C C . LEU F 1 50 ? 14.459 82.293 1.171 1.00 29.91 30 LEU F C 1
ATOM 6936 O O . LEU F 1 50 ? 15.084 83.313 0.961 1.00 30.31 30 LEU F O 1
ATOM 6941 N N . THR F 1 51 ? 15.030 81.100 1.294 1.00 30.53 31 THR F N 1
ATOM 6942 C CA . THR F 1 51 ? 16.440 80.942 1.607 1.00 31.14 31 THR F CA 1
ATOM 6943 C C . THR F 1 51 ? 17.003 79.639 1.028 1.00 30.80 31 THR F C 1
ATOM 6944 O O . THR F 1 51 ? 16.319 78.630 0.969 1.00 31.01 31 THR F O 1
ATOM 6948 N N . GLY F 1 52 ? 18.245 79.676 0.575 1.00 30.70 32 GLY F N 1
ATOM 6949 C CA . GLY F 1 52 ? 18.844 78.524 -0.063 1.00 31.01 32 GLY F CA 1
ATOM 6950 C C . GLY F 1 52 ? 18.244 78.257 -1.433 1.00 31.36 32 GLY F C 1
ATOM 6951 O O . GLY F 1 52 ? 17.409 79.011 -1.933 1.00 31.51 32 GLY F O 1
ATOM 6952 N N . PRO F 1 53 ? 18.686 77.185 -2.063 1.00 31.51 33 PRO F N 1
ATOM 6953 C CA . PRO F 1 53 ? 18.202 76.837 -3.398 1.00 31.86 33 PRO F CA 1
ATOM 6954 C C . PRO F 1 53 ? 16.721 76.542 -3.389 1.00 32.33 33 PRO F C 1
ATOM 6955 O O . PRO F 1 53 ? 16.265 75.853 -2.481 1.00 32.79 33 PRO F O 1
ATOM 6959 N N . VAL F 1 54 ? 15.984 77.025 -4.381 1.00 32.99 34 VAL F N 1
ATOM 6960 C CA . VAL F 1 54 ? 14.562 76.698 -4.475 1.00 33.54 34 VAL F CA 1
ATOM 6961 C C . VAL F 1 54 ? 14.427 75.292 -5.057 1.00 34.12 34 VAL F C 1
ATOM 6962 O O . VAL F 1 54 ? 14.794 75.054 -6.206 1.00 34.68 34 VAL F O 1
ATOM 6966 N N . GLU F 1 55 ? 13.971 74.366 -4.211 1.00 34.24 35 GLU F N 1
ATOM 6967 C CA . GLU F 1 55 ? 13.567 73.013 -4.610 1.00 34.27 35 GLU F CA 1
ATOM 6968 C C . GLU F 1 55 ? 12.185 72.731 -3.997 1.00 33.60 35 GLU F C 1
ATOM 6969 O O . GLU F 1 55 ? 11.698 73.548 -3.228 1.00 33.62 35 GLU F O 1
ATOM 6975 N N . ASP F 1 56 ? 11.551 71.608 -4.332 1.00 32.97 36 ASP F N 1
ATOM 6976 C CA . ASP F 1 56 ? 10.156 71.373 -3.928 1.00 32.83 36 ASP F CA 1
ATOM 6977 C C . ASP F 1 56 ? 9.884 71.551 -2.432 1.00 32.37 36 ASP F C 1
ATOM 6978 O O . ASP F 1 56 ? 8.887 72.134 -2.054 1.00 32.33 36 ASP F O 1
ATOM 6983 N N . ASN F 1 57 ? 10.760 71.051 -1.574 1.00 31.98 37 ASN F N 1
ATOM 6984 C CA . ASN F 1 57 ? 10.495 71.096 -0.137 1.00 31.68 37 ASN F CA 1
ATOM 6985 C C . ASN F 1 57 ? 10.392 72.473 0.496 1.00 31.09 37 ASN F C 1
ATOM 6986 O O . ASN F 1 57 ? 9.404 72.775 1.160 1.00 30.41 37 ASN F O 1
ATOM 6999 N N . ALA F 1 59 ? 9.978 75.214 -1.170 1.00 29.58 39 ALA F N 1
ATOM 7000 C CA . ALA F 1 59 ? 8.927 75.916 -1.894 1.00 29.17 39 ALA F CA 1
ATOM 7001 C C . ALA F 1 59 ? 7.558 75.645 -1.282 1.00 28.87 39 ALA F C 1
ATOM 7002 O O . ALA F 1 59 ? 6.763 76.558 -1.096 1.00 28.75 39 ALA F O 1
ATOM 7004 N N . ASN F 1 60 ? 7.290 74.392 -0.951 1.00 28.54 40 ASN F N 1
ATOM 7005 C CA . ASN F 1 60 ? 6.018 74.036 -0.329 1.00 28.44 40 ASN F CA 1
ATOM 7006 C C . ASN F 1 60 ? 5.895 74.591 1.120 1.00 27.17 40 ASN F C 1
ATOM 7007 O O . ASN F 1 60 ? 4.796 74.882 1.587 1.00 26.26 40 ASN F O 1
ATOM 7012 N N . SER F 1 61 ? 7.024 74.775 1.809 1.00 26.05 41 SER F N 1
ATOM 7013 C CA . SER F 1 61 ? 7.030 75.448 3.117 1.00 25.12 41 SER F CA 1
ATOM 7014 C C . SER F 1 61 ? 6.672 76.932 3.003 1.00 24.20 41 SER F C 1
ATOM 7015 O O . SER F 1 61 ? 5.895 77.448 3.781 1.00 24.06 41 SER F O 1
ATOM 7018 N N . VAL F 1 62 ? 7.260 77.601 2.023 1.00 23.45 42 VAL F N 1
ATOM 7019 C CA . VAL F 1 62 ? 6.912 78.966 1.689 1.00 22.93 42 VAL F CA 1
ATOM 7020 C C . VAL F 1 62 ? 5.447 79.058 1.248 1.00 22.40 42 VAL F C 1
ATOM 7021 O O . VAL F 1 62 ? 4.742 79.966 1.640 1.00 22.10 42 VAL F O 1
ATOM 7025 N N . ILE F 1 63 ? 4.991 78.122 0.428 1.00 21.99 43 ILE F N 1
ATOM 7026 C CA . ILE F 1 63 ? 3.616 78.170 -0.080 1.00 21.27 43 ILE F CA 1
ATOM 7027 C C . ILE F 1 63 ? 2.608 77.982 1.044 1.00 21.52 43 ILE F C 1
ATOM 7028 O O . ILE F 1 63 ? 1.577 78.648 1.073 1.00 21.60 43 ILE F O 1
ATOM 7033 N N . ALA F 1 64 ? 2.899 77.061 1.962 1.00 21.90 44 ALA F N 1
ATOM 7034 C CA . ALA F 1 64 ? 2.010 76.785 3.091 1.00 21.87 44 ALA F CA 1
ATOM 7035 C C . ALA F 1 64 ? 1.928 78.029 3.970 1.00 22.16 44 ALA F C 1
ATOM 7036 O O . ALA F 1 64 ? 0.849 78.356 4.468 1.00 22.83 44 ALA F O 1
ATOM 7038 N N . GLN F 1 65 ? 3.062 78.718 4.142 1.00 21.78 45 GLN F N 1
ATOM 7039 C CA . GLN F 1 65 ? 3.119 79.927 4.945 1.00 21.86 45 GLN F CA 1
ATOM 7040 C C . GLN F 1 65 ? 2.267 81.043 4.327 1.00 21.80 45 GLN F C 1
ATOM 7041 O O . GLN F 1 65 ? 1.635 81.832 5.049 1.00 21.68 45 GLN F O 1
ATOM 7047 N N . LEU F 1 66 ? 2.235 81.091 2.999 1.00 21.65 46 LEU F N 1
ATOM 7048 C CA . LEU F 1 66 ? 1.459 82.089 2.284 1.00 21.99 46 LEU F CA 1
ATOM 7049 C C . LEU F 1 66 ? -0.054 81.822 2.387 1.00 22.80 46 LEU F C 1
ATOM 7050 O O . LEU F 1 66 ? -0.841 82.736 2.659 1.00 23.16 46 LEU F O 1
ATOM 7055 N N . LEU F 1 67 ? -0.477 80.582 2.183 1.00 23.32 47 LEU F N 1
ATOM 7056 C CA . LEU F 1 67 ? -1.894 80.280 2.263 1.00 23.72 47 LEU F CA 1
ATOM 7057 C C . LEU F 1 67 ? -2.366 80.521 3.690 1.00 24.68 47 LEU F C 1
ATOM 7058 O O . LEU F 1 67 ? -3.481 81.018 3.904 1.00 25.30 47 LEU F O 1
ATOM 7063 N N . PHE F 1 68 ? -1.507 80.216 4.666 1.00 25.10 48 PHE F N 1
ATOM 7064 C CA . PHE F 1 68 ? -1.818 80.494 6.072 1.00 25.50 48 PHE F CA 1
ATOM 7065 C C . PHE F 1 68 ? -2.001 82.002 6.345 1.00 26.35 48 PHE F C 1
ATOM 7066 O O . PHE F 1 68 ? -2.976 82.412 6.957 1.00 26.68 48 PHE F O 1
ATOM 7074 N N . LEU F 1 69 ? -1.059 82.820 5.901 1.00 27.27 49 LEU F N 1
ATOM 7075 C CA . LEU F 1 69 ? -1.126 84.239 6.174 1.00 28.08 49 LEU F CA 1
ATOM 7076 C C . LEU F 1 69 ? -2.277 84.869 5.415 1.00 28.89 49 LEU F C 1
ATOM 7077 O O . LEU F 1 69 ? -2.949 85.765 5.925 1.00 28.76 49 LEU F O 1
ATOM 7082 N N . ASP F 1 70 ? -2.532 84.392 4.208 1.00 29.95 50 ASP F N 1
ATOM 7083 C CA . ASP F 1 70 ? -3.680 84.903 3.475 1.00 30.92 50 ASP F CA 1
ATOM 7084 C C . ASP F 1 70 ? -4.959 84.625 4.224 1.00 31.35 50 ASP F C 1
ATOM 7085 O O . ASP F 1 70 ? -5.805 85.502 4.333 1.00 31.40 50 ASP F O 1
ATOM 7090 N N . ALA F 1 71 ? -5.079 83.399 4.729 1.00 31.97 51 ALA F N 1
ATOM 7091 C CA . ALA F 1 71 ? -6.294 82.945 5.393 1.00 32.49 51 ALA F CA 1
ATOM 7092 C C . ALA F 1 71 ? -6.534 83.683 6.709 1.00 33.00 51 ALA F C 1
ATOM 7093 O O . ALA F 1 71 ? -7.682 83.920 7.087 1.00 33.19 51 ALA F O 1
ATOM 7095 N N . GLN F 1 72 ? -5.462 84.053 7.400 1.00 33.53 52 GLN F N 1
ATOM 7096 C CA . GLN F 1 72 ? -5.594 84.805 8.648 1.00 34.18 52 GLN F CA 1
ATOM 7097 C C . GLN F 1 72 ? -6.204 86.180 8.371 1.00 34.50 52 GLN F C 1
ATOM 7098 O O . GLN F 1 72 ? -7.083 86.636 9.093 1.00 34.87 52 GLN F O 1
ATOM 7104 N N . ASP F 1 73 ? -5.734 86.822 7.310 1.00 34.56 53 ASP F N 1
ATOM 7105 C CA . ASP F 1 73 ? -6.104 88.185 7.011 1.00 34.46 53 ASP F CA 1
ATOM 7106 C C . ASP F 1 73 ? -5.594 88.533 5.614 1.00 34.72 53 ASP F C 1
ATOM 7107 O O . ASP F 1 73 ? -4.435 88.919 5.440 1.00 35.23 53 ASP F O 1
ATOM 7112 N N . SER F 1 74 ? -6.467 88.406 4.619 1.00 34.73 54 SER F N 1
ATOM 7113 C CA . SER F 1 74 ? -6.111 88.718 3.237 1.00 34.74 54 SER F CA 1
ATOM 7114 C C . SER F 1 74 ? -5.962 90.218 2.955 1.00 34.27 54 SER F C 1
ATOM 7115 O O . SER F 1 74 ? -5.804 90.603 1.795 1.00 34.01 54 SER F O 1
ATOM 7118 N N . THR F 1 75 ? -6.003 91.059 3.990 1.00 33.95 55 THR F N 1
ATOM 7119 C CA . THR F 1 75 ? -5.864 92.503 3.796 1.00 33.91 55 THR F CA 1
ATOM 7120 C C . THR F 1 75 ? -4.575 93.099 4.351 1.00 33.64 55 THR F C 1
ATOM 7121 O O . THR F 1 75 ? -4.266 94.238 4.024 1.00 33.42 55 THR F O 1
ATOM 7125 N N . LYS F 1 76 ? -3.826 92.361 5.177 1.00 33.43 56 LYS F N 1
ATOM 7126 C CA . LYS F 1 76 ? -2.490 92.832 5.600 1.00 33.32 56 LYS F CA 1
ATOM 7127 C C . LYS F 1 76 ? -1.420 92.299 4.636 1.00 31.82 56 LYS F C 1
ATOM 7128 O O . LYS F 1 76 ? -1.543 91.199 4.133 1.00 31.78 56 LYS F O 1
ATOM 7134 N N . ASP F 1 77 ? -0.393 93.095 4.368 1.00 30.29 57 ASP F N 1
ATOM 7135 C CA . ASP F 1 77 ? 0.692 92.674 3.490 1.00 29.53 57 ASP F CA 1
ATOM 7136 C C . ASP F 1 77 ? 1.492 91.523 4.088 1.00 28.33 57 ASP F C 1
ATOM 7137 O O . ASP F 1 77 ? 1.423 91.273 5.278 1.00 28.63 57 ASP F O 1
ATOM 7142 N N . ILE F 1 78 ? 2.207 90.797 3.233 1.00 27.00 58 ILE F N 1
ATOM 7143 C CA . ILE F 1 78 ? 3.122 89.734 3.639 1.00 25.59 58 ILE F CA 1
ATOM 7144 C C . ILE F 1 78 ? 4.496 90.202 3.210 1.00 25.22 58 ILE F C 1
ATOM 7145 O O . ILE F 1 78 ? 4.612 90.844 2.184 1.00 25.12 58 ILE F O 1
ATOM 7150 N N . TYR F 1 79 ? 5.535 89.892 3.975 1.00 24.92 59 TYR F N 1
ATOM 7151 C CA . TYR F 1 79 ? 6.900 90.321 3.615 1.00 25.29 59 TYR F CA 1
ATOM 7152 C C . TYR F 1 79 ? 7.825 89.116 3.365 1.00 24.31 59 TYR F C 1
ATOM 7153 O O . TYR F 1 79 ? 8.185 88.390 4.283 1.00 24.15 59 TYR F O 1
ATOM 7162 N N . LEU F 1 80 ? 8.189 88.935 2.101 1.00 23.62 60 LEU F N 1
ATOM 7163 C CA . LEU F 1 80 ? 8.878 87.752 1.616 1.00 23.10 60 LEU F CA 1
ATOM 7164 C C . LEU F 1 80 ? 10.317 88.094 1.397 1.00 22.78 60 LEU F C 1
ATOM 7165 O O . LEU F 1 80 ? 10.660 88.625 0.365 1.00 22.54 60 LEU F O 1
ATOM 7170 N N . TYR F 1 81 ? 11.160 87.789 2.371 1.00 23.08 61 TYR F N 1
ATOM 7171 C CA . TYR F 1 81 ? 12.588 88.004 2.214 1.00 23.38 61 TYR F CA 1
ATOM 7172 C C . TYR F 1 81 ? 13.174 86.873 1.358 1.00 23.14 61 TYR F C 1
ATOM 7173 O O . TYR F 1 81 ? 12.911 85.723 1.611 1.00 22.82 61 TYR F O 1
ATOM 7182 N N . VAL F 1 82 ? 13.947 87.237 0.337 1.00 23.21 62 VAL F N 1
ATOM 7183 C CA . VAL F 1 82 ? 14.480 86.312 -0.665 1.00 22.98 62 VAL F CA 1
ATOM 7184 C C . VAL F 1 82 ? 15.998 86.396 -0.682 1.00 23.09 62 VAL F C 1
ATOM 7185 O O . VAL F 1 82 ? 16.535 87.491 -0.798 1.00 22.97 62 VAL F O 1
ATOM 7189 N N . ASN F 1 83 ? 16.667 85.245 -0.574 1.00 23.12 63 ASN F N 1
ATOM 7190 C CA . ASN F 1 83 ? 18.122 85.119 -0.697 1.00 23.41 63 ASN F CA 1
ATOM 7191 C C . ASN F 1 83 ? 18.411 83.741 -1.246 1.00 23.55 63 ASN F C 1
ATOM 7192 O O . ASN F 1 83 ? 18.603 82.812 -0.491 1.00 24.09 63 ASN F O 1
ATOM 7197 N N . THR F 1 84 ? 18.418 83.602 -2.566 1.00 23.93 64 THR F N 1
ATOM 7198 C CA . THR F 1 84 ? 18.558 82.291 -3.199 1.00 23.91 64 THR F CA 1
ATOM 7199 C C . THR F 1 84 ? 19.387 82.365 -4.491 1.00 24.50 64 THR F C 1
ATOM 7200 O O . THR F 1 84 ? 19.264 83.331 -5.244 1.00 23.98 64 THR F O 1
ATOM 7204 N N . PRO F 1 85 ? 20.226 81.345 -4.723 1.00 25.15 65 PRO F N 1
ATOM 7205 C CA . PRO F 1 85 ? 20.930 81.164 -6.008 1.00 25.71 65 PRO F CA 1
ATOM 7206 C C . PRO F 1 85 ? 20.021 80.677 -7.135 1.00 26.17 65 PRO F C 1
ATOM 7207 O O . PRO F 1 85 ? 20.403 80.771 -8.305 1.00 26.08 65 PRO F O 1
ATOM 7211 N N . GLY F 1 86 ? 18.848 80.149 -6.794 1.00 26.90 66 GLY F N 1
ATOM 7212 C CA . GLY F 1 86 ? 17.880 79.731 -7.806 1.00 27.15 66 GLY F CA 1
ATOM 7213 C C . GLY F 1 86 ? 17.551 78.273 -7.663 1.00 26.92 66 GLY F C 1
ATOM 7214 O O . GLY F 1 86 ? 17.507 77.768 -6.551 1.00 27.63 66 GLY F O 1
ATOM 7215 N N . GLY F 1 87 ? 17.312 77.591 -8.774 1.00 26.72 67 GLY F N 1
ATOM 7216 C CA . GLY F 1 87 ? 16.919 76.189 -8.722 1.00 26.33 67 GLY F CA 1
ATOM 7217 C C . GLY F 1 87 ? 15.663 75.861 -9.508 1.00 25.97 67 GLY F C 1
ATOM 7218 O O . GLY F 1 87 ? 15.402 76.443 -10.559 1.00 25.84 67 GLY F O 1
ATOM 7219 N N . SER F 1 88 ? 14.893 74.912 -8.985 1.00 25.69 68 SER F N 1
ATOM 7220 C CA . SER F 1 88 ? 13.766 74.311 -9.694 1.00 25.26 68 SER F CA 1
ATOM 7221 C C . SER F 1 88 ? 12.755 75.333 -10.184 1.00 25.44 68 SER F C 1
ATOM 7222 O O . SER F 1 88 ? 12.236 76.124 -9.395 1.00 24.89 68 SER F O 1
ATOM 7225 N N . VAL F 1 89 ? 12.478 75.283 -11.489 1.00 25.68 69 VAL F N 1
ATOM 7226 C CA . VAL F 1 89 ? 11.538 76.182 -12.156 1.00 25.69 69 VAL F CA 1
ATOM 7227 C C . VAL F 1 89 ? 10.098 75.896 -11.752 1.00 26.04 69 VAL F C 1
ATOM 7228 O O . VAL F 1 89 ? 9.315 76.810 -11.522 1.00 26.28 69 VAL F O 1
ATOM 7232 N N . SER F 1 90 ? 9.745 74.620 -11.712 1.00 26.06 70 SER F N 1
ATOM 7233 C CA . SER F 1 90 ? 8.413 74.217 -11.330 1.00 25.85 70 SER F CA 1
ATOM 7234 C C . SER F 1 90 ? 8.042 74.723 -9.927 1.00 25.86 70 SER F C 1
ATOM 7235 O O . SER F 1 90 ? 6.940 75.242 -9.714 1.00 26.07 70 SER F O 1
ATOM 7238 N N . ALA F 1 91 ? 8.968 74.577 -8.975 1.00 25.38 71 ALA F N 1
ATOM 7239 C CA . ALA F 1 91 ? 8.737 74.959 -7.579 1.00 24.73 71 ALA F CA 1
ATOM 7240 C C . ALA F 1 91 ? 8.736 76.453 -7.418 1.00 24.55 71 ALA F C 1
ATOM 7241 O O . ALA F 1 91 ? 8.103 76.970 -6.522 1.00 24.00 71 ALA F O 1
ATOM 7243 N N . GLY F 1 92 ? 9.505 77.141 -8.256 1.00 24.84 72 GLY F N 1
ATOM 7244 C CA . GLY F 1 92 ? 9.662 78.580 -8.147 1.00 24.80 72 GLY F CA 1
ATOM 7245 C C . GLY F 1 92 ? 8.431 79.255 -8.690 1.00 24.68 72 GLY F C 1
ATOM 7246 O O . GLY F 1 92 ? 7.946 80.243 -8.141 1.00 24.61 72 GLY F O 1
ATOM 7247 N N . LEU F 1 93 ? 7.923 78.692 -9.780 1.00 24.79 73 LEU F N 1
ATOM 7248 C CA . LEU F 1 93 ? 6.706 79.185 -10.427 1.00 24.73 73 LEU F CA 1
ATOM 7249 C C . LEU F 1 93 ? 5.481 78.831 -9.605 1.00 24.40 73 LEU F C 1
ATOM 7250 O O . LEU F 1 93 ? 4.456 79.490 -9.727 1.00 24.72 73 LEU F O 1
ATOM 7255 N N . ALA F 1 94 ? 5.572 77.785 -8.781 1.00 23.71 74 ALA F N 1
ATOM 7256 C CA . ALA F 1 94 ? 4.475 77.472 -7.882 1.00 22.94 74 ALA F CA 1
ATOM 7257 C C . ALA F 1 94 ? 4.398 78.533 -6.773 1.00 22.17 74 ALA F C 1
ATOM 7258 O O . ALA F 1 94 ? 3.330 79.028 -6.472 1.00 23.00 74 ALA F O 1
ATOM 7260 N N . ILE F 1 95 ? 5.523 78.898 -6.187 1.00 20.80 75 ILE F N 1
ATOM 7261 C CA . ILE F 1 95 ? 5.555 80.018 -5.255 1.00 20.37 75 ILE F CA 1
ATOM 7262 C C . ILE F 1 95 ? 4.957 81.289 -5.901 1.00 20.47 75 ILE F C 1
ATOM 7263 O O . ILE F 1 95 ? 4.136 81.945 -5.300 1.00 19.87 75 ILE F O 1
ATOM 7268 N N . VAL F 1 96 ? 5.357 81.589 -7.132 1.00 20.52 76 VAL F N 1
ATOM 7269 C CA . VAL F 1 96 ? 4.863 82.750 -7.873 1.00 20.93 76 VAL F CA 1
ATOM 7270 C C . VAL F 1 96 ? 3.376 82.763 -8.168 1.00 21.53 76 VAL F C 1
ATOM 7271 O O . VAL F 1 96 ? 2.732 83.804 -8.040 1.00 22.37 76 VAL F O 1
ATOM 7275 N N . ASP F 1 97 ? 2.822 81.647 -8.598 1.00 21.95 77 ASP F N 1
ATOM 7276 C CA . ASP F 1 97 ? 1.387 81.598 -8.823 1.00 22.55 77 ASP F CA 1
ATOM 7277 C C . ASP F 1 97 ? 0.633 81.717 -7.499 1.00 22.53 77 ASP F C 1
ATOM 7278 O O . ASP F 1 97 ? -0.398 82.391 -7.431 1.00 22.49 77 ASP F O 1
ATOM 7283 N N . THR F 1 98 ? 1.164 81.080 -6.457 1.00 22.28 78 THR F N 1
ATOM 7284 C CA . THR F 1 98 ? 0.634 81.231 -5.117 1.00 22.18 78 THR F CA 1
ATOM 7285 C C . THR F 1 98 ? 0.626 82.717 -4.722 1.00 22.45 78 THR F C 1
ATOM 7286 O O . THR F 1 98 ? -0.372 83.216 -4.200 1.00 22.80 78 THR F O 1
ATOM 7298 N N . ASN F 1 100 ? 0.659 85.518 -6.599 1.00 23.78 80 ASN F N 1
ATOM 7299 C CA . ASN F 1 100 ? -0.304 86.245 -7.399 1.00 23.79 80 ASN F CA 1
ATOM 7300 C C . ASN F 1 100 ? -1.730 85.898 -6.988 1.00 24.44 80 ASN F C 1
ATOM 7301 O O . ASN F 1 100 ? -2.599 86.774 -6.955 1.00 24.22 80 ASN F O 1
ATOM 7306 N N . PHE F 1 101 ? -1.960 84.625 -6.667 1.00 25.10 81 PHE F N 1
ATOM 7307 C CA . PHE F 1 101 ? -3.296 84.140 -6.371 1.00 25.64 81 PHE F CA 1
ATOM 7308 C C . PHE F 1 101 ? -3.857 84.647 -5.020 1.00 26.06 81 PHE F C 1
ATOM 7309 O O . PHE F 1 101 ? -5.043 84.905 -4.937 1.00 26.15 81 PHE F O 1
ATOM 7317 N N . ILE F 1 102 ? -3.025 84.809 -3.986 1.00 26.50 82 ILE F N 1
ATOM 7318 C CA . ILE F 1 102 ? -3.526 85.259 -2.678 1.00 26.71 82 ILE F CA 1
ATOM 7319 C C . ILE F 1 102 ? -3.779 86.753 -2.728 1.00 27.84 82 ILE F C 1
ATOM 7320 O O . ILE F 1 102 ? -2.920 87.503 -3.178 1.00 28.32 82 ILE F O 1
ATOM 7325 N N . LYS F 1 103 ? -4.955 87.196 -2.276 1.00 28.69 83 LYS F N 1
ATOM 7326 C CA . LYS F 1 103 ? -5.339 88.612 -2.437 1.00 28.87 83 LYS F CA 1
ATOM 7327 C C . LYS F 1 103 ? -4.302 89.526 -1.813 1.00 28.13 83 LYS F C 1
ATOM 7328 O O . LYS F 1 103 ? -3.967 90.583 -2.380 1.00 28.30 83 LYS F O 1
ATOM 7334 N N . ALA F 1 104 ? -3.794 89.115 -0.651 1.00 27.41 84 ALA F N 1
ATOM 7335 C CA . ALA F 1 104 ? -2.811 89.907 0.094 1.00 27.00 84 ALA F CA 1
ATOM 7336 C C . ALA F 1 104 ? -1.598 90.231 -0.771 1.00 26.34 84 ALA F C 1
ATOM 7337 O O . ALA F 1 104 ? -1.098 89.375 -1.468 1.00 26.45 84 ALA F O 1
ATOM 7339 N N . ASP F 1 105 ? -1.154 91.476 -0.754 1.00 25.79 85 ASP F N 1
ATOM 7340 C CA . ASP F 1 105 ? 0.059 91.853 -1.463 1.00 25.47 85 ASP F CA 1
ATOM 7341 C C . ASP F 1 105 ? 1.278 91.262 -0.784 1.00 25.12 85 ASP F C 1
ATOM 7342 O O . ASP F 1 105 ? 1.475 91.426 0.421 1.00 24.68 85 ASP F O 1
ATOM 7347 N N . VAL F 1 106 ? 2.128 90.641 -1.582 1.00 25.17 86 VAL F N 1
ATOM 7348 C CA . VAL F 1 106 ? 3.395 90.092 -1.119 1.00 25.19 86 VAL F CA 1
ATOM 7349 C C . VAL F 1 106 ? 4.524 91.059 -1.489 1.00 24.96 86 VAL F C 1
ATOM 7350 O O . VAL F 1 106 ? 4.937 91.122 -2.640 1.00 24.94 86 VAL F O 1
ATOM 7354 N N . GLN F 1 107 ? 4.993 91.831 -0.520 1.00 24.84 87 GLN F N 1
ATOM 7355 C CA . GLN F 1 107 ? 6.239 92.572 -0.669 1.00 24.95 87 GLN F CA 1
ATOM 7356 C C . GLN F 1 107 ? 7.383 91.580 -0.709 1.00 25.05 87 GLN F C 1
ATOM 7357 O O . GLN F 1 107 ? 7.327 90.547 -0.054 1.00 24.86 87 GLN F O 1
ATOM 7363 N N . THR F 1 108 ? 8.423 91.897 -1.475 1.00 25.00 88 THR F N 1
ATOM 7364 C CA . THR F 1 108 ? 9.643 91.091 -1.501 1.00 24.42 88 THR F CA 1
ATOM 7365 C C . THR F 1 108 ? 10.857 91.937 -1.201 1.00 24.60 88 THR F C 1
ATOM 7366 O O . THR F 1 108 ? 10.882 93.107 -1.509 1.00 23.64 88 THR F O 1
ATOM 7370 N N . ILE F 1 109 ? 11.866 91.314 -0.607 1.00 25.39 89 ILE F N 1
ATOM 7371 C CA . ILE F 1 109 ? 13.070 92.004 -0.160 1.00 26.15 89 ILE F CA 1
ATOM 7372 C C . ILE F 1 109 ? 14.251 91.134 -0.554 1.00 26.91 89 ILE F C 1
ATOM 7373 O O . ILE F 1 109 ? 14.464 90.090 0.040 1.00 27.25 89 ILE F O 1
ATOM 7378 N N . VAL F 1 110 ? 15.013 91.539 -1.558 1.00 27.40 90 VAL F N 1
ATOM 7379 C CA . VAL F 1 110 ? 16.200 90.790 -1.898 1.00 28.15 90 VAL F CA 1
ATOM 7380 C C . VAL F 1 110 ? 17.322 91.168 -0.937 1.00 28.56 90 VAL F C 1
ATOM 7381 O O . VAL F 1 110 ? 17.567 92.344 -0.702 1.00 28.47 90 VAL F O 1
ATOM 7393 N N . GLY F 1 112 ? 21.462 89.750 -0.043 1.00 29.88 92 GLY F N 1
ATOM 7394 C CA . GLY F 1 112 ? 22.563 88.905 -0.451 1.00 29.95 92 GLY F CA 1
ATOM 7395 C C . GLY F 1 112 ? 22.545 88.726 -1.951 1.00 30.05 92 GLY F C 1
ATOM 7396 O O . GLY F 1 112 ? 23.343 89.321 -2.644 1.00 30.21 92 GLY F O 1
ATOM 7405 N N . ALA F 1 114 ? 19.714 87.371 -5.476 1.00 27.88 94 ALA F N 1
ATOM 7406 C CA . ALA F 1 114 ? 18.682 86.633 -6.162 1.00 27.03 94 ALA F CA 1
ATOM 7407 C C . ALA F 1 114 ? 19.207 86.298 -7.549 1.00 26.39 94 ALA F C 1
ATOM 7408 O O . ALA F 1 114 ? 19.612 87.192 -8.296 1.00 26.09 94 ALA F O 1
ATOM 7410 N N . ALA F 1 115 ? 19.221 85.005 -7.870 1.00 25.85 95 ALA F N 1
ATOM 7411 C CA . ALA F 1 115 ? 19.580 84.508 -9.209 1.00 25.55 95 ALA F CA 1
ATOM 7412 C C . ALA F 1 115 ? 18.602 83.429 -9.729 1.00 25.25 95 ALA F C 1
ATOM 7413 O O . ALA F 1 115 ? 17.914 82.777 -8.944 1.00 24.56 95 ALA F O 1
ATOM 7415 N N . SER F 1 116 ? 18.591 83.219 -11.047 1.00 25.43 96 SER F N 1
ATOM 7416 C CA . SER F 1 116 ? 17.732 82.214 -11.687 1.00 25.42 96 SER F CA 1
ATOM 7417 C C . SER F 1 116 ? 16.312 82.538 -11.239 1.00 25.28 96 SER F C 1
ATOM 7418 O O . SER F 1 116 ? 15.852 83.658 -11.452 1.00 25.36 96 SER F O 1
ATOM 7429 N N . GLY F 1 118 ? 15.132 83.027 -8.309 1.00 24.06 98 GLY F N 1
ATOM 7430 C CA . GLY F 1 118 ? 15.103 84.090 -7.323 1.00 23.95 98 GLY F CA 1
ATOM 7431 C C . GLY F 1 118 ? 14.682 85.447 -7.864 1.00 23.81 98 GLY F C 1
ATOM 7432 O O . GLY F 1 118 ? 14.023 86.200 -7.160 1.00 24.38 98 GLY F O 1
ATOM 7433 N N . THR F 1 119 ? 15.059 85.765 -9.100 1.00 23.55 99 THR F N 1
ATOM 7434 C CA . THR F 1 119 ? 14.644 87.024 -9.739 1.00 23.34 99 THR F CA 1
ATOM 7435 C C . THR F 1 119 ? 13.219 86.990 -10.258 1.00 23.06 99 THR F C 1
ATOM 7436 O O . THR F 1 119 ? 12.517 87.984 -10.179 1.00 22.53 99 THR F O 1
ATOM 7440 N N . VAL F 1 120 ? 12.795 85.849 -10.789 1.00 23.31 100 VAL F N 1
ATOM 7441 C CA . VAL F 1 120 ? 11.393 85.664 -11.181 1.00 23.58 100 VAL F CA 1
ATOM 7442 C C . VAL F 1 120 ? 10.441 85.878 -9.980 1.00 23.60 100 VAL F C 1
ATOM 7443 O O . VAL F 1 120 ? 9.399 86.549 -10.086 1.00 23.08 100 VAL F O 1
ATOM 7447 N N . ILE F 1 121 ? 10.835 85.307 -8.840 1.00 23.76 101 ILE F N 1
ATOM 7448 C CA . ILE F 1 121 ? 10.045 85.325 -7.599 1.00 23.57 101 ILE F CA 1
ATOM 7449 C C . ILE F 1 121 ? 10.002 86.734 -7.036 1.00 23.20 101 ILE F C 1
ATOM 7450 O O . ILE F 1 121 ? 8.917 87.308 -6.833 1.00 22.83 101 ILE F O 1
ATOM 7455 N N . ALA F 1 122 ? 11.201 87.273 -6.794 1.00 22.57 102 ALA F N 1
ATOM 7456 C CA . ALA F 1 122 ? 11.353 88.574 -6.153 1.00 22.09 102 ALA F CA 1
ATOM 7457 C C . ALA F 1 122 ? 10.661 89.647 -6.975 1.00 21.68 102 ALA F C 1
ATOM 7458 O O . ALA F 1 122 ? 9.873 90.388 -6.419 1.00 21.72 102 ALA F O 1
ATOM 7460 N N . SER F 1 123 ? 10.919 89.695 -8.288 1.00 21.48 103 SER F N 1
ATOM 7461 C CA . SER F 1 123 ? 10.291 90.685 -9.194 1.00 21.82 103 SER F CA 1
ATOM 7462 C C . SER F 1 123 ? 8.745 90.587 -9.352 1.00 22.08 103 SER F C 1
ATOM 7463 O O . SER F 1 123 ? 8.073 91.583 -9.677 1.00 22.53 103 SER F O 1
ATOM 7466 N N . SER F 1 124 ? 8.206 89.385 -9.164 1.00 22.19 104 SER F N 1
ATOM 7467 C CA . SER F 1 124 ? 6.760 89.135 -9.168 1.00 21.88 104 SER F CA 1
ATOM 7468 C C . SER F 1 124 ? 6.058 89.647 -7.910 1.00 21.71 104 SER F C 1
ATOM 7469 O O . SER F 1 124 ? 4.855 89.515 -7.791 1.00 21.45 104 SER F O 1
ATOM 7472 N N . GLY F 1 125 ? 6.790 90.208 -6.958 1.00 22.12 105 GLY F N 1
ATOM 7473 C CA . GLY F 1 125 ? 6.162 90.827 -5.801 1.00 22.79 105 GLY F CA 1
ATOM 7474 C C . GLY F 1 125 ? 5.293 92.001 -6.226 1.00 23.59 105 GLY F C 1
ATOM 7475 O O . GLY F 1 125 ? 5.362 92.444 -7.381 1.00 23.27 105 GLY F O 1
ATOM 7476 N N . ALA F 1 126 ? 4.484 92.507 -5.296 1.00 24.56 106 ALA F N 1
ATOM 7477 C CA . ALA F 1 126 ? 3.524 93.572 -5.588 1.00 25.54 106 ALA F CA 1
ATOM 7478 C C . ALA F 1 126 ? 4.229 94.813 -6.106 1.00 26.58 106 ALA F C 1
ATOM 7479 O O . ALA F 1 126 ? 5.144 95.324 -5.466 1.00 26.43 106 ALA F O 1
ATOM 7481 N N . LYS F 1 127 ? 3.818 95.269 -7.288 1.00 27.82 107 LYS F N 1
ATOM 7482 C CA . LYS F 1 127 ? 4.393 96.456 -7.919 1.00 28.77 107 LYS F CA 1
ATOM 7483 C C . LYS F 1 127 ? 4.323 97.636 -6.924 1.00 28.60 107 LYS F C 1
ATOM 7484 O O . LYS F 1 127 ? 3.293 97.868 -6.294 1.00 27.65 107 LYS F O 1
ATOM 7490 N N . GLY F 1 128 ? 5.443 98.341 -6.759 1.00 28.89 108 GLY F N 1
ATOM 7491 C CA . GLY F 1 128 ? 5.619 99.322 -5.690 1.00 28.93 108 GLY F CA 1
ATOM 7492 C C . GLY F 1 128 ? 6.070 98.848 -4.292 1.00 29.10 108 GLY F C 1
ATOM 7493 O O . GLY F 1 128 ? 6.263 99.690 -3.413 1.00 29.54 108 GLY F O 1
ATOM 7494 N N . LYS F 1 129 ? 6.237 97.540 -4.072 1.00 28.94 109 LYS F N 1
ATOM 7495 C CA . LYS F 1 129 ? 6.655 96.993 -2.765 1.00 28.89 109 LYS F CA 1
ATOM 7496 C C . LYS F 1 129 ? 7.772 95.931 -2.892 1.00 28.84 109 LYS F C 1
ATOM 7497 O O . LYS F 1 129 ? 7.881 95.005 -2.067 1.00 29.25 109 LYS F O 1
ATOM 7503 N N . ARG F 1 130 ? 8.610 96.089 -3.916 1.00 28.11 110 ARG F N 1
ATOM 7504 C CA . ARG F 1 130 ? 9.743 95.207 -4.163 1.00 27.47 110 ARG F CA 1
ATOM 7505 C C . ARG F 1 130 ? 11.008 95.950 -3.783 1.00 26.61 110 ARG F C 1
ATOM 7506 O O . ARG F 1 130 ? 11.300 96.981 -4.362 1.00 25.97 110 ARG F O 1
ATOM 7514 N N . PHE F 1 131 ? 11.750 95.416 -2.817 1.00 26.15 111 PHE F N 1
ATOM 7515 C CA . PHE F 1 131 ? 12.916 96.077 -2.232 1.00 25.86 111 PHE F CA 1
ATOM 7516 C C . PHE F 1 131 ? 14.192 95.260 -2.384 1.00 26.05 111 PHE F C 1
ATOM 7517 O O . PHE F 1 131 ? 14.173 94.070 -2.717 1.00 25.99 111 PHE F O 1
ATOM 7533 N N . LEU F 1 133 ? 18.543 95.120 -0.779 1.00 26.76 113 LEU F N 1
ATOM 7534 C CA . LEU F 1 133 ? 19.600 95.641 0.061 1.00 26.91 113 LEU F CA 1
ATOM 7535 C C . LEU F 1 133 ? 20.680 96.207 -0.836 1.00 26.18 113 LEU F C 1
ATOM 7536 O O . LEU F 1 133 ? 20.823 95.764 -1.968 1.00 26.04 113 LEU F O 1
ATOM 7541 N N . PRO F 1 134 ? 21.440 97.172 -0.333 1.00 25.45 114 PRO F N 1
ATOM 7542 C CA . PRO F 1 134 ? 22.350 97.943 -1.177 1.00 25.53 114 PRO F CA 1
ATOM 7543 C C . PRO F 1 134 ? 23.485 97.138 -1.773 1.00 25.43 114 PRO F C 1
ATOM 7544 O O . PRO F 1 134 ? 23.877 97.401 -2.902 1.00 24.68 114 PRO F O 1
ATOM 7548 N N . ASN F 1 135 ? 24.016 96.183 -1.022 1.00 25.96 115 ASN F N 1
ATOM 7549 C CA . ASN F 1 135 ? 25.134 95.383 -1.519 1.00 26.46 115 ASN F CA 1
ATOM 7550 C C . ASN F 1 135 ? 24.765 94.050 -2.131 1.00 26.43 115 ASN F C 1
ATOM 7551 O O . ASN F 1 135 ? 25.647 93.333 -2.574 1.00 26.94 115 ASN F O 1
ATOM 7556 N N . ALA F 1 136 ? 23.476 93.727 -2.169 1.00 26.41 116 ALA F N 1
ATOM 7557 C CA . ALA F 1 136 ? 23.010 92.503 -2.802 1.00 26.63 116 ALA F CA 1
ATOM 7558 C C . ALA F 1 136 ? 23.200 92.573 -4.313 1.00 27.15 116 ALA F C 1
ATOM 7559 O O . ALA F 1 136 ? 23.393 93.646 -4.854 1.00 26.90 116 ALA F O 1
ATOM 7561 N N . GLU F 1 137 ? 23.153 91.430 -4.996 1.00 27.95 117 GLU F N 1
ATOM 7562 C CA . GLU F 1 137 ? 23.273 91.404 -6.464 1.00 28.59 117 GLU F CA 1
ATOM 7563 C C . GLU F 1 137 ? 22.138 90.562 -7.073 1.00 28.45 117 GLU F C 1
ATOM 7564 O O . GLU F 1 137 ? 21.430 89.886 -6.354 1.00 28.27 117 GLU F O 1
ATOM 7570 N N . TYR F 1 138 ? 21.949 90.640 -8.386 1.00 28.72 118 TYR F N 1
ATOM 7571 C CA . TYR F 1 138 ? 20.731 90.146 -9.041 1.00 29.07 118 TYR F CA 1
ATOM 7572 C C . TYR F 1 138 ? 21.166 89.559 -10.339 1.00 29.68 118 TYR F C 1
ATOM 7573 O O . TYR F 1 138 ? 22.062 90.056 -10.954 1.00 28.82 118 TYR F O 1
ATOM 7590 N N . ILE F 1 140 ? 19.462 87.600 -13.800 1.00 33.65 120 ILE F N 1
ATOM 7591 C CA . ILE F 1 140 ? 18.254 87.182 -14.491 1.00 34.15 120 ILE F CA 1
ATOM 7592 C C . ILE F 1 140 ? 18.496 86.077 -15.502 1.00 34.67 120 ILE F C 1
ATOM 7593 O O . ILE F 1 140 ? 17.541 85.628 -16.146 1.00 34.40 120 ILE F O 1
ATOM 7598 N N . HIS F 1 141 ? 19.749 85.634 -15.651 1.00 35.31 121 HIS F N 1
ATOM 7599 C CA . HIS F 1 141 ? 20.005 84.482 -16.502 1.00 35.82 121 HIS F CA 1
ATOM 7600 C C . HIS F 1 141 ? 19.234 83.282 -15.943 1.00 36.30 121 HIS F C 1
ATOM 7601 O O . HIS F 1 141 ? 19.294 83.004 -14.740 1.00 36.16 121 HIS F O 1
ATOM 7608 N N . GLN F 1 142 ? 18.497 82.603 -16.818 1.00 36.83 122 GLN F N 1
ATOM 7609 C CA . GLN F 1 142 ? 17.776 81.406 -16.452 1.00 37.64 122 GLN F CA 1
ATOM 7610 C C . GLN F 1 142 ? 18.438 80.192 -17.127 1.00 38.63 122 GLN F C 1
ATOM 7611 O O . GLN F 1 142 ? 18.170 79.911 -18.295 1.00 38.49 122 GLN F O 1
ATOM 7617 N N . PRO F 1 143 ? 19.313 79.482 -16.397 1.00 39.94 123 PRO F N 1
ATOM 7618 C CA . PRO F 1 143 ? 19.908 78.231 -16.894 1.00 40.53 123 PRO F CA 1
ATOM 7619 C C . PRO F 1 143 ? 18.930 77.079 -16.716 1.00 40.99 123 PRO F C 1
ATOM 7620 O O . PRO F 1 143 ? 18.239 77.057 -15.704 1.00 41.14 123 PRO F O 1
ATOM 7632 N N . ALA F 1 159 ? 13.266 67.209 -22.290 1.00 35.54 139 ALA F N 1
ATOM 7633 C CA . ALA F 1 159 ? 13.250 67.496 -23.725 1.00 35.81 139 ALA F CA 1
ATOM 7634 C C . ALA F 1 159 ? 13.556 68.982 -24.002 1.00 35.79 139 ALA F C 1
ATOM 7635 O O . ALA F 1 159 ? 13.071 69.838 -23.274 1.00 36.19 139 ALA F O 1
ATOM 7637 N N . PRO F 1 160 ? 14.327 69.308 -25.045 1.00 35.59 140 PRO F N 1
ATOM 7638 C CA . PRO F 1 160 ? 14.854 70.673 -25.183 1.00 35.47 140 PRO F CA 1
ATOM 7639 C C . PRO F 1 160 ? 13.810 71.664 -25.691 1.00 35.22 140 PRO F C 1
ATOM 7640 O O . PRO F 1 160 ? 13.792 72.808 -25.237 1.00 34.26 140 PRO F O 1
ATOM 7644 N N . GLU F 1 161 ? 12.957 71.206 -26.606 1.00 35.31 141 GLU F N 1
ATOM 7645 C CA . GLU F 1 161 ? 11.821 71.986 -27.103 1.00 35.59 141 GLU F CA 1
ATOM 7646 C C . GLU F 1 161 ? 10.997 72.550 -25.949 1.00 34.82 141 GLU F C 1
ATOM 7647 O O . GLU F 1 161 ? 10.501 73.664 -26.024 1.00 34.14 141 GLU F O 1
ATOM 7653 N N . HIS F 1 162 ? 10.865 71.770 -24.883 1.00 34.77 142 HIS F N 1
ATOM 7654 C CA . HIS F 1 162 ? 10.109 72.196 -23.703 1.00 35.04 142 HIS F CA 1
ATOM 7655 C C . HIS F 1 162 ? 10.884 73.179 -22.813 1.00 34.21 142 HIS F C 1
ATOM 7656 O O . HIS F 1 162 ? 10.301 74.131 -22.304 1.00 33.40 142 HIS F O 1
ATOM 7663 N N . LEU F 1 163 ? 12.186 72.946 -22.634 1.00 33.74 143 LEU F N 1
ATOM 7664 C CA . LEU F 1 163 ? 13.041 73.833 -21.833 1.00 33.54 143 LEU F CA 1
ATOM 7665 C C . LEU F 1 163 ? 13.038 75.258 -22.403 1.00 33.56 143 LEU F C 1
ATOM 7666 O O . LEU F 1 163 ? 12.935 76.237 -21.674 1.00 33.14 143 LEU F O 1
ATOM 7671 N N . LEU F 1 164 ? 13.132 75.348 -23.724 1.00 34.02 144 LEU F N 1
ATOM 7672 C CA . LEU F 1 164 ? 13.082 76.613 -24.458 1.00 34.14 144 LEU F CA 1
ATOM 7673 C C . LEU F 1 164 ? 11.758 77.352 -24.252 1.00 33.85 144 LEU F C 1
ATOM 7674 O O . LEU F 1 164 ? 11.741 78.574 -24.084 1.00 33.74 144 LEU F O 1
ATOM 7679 N N . LYS F 1 165 ? 10.657 76.607 -24.282 1.00 33.62 145 LYS F N 1
ATOM 7680 C CA . LYS F 1 165 ? 9.332 77.163 -23.993 1.00 33.74 145 LYS F CA 1
ATOM 7681 C C . LYS F 1 165 ? 9.259 77.744 -22.575 1.00 33.41 145 LYS F C 1
ATOM 7682 O O . LYS F 1 165 ? 8.784 78.853 -22.377 1.00 33.26 145 LYS F O 1
ATOM 7688 N N . THR F 1 166 ? 9.723 76.969 -21.602 1.00 33.12 146 THR F N 1
ATOM 7689 C CA . THR F 1 166 ? 9.791 77.380 -20.211 1.00 32.99 146 THR F CA 1
ATOM 7690 C C . THR F 1 166 ? 10.646 78.644 -20.024 1.00 33.22 146 THR F C 1
ATOM 7691 O O . THR F 1 166 ? 10.271 79.538 -19.272 1.00 33.41 146 THR F O 1
ATOM 7695 N N . ARG F 1 167 ? 11.782 78.724 -20.714 1.00 33.25 147 ARG F N 1
ATOM 7696 C CA . ARG F 1 167 ? 12.653 79.902 -20.639 1.00 33.22 147 ARG F CA 1
ATOM 7697 C C . ARG F 1 167 ? 11.977 81.133 -21.219 1.00 32.91 147 ARG F C 1
ATOM 7698 O O . ARG F 1 167 ? 12.253 82.253 -20.794 1.00 32.87 147 ARG F O 1
ATOM 7706 N N . ASN F 1 168 ? 11.118 80.925 -22.212 1.00 32.71 148 ASN F N 1
ATOM 7707 C CA . ASN F 1 168 ? 10.345 82.011 -22.789 1.00 32.76 148 ASN F CA 1
ATOM 7708 C C . ASN F 1 168 ? 9.276 82.466 -21.824 1.00 32.32 148 ASN F C 1
ATOM 7709 O O . ASN F 1 168 ? 9.112 83.649 -21.612 1.00 32.17 148 ASN F O 1
ATOM 7714 N N . THR F 1 169 ? 8.561 81.532 -21.214 1.00 32.28 149 THR F N 1
ATOM 7715 C CA . THR F 1 169 ? 7.570 81.903 -20.220 1.00 32.61 149 THR F CA 1
ATOM 7716 C C . THR F 1 169 ? 8.243 82.691 -19.103 1.00 32.58 149 THR F C 1
ATOM 7717 O O . THR F 1 169 ? 7.682 83.668 -18.609 1.00 32.91 149 THR F O 1
ATOM 7721 N N . LEU F 1 170 ? 9.455 82.268 -18.730 1.00 32.10 150 LEU F N 1
ATOM 7722 C CA . LEU F 1 170 ? 10.207 82.884 -17.646 1.00 31.22 150 LEU F CA 1
ATOM 7723 C C . LEU F 1 170 ? 10.637 84.263 -18.030 1.00 31.03 150 LEU F C 1
ATOM 7724 O O . LEU F 1 170 ? 10.640 85.147 -17.191 1.00 31.44 150 LEU F O 1
ATOM 7729 N N . GLU F 1 171 ? 11.015 84.447 -19.287 1.00 31.02 151 GLU F N 1
ATOM 7730 C CA . GLU F 1 171 ? 11.456 85.754 -19.771 1.00 31.13 151 GLU F CA 1
ATOM 7731 C C . GLU F 1 171 ? 10.252 86.691 -19.936 1.00 30.87 151 GLU F C 1
ATOM 7732 O O . GLU F 1 171 ? 10.273 87.797 -19.432 1.00 30.01 151 GLU F O 1
ATOM 7738 N N . LYS F 1 172 ? 9.205 86.231 -20.625 1.00 31.01 152 LYS F N 1
ATOM 7739 C CA . LYS F 1 172 ? 7.881 86.881 -20.601 1.00 31.01 152 LYS F CA 1
ATOM 7740 C C . LYS F 1 172 ? 7.597 87.491 -19.230 1.00 30.18 152 LYS F C 1
ATOM 7741 O O . LYS F 1 172 ? 7.175 88.636 -19.147 1.00 30.38 152 LYS F O 1
ATOM 7747 N N . ILE F 1 173 ? 7.813 86.721 -18.163 1.00 29.00 153 ILE F N 1
ATOM 7748 C CA . ILE F 1 173 ? 7.393 87.144 -16.828 1.00 28.49 153 ILE F CA 1
ATOM 7749 C C . ILE F 1 173 ? 8.283 88.247 -16.281 1.00 28.00 153 ILE F C 1
ATOM 7750 O O . ILE F 1 173 ? 7.796 89.175 -15.650 1.00 27.49 153 ILE F O 1
ATOM 7755 N N . LEU F 1 174 ? 9.581 88.132 -16.517 1.00 27.70 154 LEU F N 1
ATOM 7756 C CA . LEU F 1 174 ? 10.525 89.179 -16.149 1.00 27.97 154 LEU F CA 1
ATOM 7757 C C . LEU F 1 174 ? 10.238 90.496 -16.906 1.00 28.31 154 LEU F C 1
ATOM 7758 O O . LEU F 1 174 ? 10.450 91.588 -16.373 1.00 28.25 154 LEU F O 1
ATOM 7763 N N . ALA F 1 175 ? 9.742 90.385 -18.134 1.00 28.58 155 ALA F N 1
ATOM 7764 C CA . ALA F 1 175 ? 9.367 91.549 -18.918 1.00 29.02 155 ALA F CA 1
ATOM 7765 C C . ALA F 1 175 ? 8.106 92.204 -18.317 1.00 29.35 155 ALA F C 1
ATOM 7766 O O . ALA F 1 175 ? 8.097 93.400 -18.047 1.00 28.42 155 ALA F O 1
ATOM 7768 N N . GLU F 1 176 ? 7.064 91.414 -18.072 1.00 29.62 156 GLU F N 1
ATOM 7769 C CA . GLU F 1 176 ? 5.871 91.931 -17.407 1.00 30.48 156 GLU F CA 1
ATOM 7770 C C . GLU F 1 176 ? 6.253 92.615 -16.085 1.00 29.89 156 GLU F C 1
ATOM 7771 O O . GLU F 1 176 ? 5.724 93.668 -15.752 1.00 29.91 156 GLU F O 1
ATOM 7777 N N . ASN F 1 177 ? 7.191 92.025 -15.351 1.00 29.51 157 ASN F N 1
ATOM 7778 C CA . ASN F 1 177 ? 7.574 92.519 -14.018 1.00 29.12 157 ASN F CA 1
ATOM 7779 C C . ASN F 1 177 ? 8.417 93.811 -14.039 1.00 29.40 157 ASN F C 1
ATOM 7780 O O . ASN F 1 177 ? 8.459 94.550 -13.066 1.00 28.82 157 ASN F O 1
ATOM 7785 N N . SER F 1 178 ? 9.096 94.068 -15.148 1.00 30.13 158 SER F N 1
ATOM 7786 C CA . SER F 1 178 ? 9.998 95.217 -15.255 1.00 30.66 158 SER F CA 1
ATOM 7787 C C . SER F 1 178 ? 9.524 96.291 -16.237 1.00 30.90 158 SER F C 1
ATOM 7788 O O . SER F 1 178 ? 10.197 97.289 -16.413 1.00 30.83 158 SER F O 1
ATOM 7791 N N . GLY F 1 179 ? 8.382 96.077 -16.880 1.00 31.76 159 GLY F N 1
ATOM 7792 C CA . GLY F 1 179 ? 7.913 96.939 -17.944 1.00 32.61 159 GLY F CA 1
ATOM 7793 C C . GLY F 1 179 ? 8.803 96.984 -19.180 1.00 33.61 159 GLY F C 1
ATOM 7794 O O . GLY F 1 179 ? 8.579 97.795 -20.071 1.00 33.94 159 GLY F O 1
ATOM 7795 N N . GLN F 1 180 ? 9.803 96.118 -19.243 1.00 34.75 160 GLN F N 1
ATOM 7796 C CA . GLN F 1 180 ? 10.737 96.116 -20.352 1.00 35.92 160 GLN F CA 1
ATOM 7797 C C . GLN F 1 180 ? 10.225 95.235 -21.472 1.00 37.23 160 GLN F C 1
ATOM 7798 O O . 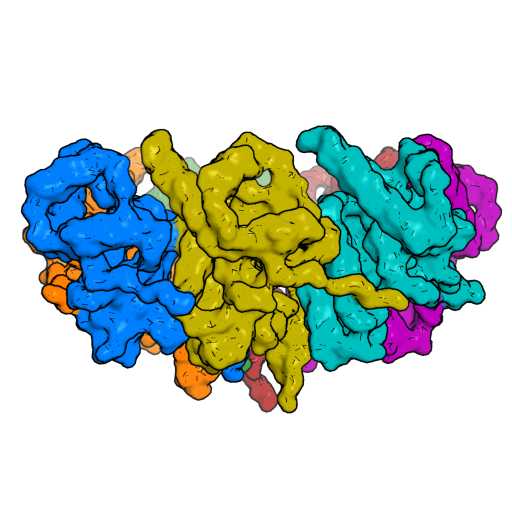GLN F 1 180 ? 9.265 94.491 -21.305 1.00 37.31 160 GLN F O 1
ATOM 7804 N N . SER F 1 181 ? 10.861 95.338 -22.627 1.00 39.11 161 SER F N 1
ATOM 7805 C CA . SER F 1 181 ? 10.490 94.498 -23.756 1.00 40.78 161 SER F CA 1
ATOM 7806 C C . SER F 1 181 ? 11.058 93.113 -23.543 1.00 42.65 161 SER F C 1
ATOM 7807 O O . SER F 1 181 ? 12.149 92.961 -22.985 1.00 43.20 161 SER F O 1
ATOM 7818 N N . GLU F 1 183 ? 12.275 91.189 -25.858 1.00 46.55 163 GLU F N 1
ATOM 7819 C CA . GLU F 1 183 ? 13.515 91.090 -26.653 1.00 46.73 163 GLU F CA 1
ATOM 7820 C C . GLU F 1 183 ? 14.746 91.617 -25.910 1.00 46.20 163 GLU F C 1
ATOM 7821 O O . GLU F 1 183 ? 15.842 91.068 -26.049 1.00 45.74 163 GLU F O 1
ATOM 7827 N N . LYS F 1 184 ? 14.555 92.681 -25.133 1.00 45.81 164 LYS F N 1
ATOM 7828 C CA . LYS F 1 184 ? 15.605 93.222 -24.271 1.00 45.77 164 LYS F CA 1
ATOM 7829 C C . LYS F 1 184 ? 16.015 92.221 -23.159 1.00 45.71 164 LYS F C 1
ATOM 7830 O O . LYS F 1 184 ? 17.203 92.027 -22.883 1.00 44.94 164 LYS F O 1
ATOM 7836 N N . VAL F 1 185 ? 15.012 91.598 -22.537 1.00 45.84 165 VAL F N 1
ATOM 7837 C CA . VAL F 1 185 ? 15.210 90.671 -21.425 1.00 46.02 165 VAL F CA 1
ATOM 7838 C C . VAL F 1 185 ? 15.931 89.420 -21.899 1.00 46.59 165 VAL F C 1
ATOM 7839 O O . VAL F 1 185 ? 16.866 88.978 -21.250 1.00 46.66 165 VAL F O 1
ATOM 7843 N N . HIS F 1 186 ? 15.474 88.850 -23.015 1.00 47.34 166 HIS F N 1
ATOM 7844 C CA . HIS F 1 186 ? 16.114 87.690 -23.646 1.00 47.91 166 HIS F CA 1
ATOM 7845 C C . HIS F 1 186 ? 17.588 87.991 -23.900 1.00 48.09 166 HIS F C 1
ATOM 7846 O O . HIS F 1 186 ? 18.469 87.205 -23.542 1.00 47.78 166 HIS F O 1
ATOM 7853 N N . ALA F 1 187 ? 17.827 89.153 -24.503 1.00 48.71 167 ALA F N 1
ATOM 7854 C CA . ALA F 1 187 ? 19.161 89.624 -24.874 1.00 49.15 167 ALA F CA 1
ATOM 7855 C C . ALA F 1 187 ? 20.068 89.864 -23.668 1.00 49.86 167 ALA F C 1
ATOM 7856 O O . ALA F 1 187 ? 21.266 89.595 -23.735 1.00 49.95 167 ALA F O 1
ATOM 7858 N N . ASP F 1 188 ? 19.482 90.359 -22.573 1.00 50.86 168 ASP F N 1
ATOM 7859 C CA . ASP F 1 188 ? 20.211 90.698 -21.341 1.00 51.38 168 ASP F CA 1
ATOM 7860 C C . ASP F 1 188 ? 20.482 89.472 -20.476 1.00 52.28 168 ASP F C 1
ATOM 7861 O O . ASP F 1 188 ? 21.484 89.409 -19.770 1.00 51.79 168 ASP F O 1
ATOM 7866 N N . ALA F 1 189 ? 19.570 88.504 -20.559 1.00 53.83 169 ALA F N 1
ATOM 7867 C CA . ALA F 1 189 ? 19.602 87.276 -19.759 1.00 54.78 169 ALA F CA 1
ATOM 7868 C C . ALA F 1 189 ? 20.642 86.274 -20.232 1.00 55.73 169 ALA F C 1
ATOM 7869 O O . ALA F 1 189 ? 21.180 85.555 -19.417 1.00 55.80 169 ALA F O 1
ATOM 7871 N N . GLU F 1 190 ? 20.930 86.223 -21.533 1.00 57.18 170 GLU F N 1
ATOM 7872 C CA . GLU F 1 190 ? 21.866 85.216 -22.070 1.00 58.25 170 GLU F CA 1
ATOM 7873 C C . GLU F 1 190 ? 23.290 85.479 -21.599 1.00 58.53 170 GLU F C 1
ATOM 7874 O O . GLU F 1 190 ? 24.137 84.578 -21.612 1.00 58.48 170 GLU F O 1
ATOM 7880 N N . ARG F 1 191 ? 23.536 86.724 -21.196 1.00 59.03 171 ARG F N 1
ATOM 7881 C CA . ARG F 1 191 ? 24.767 87.096 -20.508 1.00 59.38 171 ARG F CA 1
ATOM 7882 C C . ARG F 1 191 ? 24.745 86.573 -19.050 1.00 58.80 171 ARG F C 1
ATOM 7883 O O . ARG F 1 191 ? 23.672 86.402 -18.450 1.00 58.68 171 ARG F O 1
ATOM 7891 N N . ASP F 1 192 ? 25.936 86.298 -18.507 1.00 57.90 172 ASP F N 1
ATOM 7892 C CA . ASP F 1 192 ? 26.097 85.837 -17.122 1.00 56.80 172 ASP F CA 1
ATOM 7893 C C . ASP F 1 192 ? 26.649 86.978 -16.275 1.00 55.41 172 ASP F C 1
ATOM 7894 O O . ASP F 1 192 ? 27.646 86.813 -15.562 1.00 55.15 172 ASP F O 1
ATOM 7899 N N . ASN F 1 193 ? 25.980 88.129 -16.364 1.00 53.60 173 ASN F N 1
ATOM 7900 C CA . ASN F 1 193 ? 26.364 89.321 -15.618 1.00 52.20 173 ASN F CA 1
ATOM 7901 C C . ASN F 1 193 ? 25.479 89.539 -14.371 1.00 50.73 173 ASN F C 1
ATOM 7902 O O . ASN F 1 193 ? 24.258 89.353 -14.404 1.00 50.62 173 ASN F O 1
ATOM 7907 N N . TRP F 1 194 ? 26.119 89.912 -13.268 1.00 48.60 174 TRP F N 1
ATOM 7908 C CA . TRP F 1 194 ? 25.408 90.290 -12.063 1.00 46.87 174 TRP F CA 1
ATOM 7909 C C . TRP F 1 194 ? 25.142 91.782 -12.076 1.00 45.42 174 TRP F C 1
ATOM 7910 O O . TRP F 1 194 ? 26.021 92.574 -12.423 1.00 45.18 174 TRP F O 1
ATOM 7929 N N . SER F 1 196 ? 23.958 95.316 -10.019 1.00 39.13 176 SER F N 1
ATOM 7930 C CA . SER F 1 196 ? 23.924 95.986 -8.729 1.00 37.60 176 SER F CA 1
ATOM 7931 C C . SER F 1 196 ? 22.489 96.288 -8.391 1.00 36.63 176 SER F C 1
ATOM 7932 O O . SER F 1 196 ? 21.605 96.099 -9.208 1.00 36.08 176 SER F O 1
ATOM 7935 N N . ALA F 1 197 ? 22.265 96.756 -7.173 1.00 35.79 177 ALA F N 1
ATOM 7936 C CA . ALA F 1 197 ? 20.946 97.182 -6.755 1.00 35.10 177 ALA F CA 1
ATOM 7937 C C . ALA F 1 197 ? 20.560 98.407 -7.549 1.00 34.57 177 ALA F C 1
ATOM 7938 O O . ALA F 1 197 ? 19.399 98.555 -7.880 1.00 35.24 177 ALA F O 1
ATOM 7940 N N . GLN F 1 198 ? 21.523 99.280 -7.848 1.00 33.99 178 GLN F N 1
ATOM 7941 C CA . GLN F 1 198 ? 21.272 100.455 -8.689 1.00 33.84 178 GLN F CA 1
ATOM 7942 C C . GLN F 1 198 ? 20.836 100.024 -10.093 1.00 33.16 178 GLN F C 1
ATOM 7943 O O . GLN F 1 198 ? 19.855 100.523 -10.628 1.00 32.57 178 GLN F O 1
ATOM 7949 N N . GLU F 1 199 ? 21.567 99.083 -10.675 1.00 32.80 179 GLU F N 1
ATOM 7950 C CA . GLU F 1 199 ? 21.240 98.566 -12.002 1.00 32.85 179 GLU F CA 1
ATOM 7951 C C . GLU F 1 199 ? 19.859 97.878 -12.016 1.00 31.80 179 GLU F C 1
ATOM 7952 O O . GLU F 1 199 ? 19.071 98.071 -12.937 1.00 31.80 179 GLU F O 1
ATOM 7958 N N . THR F 1 200 ? 19.556 97.131 -10.960 1.00 30.80 180 THR F N 1
ATOM 7959 C CA . THR F 1 200 ? 18.290 96.423 -10.829 1.00 29.86 180 THR F CA 1
ATOM 7960 C C . THR F 1 200 ? 17.125 97.398 -10.698 1.00 30.03 180 THR F C 1
ATOM 7961 O O . THR F 1 200 ? 16.019 97.121 -11.187 1.00 30.10 180 THR F O 1
ATOM 7965 N N . LEU F 1 201 ? 17.378 98.542 -10.052 1.00 30.27 181 LEU F N 1
ATOM 7966 C CA . LEU F 1 201 ? 16.387 99.620 -9.913 1.00 30.13 181 LEU F CA 1
ATOM 7967 C C . LEU F 1 201 ? 16.102 100.295 -11.249 1.00 30.61 181 LEU F C 1
ATOM 7968 O O . LEU F 1 201 ? 14.942 100.547 -11.596 1.00 30.65 181 LEU F O 1
ATOM 7973 N N . GLU F 1 202 ? 17.161 100.590 -11.996 1.00 31.01 182 GLU F N 1
ATOM 7974 C CA . GLU F 1 202 ? 17.021 101.267 -13.282 1.00 31.74 182 GLU F CA 1
ATOM 7975 C C . GLU F 1 202 ? 16.350 100.362 -14.298 1.00 31.26 182 GLU F C 1
ATOM 7976 O O . GLU F 1 202 ? 15.715 100.849 -15.230 1.00 30.89 182 GLU F O 1
ATOM 7982 N N . TYR F 1 203 ? 16.496 99.046 -14.102 1.00 30.84 183 TYR F N 1
ATOM 7983 C CA . TYR F 1 203 ? 15.930 98.046 -15.002 1.00 30.11 183 TYR F CA 1
ATOM 7984 C C . TYR F 1 203 ? 14.443 97.849 -14.725 1.00 29.34 183 TYR F C 1
ATOM 7985 O O . TYR F 1 203 ? 13.686 97.531 -15.636 1.00 29.25 183 TYR F O 1
ATOM 7994 N N . GLY F 1 204 ? 14.030 98.049 -13.475 1.00 28.60 184 GLY F N 1
ATOM 7995 C CA . GLY F 1 204 ? 12.630 97.956 -13.093 1.00 28.30 184 GLY F CA 1
ATOM 7996 C C . GLY F 1 204 ? 12.194 96.741 -12.282 1.00 28.10 184 GLY F C 1
ATOM 7997 O O . GLY F 1 204 ? 11.014 96.589 -11.993 1.00 26.87 184 GLY F O 1
ATOM 7998 N N . PHE F 1 205 ? 13.132 95.877 -11.897 1.00 28.85 185 PHE F N 1
ATOM 7999 C CA . PHE F 1 205 ? 12.782 94.670 -11.132 1.00 29.06 185 PHE F CA 1
ATOM 8000 C C . PHE F 1 205 ? 12.434 94.978 -9.683 1.00 29.56 185 PHE F C 1
ATOM 8001 O O . PHE F 1 205 ? 11.791 94.188 -9.026 1.00 29.60 185 PHE F O 1
ATOM 8009 N N . ILE F 1 206 ? 12.856 96.135 -9.199 1.00 30.69 186 ILE F N 1
ATOM 8010 C CA . ILE F 1 206 ? 12.514 96.582 -7.859 1.00 31.59 186 ILE F CA 1
ATOM 8011 C C . ILE F 1 206 ? 12.089 98.061 -7.825 1.00 32.13 186 ILE F C 1
ATOM 8012 O O . ILE F 1 206 ? 12.183 98.757 -8.824 1.00 31.81 186 ILE F O 1
ATOM 8017 N N . ASP F 1 207 ? 11.651 98.523 -6.652 1.00 33.41 187 ASP F N 1
ATOM 8018 C CA . ASP F 1 207 ? 11.067 99.862 -6.457 1.00 34.36 187 ASP F CA 1
ATOM 8019 C C . ASP F 1 207 ? 11.840 100.808 -5.540 1.00 34.89 187 ASP F C 1
ATOM 8020 O O . ASP F 1 207 ? 11.770 102.029 -5.718 1.00 35.00 187 ASP F O 1
ATOM 8025 N N . GLU F 1 208 ? 12.538 100.263 -4.546 1.00 35.51 188 GLU F N 1
ATOM 8026 C CA . GLU F 1 208 ? 13.458 101.062 -3.738 1.00 36.02 188 GLU F CA 1
ATOM 8027 C C . GLU F 1 208 ? 14.576 100.184 -3.177 1.00 36.34 188 GLU F C 1
ATOM 8028 O O . GLU F 1 208 ? 14.366 99.020 -2.862 1.00 35.77 188 GLU F O 1
ATOM 8034 N N . ILE F 1 209 ? 15.772 100.763 -3.091 1.00 37.34 189 ILE F N 1
ATOM 8035 C CA . ILE F 1 209 ? 16.912 100.169 -2.395 1.00 37.97 189 ILE F CA 1
ATOM 8036 C C . ILE F 1 209 ? 16.849 100.592 -0.927 1.00 39.39 189 ILE F C 1
ATOM 8037 O O . ILE F 1 209 ? 16.708 101.768 -0.622 1.00 39.39 189 ILE F O 1
ATOM 8050 N N . ALA F 1 211 ? 17.761 101.571 2.914 1.00 44.07 191 ALA F N 1
ATOM 8051 C CA . ALA F 1 211 ? 18.678 102.585 3.431 1.00 44.56 191 ALA F CA 1
ATOM 8052 C C . ALA F 1 211 ? 19.829 101.990 4.229 1.00 44.95 191 ALA F C 1
ATOM 8053 O O . ALA F 1 211 ? 19.703 100.911 4.794 1.00 44.97 191 ALA F O 1
ATOM 8055 N N . ASN F 1 212 ? 20.948 102.717 4.241 1.00 45.98 192 ASN F N 1
ATOM 8056 C CA . ASN F 1 212 ? 22.046 102.553 5.200 1.00 46.52 192 ASN F CA 1
ATOM 8057 C C . ASN F 1 212 ? 21.787 103.573 6.309 1.00 47.40 192 ASN F C 1
ATOM 8058 O O . ASN F 1 212 ? 22.307 104.690 6.277 1.00 47.25 192 ASN F O 1
ATOM 8063 N N . ASN F 1 213 ? 20.948 103.181 7.271 1.00 48.70 193 ASN F N 1
ATOM 8064 C CA . ASN F 1 213 ? 20.530 104.046 8.388 1.00 49.59 193 ASN F CA 1
ATOM 8065 C C . ASN F 1 213 ? 21.623 104.257 9.451 1.00 50.34 193 ASN F C 1
ATOM 8066 O O . ASN F 1 213 ? 21.347 104.808 10.514 1.00 50.48 193 ASN F O 1
ATOM 8071 N N . SER F 1 214 ? 22.850 103.815 9.166 1.00 51.36 194 SER F N 1
ATOM 8072 C CA . SER F 1 214 ? 23.996 104.034 10.058 1.00 52.42 194 SER F CA 1
ATOM 8073 C C . SER F 1 214 ? 24.677 105.385 9.815 1.00 53.14 194 SER F C 1
ATOM 8074 O O . SER F 1 214 ? 25.326 105.929 10.702 1.00 53.12 194 SER F O 1
ATOM 8077 N N . LEU F 1 215 ? 24.543 105.901 8.597 1.00 54.40 195 LEU F N 1
ATOM 8078 C CA . LEU F 1 215 ? 24.958 107.263 8.265 1.00 55.22 195 LEU F CA 1
ATOM 8079 C C . LEU F 1 215 ? 23.816 108.226 8.609 1.00 55.41 195 LEU F C 1
ATOM 8080 O O . LEU F 1 215 ? 22.775 108.258 7.952 1.00 55.66 195 LEU F O 1
ATOM 8085 N N . ILE G 1 22 ? 10.154 73.645 8.806 1.00 55.43 2 ILE G N 1
ATOM 8086 C CA . ILE G 1 22 ? 9.090 73.328 9.793 1.00 55.88 2 ILE G CA 1
ATOM 8087 C C . ILE G 1 22 ? 8.794 74.564 10.647 1.00 55.89 2 ILE G C 1
ATOM 8088 O O . ILE G 1 22 ? 9.021 74.536 11.856 1.00 56.17 2 ILE G O 1
ATOM 8093 N N . PRO G 1 23 ? 8.301 75.651 10.059 1.00 55.91 3 PRO G N 1
ATOM 8094 C CA . PRO G 1 23 ? 7.853 76.791 10.876 1.00 55.95 3 PRO G CA 1
ATOM 8095 C C . PRO G 1 23 ? 6.618 76.433 11.721 1.00 56.05 3 PRO G C 1
ATOM 8096 O O . PRO G 1 23 ? 5.866 75.518 11.377 1.00 55.55 3 PRO G O 1
ATOM 8100 N N . VAL G 1 24 ? 6.419 77.185 12.800 1.00 56.42 4 VAL G N 1
ATOM 8101 C CA . VAL G 1 24 ? 5.528 76.806 13.890 1.00 56.84 4 VAL G CA 1
ATOM 8102 C C . VAL G 1 24 ? 4.537 77.948 14.203 1.00 57.99 4 VAL G C 1
ATOM 8103 O O . VAL G 1 24 ? 4.919 79.113 14.255 1.00 57.75 4 VAL G O 1
ATOM 8107 N N . VAL G 1 25 ? 3.259 77.588 14.366 1.00 59.77 5 VAL G N 1
ATOM 8108 C CA . VAL G 1 25 ? 2.168 78.521 14.681 1.00 61.06 5 VAL G CA 1
ATOM 8109 C C . VAL G 1 25 ? 1.597 78.256 16.089 1.00 62.41 5 VAL G C 1
ATOM 8110 O O . VAL G 1 25 ? 1.176 77.134 16.384 1.00 62.52 5 VAL G O 1
ATOM 8114 N N . ILE G 1 26 ? 1.567 79.294 16.936 1.00 64.04 6 ILE G N 1
ATOM 8115 C CA . ILE G 1 26 ? 1.031 79.195 18.304 1.00 65.23 6 ILE G CA 1
ATOM 8116 C C . ILE G 1 26 ? -0.384 79.770 18.405 1.00 66.27 6 ILE G C 1
ATOM 8117 O O . ILE G 1 26 ? -0.636 80.885 17.944 1.00 66.11 6 ILE G O 1
ATOM 8122 N N . GLU G 1 27 ? -1.290 79.011 19.028 1.00 67.65 7 GLU G N 1
ATOM 8123 C CA . GLU G 1 27 ? -2.609 79.522 19.430 1.00 68.72 7 GLU G CA 1
ATOM 8124 C C . GLU G 1 27 ? -2.670 79.707 20.969 1.00 69.45 7 GLU G C 1
ATOM 8125 O O . GLU G 1 27 ? -2.014 78.976 21.721 1.00 69.60 7 GLU G O 1
ATOM 8131 N N . GLN G 1 28 ? -3.449 80.699 21.410 1.00 70.25 8 GLN G N 1
ATOM 8132 C CA . GLN G 1 28 ? -3.565 81.083 22.823 1.00 70.82 8 GLN G CA 1
ATOM 8133 C C . GLN G 1 28 ? -4.993 80.875 23.358 1.00 71.36 8 GLN G C 1
ATOM 8134 O O . GLN G 1 28 ? -5.957 80.901 22.583 1.00 71.34 8 GLN G O 1
ATOM 8140 N N . THR G 1 29 ? -5.124 80.684 24.678 1.00 71.92 9 THR G N 1
ATOM 8141 C CA . THR G 1 29 ? -6.445 80.575 25.340 1.00 72.19 9 THR G CA 1
ATOM 8142 C C . THR G 1 29 ? -6.576 81.560 26.512 1.00 72.19 9 THR G C 1
ATOM 8143 O O . THR G 1 29 ? -5.907 81.427 27.541 1.00 72.10 9 THR G O 1
ATOM 8147 N N . GLU G 1 33 ? -1.680 78.139 25.148 1.00 59.68 13 GLU G N 1
ATOM 8148 C CA . GLU G 1 33 ? -0.333 77.951 24.611 1.00 60.05 13 GLU G CA 1
ATOM 8149 C C . GLU G 1 33 ? -0.097 76.507 24.115 1.00 59.92 13 GLU G C 1
ATOM 8150 O O . GLU G 1 33 ? 0.382 75.645 24.873 1.00 59.97 13 GLU G O 1
ATOM 8156 N N . ARG G 1 34 ? -0.461 76.250 22.852 1.00 59.56 14 ARG G N 1
ATOM 8157 C CA . ARG G 1 34 ? -0.145 74.981 22.165 1.00 59.30 14 ARG G CA 1
ATOM 8158 C C . ARG G 1 34 ? 0.396 75.269 20.764 1.00 58.17 14 ARG G C 1
ATOM 8159 O O . ARG G 1 34 ? 0.121 76.328 20.194 1.00 58.47 14 ARG G O 1
ATOM 8167 N N . SER G 1 35 ? 1.145 74.322 20.199 1.00 56.49 15 SER G N 1
ATOM 8168 C CA . SER G 1 35 ? 2.080 74.648 19.117 1.00 54.93 15 SER G CA 1
ATOM 8169 C C . SER G 1 35 ? 2.058 73.691 17.904 1.00 53.27 15 SER G C 1
ATOM 8170 O O . SER G 1 35 ? 2.667 72.618 17.951 1.00 53.43 15 SER G O 1
ATOM 8173 N N . TYR G 1 36 ? 1.373 74.091 16.823 1.00 50.77 16 TYR G N 1
ATOM 8174 C CA . TYR G 1 36 ? 1.390 73.351 15.551 1.00 48.72 16 TYR G CA 1
ATOM 8175 C C . TYR G 1 36 ? 2.615 73.707 14.686 1.00 46.41 16 TYR G C 1
ATOM 8176 O O . TYR G 1 36 ? 3.162 74.793 14.798 1.00 45.81 16 TYR G O 1
ATOM 8185 N N . ASP G 1 37 ? 3.001 72.800 13.790 1.00 43.64 17 ASP G N 1
ATOM 8186 C CA . ASP G 1 37 ? 3.794 73.165 12.598 1.00 41.43 17 ASP G CA 1
ATOM 8187 C C . ASP G 1 37 ? 2.856 73.679 11.487 1.00 39.85 17 ASP G C 1
ATOM 8188 O O . ASP G 1 37 ? 1.638 73.540 11.591 1.00 39.12 17 ASP G O 1
ATOM 8193 N N . ILE G 1 38 ? 3.405 74.251 10.419 1.00 38.08 18 ILE G N 1
ATOM 8194 C CA . ILE G 1 38 ? 2.557 74.992 9.472 1.00 36.70 18 ILE G CA 1
ATOM 8195 C C . ILE G 1 38 ? 1.630 74.089 8.680 1.00 35.37 18 ILE G C 1
ATOM 8196 O O . ILE G 1 38 ? 0.483 74.438 8.455 1.00 34.81 18 ILE G O 1
ATOM 8201 N N . TYR G 1 39 ? 2.118 72.926 8.280 1.00 34.13 19 TYR G N 1
ATOM 8202 C CA . TYR G 1 39 ? 1.282 71.979 7.575 1.00 33.66 19 TYR G CA 1
ATOM 8203 C C . TYR G 1 39 ? 0.124 71.517 8.472 1.00 33.36 19 TYR G C 1
ATOM 8204 O O . TYR G 1 39 ? -1.010 71.310 7.994 1.00 33.08 19 TYR G O 1
ATOM 8213 N N . SER G 1 40 ? 0.398 71.382 9.765 1.00 32.60 20 SER G N 1
ATOM 8214 C CA . SER G 1 40 ? -0.620 70.942 10.704 1.00 32.58 20 SER G CA 1
ATOM 8215 C C . SER G 1 40 ? -1.684 72.017 10.958 1.00 32.42 20 SER G C 1
ATOM 8216 O O . SER G 1 40 ? -2.863 71.708 11.162 1.00 31.80 20 SER G O 1
ATOM 8219 N N . ARG G 1 41 ? -1.262 73.278 10.938 1.00 32.42 21 ARG G N 1
ATOM 8220 C CA . ARG G 1 41 ? -2.172 74.393 11.147 1.00 32.35 21 ARG G CA 1
ATOM 8221 C C . ARG G 1 41 ? -3.126 74.530 9.940 1.00 32.02 21 ARG G C 1
ATOM 8222 O O . ARG G 1 41 ? -4.301 74.844 10.121 1.00 32.13 21 ARG G O 1
ATOM 8230 N N . LEU G 1 42 ? -2.621 74.277 8.729 1.00 31.31 22 LEU G N 1
ATOM 8231 C CA . LEU G 1 42 ? -3.450 74.200 7.528 1.00 30.76 22 LEU G CA 1
ATOM 8232 C C . LEU G 1 42 ? -4.469 73.059 7.613 1.00 30.76 22 LEU G C 1
ATOM 8233 O O . LEU G 1 42 ? -5.613 73.201 7.166 1.00 30.56 22 LEU G O 1
ATOM 8238 N N . LEU G 1 43 ? -4.052 71.934 8.203 1.00 30.79 23 LEU G N 1
ATOM 8239 C CA . LEU G 1 43 ? -4.896 70.742 8.337 1.00 30.17 23 LEU G CA 1
ATOM 8240 C C . LEU G 1 43 ? -6.077 71.017 9.253 1.00 30.06 23 LEU G C 1
ATOM 8241 O O . LEU G 1 43 ? -7.143 70.394 9.116 1.00 30.05 23 LEU G O 1
ATOM 8246 N N . LYS G 1 44 ? -5.896 71.956 10.180 1.00 29.62 24 LYS G N 1
ATOM 8247 C CA . LYS G 1 44 ? -7.003 72.419 11.005 1.00 29.48 24 LYS G CA 1
ATOM 8248 C C . LYS G 1 44 ? -8.051 73.098 10.112 1.00 28.91 24 LYS G C 1
ATOM 8249 O O . LYS G 1 44 ? -9.246 72.956 10.356 1.00 28.81 24 LYS G O 1
ATOM 8255 N N . ASP G 1 45 ? -7.607 73.803 9.072 1.00 28.33 25 ASP G N 1
ATOM 8256 C CA . ASP G 1 45 ? -8.521 74.342 8.053 1.00 28.28 25 ASP G CA 1
ATOM 8257 C C . ASP G 1 45 ? -8.859 73.394 6.884 1.00 27.87 25 ASP G C 1
ATOM 8258 O O . ASP G 1 45 ? -9.341 73.843 5.845 1.00 27.25 25 ASP G O 1
ATOM 8263 N N . ARG G 1 46 ? -8.611 72.097 7.063 1.00 27.35 26 ARG G N 1
ATOM 8264 C CA . ARG G 1 46 ? -8.976 71.068 6.087 1.00 26.97 26 ARG G CA 1
ATOM 8265 C C . ARG G 1 46 ? -8.165 71.065 4.780 1.00 27.16 26 ARG G C 1
ATOM 8266 O O . ARG G 1 46 ? -8.623 70.535 3.761 1.00 27.50 26 ARG G O 1
ATOM 8274 N N . ILE G 1 47 ? -6.964 71.633 4.826 1.00 27.18 27 ILE G N 1
ATOM 8275 C CA . ILE G 1 47 ? -6.027 71.614 3.703 1.00 27.22 27 ILE G CA 1
ATOM 8276 C C . ILE G 1 47 ? -5.025 70.464 3.844 1.00 27.33 27 ILE G C 1
ATOM 8277 O O . ILE G 1 47 ? -4.497 70.249 4.922 1.00 27.44 27 ILE G O 1
ATOM 8282 N N . ILE G 1 48 ? -4.774 69.734 2.762 1.00 28.12 28 ILE G N 1
ATOM 8283 C CA . ILE G 1 48 ? -3.737 68.688 2.716 1.00 28.55 28 ILE G CA 1
ATOM 8284 C C . ILE G 1 48 ? -2.737 68.934 1.584 1.00 29.49 28 ILE G C 1
ATOM 8285 O O . ILE G 1 48 ? -3.114 69.298 0.468 1.00 29.32 28 ILE G O 1
ATOM 8298 N N . LEU G 1 50 ? -0.200 67.222 -0.680 1.00 31.52 30 LEU G N 1
ATOM 8299 C CA . LEU G 1 50 ? 0.394 66.088 -1.371 1.00 31.69 30 LEU G CA 1
ATOM 8300 C C . LEU G 1 50 ? 1.548 66.625 -2.204 1.00 31.57 30 LEU G C 1
ATOM 8301 O O . LEU G 1 50 ? 1.335 67.217 -3.251 1.00 31.42 30 LEU G O 1
ATOM 8306 N N . THR G 1 51 ? 2.770 66.406 -1.715 1.00 31.78 31 THR G N 1
ATOM 8307 C CA . THR G 1 51 ? 3.993 66.965 -2.300 1.00 31.74 31 THR G CA 1
ATOM 8308 C C . THR G 1 51 ? 5.174 65.950 -2.345 1.00 30.89 31 THR G C 1
ATOM 8309 O O . THR G 1 51 ? 5.309 65.092 -1.482 1.00 30.77 31 THR G O 1
ATOM 8313 N N . GLY G 1 52 ? 6.004 66.062 -3.378 1.00 30.28 32 GLY G N 1
ATOM 8314 C CA . GLY G 1 52 ? 7.119 65.168 -3.616 1.00 29.81 32 GLY G CA 1
ATOM 8315 C C . GLY G 1 52 ? 6.713 63.924 -4.377 1.00 29.68 32 GLY G C 1
ATOM 8316 O O . GLY G 1 52 ? 5.561 63.800 -4.786 1.00 29.75 32 GLY G O 1
ATOM 8317 N N . PRO G 1 53 ? 7.644 62.981 -4.555 1.00 29.35 33 PRO G N 1
ATOM 8318 C CA . PRO G 1 53 ? 7.301 61.695 -5.167 1.00 28.89 33 PRO G CA 1
ATOM 8319 C C . PRO G 1 53 ? 6.234 60.949 -4.373 1.00 28.63 33 PRO G C 1
ATOM 8320 O O . PRO G 1 53 ? 6.240 60.932 -3.150 1.00 27.91 33 PRO G O 1
ATOM 8324 N N . VAL G 1 54 ? 5.312 60.345 -5.103 1.00 28.89 34 VAL G N 1
ATOM 8325 C CA . VAL G 1 54 ? 4.307 59.463 -4.542 1.00 28.86 34 VAL G CA 1
ATOM 8326 C C . VAL G 1 54 ? 4.970 58.146 -4.133 1.00 29.61 34 VAL G C 1
ATOM 8327 O O . VAL G 1 54 ? 5.392 57.357 -4.980 1.00 29.97 34 VAL G O 1
ATOM 8331 N N . GLU G 1 55 ? 5.094 57.923 -2.830 1.00 30.36 35 GLU G N 1
ATOM 8332 C CA . GLU G 1 55 ? 5.502 56.614 -2.298 1.00 30.86 35 GLU G CA 1
ATOM 8333 C C . GLU G 1 55 ? 4.581 56.222 -1.133 1.00 30.62 35 GLU G C 1
ATOM 8334 O O . GLU G 1 55 ? 3.746 57.017 -0.727 1.00 30.34 35 GLU G O 1
ATOM 8340 N N . ASP G 1 56 ? 4.724 54.998 -0.624 1.00 30.76 36 ASP G N 1
ATOM 8341 C CA . ASP G 1 56 ? 3.841 54.458 0.430 1.00 30.92 36 ASP G CA 1
ATOM 8342 C C . ASP G 1 56 ? 3.751 55.333 1.674 1.00 30.56 36 ASP G C 1
ATOM 8343 O O . ASP G 1 56 ? 2.684 55.477 2.270 1.00 30.33 36 ASP G O 1
ATOM 8348 N N . ASN G 1 57 ? 4.888 55.876 2.090 1.00 30.38 37 ASN G N 1
ATOM 8349 C CA . ASN G 1 57 ? 4.963 56.552 3.374 1.00 30.14 37 ASN G CA 1
ATOM 8350 C C . ASN G 1 57 ? 4.254 57.886 3.368 1.00 29.79 37 ASN G C 1
ATOM 8351 O O . ASN G 1 57 ? 3.469 58.157 4.278 1.00 30.53 37 ASN G O 1
ATOM 8364 N N . ALA G 1 59 ? 1.988 58.661 1.209 1.00 27.01 39 ALA G N 1
ATOM 8365 C CA . ALA G 1 59 ? 0.633 58.309 0.793 1.00 26.72 39 ALA G CA 1
ATOM 8366 C C . ALA G 1 59 ? -0.190 57.894 1.989 1.00 26.40 39 ALA G C 1
ATOM 8367 O O . ALA G 1 59 ? -1.395 58.147 2.046 1.00 26.41 39 ALA G O 1
ATOM 8369 N N . ASN G 1 60 ? 0.459 57.265 2.949 1.00 25.89 40 ASN G N 1
ATOM 8370 C CA . ASN G 1 60 ? -0.231 56.906 4.158 1.00 26.07 40 ASN G CA 1
ATOM 8371 C C . ASN G 1 60 ? -0.564 58.128 4.965 1.00 25.34 40 ASN G C 1
ATOM 8372 O O . ASN G 1 60 ? -1.659 58.216 5.520 1.00 25.33 40 ASN G O 1
ATOM 8377 N N . SER G 1 61 ? 0.369 59.074 5.027 1.00 24.37 41 SER G N 1
ATOM 8378 C CA . SER G 1 61 ? 0.144 60.310 5.772 1.00 23.64 41 SER G CA 1
ATOM 8379 C C . SER G 1 61 ? -1.085 61.016 5.183 1.00 22.81 41 SER G C 1
ATOM 8380 O O . SER G 1 61 ? -1.937 61.508 5.902 1.00 22.26 41 SER G O 1
ATOM 8383 N N . VAL G 1 62 ? -1.190 61.009 3.863 1.00 22.45 42 VAL G N 1
ATOM 8384 C CA . VAL G 1 62 ? -2.262 61.709 3.173 1.00 22.02 42 VAL G CA 1
ATOM 8385 C C . VAL G 1 62 ? -3.581 60.973 3.406 1.00 21.91 42 VAL G C 1
ATOM 8386 O O . VAL G 1 62 ? -4.636 61.582 3.550 1.00 21.51 42 VAL G O 1
ATOM 8390 N N . ILE G 1 63 ? -3.504 59.652 3.448 1.00 21.66 43 ILE G N 1
ATOM 8391 C CA . ILE G 1 63 ? -4.690 58.844 3.608 1.00 21.51 43 ILE G CA 1
ATOM 8392 C C . ILE G 1 63 ? -5.226 58.975 5.033 1.00 21.89 43 ILE G C 1
ATOM 8393 O O . ILE G 1 63 ? -6.430 59.056 5.226 1.00 22.66 43 ILE G O 1
ATOM 8398 N N . ALA G 1 64 ? -4.337 59.009 6.016 1.00 21.70 44 ALA G N 1
ATOM 8399 C CA . ALA G 1 64 ? -4.728 59.213 7.393 1.00 21.35 44 ALA G CA 1
ATOM 8400 C C . ALA G 1 64 ? -5.351 60.603 7.536 1.00 21.14 44 ALA G C 1
ATOM 8401 O O . ALA G 1 64 ? -6.377 60.770 8.194 1.00 21.12 44 ALA G O 1
ATOM 8403 N N . GLN G 1 65 ? -4.744 61.596 6.897 1.00 20.63 45 GLN G N 1
ATOM 8404 C CA . GLN G 1 65 ? -5.287 62.948 6.936 1.00 20.41 45 GLN G CA 1
ATOM 8405 C C . GLN G 1 65 ? -6.713 62.991 6.380 1.00 20.72 45 GLN G C 1
ATOM 8406 O O . GLN G 1 65 ? -7.591 63.588 6.990 1.00 20.47 45 GLN G O 1
ATOM 8412 N N . LEU G 1 66 ? -6.924 62.332 5.243 1.00 21.33 46 LEU G N 1
ATOM 8413 C CA . LEU G 1 66 ? -8.227 62.253 4.573 1.00 21.92 46 LEU G CA 1
ATOM 8414 C C . LEU G 1 66 ? -9.279 61.580 5.447 1.00 22.72 46 LEU G C 1
ATOM 8415 O O . LEU G 1 66 ? -10.363 62.122 5.649 1.00 22.70 46 LEU G O 1
ATOM 8420 N N . LEU G 1 67 ? -8.955 60.399 5.969 1.00 23.55 47 LEU G N 1
ATOM 8421 C CA . LEU G 1 67 ? -9.866 59.675 6.862 1.00 24.03 47 LEU G CA 1
ATOM 8422 C C . LEU G 1 67 ? -10.175 60.515 8.094 1.00 24.21 47 LEU G C 1
ATOM 8423 O O . LEU G 1 67 ? -11.297 60.487 8.591 1.00 24.35 47 LEU G O 1
ATOM 8428 N N . PHE G 1 68 ? -9.189 61.267 8.579 1.00 24.36 48 PHE G N 1
ATOM 8429 C CA . PHE G 1 68 ? -9.376 62.016 9.817 1.00 24.49 48 PHE G CA 1
ATOM 8430 C C . PHE G 1 68 ? -10.333 63.189 9.607 1.00 25.19 48 PHE G C 1
ATOM 8431 O O . PHE G 1 68 ? -11.163 63.453 10.464 1.00 25.26 48 PHE G O 1
ATOM 8439 N N . LEU G 1 69 ? -10.222 63.882 8.476 1.00 26.18 49 LEU G N 1
ATOM 8440 C CA . LEU G 1 69 ? -11.020 65.077 8.242 1.00 26.93 49 LEU G CA 1
ATOM 8441 C C . LEU G 1 69 ? -12.474 64.693 7.993 1.00 27.98 49 LEU G C 1
ATOM 8442 O O . LEU G 1 69 ? -13.395 65.361 8.466 1.00 27.80 49 LEU G O 1
ATOM 8447 N N . ASP G 1 70 ? -12.666 63.602 7.256 1.00 29.11 50 ASP G N 1
ATOM 8448 C CA . ASP G 1 70 ? -13.985 63.135 6.875 1.00 29.87 50 ASP G CA 1
ATOM 8449 C C . ASP G 1 70 ? -14.782 62.747 8.101 1.00 30.22 50 ASP G C 1
ATOM 8450 O O . ASP G 1 70 ? -15.972 63.019 8.177 1.00 29.94 50 ASP G O 1
ATOM 8455 N N . ALA G 1 71 ? -14.112 62.114 9.057 1.00 31.08 51 ALA G N 1
ATOM 8456 C CA . ALA G 1 71 ? -14.750 61.655 10.287 1.00 31.72 51 ALA G CA 1
ATOM 8457 C C . ALA G 1 71 ? -15.072 62.848 11.166 1.00 32.79 51 ALA G C 1
ATOM 8458 O O . ALA G 1 71 ? -16.137 62.901 11.783 1.00 33.17 51 ALA G O 1
ATOM 8460 N N . GLN G 1 72 ? -14.149 63.804 11.212 1.00 33.71 52 GLN G N 1
ATOM 8461 C CA . GLN G 1 72 ? -14.349 65.047 11.953 1.00 34.67 52 GLN G CA 1
ATOM 8462 C C . GLN G 1 72 ? -15.564 65.812 11.452 1.00 34.58 52 GLN G C 1
ATOM 8463 O O . GLN G 1 72 ? -16.277 66.398 12.247 1.00 35.26 52 GLN G O 1
ATOM 8469 N N . ASP G 1 73 ? -15.799 65.810 10.142 1.00 34.43 53 ASP G N 1
ATOM 8470 C CA . ASP G 1 73 ? -16.910 66.554 9.558 1.00 34.33 53 ASP G CA 1
ATOM 8471 C C . ASP G 1 73 ? -17.025 66.242 8.080 1.00 33.76 53 ASP G C 1
ATOM 8472 O O . ASP G 1 73 ? -16.297 66.804 7.269 1.00 34.22 53 ASP G O 1
ATOM 8477 N N . SER G 1 74 ? -17.949 65.364 7.724 1.00 33.26 54 SER G N 1
ATOM 8478 C CA . SER G 1 74 ? -18.045 64.889 6.339 1.00 33.02 54 SER G CA 1
ATOM 8479 C C . SER G 1 74 ? -18.739 65.885 5.398 1.00 32.52 54 SER G C 1
ATOM 8480 O O . SER G 1 74 ? -18.750 65.671 4.190 1.00 32.45 54 SER G O 1
ATOM 8483 N N . THR G 1 75 ? -19.303 66.968 5.940 1.00 32.05 55 THR G N 1
ATOM 8484 C CA . THR G 1 75 ? -20.020 67.968 5.128 1.00 31.54 55 THR G CA 1
ATOM 8485 C C . THR G 1 75 ? -19.077 68.982 4.466 1.00 31.08 55 THR G C 1
ATOM 8486 O O . THR G 1 75 ? -19.265 69.334 3.306 1.00 31.06 55 THR G O 1
ATOM 8490 N N . LYS G 1 76 ? -18.064 69.435 5.199 1.00 30.69 56 LYS G N 1
ATOM 8491 C CA . LYS G 1 76 ? -17.110 70.420 4.689 1.00 30.50 56 LYS G CA 1
ATOM 8492 C C . LYS G 1 76 ? -16.144 69.745 3.728 1.00 29.85 56 LYS G C 1
ATOM 8493 O O . LYS G 1 76 ? -15.867 68.565 3.857 1.00 29.65 56 LYS G O 1
ATOM 8499 N N . ASP G 1 77 ? -15.638 70.525 2.777 1.00 29.47 57 ASP G N 1
ATOM 8500 C CA . ASP G 1 77 ? -14.695 70.069 1.760 1.00 29.23 57 ASP G CA 1
ATOM 8501 C C . ASP G 1 77 ? -13.259 69.919 2.269 1.00 28.81 57 ASP G C 1
ATOM 8502 O O . ASP G 1 77 ? -12.875 70.492 3.278 1.00 28.49 57 ASP G O 1
ATOM 8507 N N . ILE G 1 78 ? -12.475 69.147 1.527 1.00 28.20 58 ILE G N 1
ATOM 8508 C CA . ILE G 1 78 ? -11.067 68.959 1.793 1.00 28.02 58 ILE G CA 1
ATOM 8509 C C . ILE G 1 78 ? -10.328 69.549 0.593 1.00 28.25 58 ILE G C 1
ATOM 8510 O O . ILE G 1 78 ? -10.751 69.358 -0.541 1.00 28.38 58 ILE G O 1
ATOM 8515 N N . TYR G 1 79 ? -9.230 70.251 0.844 1.00 27.87 59 TYR G N 1
ATOM 8516 C CA . TYR G 1 79 ? -8.484 70.903 -0.209 1.00 27.89 59 TYR G CA 1
ATOM 8517 C C . TYR G 1 79 ? -7.109 70.262 -0.329 1.00 27.60 59 TYR G C 1
ATOM 8518 O O . TYR G 1 79 ? -6.241 70.483 0.509 1.00 27.53 59 TYR G O 1
ATOM 8527 N N . LEU G 1 80 ? -6.921 69.474 -1.385 1.00 27.29 60 LEU G N 1
ATOM 8528 C CA . LEU G 1 80 ? -5.705 68.690 -1.585 1.00 27.03 60 LEU G CA 1
ATOM 8529 C C . LEU G 1 80 ? -4.840 69.412 -2.591 1.00 26.76 60 LEU G C 1
ATOM 8530 O O . LEU G 1 80 ? -5.174 69.451 -3.739 1.00 27.26 60 LEU G O 1
ATOM 8535 N N . TYR G 1 81 ? -3.742 70.012 -2.157 1.00 26.69 61 TYR G N 1
ATOM 8536 C CA . TYR G 1 81 ? -2.811 70.650 -3.078 1.00 26.30 61 TYR G CA 1
ATOM 8537 C C . TYR G 1 81 ? -1.795 69.621 -3.531 1.00 26.65 61 TYR G C 1
ATOM 8538 O O . TYR G 1 81 ? -1.196 68.959 -2.708 1.00 26.89 61 TYR G O 1
ATOM 8547 N N . VAL G 1 82 ? -1.612 69.502 -4.843 1.00 26.85 62 VAL G N 1
ATOM 8548 C CA . VAL G 1 82 ? -0.826 68.447 -5.467 1.00 26.62 62 VAL G CA 1
ATOM 8549 C C . VAL G 1 82 ? 0.319 69.074 -6.239 1.00 26.33 62 VAL G C 1
ATOM 8550 O O . VAL G 1 82 ? 0.102 69.825 -7.183 1.00 26.33 62 VAL G O 1
ATOM 8554 N N . ASN G 1 83 ? 1.541 68.766 -5.833 1.00 26.20 63 ASN G N 1
ATOM 8555 C CA . ASN G 1 83 ? 2.744 69.185 -6.552 1.00 25.77 63 ASN G CA 1
ATOM 8556 C C . ASN G 1 83 ? 3.642 67.966 -6.534 1.00 25.51 63 ASN G C 1
ATOM 8557 O O . ASN G 1 83 ? 4.346 67.725 -5.555 1.00 25.04 63 ASN G O 1
ATOM 8562 N N . THR G 1 84 ? 3.569 67.169 -7.592 1.00 25.21 64 THR G N 1
ATOM 8563 C CA . THR G 1 84 ? 4.246 65.888 -7.594 1.00 25.49 64 THR G CA 1
ATOM 8564 C C . THR G 1 84 ? 4.712 65.428 -8.977 1.00 25.50 64 THR G C 1
ATOM 8565 O O . THR G 1 84 ? 3.971 65.563 -9.955 1.00 25.02 64 THR G O 1
ATOM 8569 N N . PRO G 1 85 ? 5.928 64.867 -9.042 1.00 25.69 65 PRO G N 1
ATOM 8570 C CA . PRO G 1 85 ? 6.433 64.169 -10.248 1.00 26.10 65 PRO G CA 1
ATOM 8571 C C . PRO G 1 85 ? 5.826 62.785 -10.569 1.00 26.61 65 PRO G C 1
ATOM 8572 O O . PRO G 1 85 ? 6.149 62.217 -11.609 1.00 27.12 65 PRO G O 1
ATOM 8576 N N . GLY G 1 86 ? 4.976 62.248 -9.698 1.00 26.87 66 GLY G N 1
ATOM 8577 C CA . GLY G 1 86 ? 4.433 60.920 -9.880 1.00 26.73 66 GLY G CA 1
ATOM 8578 C C . GLY G 1 86 ? 5.128 59.987 -8.921 1.00 26.73 66 GLY G C 1
ATOM 8579 O O . GLY G 1 86 ? 5.758 60.449 -7.965 1.00 27.02 66 GLY G O 1
ATOM 8580 N N . GLY G 1 87 ? 5.032 58.686 -9.184 1.00 26.14 67 GLY G N 1
ATOM 8581 C CA . GLY G 1 87 ? 5.636 57.687 -8.324 1.00 25.82 67 GLY G CA 1
ATOM 8582 C C . GLY G 1 87 ? 4.854 56.392 -8.365 1.00 25.67 67 GLY G C 1
ATOM 8583 O O . GLY G 1 87 ? 4.280 56.061 -9.401 1.00 25.31 67 GLY G O 1
ATOM 8584 N N . SER G 1 88 ? 4.816 55.656 -7.251 1.00 25.61 68 SER G N 1
ATOM 8585 C CA . SER G 1 88 ? 4.225 54.308 -7.273 1.00 25.58 68 SER G CA 1
ATOM 8586 C C . SER G 1 88 ? 2.740 54.331 -7.605 1.00 24.76 68 SER G C 1
ATOM 8587 O O . SER G 1 88 ? 1.985 55.140 -7.073 1.00 23.70 68 SER G O 1
ATOM 8590 N N . VAL G 1 89 ? 2.365 53.448 -8.527 1.00 24.70 69 VAL G N 1
ATOM 8591 C CA . VAL G 1 89 ? 0.985 53.309 -8.968 1.00 25.07 69 VAL G CA 1
ATOM 8592 C C . VAL G 1 89 ? 0.165 52.811 -7.790 1.00 25.37 69 VAL G C 1
ATOM 8593 O O . VAL G 1 89 ? -0.814 53.430 -7.401 1.00 25.63 69 VAL G O 1
ATOM 8597 N N . SER G 1 90 ? 0.596 51.697 -7.217 1.00 25.79 70 SER G N 1
ATOM 8598 C CA . SER G 1 90 ? 0.022 51.168 -5.988 1.00 26.01 70 SER G CA 1
ATOM 8599 C C . SER G 1 90 ? -0.365 52.261 -4.961 1.00 26.21 70 SER G C 1
ATOM 8600 O O . SER G 1 90 ? -1.534 52.371 -4.560 1.00 26.70 70 SER G O 1
ATOM 8603 N N . ALA G 1 91 ? 0.604 53.067 -4.538 1.00 25.81 71 ALA G N 1
ATOM 8604 C CA . ALA G 1 91 ? 0.352 54.069 -3.503 1.00 25.59 71 ALA G CA 1
ATOM 8605 C C . ALA G 1 91 ? -0.586 55.186 -3.965 1.00 25.59 71 ALA G C 1
ATOM 8606 O O . ALA G 1 91 ? -1.430 55.635 -3.205 1.00 25.51 71 ALA G O 1
ATOM 8608 N N . GLY G 1 92 ? -0.440 55.635 -5.207 1.00 25.89 72 GLY G N 1
ATOM 8609 C CA . GLY G 1 92 ? -1.341 56.631 -5.771 1.00 25.75 72 GLY G CA 1
ATOM 8610 C C . GLY G 1 92 ? -2.801 56.181 -5.776 1.00 25.64 72 GLY G C 1
ATOM 8611 O O . GLY G 1 92 ? -3.711 56.965 -5.493 1.00 25.72 72 GLY G O 1
ATOM 8612 N N . LEU G 1 93 ? -3.019 54.911 -6.087 1.00 25.25 73 LEU G N 1
ATOM 8613 C CA . LEU G 1 93 ? -4.359 54.388 -6.290 1.00 25.26 73 LEU G CA 1
ATOM 8614 C C . LEU G 1 93 ? -5.066 54.222 -4.942 1.00 24.91 73 LEU G C 1
ATOM 8615 O O . LEU G 1 93 ? -6.287 54.373 -4.849 1.00 24.52 73 LEU G O 1
ATOM 8620 N N . ALA G 1 94 ? -4.278 53.925 -3.909 1.00 24.46 74 ALA G N 1
ATOM 8621 C CA . ALA G 1 94 ? -4.738 53.929 -2.524 1.00 23.90 74 ALA G CA 1
ATOM 8622 C C . ALA G 1 94 ? -5.192 55.331 -2.119 1.00 23.59 74 ALA G C 1
ATOM 8623 O O . ALA G 1 94 ? -6.170 55.490 -1.388 1.00 23.47 74 ALA G O 1
ATOM 8625 N N . ILE G 1 95 ? -4.488 56.349 -2.593 1.00 23.48 75 ILE G N 1
ATOM 8626 C CA . ILE G 1 95 ? -4.924 57.727 -2.353 1.00 23.59 75 ILE G CA 1
ATOM 8627 C C . ILE G 1 95 ? -6.239 58.001 -3.107 1.00 23.57 75 ILE G C 1
ATOM 8628 O O . ILE G 1 95 ? -7.154 58.593 -2.556 1.00 23.69 75 ILE G O 1
ATOM 8633 N N . VAL G 1 96 ? -6.328 57.570 -4.361 1.00 23.44 76 VAL G N 1
ATOM 8634 C CA . VAL G 1 96 ? -7.510 57.837 -5.159 1.00 23.71 76 VAL G CA 1
ATOM 8635 C C . VAL G 1 96 ? -8.715 57.179 -4.497 1.00 24.17 76 VAL G C 1
ATOM 8636 O O . VAL G 1 96 ? -9.770 57.793 -4.350 1.00 24.05 76 VAL G O 1
ATOM 8640 N N . ASP G 1 97 ? -8.546 55.920 -4.102 1.00 24.87 77 ASP G N 1
ATOM 8641 C CA . ASP G 1 97 ? -9.651 55.130 -3.580 1.00 24.80 77 ASP G CA 1
ATOM 8642 C C . ASP G 1 97 ? -10.140 55.694 -2.261 1.00 24.83 77 ASP G C 1
ATOM 8643 O O . ASP G 1 97 ? -11.313 55.566 -1.948 1.00 25.45 77 ASP G O 1
ATOM 8648 N N . THR G 1 98 ? -9.233 56.295 -1.498 1.00 24.84 78 THR G N 1
ATOM 8649 C CA . THR G 1 98 ? -9.560 56.951 -0.244 1.00 24.91 78 THR G CA 1
ATOM 8650 C C . THR G 1 98 ? -10.327 58.243 -0.530 1.00 25.26 78 THR G C 1
ATOM 8651 O O . THR G 1 98 ? -11.282 58.557 0.172 1.00 25.93 78 THR G O 1
ATOM 8663 N N . ASN G 1 100 ? -12.170 58.746 -3.024 1.00 24.62 80 ASN G N 1
ATOM 8664 C CA . ASN G 1 100 ? -13.453 58.366 -3.599 1.00 25.00 80 ASN G CA 1
ATOM 8665 C C . ASN G 1 100 ? -14.370 57.696 -2.566 1.00 25.59 80 ASN G C 1
ATOM 8666 O O . ASN G 1 100 ? -15.587 57.713 -2.725 1.00 25.51 80 ASN G O 1
ATOM 8671 N N . PHE G 1 101 ? -13.787 57.116 -1.515 1.00 26.20 81 PHE G N 1
ATOM 8672 C CA . PHE G 1 101 ? -14.547 56.379 -0.507 1.00 26.78 81 PHE G CA 1
ATOM 8673 C C . PHE G 1 101 ? -15.163 57.347 0.481 1.00 26.84 81 PHE G C 1
ATOM 8674 O O . PHE G 1 101 ? -16.385 57.376 0.644 1.00 26.80 81 PHE G O 1
ATOM 8682 N N . ILE G 1 102 ? -14.322 58.146 1.135 1.00 26.87 82 ILE G N 1
ATOM 8683 C CA . ILE G 1 102 ? -14.817 59.122 2.107 1.00 26.84 82 ILE G CA 1
ATOM 8684 C C . ILE G 1 102 ? -15.912 60.002 1.509 1.00 27.47 82 ILE G C 1
ATOM 8685 O O . ILE G 1 102 ? -15.958 60.240 0.302 1.00 27.23 82 ILE G O 1
ATOM 8690 N N . LYS G 1 103 ? -16.791 60.497 2.364 1.00 28.38 83 LYS G N 1
ATOM 8691 C CA . LYS G 1 103 ? -17.925 61.277 1.882 1.00 29.37 83 LYS G CA 1
ATOM 8692 C C . LYS G 1 103 ? -17.508 62.692 1.421 1.00 29.10 83 LYS G C 1
ATOM 8693 O O . LYS G 1 103 ? -17.911 63.146 0.341 1.00 29.75 83 LYS G O 1
ATOM 8699 N N . ALA G 1 104 ? -16.674 63.364 2.205 1.00 28.72 84 ALA G N 1
ATOM 8700 C CA . ALA G 1 104 ? -16.334 64.758 1.926 1.00 28.59 84 ALA G CA 1
ATOM 8701 C C . ALA G 1 104 ? -15.695 64.905 0.548 1.00 28.53 84 ALA G C 1
ATOM 8702 O O . ALA G 1 104 ? -14.747 64.191 0.216 1.00 28.84 84 ALA G O 1
ATOM 8704 N N . ASP G 1 105 ? -16.271 65.788 -0.266 1.00 27.98 85 ASP G N 1
ATOM 8705 C CA . ASP G 1 105 ? -15.674 66.223 -1.530 1.00 27.65 85 ASP G CA 1
ATOM 8706 C C . ASP G 1 105 ? -14.228 66.705 -1.364 1.00 26.17 85 ASP G C 1
ATOM 8707 O O . ASP G 1 105 ? -13.936 67.499 -0.488 1.00 25.69 85 ASP G O 1
ATOM 8712 N N . VAL G 1 106 ? -13.350 66.232 -2.237 1.00 25.31 86 VAL G N 1
ATOM 8713 C CA . VAL G 1 106 ? -11.938 66.550 -2.212 1.00 24.88 86 VAL G CA 1
ATOM 8714 C C . VAL G 1 106 ? -11.679 67.435 -3.412 1.00 24.78 86 VAL G C 1
ATOM 8715 O O . VAL G 1 106 ? -11.708 66.987 -4.548 1.00 24.90 86 VAL G O 1
ATOM 8719 N N . GLN G 1 107 ? -11.453 68.708 -3.166 1.00 24.70 87 GLN G N 1
ATOM 8720 C CA . GLN G 1 107 ? -10.962 69.587 -4.212 1.00 24.70 87 GLN G CA 1
ATOM 8721 C C . GLN G 1 107 ? -9.471 69.308 -4.406 1.00 24.73 87 GLN G C 1
ATOM 8722 O O . GLN G 1 107 ? -8.787 68.886 -3.477 1.00 24.96 87 GLN G O 1
ATOM 8728 N N . THR G 1 108 ? -8.983 69.503 -5.618 1.00 24.31 88 THR G N 1
ATOM 8729 C CA . THR G 1 108 ? -7.575 69.359 -5.879 1.00 24.37 88 THR G CA 1
ATOM 8730 C C . THR G 1 108 ? -7.080 70.608 -6.550 1.00 24.93 88 THR G C 1
ATOM 8731 O O . THR G 1 108 ? -7.733 71.135 -7.430 1.00 24.68 88 THR G O 1
ATOM 8735 N N . ILE G 1 109 ? -5.919 71.069 -6.115 1.00 25.74 89 ILE G N 1
ATOM 8736 C CA . ILE G 1 109 ? -5.266 72.239 -6.668 1.00 26.62 89 ILE G CA 1
ATOM 8737 C C . ILE G 1 109 ? -3.862 71.845 -7.104 1.00 27.38 89 ILE G C 1
ATOM 8738 O O . ILE G 1 109 ? -3.016 71.534 -6.276 1.00 26.97 89 ILE G O 1
ATOM 8743 N N . VAL G 1 110 ? -3.628 71.854 -8.409 1.00 28.50 90 VAL G N 1
ATOM 8744 C CA . VAL G 1 110 ? -2.340 71.499 -8.971 1.00 29.25 90 VAL G CA 1
ATOM 8745 C C . VAL G 1 110 ? -1.473 72.762 -8.983 1.00 30.33 90 VAL G C 1
ATOM 8746 O O . VAL G 1 110 ? -1.830 73.775 -9.600 1.00 30.21 90 VAL G O 1
ATOM 8758 N N . GLY G 1 112 ? 2.760 73.985 -9.402 1.00 32.49 92 GLY G N 1
ATOM 8759 C CA . GLY G 1 112 ? 4.050 73.514 -9.878 1.00 32.33 92 GLY G CA 1
ATOM 8760 C C . GLY G 1 112 ? 3.886 72.543 -11.026 1.00 32.27 92 GLY G C 1
ATOM 8761 O O . GLY G 1 112 ? 3.870 72.941 -12.180 1.00 31.99 92 GLY G O 1
ATOM 8770 N N . ALA G 1 114 ? 2.081 68.351 -12.114 1.00 30.28 94 ALA G N 1
ATOM 8771 C CA . ALA G 1 114 ? 1.434 67.091 -11.821 1.00 29.23 94 ALA G CA 1
ATOM 8772 C C . ALA G 1 114 ? 1.789 66.142 -12.958 1.00 28.11 94 ALA G C 1
ATOM 8773 O O . ALA G 1 114 ? 1.323 66.308 -14.077 1.00 27.58 94 ALA G O 1
ATOM 8775 N N . ALA G 1 115 ? 2.657 65.183 -12.674 1.00 27.02 95 ALA G N 1
ATOM 8776 C CA . ALA G 1 115 ? 3.043 64.180 -13.656 1.00 26.73 95 ALA G CA 1
ATOM 8777 C C . ALA G 1 115 ? 2.610 62.799 -13.198 1.00 26.01 95 ALA G C 1
ATOM 8778 O O . ALA G 1 115 ? 2.556 62.515 -12.014 1.00 25.25 95 ALA G O 1
ATOM 8780 N N . SER G 1 116 ? 2.343 61.948 -14.174 1.00 25.90 96 SER G N 1
ATOM 8781 C CA . SER G 1 116 ? 1.948 60.559 -13.953 1.00 26.13 96 SER G CA 1
ATOM 8782 C C . SER G 1 116 ? 0.846 60.400 -12.875 1.00 25.56 96 SER G C 1
ATOM 8783 O O . SER G 1 116 ? -0.207 61.060 -12.946 1.00 24.79 96 SER G O 1
ATOM 8794 N N . GLY G 1 118 ? 0.386 61.772 -10.306 1.00 24.15 98 GLY G N 1
ATOM 8795 C CA . GLY G 1 118 ? -0.077 63.110 -9.957 1.00 23.66 98 GLY G CA 1
ATOM 8796 C C . GLY G 1 118 ? -1.403 63.448 -10.613 1.00 23.46 98 GLY G C 1
ATOM 8797 O O . GLY G 1 118 ? -2.308 63.937 -9.944 1.00 22.60 98 GLY G O 1
ATOM 8798 N N . THR G 1 119 ? -1.511 63.159 -11.915 1.00 23.57 99 THR G N 1
ATOM 8799 C CA . THR G 1 119 ? -2.685 63.514 -12.729 1.00 23.64 99 THR G CA 1
ATOM 8800 C C . THR G 1 119 ? -3.862 62.580 -12.518 1.00 23.78 99 THR G C 1
ATOM 8801 O O . THR G 1 119 ? -5.019 63.011 -12.552 1.00 23.86 99 THR G O 1
ATOM 8805 N N . VAL G 1 120 ? -3.567 61.306 -12.307 1.00 24.08 100 VAL G N 1
ATOM 8806 C CA . VAL G 1 120 ? -4.574 60.343 -11.869 1.00 24.29 100 VAL G CA 1
ATOM 8807 C C . VAL G 1 120 ? -5.230 60.857 -10.563 1.00 24.43 100 VAL G C 1
ATOM 8808 O O . VAL G 1 120 ? -6.463 60.843 -10.421 1.00 24.50 100 VAL G O 1
ATOM 8812 N N . ILE G 1 121 ? -4.400 61.345 -9.637 1.00 24.25 101 ILE G N 1
ATOM 8813 C CA . ILE G 1 121 ? -4.858 61.827 -8.328 1.00 24.19 101 ILE G CA 1
ATOM 8814 C C . ILE G 1 121 ? -5.637 63.152 -8.410 1.00 23.63 101 ILE G C 1
ATOM 8815 O O . ILE G 1 121 ? -6.725 63.274 -7.879 1.00 23.46 101 ILE G O 1
ATOM 8820 N N . ALA G 1 122 ? -5.067 64.149 -9.064 1.00 23.60 102 ALA G N 1
ATOM 8821 C CA . ALA G 1 122 ? -5.674 65.474 -9.109 1.00 23.42 102 ALA G CA 1
ATOM 8822 C C . ALA G 1 122 ? -6.972 65.455 -9.926 1.00 23.55 102 ALA G C 1
ATOM 8823 O O . ALA G 1 122 ? -7.937 66.122 -9.582 1.00 23.25 102 ALA G O 1
ATOM 8825 N N . SER G 1 123 ? -6.982 64.679 -11.001 1.00 23.74 103 SER G N 1
ATOM 8826 C CA . SER G 1 123 ? -8.118 64.646 -11.905 1.00 23.76 103 SER G CA 1
ATOM 8827 C C . SER G 1 123 ? -9.300 63.894 -11.301 1.00 24.28 103 SER G C 1
ATOM 8828 O O . SER G 1 123 ? -10.435 64.151 -11.684 1.00 23.94 103 SER G O 1
ATOM 8831 N N . SER G 1 124 ? -9.025 62.977 -10.357 1.00 24.95 104 SER G N 1
ATOM 8832 C CA . SER G 1 124 ? -10.058 62.251 -9.586 1.00 24.90 104 SER G CA 1
ATOM 8833 C C . SER G 1 124 ? -10.679 63.099 -8.462 1.00 25.23 104 SER G C 1
ATOM 8834 O O . SER G 1 124 ? -11.432 62.576 -7.629 1.00 25.35 104 SER G O 1
ATOM 8837 N N . GLY G 1 125 ? -10.355 64.392 -8.426 1.00 25.53 105 GLY G N 1
ATOM 8838 C CA . GLY G 1 125 ? -10.926 65.306 -7.459 1.00 25.77 105 GLY G CA 1
ATOM 8839 C C . GLY G 1 125 ? -12.372 65.544 -7.821 1.00 26.43 105 GLY G C 1
ATOM 8840 O O . GLY G 1 125 ? -12.759 65.343 -8.970 1.00 26.93 105 GLY G O 1
ATOM 8841 N N . ALA G 1 126 ? -13.173 65.965 -6.849 1.00 26.83 106 ALA G N 1
ATOM 8842 C CA . ALA G 1 126 ? -14.602 66.149 -7.058 1.00 27.10 106 ALA G CA 1
ATOM 8843 C C . ALA G 1 126 ? -14.838 67.101 -8.219 1.00 27.36 106 ALA G C 1
ATOM 8844 O O . ALA G 1 126 ? -14.334 68.218 -8.212 1.00 27.67 106 ALA G O 1
ATOM 8846 N N . LYS G 1 127 ? -15.592 66.645 -9.216 1.00 27.86 107 LYS G N 1
ATOM 8847 C CA . LYS G 1 127 ? -15.830 67.424 -10.437 1.00 28.18 107 LYS G CA 1
ATOM 8848 C C . LYS G 1 127 ? -16.514 68.760 -10.116 1.00 27.38 107 LYS G C 1
ATOM 8849 O O . LYS G 1 127 ? -17.310 68.868 -9.192 1.00 26.74 107 LYS G O 1
ATOM 8855 N N . GLY G 1 128 ? -16.143 69.791 -10.855 1.00 26.91 108 GLY G N 1
ATOM 8856 C CA . GLY G 1 128 ? -16.461 71.161 -10.483 1.00 26.87 108 GLY G CA 1
ATOM 8857 C C . GLY G 1 128 ? -15.431 71.861 -9.599 1.00 26.91 108 GLY G C 1
ATOM 8858 O O . GLY G 1 128 ? -15.450 73.104 -9.472 1.00 26.98 108 GLY G O 1
ATOM 8859 N N . LYS G 1 129 ? -14.524 71.079 -9.009 1.00 26.46 109 LYS G N 1
ATOM 8860 C CA . LYS G 1 129 ? -13.641 71.562 -7.959 1.00 26.16 109 LYS G CA 1
ATOM 8861 C C . LYS G 1 129 ? -12.193 71.085 -8.150 1.00 25.83 109 LYS G C 1
ATOM 8862 O O . LYS G 1 129 ? -11.507 70.774 -7.173 1.00 25.27 109 LYS G O 1
ATOM 8868 N N . ARG G 1 130 ? -11.737 71.045 -9.411 1.00 25.50 110 ARG G N 1
ATOM 8869 C CA . ARG G 1 130 ? -10.354 70.696 -9.771 1.00 24.56 110 ARG G CA 1
ATOM 8870 C C . ARG G 1 130 ? -9.688 71.928 -10.358 1.00 24.40 110 ARG G C 1
ATOM 8871 O O . ARG G 1 130 ? -10.022 72.351 -11.452 1.00 23.97 110 ARG G O 1
ATOM 8879 N N . PHE G 1 131 ? -8.740 72.488 -9.620 1.00 24.49 111 PHE G N 1
ATOM 8880 C CA . PHE G 1 131 ? -8.123 73.757 -9.953 1.00 24.98 111 PHE G CA 1
ATOM 8881 C C . PHE G 1 131 ? -6.667 73.562 -10.343 1.00 25.37 111 PHE G C 1
ATOM 8882 O O . PHE G 1 131 ? -6.060 72.570 -9.974 1.00 25.88 111 PHE G O 1
ATOM 8898 N N . LEU G 1 133 ? -2.971 76.141 -11.023 1.00 26.06 113 LEU G N 1
ATOM 8899 C CA . LEU G 1 133 ? -2.385 77.480 -11.040 1.00 26.22 113 LEU G CA 1
ATOM 8900 C C . LEU G 1 133 ? -1.961 77.772 -12.470 1.00 26.92 113 LEU G C 1
ATOM 8901 O O . LEU G 1 133 ? -1.644 76.840 -13.224 1.00 27.05 113 LEU G O 1
ATOM 8906 N N . PRO G 1 134 ? -1.938 79.046 -12.859 1.00 27.30 114 PRO G N 1
ATOM 8907 C CA . PRO G 1 134 ? -1.713 79.411 -14.268 1.00 27.17 114 PRO G CA 1
ATOM 8908 C C . PRO G 1 134 ? -0.454 78.797 -14.873 1.00 27.08 114 PRO G C 1
ATOM 8909 O O . PRO G 1 134 ? -0.484 78.390 -16.033 1.00 26.98 114 PRO G O 1
ATOM 8913 N N . ASN G 1 135 ? 0.628 78.726 -14.104 1.00 27.65 115 ASN G N 1
ATOM 8914 C CA . ASN G 1 135 ? 1.923 78.281 -14.640 1.00 28.11 115 ASN G CA 1
ATOM 8915 C C . ASN G 1 135 ? 2.295 76.851 -14.328 1.00 28.54 115 ASN G C 1
ATOM 8916 O O . ASN G 1 135 ? 3.417 76.436 -14.579 1.00 28.90 115 ASN G O 1
ATOM 8921 N N . ALA G 1 136 ? 1.361 76.085 -13.796 1.00 29.76 116 ALA G N 1
ATOM 8922 C CA . ALA G 1 136 ? 1.618 74.672 -13.531 1.00 30.97 116 ALA G CA 1
ATOM 8923 C C . ALA G 1 136 ? 1.660 73.921 -14.851 1.00 32.00 116 ALA G C 1
ATOM 8924 O O . ALA G 1 136 ? 1.134 74.413 -15.857 1.00 32.32 116 ALA G O 1
ATOM 8926 N N . GLU G 1 137 ? 2.296 72.749 -14.845 1.00 32.90 117 GLU G N 1
ATOM 8927 C CA . GLU G 1 137 ? 2.322 71.861 -16.007 1.00 33.80 117 GLU G CA 1
ATOM 8928 C C . GLU G 1 137 ? 1.786 70.472 -15.652 1.00 34.21 117 GLU G C 1
ATOM 8929 O O . GLU G 1 137 ? 1.843 70.067 -14.501 1.00 34.06 117 GLU G O 1
ATOM 8935 N N . TYR G 1 138 ? 1.296 69.766 -16.677 1.00 34.89 118 TYR G N 1
ATOM 8936 C CA . TYR G 1 138 ? 0.580 68.491 -16.578 1.00 35.39 118 TYR G CA 1
ATOM 8937 C C . TYR G 1 138 ? 1.203 67.443 -17.516 1.00 36.36 118 TYR G C 1
ATOM 8938 O O . TYR G 1 138 ? 1.714 67.765 -18.574 1.00 36.01 118 TYR G O 1
ATOM 8955 N N . ILE G 1 140 ? 0.305 63.242 -18.551 1.00 40.68 120 ILE G N 1
ATOM 8956 C CA . ILE G 1 140 ? -0.492 62.047 -18.326 1.00 41.54 120 ILE G CA 1
ATOM 8957 C C . ILE G 1 140 ? 0.212 60.772 -18.767 1.00 42.48 120 ILE G C 1
ATOM 8958 O O . ILE G 1 140 ? -0.290 59.674 -18.529 1.00 42.93 120 ILE G O 1
ATOM 8963 N N . HIS G 1 141 ? 1.361 60.897 -19.412 1.00 43.45 121 HIS G N 1
ATOM 8964 C CA . HIS G 1 141 ? 2.192 59.732 -19.645 1.00 44.67 121 HIS G CA 1
ATOM 8965 C C . HIS G 1 141 ? 2.330 58.957 -18.335 1.00 45.91 121 HIS G C 1
ATOM 8966 O O . HIS G 1 141 ? 2.501 59.562 -17.267 1.00 46.35 121 HIS G O 1
ATOM 8973 N N . GLN G 1 142 ? 2.236 57.629 -18.413 1.00 47.33 122 GLN G N 1
ATOM 8974 C CA . GLN G 1 142 ? 2.366 56.771 -17.234 1.00 48.57 122 GLN G CA 1
ATOM 8975 C C . GLN G 1 142 ? 3.520 55.768 -17.431 1.00 49.89 122 GLN G C 1
ATOM 8976 O O . GLN G 1 142 ? 3.350 54.749 -18.115 1.00 50.14 122 GLN G O 1
ATOM 8982 N N . PRO G 1 143 ? 4.682 56.039 -16.827 1.00 51.48 123 PRO G N 1
ATOM 8983 C CA . PRO G 1 143 ? 5.839 55.143 -16.958 1.00 52.49 123 PRO G CA 1
ATOM 8984 C C . PRO G 1 143 ? 5.674 53.931 -16.052 1.00 53.65 123 PRO G C 1
ATOM 8985 O O . PRO G 1 143 ? 5.060 54.053 -14.987 1.00 53.69 123 PRO G O 1
ATOM 8997 N N . ILE G 1 158 ? 8.446 42.481 -12.047 1.00 55.34 138 ILE G N 1
ATOM 8998 C CA . ILE G 1 158 ? 7.066 42.040 -12.251 1.00 55.31 138 ILE G CA 1
ATOM 8999 C C . ILE G 1 158 ? 6.763 41.791 -13.744 1.00 55.05 138 ILE G C 1
ATOM 9000 O O . ILE G 1 158 ? 7.503 42.244 -14.621 1.00 54.83 138 ILE G O 1
ATOM 9005 N N . ALA G 1 159 ? 5.673 41.071 -14.016 1.00 54.79 139 ALA G N 1
ATOM 9006 C CA . ALA G 1 159 ? 5.366 40.577 -15.369 1.00 54.58 139 ALA G CA 1
ATOM 9007 C C . ALA G 1 159 ? 4.801 41.661 -16.296 1.00 54.31 139 ALA G C 1
ATOM 9008 O O . ALA G 1 159 ? 4.166 42.605 -15.826 1.00 54.50 139 ALA G O 1
ATOM 9010 N N . PRO G 1 160 ? 4.998 41.519 -17.606 1.00 53.88 140 PRO G N 1
ATOM 9011 C CA . PRO G 1 160 ? 4.552 42.543 -18.560 1.00 53.56 140 PRO G CA 1
ATOM 9012 C C . PRO G 1 160 ? 3.033 42.651 -18.742 1.00 53.16 140 PRO G C 1
ATOM 9013 O O . PRO G 1 160 ? 2.550 43.731 -19.042 1.00 52.92 140 PRO G O 1
ATOM 9017 N N . GLU G 1 161 ? 2.292 41.563 -18.572 1.00 52.82 141 GLU G N 1
ATOM 9018 C CA . GLU G 1 161 ? 0.842 41.622 -18.763 1.00 52.65 141 GLU G CA 1
ATOM 9019 C C . GLU G 1 161 ? 0.156 42.254 -17.560 1.00 51.94 141 GLU G C 1
ATOM 9020 O O . GLU G 1 161 ? -1.003 42.637 -17.649 1.00 51.97 141 GLU G O 1
ATOM 9026 N N . HIS G 1 162 ? 0.854 42.322 -16.429 1.00 51.27 142 HIS G N 1
ATOM 9027 C CA . HIS G 1 162 ? 0.366 43.073 -15.275 1.00 50.67 142 HIS G CA 1
ATOM 9028 C C . HIS G 1 162 ? 0.509 44.566 -15.546 1.00 49.95 142 HIS G C 1
ATOM 9029 O O . HIS G 1 162 ? -0.439 45.331 -15.346 1.00 49.91 142 HIS G O 1
ATOM 9036 N N . LEU G 1 163 ? 1.697 44.968 -15.999 1.00 49.04 143 LEU G N 1
ATOM 9037 C CA . LEU G 1 163 ? 1.964 46.354 -16.376 1.00 48.30 143 LEU G CA 1
ATOM 9038 C C . LEU G 1 163 ? 0.942 46.912 -17.368 1.00 47.75 143 LEU G C 1
ATOM 9039 O O . LEU G 1 163 ? 0.526 48.049 -17.231 1.00 47.71 143 LEU G O 1
ATOM 9044 N N . LEU G 1 164 ? 0.534 46.099 -18.340 1.00 47.21 144 LEU G N 1
ATOM 9045 C CA . LEU G 1 164 ? -0.520 46.447 -19.291 1.00 46.77 144 LEU G CA 1
ATOM 9046 C C . LEU G 1 164 ? -1.870 46.696 -18.633 1.00 46.48 144 LEU G C 1
ATOM 9047 O O . LEU G 1 164 ? -2.512 47.704 -18.911 1.00 46.53 144 LEU G O 1
ATOM 9052 N N . LYS G 1 165 ? -2.319 45.758 -17.796 1.00 46.00 145 LYS G N 1
ATOM 9053 C CA . LYS G 1 165 ? -3.623 45.878 -17.142 1.00 45.56 145 LYS G CA 1
ATOM 9054 C C . LYS G 1 165 ? -3.656 47.182 -16.368 1.00 44.91 145 LYS G C 1
ATOM 9055 O O . LYS G 1 165 ? -4.555 47.980 -16.552 1.00 44.69 145 LYS G O 1
ATOM 9061 N N . THR G 1 166 ? -2.646 47.399 -15.532 1.00 44.49 146 THR G N 1
ATOM 9062 C CA . THR G 1 166 ? -2.555 48.602 -14.712 1.00 44.18 146 THR G CA 1
ATOM 9063 C C . THR G 1 166 ? -2.523 49.860 -15.548 1.00 43.93 146 THR G C 1
ATOM 9064 O O . THR G 1 166 ? -3.150 50.853 -15.187 1.00 43.99 146 THR G O 1
ATOM 9068 N N . ARG G 1 167 ? -1.814 49.830 -16.670 1.00 43.51 147 ARG G N 1
ATOM 9069 C CA . ARG G 1 167 ? -1.713 51.028 -17.498 1.00 43.23 147 ARG G CA 1
ATOM 9070 C C . ARG G 1 167 ? -3.043 51.369 -18.175 1.00 42.85 147 ARG G C 1
ATOM 9071 O O . ARG G 1 167 ? -3.373 52.546 -18.314 1.00 43.07 147 ARG G O 1
ATOM 9079 N N . ASN G 1 168 ? -3.799 50.351 -18.582 1.00 42.10 148 ASN G N 1
ATOM 9080 C CA . ASN G 1 168 ? -5.144 50.551 -19.125 1.00 41.66 148 ASN G CA 1
ATOM 9081 C C . ASN G 1 168 ? -6.064 51.113 -18.046 1.00 40.62 148 ASN G C 1
ATOM 9082 O O . ASN G 1 168 ? -6.810 52.044 -18.310 1.00 40.53 148 ASN G O 1
ATOM 9087 N N . THR G 1 169 ? -5.981 50.554 -16.835 1.00 39.55 149 THR G N 1
ATOM 9088 C CA . THR G 1 169 ? -6.718 51.042 -15.656 1.00 38.68 149 THR G CA 1
ATOM 9089 C C . THR G 1 169 ? -6.445 52.526 -15.347 1.00 38.22 149 THR G C 1
ATOM 9090 O O . THR G 1 169 ? -7.358 53.249 -14.974 1.00 38.39 149 THR G O 1
ATOM 9094 N N . LEU G 1 170 ? -5.202 52.977 -15.490 1.00 37.52 150 LEU G N 1
ATOM 9095 C CA . LEU G 1 170 ? -4.870 54.358 -15.163 1.00 37.14 150 LEU G CA 1
ATOM 9096 C C . LEU G 1 170 ? -5.422 55.282 -16.254 1.00 37.27 150 LEU G C 1
ATOM 9097 O O . LEU G 1 170 ? -5.955 56.349 -15.962 1.00 37.19 150 LEU G O 1
ATOM 9102 N N . GLU G 1 171 ? -5.312 54.839 -17.504 1.00 37.26 151 GLU G N 1
ATOM 9103 C CA . GLU G 1 171 ? -5.910 55.523 -18.650 1.00 37.47 151 GLU G CA 1
ATOM 9104 C C . GLU G 1 171 ? -7.440 55.520 -18.614 1.00 37.22 151 GLU G C 1
ATOM 9105 O O . GLU G 1 171 ? -8.092 56.406 -19.162 1.00 37.20 151 GLU G O 1
ATOM 9111 N N . LYS G 1 172 ? -7.995 54.498 -17.985 1.00 36.93 152 LYS G N 1
ATOM 9112 C CA . LYS G 1 172 ? -9.422 54.271 -17.977 1.00 37.01 152 LYS G CA 1
ATOM 9113 C C . LYS G 1 172 ? -9.998 55.258 -16.985 1.00 36.31 152 LYS G C 1
ATOM 9114 O O . LYS G 1 172 ? -11.060 55.819 -17.225 1.00 35.79 152 LYS G O 1
ATOM 9120 N N . ILE G 1 173 ? -9.263 55.489 -15.893 1.00 35.82 153 ILE G N 1
ATOM 9121 C CA . ILE G 1 173 ? -9.634 56.479 -14.887 1.00 35.32 153 ILE G CA 1
ATOM 9122 C C . ILE G 1 173 ? -9.419 57.858 -15.468 1.00 35.03 153 ILE G C 1
ATOM 9123 O O . ILE G 1 173 ? -10.248 58.758 -15.289 1.00 34.71 153 ILE G O 1
ATOM 9128 N N . LEU G 1 174 ? -8.301 58.031 -16.159 1.00 34.78 154 LEU G N 1
ATOM 9129 C CA . LEU G 1 174 ? -7.995 59.327 -16.733 1.00 34.86 154 LEU G CA 1
ATOM 9130 C C . LEU G 1 174 ? -9.135 59.717 -17.675 1.00 35.18 154 LEU G C 1
ATOM 9131 O O . LEU G 1 174 ? -9.659 60.830 -17.591 1.00 35.31 154 LEU G O 1
ATOM 9136 N N . ALA G 1 175 ? -9.558 58.778 -18.517 1.00 35.35 155 ALA G N 1
ATOM 9137 C CA . ALA G 1 175 ? -10.594 59.042 -19.511 1.00 35.68 155 ALA G CA 1
ATOM 9138 C C . ALA G 1 175 ? -11.940 59.379 -18.869 1.00 35.89 155 ALA G C 1
ATOM 9139 O O . ALA G 1 175 ? -12.616 60.300 -19.312 1.00 35.81 155 ALA G O 1
ATOM 9141 N N . GLU G 1 176 ? -12.315 58.641 -17.827 1.00 36.51 156 GLU G N 1
ATOM 9142 C CA . GLU G 1 176 ? -13.541 58.907 -17.073 1.00 37.14 156 GLU G CA 1
ATOM 9143 C C . GLU G 1 176 ? -13.498 60.294 -16.453 1.00 37.04 156 GLU G C 1
ATOM 9144 O O . GLU G 1 176 ? -14.465 61.045 -16.497 1.00 36.52 156 GLU G O 1
ATOM 9150 N N . ASN G 1 177 ? -12.353 60.619 -15.872 1.00 37.42 157 ASN G N 1
ATOM 9151 C CA . ASN G 1 177 ? -12.151 61.898 -15.202 1.00 37.84 157 ASN G CA 1
ATOM 9152 C C . ASN G 1 177 ? -12.340 63.101 -16.123 1.00 38.23 157 ASN G C 1
ATOM 9153 O O . ASN G 1 177 ? -12.935 64.099 -15.728 1.00 37.90 157 ASN G O 1
ATOM 9158 N N . SER G 1 178 ? -11.848 62.981 -17.352 1.00 39.20 158 SER G N 1
ATOM 9159 C CA . SER G 1 178 ? -11.780 64.102 -18.296 1.00 40.05 158 SER G CA 1
ATOM 9160 C C . SER G 1 178 ? -12.973 64.203 -19.253 1.00 40.96 158 SER G C 1
ATOM 9161 O O . SER G 1 178 ? -13.218 65.258 -19.837 1.00 40.71 158 SER G O 1
ATOM 9164 N N . GLY G 1 179 ? -13.713 63.108 -19.403 1.00 42.19 159 GLY G N 1
ATOM 9165 C CA . GLY G 1 179 ? -14.815 63.046 -20.345 1.00 43.11 159 GLY G CA 1
ATOM 9166 C C . GLY G 1 179 ? -14.394 62.604 -21.736 1.00 43.89 159 GLY G C 1
ATOM 9167 O O . GLY G 1 179 ? -15.177 62.711 -22.666 1.00 44.09 159 GLY G O 1
ATOM 9168 N N . GLN G 1 180 ? -13.168 62.103 -21.873 1.00 44.80 160 GLN G N 1
ATOM 9169 C CA . GLN G 1 180 ? -12.627 61.697 -23.166 1.00 45.41 160 GLN G CA 1
ATOM 9170 C C . GLN G 1 180 ? -12.720 60.192 -23.342 1.00 46.00 160 GLN G C 1
ATOM 9171 O O . GLN G 1 180 ? -12.892 59.447 -22.386 1.00 45.75 160 GLN G O 1
ATOM 9177 N N . SER G 1 181 ? -12.590 59.750 -24.581 1.00 47.01 161 SER G N 1
ATOM 9178 C CA . SER G 1 181 ? -12.568 58.335 -24.865 1.00 47.98 161 SER G CA 1
ATOM 9179 C C . SER G 1 181 ? -11.219 57.791 -24.451 1.00 49.14 161 SER G C 1
ATOM 9180 O O . SER G 1 181 ? -10.245 58.537 -24.322 1.00 49.44 161 SER G O 1
ATOM 9191 N N . GLU G 1 183 ? -9.317 55.566 -26.158 1.00 51.15 163 GLU G N 1
ATOM 9192 C CA . GLU G 1 183 ? -8.410 55.554 -27.300 1.00 51.04 163 GLU G CA 1
ATOM 9193 C C . GLU G 1 183 ? -7.648 56.868 -27.366 1.00 50.52 163 GLU G C 1
ATOM 9194 O O . GLU G 1 183 ? -6.417 56.885 -27.539 1.00 50.02 163 GLU G O 1
ATOM 9200 N N . LYS G 1 184 ? -8.403 57.961 -27.231 1.00 50.02 164 LYS G N 1
ATOM 9201 C CA . LYS G 1 184 ? -7.854 59.320 -27.234 1.00 49.94 164 LYS G CA 1
ATOM 9202 C C . LYS G 1 184 ? -6.746 59.409 -26.193 1.00 49.71 164 LYS G C 1
ATOM 9203 O O . LYS G 1 184 ? -5.595 59.688 -26.523 1.00 49.50 164 LYS G O 1
ATOM 9209 N N . VAL G 1 185 ? -7.104 59.112 -24.949 1.00 49.71 165 VAL G N 1
ATOM 9210 C CA . VAL G 1 185 ? -6.173 59.165 -23.827 1.00 49.62 165 VAL G CA 1
ATOM 9211 C C . VAL G 1 185 ? -4.937 58.301 -24.050 1.00 49.92 165 VAL G C 1
ATOM 9212 O O . VAL G 1 185 ? -3.839 58.702 -23.691 1.00 49.34 165 VAL G O 1
ATOM 9216 N N . HIS G 1 186 ? -5.114 57.135 -24.664 1.00 50.85 166 HIS G N 1
ATOM 9217 C CA . HIS G 1 186 ? -4.013 56.184 -24.814 1.00 51.64 166 HIS G CA 1
ATOM 9218 C C . HIS G 1 186 ? -2.915 56.662 -25.775 1.00 52.43 166 HIS G C 1
ATOM 9219 O O . HIS G 1 186 ? -1.736 56.370 -25.570 1.00 52.54 166 HIS G O 1
ATOM 9226 N N . ALA G 1 187 ? -3.307 57.395 -26.815 1.00 53.49 167 ALA G N 1
ATOM 9227 C CA . ALA G 1 187 ? -2.363 57.913 -27.806 1.00 54.05 167 ALA G CA 1
ATOM 9228 C C . ALA G 1 187 ? -1.655 59.188 -27.334 1.00 54.77 167 ALA G C 1
ATOM 9229 O O . ALA G 1 187 ? -0.523 59.466 -27.747 1.00 54.93 167 ALA G O 1
ATOM 9231 N N . ASP G 1 188 ? -2.315 59.950 -26.462 1.00 55.52 168 ASP G N 1
ATOM 9232 C CA . ASP G 1 188 ? -1.776 61.221 -25.963 1.00 56.04 168 ASP G CA 1
ATOM 9233 C C . ASP G 1 188 ? -0.937 60.987 -24.702 1.00 56.44 168 ASP G C 1
ATOM 9234 O O . ASP G 1 188 ? -0.106 61.821 -24.337 1.00 56.57 168 ASP G O 1
ATOM 9239 N N . ALA G 1 189 ? -1.165 59.851 -24.045 1.00 57.03 169 ALA G N 1
ATOM 9240 C CA . ALA G 1 189 ? -0.353 59.415 -22.911 1.00 57.57 169 ALA G CA 1
ATOM 9241 C C . ALA G 1 189 ? 0.882 58.668 -23.397 1.00 58.19 169 ALA G C 1
ATOM 9242 O O . ALA G 1 189 ? 1.785 58.394 -22.610 1.00 58.06 169 ALA G O 1
ATOM 9244 N N . GLU G 1 190 ? 0.903 58.320 -24.687 1.00 59.13 170 GLU G N 1
ATOM 9245 C CA . GLU G 1 190 ? 2.074 57.698 -25.321 1.00 59.65 170 GLU G CA 1
ATOM 9246 C C . GLU G 1 190 ? 3.035 58.735 -25.907 1.00 59.52 170 GLU G C 1
ATOM 9247 O O . GLU G 1 190 ? 3.833 58.418 -26.791 1.00 59.92 170 GLU G O 1
ATOM 9253 N N . ARG G 1 191 ? 2.951 59.975 -25.439 1.00 59.26 171 ARG G N 1
ATOM 9254 C CA . ARG G 1 191 ? 3.986 60.960 -25.736 1.00 59.07 171 ARG G CA 1
ATOM 9255 C C . ARG G 1 191 ? 4.384 61.676 -24.445 1.00 57.93 171 ARG G C 1
ATOM 9256 O O . ARG G 1 191 ? 3.702 61.557 -23.417 1.00 57.68 171 ARG G O 1
ATOM 9264 N N . ASP G 1 192 ? 5.528 62.358 -24.492 1.00 56.68 172 ASP G N 1
ATOM 9265 C CA . ASP G 1 192 ? 6.018 63.163 -23.364 1.00 55.47 172 ASP G CA 1
ATOM 9266 C C . ASP G 1 192 ? 5.556 64.607 -23.576 1.00 53.74 172 ASP G C 1
ATOM 9267 O O . ASP G 1 192 ? 6.358 65.524 -23.739 1.00 53.50 172 ASP G O 1
ATOM 9272 N N . ASN G 1 193 ? 4.236 64.771 -23.586 1.00 51.85 173 ASN G N 1
ATOM 9273 C CA . ASN G 1 193 ? 3.604 66.053 -23.800 1.00 50.39 173 ASN G CA 1
ATOM 9274 C C . ASN G 1 193 ? 3.358 66.712 -22.458 1.00 48.87 173 ASN G C 1
ATOM 9275 O O . ASN G 1 193 ? 2.600 66.193 -21.633 1.00 49.04 173 ASN G O 1
ATOM 9280 N N . TRP G 1 194 ? 4.028 67.835 -22.224 1.00 46.93 174 TRP G N 1
ATOM 9281 C CA . TRP G 1 194 ? 3.695 68.686 -21.095 1.00 45.45 174 TRP G CA 1
ATOM 9282 C C . TRP G 1 194 ? 2.524 69.552 -21.500 1.00 44.06 174 TRP G C 1
ATOM 9283 O O . TRP G 1 194 ? 2.490 70.089 -22.605 1.00 43.90 174 TRP G O 1
ATOM 9302 N N . SER G 1 196 ? -0.128 72.771 -20.698 1.00 38.38 176 SER G N 1
ATOM 9303 C CA . SER G 1 196 ? -0.348 74.006 -19.950 1.00 37.56 176 SER G CA 1
ATOM 9304 C C . SER G 1 196 ? -1.666 73.886 -19.178 1.00 36.83 176 SER G C 1
ATOM 9305 O O . SER G 1 196 ? -2.440 72.933 -19.370 1.00 35.94 176 SER G O 1
ATOM 9308 N N . ALA G 1 197 ? -1.925 74.846 -18.306 1.00 36.01 177 ALA G N 1
ATOM 9309 C CA . ALA G 1 197 ? -3.194 74.853 -17.605 1.00 35.99 177 ALA G CA 1
ATOM 9310 C C . ALA G 1 197 ? -4.330 74.986 -18.634 1.00 35.86 177 ALA G C 1
ATOM 9311 O O . ALA G 1 197 ? -5.299 74.233 -18.607 1.00 35.53 177 ALA G O 1
ATOM 9313 N N . GLN G 1 198 ? -4.176 75.919 -19.565 1.00 35.87 178 GLN G N 1
ATOM 9314 C CA . GLN G 1 198 ? -5.154 76.122 -20.626 1.00 36.04 178 GLN G CA 1
ATOM 9315 C C . GLN G 1 198 ? -5.460 74.824 -21.375 1.00 35.61 178 GLN G C 1
ATOM 9316 O O . GLN G 1 198 ? -6.615 74.510 -21.591 1.00 35.59 178 GLN G O 1
ATOM 9322 N N . GLU G 1 199 ? -4.432 74.070 -21.749 1.00 35.40 179 GLU G N 1
ATOM 9323 C CA . GLU G 1 199 ? -4.613 72.761 -22.407 1.00 35.45 179 GLU G CA 1
ATOM 9324 C C . GLU G 1 199 ? -5.258 71.702 -21.497 1.00 34.65 179 GLU G C 1
ATOM 9325 O O . GLU G 1 199 ? -5.940 70.792 -21.962 1.00 34.56 179 GLU G O 1
ATOM 9331 N N . THR G 1 200 ? -5.014 71.826 -20.199 1.00 34.01 180 THR G N 1
ATOM 9332 C CA . THR G 1 200 ? -5.504 70.882 -19.206 1.00 33.13 180 THR G CA 1
ATOM 9333 C C . THR G 1 200 ? -6.991 71.095 -18.977 1.00 32.82 180 THR G C 1
ATOM 9334 O O . THR G 1 200 ? -7.711 70.144 -18.731 1.00 32.52 180 THR G O 1
ATOM 9338 N N . LEU G 1 201 ? -7.439 72.345 -19.080 1.00 32.49 181 LEU G N 1
ATOM 9339 C CA . LEU G 1 201 ? -8.855 72.704 -18.981 1.00 32.28 181 LEU G CA 1
ATOM 9340 C C . LEU G 1 201 ? -9.632 72.268 -20.215 1.00 32.33 181 LEU G C 1
ATOM 9341 O O . LEU G 1 201 ? -10.753 71.764 -20.115 1.00 32.75 181 LEU G O 1
ATOM 9346 N N . GLU G 1 202 ? -9.037 72.505 -21.374 1.00 32.10 182 GLU G N 1
ATOM 9347 C CA . GLU G 1 202 ? -9.578 72.062 -22.646 1.00 32.38 182 GLU G CA 1
ATOM 9348 C C . GLU G 1 202 ? -9.867 70.560 -22.606 1.00 31.99 182 GLU G C 1
ATOM 9349 O O . GLU G 1 202 ? -10.992 70.114 -22.825 1.00 31.88 182 GLU G O 1
ATOM 9355 N N . TYR G 1 203 ? -8.821 69.807 -22.275 1.00 31.59 183 TYR G N 1
ATOM 9356 C CA . TYR G 1 203 ? -8.807 68.361 -22.322 1.00 31.03 183 TYR G CA 1
ATOM 9357 C C . TYR G 1 203 ? -9.753 67.711 -21.302 1.00 30.71 183 TYR G C 1
ATOM 9358 O O . TYR G 1 203 ? -10.244 66.602 -21.540 1.00 30.52 183 TYR G O 1
ATOM 9367 N N . GLY G 1 204 ? -9.997 68.392 -20.180 1.00 30.34 184 GLY G N 1
ATOM 9368 C CA . GLY G 1 204 ? -10.992 67.975 -19.198 1.00 30.24 184 GLY G CA 1
ATOM 9369 C C . GLY G 1 204 ? -10.511 67.521 -17.822 1.00 30.31 184 GLY G C 1
ATOM 9370 O O . GLY G 1 204 ? -11.338 67.123 -16.993 1.00 30.13 184 GLY G O 1
ATOM 9371 N N . PHE G 1 205 ? -9.197 67.579 -17.573 1.00 30.19 185 PHE G N 1
ATOM 9372 C CA . PHE G 1 205 ? -8.605 67.137 -16.305 1.00 30.04 185 PHE G CA 1
ATOM 9373 C C . PHE G 1 205 ? -8.797 68.140 -15.137 1.00 30.07 185 PHE G C 1
ATOM 9374 O O . PHE G 1 205 ? -8.716 67.766 -13.961 1.00 29.40 185 PHE G O 1
ATOM 9382 N N . ILE G 1 206 ? -9.035 69.406 -15.463 1.00 30.18 186 ILE G N 1
ATOM 9383 C CA . ILE G 1 206 ? -9.407 70.396 -14.458 1.00 30.34 186 ILE G CA 1
ATOM 9384 C C . ILE G 1 206 ? -10.665 71.131 -14.858 1.00 30.90 186 ILE G C 1
ATOM 9385 O O . ILE G 1 206 ? -11.069 71.136 -16.029 1.00 31.17 186 ILE G O 1
ATOM 9390 N N . ASP G 1 207 ? -11.283 71.759 -13.871 1.00 31.49 187 ASP G N 1
ATOM 9391 C CA . ASP G 1 207 ? -12.453 72.597 -14.102 1.00 31.96 187 ASP G CA 1
ATOM 9392 C C . ASP G 1 207 ? -12.130 74.076 -14.261 1.00 32.35 187 ASP G C 1
ATOM 9393 O O . ASP G 1 207 ? -12.862 74.784 -14.953 1.00 32.23 187 ASP G O 1
ATOM 9398 N N . GLU G 1 208 ? -11.038 74.548 -13.653 1.00 32.80 188 GLU G N 1
ATOM 9399 C CA . GLU G 1 208 ? -10.800 75.985 -13.589 1.00 33.15 188 GLU G CA 1
ATOM 9400 C C . GLU G 1 208 ? -9.328 76.372 -13.384 1.00 32.88 188 GLU G C 1
ATOM 9401 O O . GLU G 1 208 ? -8.661 75.921 -12.449 1.00 32.58 188 GLU G O 1
ATOM 9407 N N . ILE G 1 209 ? -8.831 77.233 -14.260 1.00 32.64 189 ILE G N 1
ATOM 9408 C CA . ILE G 1 209 ? -7.557 77.881 -14.020 1.00 32.97 189 ILE G CA 1
ATOM 9409 C C . ILE G 1 209 ? -7.737 78.961 -12.954 1.00 33.30 189 ILE G C 1
ATOM 9410 O O . ILE G 1 209 ? -8.653 79.762 -13.029 1.00 33.18 189 ILE G O 1
ATOM 9423 N N . ALA G 1 211 ? -6.707 82.341 -10.717 1.00 35.90 191 ALA G N 1
ATOM 9424 C CA . ALA G 1 211 ? -6.441 83.681 -11.191 1.00 36.17 191 ALA G CA 1
ATOM 9425 C C . ALA G 1 211 ? -5.132 84.241 -10.648 1.00 36.60 191 ALA G C 1
ATOM 9426 O O . ALA G 1 211 ? -4.573 83.722 -9.679 1.00 36.12 191 ALA G O 1
ATOM 9428 N N . ASN G 1 212 ? -4.668 85.295 -11.330 1.00 37.19 192 ASN G N 1
ATOM 9429 C CA . ASN G 1 212 ? -3.581 86.165 -10.909 1.00 37.57 192 ASN G CA 1
ATOM 9430 C C . ASN G 1 212 ? -4.172 87.514 -10.497 1.00 38.55 192 ASN G C 1
ATOM 9431 O O . ASN G 1 212 ? -4.752 88.213 -11.332 1.00 38.25 192 ASN G O 1
ATOM 9436 N N . ASN G 1 213 ? -4.010 87.873 -9.220 1.00 39.69 193 ASN G N 1
ATOM 9437 C CA . ASN G 1 213 ? -4.541 89.124 -8.656 1.00 40.57 193 ASN G CA 1
ATOM 9438 C C . ASN G 1 213 ? -3.418 90.147 -8.434 1.00 41.43 193 ASN G C 1
ATOM 9439 O O . ASN G 1 213 ? -2.466 89.892 -7.692 1.00 42.27 193 ASN G O 1
ATOM 9444 N N . SER G 1 214 ? -3.528 91.302 -9.086 1.00 42.45 194 SER G N 1
ATOM 9445 C CA . SER G 1 214 ? -2.428 92.261 -9.164 1.00 43.11 194 SER G CA 1
ATOM 9446 C C . SER G 1 214 ? -2.831 93.619 -9.808 1.00 43.38 194 SER G C 1
ATOM 9447 O O . SER G 1 214 ? -2.749 94.731 -9.263 1.00 43.54 194 SER G O 1
#

Foldseek 3Di:
DDFDPCTDDPQVVCLVVQEEEEEEQDQVLVVRLVSLVVVLVVPQPEAHEYEFEYQYYDLVSLVVLLVSVVRSHFYAYEYCDELVLLNQLSGDPVRREEFARKYHAHDVVVVVVVSVVVSQVSSCVSQVHDVVSVVVNVDPDMGRVVCCVSRSGPYYDDD/DFAWDDDPCGDIDTPQVVVLVVQEHEEEEQDQVLVVLLVSLVVNLVVPLAAAHEYEFYYQYYDLVSLVVNLVNCVRNHFYAYEYCDHLVLLNQLSGDPPRREEFARKYRAHDPDDVVVVVSVVVSLVSVCVSQVHDVVSVVVNVPPDMGRVVCCVRRSGPYYDDPD/DPDFDDPCVTCHPQNVVLVVQEHEDEEQDQVLVVLLVSLVVVLVVPLQEAHEYEFYYQYYDLVSLVSNLVNCVRNHFYAYEYCDECVLLNQLSGDPVRREEFARKYRANDVVVVVVVSVVVSLVSNCVSQVHDVVSVVVNVDDDMGRVVCCVRRSGPYYDDPVD/DQDWDWDDPCTDIGGPQVVVLVVQEHEDEEQDQVLVVLLVSLVVVLVVPLADAHEYEFDYQYYDPVSLVVNLVNCVRSHFYAYEYLDELVLLNQLSGDPLRREEFARKYRANDVPPVVVVVVVVSLVSVCVSQVHDVVSVVVNVVPDMGRVVCCVRRSGNYYDDPD/DFDWDPVPTAGPQRVVLVVQEHEEEEQDQVLVVLLVSLVVVLVVPLAAAHEYEFYYQYYDLVSLVVLLVNCVGNHFYAYEYCDELSLLNLLSGDPLRREEFARKYRANDVVVVVVVSVVVSLVSNCVSQVHDVVSVVVRVDPDMGRVVCVVSRSGPYYDPPD/DPPDDPVCDPQNVVLVVQEHEDEEQDQVLVVLLVSLVVVLVVPLAEAHEYEFEYQYDDLVSLVVNLVNCPRSHFYAYEYCDHLPLLNQLSGDQQRREEFARKYHANDVVVVVVVSVVVSQVSSCVSAVHDVVSVVVRVDPDMGRVVCCVSRSGNYYDPVVD/DDWDADPCGDIDHPQVVVLVVQEEEDEEQDQVLVVLLCSLVVVLVVPVAEAHEYEFEYQYYDLVSLVSNLVNCPRRHFYAYEYCDECVLLNQLSGDPVRREEFARKYRQHDVPPVVVVVSNVVSLVSNCVSFVHDVVSVVVSPDPDMGRVVCCVSRSGVYYDDDD

B-factor: mean 32.76, std 11.34, range [11.92, 72.43]

InterPro domains:
  IPR001907 ATP-dependent Clp protease proteolytic subunit [MF_00444] (1-193)
  IPR001907 ATP-dependent Clp protease proteolytic subunit [PR00127] (17-32)
  IPR001907 ATP-dependent Clp protease proteolytic subunit [PR00127] (57-77)
  IPR001907 ATP-dependent Clp protease proteolytic subunit [PR00127] (88-105)
  IPR001907 ATP-dependent Clp protease proteolytic subunit [PR00127] (109-128)
  IPR001907 ATP-dependent Clp protease proteolytic subunit [PR00127] (168-187)
  IPR001907 ATP-dependent Clp protease proteolytic subunit [cd07017] (17-189)
  IPR018215 ClpP, Ser active site [PS00381] (88-99)
  IPR023562 Clp protease proteolytic subunit /Translocation-enhancing protein TepA [PF00574] (11-192)
  IPR023562 Clp protease proteolytic subunit /Translocation-enhancing protein TepA [PTHR10381] (2-193)
  IPR029045 ClpP/crotonase-like domain superfamily [SSF52096] (8-191)
  IPR033135 ClpP, histidine active site [PS00382] (110-123)